Protein AF-A0A1Q9E4P2-F1 (afdb_monomer_lite)

pLDDT: mean 77.53, std 22.4, range [21.31, 98.75]

Radius of gyration: 35.32 Å; chains: 1; bounding box: 87×104×136 Å

InterPro domains:
  IPR000560 Histidine phosphatase superfamily, clade-2 [PF00328] (48-336)
  IPR000560 Histidine phosphatase superfamily, clade-2 [cd07061] (20-336)
  IPR029033 Histidine phosphatase superfamily [G3DSA:3.40.50.1240] (19-400)
  IPR029033 Histidine phosphatase superfamily [SSF53254] (20-395)
  IPR050645 Histidine Acid Phosphatase [PTHR11567] (20-377)

Secondary structure (DSSP, 8-state):
--PPPPP------------EEEEEEEEEP-SBS-----TTT----SSSS-SPPBPHHHHHHHHHHHHHHHHHHSTTTS-TTTPBPHHHHTT---TTTEEEEEESSHHHHHHHHHHHHHHS-S--S---S--SS---PPPEEEE-TTT-TTTSGGGS-HHHHHHHHHHHTSHHHHHHHHHTHHHHHHHHHHTT-----SSS--SS-GGGHHHHHHHHHHHHHTT-TT--HHHHHHHHHHHHHHHHHHTSTTTTTTTTTHHHHHHHHHHT-TTT-SS--EEEEEE-HHHHHHHHHHHT----TT-GGGGGGGTS---TT-EEEEEEE-SSS-EEEEEEE-SS---GGG-EEE--TTS-TT---STTPPPPEEHHHHHHHHHHH---SHHHHHHHHT--STT-HHHHTTPPPS-----------------------------------------------------S----S----TT--EEEPEEPTTTEEEEEEEEEEEETTTEEEEEEEEEEEE-SS-BGGGTB--EEEE--GGG--SS-EEEEEEEEEEEEETTEEEEEEEEEEEEE-TT-EEEEE-SS-EEEEEEGGG-EEESS--EEEETTEEEEEEEETTEEEEEEESEEEEEEHHHHTTS-SEEEEGGG-BSS-EEEEEEBSSTT-EEEEEEEEEEETTEEEEEEE--SS-SEEEEE-TTEEEEBPTTGGGS-SS-S---HHHHHHHHHHHHHHHHHHHSSHHHHIIIII-TT--SEEEHHHHHHHHHHHT--S-HHHHHHHH-TT--SEEEHHHHH--TTS--------------PPPP------

Foldseek 3Di:
DDDDDDDDPPDPPPPQLWEFAAKEKEWEFFDWDQFAADLQLRDRPPDDDLTIAQDPVRLQLLLVLLQLCLLDAAPPNHDSNRHFDDLLNPLADDLLAEAAEEEPGNRLVSSSQSSQCNNRPPDRYPDDDPPDDDDDGRDYHYDHNLQCCAQNVSNQFQLLSVLSVVVCVDPVNVVVQVVCQVLQQLLQVLLVPDPQDPPPGTHCGLSRLLSSLSSLVVCVVVVNPSDDPVSNQVSQLSNLQSLLVSLACSRPNLLRAQQNLLVVLVCLPCVVRVNHHYYYYRHHLSNVSSNCRLQVLGDDPVDPQNVVSSRHRQAGRKMWMFTWTDDPFIWTWIWIASSDDSDPVRIHTDAGPLQPPPQPDPPPHHGIDTSVSSSVSSVVSHQHDLQSSCVVRVPCDPVSVNNVLPDDDPDDDDDDDDDDDDDDDDDDDDDDDDDDDDDDDDDDDDDDDDDDDDDDDDDDDDDDDDDPPDDDDVPKDWDFWFFDPQFKDWPDTKTWIQDPLWKIFIFTKIWGKQAQDDDVVVRNHQFTIFDDLSRAAQAKFKFKWWFWDWDDDPNDTDIDIDIWIWIQGRRGTTGIHANHIDGGMITRRLDIATRFFAQDWDDLKGWDWDQDPLWIKIFIFDKDPKDQCVVVQVPFPTFDFQLAAFQAWDWDWWAWPPHSRIWIKIWGQDDDVGTGTTIGTDDDPPRITMTTRGSPMGIHHNVSSPPDDLDDDPDLVNLLVVLVVVQVLLCVQQVHLVSLCCVQQPVVVPQKHFLNSQVRSCVSSVPPDDSSSNCCSLPVRSDRIDGSCSSRPNSPDPDPPPPPPPDPDDDDDDDDDDDDD

Sequence (821 aa):
MWPAFVPLLLGFLPVSIAALERLVLVSRHGERQRLWKDQVTQAEDKAGEGGPRLTAKGAKELVDVGRSLRQRYMRPGCSQARCLEGSIGNGTYVPAEVRAESSGLARTLGSAYALHEGLLPQGSVPSGDLAGSVVVPIPVYSRPKNEDFILRGYTMCSSQERSVENWYSSVQFRDKAEETVEFRTRVASALGHTNVTEDDGTGAPLPDWWNTYDELVIAAQAGSPVVNSSDMKEAEELAAWLEAMKFSRKVAGNRCGGPLLHAIGERLDSSKYPELRLLHYSAHYATMLCLLTALGISASPEKAQDSWLTSELLGLSSVLAFEVSSAEEPIVRLHYWPGTDSSDDTWRSLDLPCAGVGTAGAAGAAGGCTVSQFKAWAAAQGLPTLRAWCRACENFEPERRLCSMTAPTQEDDSLHPQWDLPAIAFVFLGVGMSAFLAVGCYTFRRSFSACLSVDEERRSMVNHNGATIGACSPGAKPLQIRLAAGNFTAQGAVWCYILEDSFVQCRGVVIGTCPKTHDPENGRNIRICRLPVEARPRRGLQFAALSREAYDVGGHITYTSSRVALTVTPDGWICGHSTREMEGAIDLSAIRFCKQGGISLTDEVTLHTVDVRGSRLVCLQGHLSECFYVLQSKRPLAMLPESCRPKEVLHFVTPGSGPGAFHLIQVRPTQGSGIGGDLMWKDGVWNHDEVHLTGIMYEVSADALSLSFLDASWSQEILRIFVAEFQKFLMAKFGSIDDAWDEAFDLNGLGVVNFTQFSVGCKKAGYVGNATRLWAAINDDHGDVICLDQLARNYLEPEPSDQLDIGRNGEDPPALENGAG

Structure (mmCIF, N/CA/C/O backbone):
data_AF-A0A1Q9E4P2-F1
#
_entry.id   AF-A0A1Q9E4P2-F1
#
loop_
_atom_site.group_PDB
_atom_site.id
_atom_site.type_symbol
_atom_site.label_atom_id
_atom_site.label_alt_id
_atom_site.label_comp_id
_atom_site.label_asym_id
_atom_site.label_entity_id
_atom_site.label_seq_id
_atom_site.pdbx_PDB_ins_code
_atom_site.Cartn_x
_atom_site.Cartn_y
_atom_site.Cartn_z
_atom_site.occupancy
_atom_site.B_iso_or_equiv
_atom_site.auth_seq_id
_atom_site.auth_comp_id
_atom_site.auth_asym_id
_atom_site.auth_atom_id
_atom_site.pdbx_PDB_model_num
ATOM 1 N N . MET A 1 1 ? 22.282 -43.141 71.559 1.00 40.75 1 MET A N 1
ATOM 2 C CA . MET A 1 1 ? 21.262 -43.462 70.539 1.00 40.75 1 MET A CA 1
ATOM 3 C C . MET A 1 1 ? 20.113 -42.482 70.683 1.00 40.75 1 MET A C 1
ATOM 5 O O . MET A 1 1 ? 19.303 -42.668 71.573 1.00 40.75 1 MET A O 1
ATOM 9 N N . TRP A 1 2 ? 20.079 -41.448 69.844 1.00 26.62 2 TRP A N 1
ATOM 10 C CA . TRP A 1 2 ? 18.920 -40.591 69.565 1.00 26.62 2 TRP A CA 1
ATOM 11 C C . TRP A 1 2 ? 19.018 -40.230 68.074 1.00 26.62 2 TRP A C 1
ATOM 13 O O . TRP A 1 2 ? 20.108 -39.835 67.653 1.00 26.62 2 TRP A O 1
ATOM 23 N N . PRO A 1 3 ? 17.970 -40.441 67.257 1.00 42.06 3 PRO A N 1
ATOM 24 C CA . PRO A 1 3 ? 18.038 -40.172 65.829 1.00 42.06 3 PRO A CA 1
ATOM 25 C C . PRO A 1 3 ? 17.795 -38.684 65.556 1.00 42.06 3 PRO A C 1
ATOM 27 O O . PRO A 1 3 ? 16.936 -38.051 66.170 1.00 42.06 3 PRO A O 1
ATOM 30 N N . ALA A 1 4 ? 18.580 -38.135 64.634 1.00 37.06 4 ALA A N 1
ATOM 31 C CA . ALA A 1 4 ? 18.473 -36.763 64.171 1.00 37.06 4 ALA A CA 1
ATOM 32 C C . ALA A 1 4 ? 17.218 -36.576 63.302 1.00 37.06 4 ALA A C 1
ATOM 34 O O . ALA A 1 4 ? 16.986 -37.323 62.352 1.00 37.06 4 ALA A O 1
ATOM 35 N N . PHE A 1 5 ? 16.437 -35.547 63.626 1.00 35.75 5 PHE A N 1
ATOM 36 C CA . PHE A 1 5 ? 15.402 -34.982 62.767 1.00 35.75 5 PHE A CA 1
ATOM 37 C C . PHE A 1 5 ? 16.062 -34.253 61.585 1.00 35.75 5 PHE A C 1
ATOM 39 O O . PHE A 1 5 ? 16.851 -33.332 61.789 1.00 35.75 5 PHE A O 1
ATOM 46 N N . VAL A 1 6 ? 15.713 -34.640 60.358 1.00 35.59 6 VAL A N 1
ATOM 47 C CA . VAL A 1 6 ? 15.983 -33.866 59.137 1.00 35.59 6 VAL A CA 1
ATOM 48 C C . VAL A 1 6 ? 14.717 -33.062 58.820 1.00 35.59 6 VAL A C 1
ATOM 50 O O . VAL A 1 6 ? 13.659 -33.675 58.667 1.00 35.59 6 VAL A O 1
ATOM 53 N N . PRO A 1 7 ? 14.762 -31.720 58.736 1.00 39.34 7 PRO A N 1
ATOM 54 C CA . PRO A 1 7 ? 13.601 -30.942 58.336 1.00 39.34 7 PRO A CA 1
ATOM 55 C C . PRO A 1 7 ? 13.411 -31.041 56.818 1.00 39.34 7 PRO A C 1
ATOM 57 O O . PRO A 1 7 ? 14.330 -30.796 56.036 1.00 39.34 7 PRO A O 1
ATOM 60 N N . LEU A 1 8 ? 12.195 -31.403 56.412 1.00 35.97 8 LEU A N 1
ATOM 61 C CA . LEU A 1 8 ? 11.746 -31.404 55.026 1.00 35.97 8 LEU A CA 1
ATOM 62 C C . LEU A 1 8 ? 11.604 -29.941 54.565 1.00 35.97 8 LEU A C 1
ATOM 64 O O . LEU A 1 8 ? 10.628 -29.266 54.891 1.00 35.97 8 LEU A O 1
ATOM 68 N N . LEU A 1 9 ? 12.600 -29.430 53.841 1.00 35.94 9 LEU A N 1
ATOM 69 C CA . LEU A 1 9 ? 12.495 -28.179 53.090 1.00 35.94 9 LEU A CA 1
ATOM 70 C C . LEU A 1 9 ? 11.539 -28.415 51.913 1.00 35.94 9 LEU A C 1
ATOM 72 O O . LEU A 1 9 ? 11.941 -28.899 50.857 1.00 35.94 9 LEU A O 1
ATOM 76 N N . LEU A 1 10 ? 10.259 -28.089 52.108 1.00 36.56 10 LEU A N 1
ATOM 77 C CA . LEU A 1 10 ? 9.339 -27.802 51.009 1.00 36.56 10 LEU A CA 1
ATOM 78 C C . LEU A 1 10 ? 9.894 -26.579 50.275 1.00 36.56 10 LEU A C 1
ATOM 80 O O . LEU A 1 10 ? 9.728 -25.441 50.713 1.00 36.56 10 LEU A O 1
ATOM 84 N N . GLY A 1 11 ? 10.630 -26.834 49.196 1.00 34.16 11 GLY A N 1
ATOM 85 C CA . GLY A 1 11 ? 11.066 -25.800 48.277 1.00 34.16 11 GLY A CA 1
ATOM 86 C C . GLY A 1 11 ? 9.839 -25.101 47.707 1.00 34.16 11 GLY A C 1
ATOM 87 O O . GLY A 1 11 ? 9.060 -25.707 46.976 1.00 34.16 11 GLY A O 1
ATOM 88 N N . PHE A 1 12 ? 9.677 -23.822 48.038 1.00 37.88 12 PHE A N 1
ATOM 89 C CA . PHE A 1 12 ? 8.916 -22.905 47.205 1.00 37.88 12 PHE A CA 1
ATOM 90 C C . PHE A 1 12 ? 9.599 -22.904 45.834 1.00 37.88 12 PHE A C 1
ATOM 92 O O . PHE A 1 12 ? 10.651 -22.288 45.662 1.00 37.88 12 PHE A O 1
ATOM 99 N N . LEU A 1 13 ? 9.043 -23.649 44.875 1.00 30.67 13 LEU A N 1
ATOM 100 C CA . LEU A 1 13 ? 9.365 -23.440 43.470 1.00 30.67 13 LEU A CA 1
ATOM 101 C C . LEU A 1 13 ? 9.057 -21.965 43.181 1.00 30.67 13 LEU A C 1
ATOM 103 O O . LEU A 1 13 ? 7.936 -21.530 43.464 1.00 30.67 13 LEU A O 1
ATOM 107 N N . PRO A 1 14 ? 10.021 -21.168 42.688 1.00 35.50 14 PRO A N 1
ATOM 108 C CA . PRO A 1 14 ? 9.707 -19.821 42.251 1.00 35.50 14 PRO A CA 1
ATOM 109 C C . PRO A 1 14 ? 8.633 -19.950 41.172 1.00 35.50 14 PRO A C 1
ATOM 111 O O . PRO A 1 14 ? 8.829 -20.657 40.183 1.00 35.50 14 PRO A O 1
ATOM 114 N N . VAL A 1 15 ? 7.481 -19.312 41.389 1.00 38.50 15 VAL A N 1
ATOM 115 C CA . VAL A 1 15 ? 6.487 -19.110 40.335 1.00 38.50 15 VAL A CA 1
ATOM 116 C C . VAL A 1 15 ? 7.247 -18.456 39.189 1.00 38.50 15 VAL A C 1
ATOM 118 O O . VAL A 1 15 ? 7.743 -17.340 39.339 1.00 38.50 15 VAL A O 1
ATOM 121 N N . SER A 1 16 ? 7.429 -19.195 38.094 1.00 40.44 16 SER A N 1
ATOM 122 C CA . SER A 1 16 ? 8.050 -18.674 36.884 1.00 40.44 16 SER A CA 1
ATOM 123 C C . SER A 1 16 ? 7.241 -17.455 36.463 1.00 40.44 16 SER A C 1
ATOM 125 O O . SER A 1 16 ? 6.073 -17.572 36.095 1.00 40.44 16 SER A O 1
ATOM 127 N N . ILE A 1 17 ? 7.825 -16.269 36.609 1.00 51.28 17 ILE A N 1
ATOM 128 C CA . ILE A 1 17 ? 7.199 -15.038 36.151 1.00 51.28 17 ILE A CA 1
ATOM 129 C C . ILE A 1 17 ? 7.253 -15.105 34.623 1.00 51.28 17 ILE A C 1
ATOM 131 O O . ILE A 1 17 ? 8.318 -14.935 34.029 1.00 51.28 17 ILE A O 1
ATOM 135 N N . ALA A 1 18 ? 6.112 -15.451 34.027 1.00 60.66 18 ALA A N 1
ATOM 136 C CA . ALA A 1 18 ? 5.922 -15.685 32.602 1.00 60.66 18 ALA A CA 1
ATOM 137 C C . ALA A 1 18 ? 6.402 -14.491 31.765 1.00 60.66 18 ALA A C 1
ATOM 139 O O . ALA A 1 18 ? 5.939 -13.374 31.978 1.00 60.66 18 ALA A O 1
ATOM 140 N N . ALA A 1 19 ? 7.305 -14.741 30.814 1.00 85.06 19 ALA A N 1
ATOM 141 C CA . ALA A 1 19 ? 7.688 -13.799 29.762 1.00 85.06 19 ALA A CA 1
ATOM 142 C C . ALA A 1 19 ? 6.508 -13.551 28.794 1.00 85.06 19 ALA A C 1
ATOM 144 O O . ALA A 1 19 ? 5.425 -14.101 28.983 1.00 85.06 19 ALA A O 1
ATOM 145 N N . LEU A 1 20 ? 6.687 -12.756 27.737 1.00 91.88 20 LEU A N 1
ATOM 146 C CA . LEU A 1 20 ? 5.695 -12.646 26.661 1.00 91.88 20 LEU A CA 1
ATOM 147 C C . LEU A 1 20 ? 6.050 -13.599 25.522 1.00 91.88 20 LEU A C 1
ATOM 149 O O . LEU A 1 20 ? 7.140 -13.516 24.962 1.00 91.88 20 LEU A O 1
ATOM 153 N N . GLU A 1 21 ? 5.123 -14.471 25.134 1.00 92.94 21 GLU A N 1
ATOM 154 C CA . GLU A 1 21 ? 5.322 -15.339 23.970 1.00 92.94 21 GLU A CA 1
ATOM 155 C C . GLU A 1 21 ? 5.047 -14.605 22.653 1.00 92.94 21 GLU A C 1
ATOM 157 O O . GLU A 1 21 ? 5.646 -14.950 21.631 1.00 92.94 21 GLU A O 1
ATOM 162 N N . ARG A 1 22 ? 4.161 -13.596 22.672 1.00 94.81 22 ARG A N 1
ATOM 163 C CA . ARG A 1 22 ? 3.742 -12.835 21.492 1.00 94.81 22 ARG A CA 1
ATOM 164 C C . ARG A 1 22 ? 3.320 -11.409 21.849 1.00 94.81 22 ARG A C 1
ATOM 166 O O . ARG A 1 22 ? 2.761 -11.153 22.915 1.00 94.81 22 ARG A O 1
ATOM 173 N N . LEU A 1 23 ? 3.552 -10.491 20.918 1.00 96.81 23 LEU A N 1
ATOM 174 C CA . LEU A 1 23 ? 3.175 -9.086 20.991 1.00 96.81 23 LEU A CA 1
ATOM 175 C C . LEU A 1 23 ? 2.500 -8.661 19.682 1.00 96.81 23 LEU A C 1
ATOM 177 O O . LEU A 1 23 ? 3.078 -8.819 18.605 1.00 96.81 23 LEU A O 1
ATOM 181 N N . VAL A 1 24 ? 1.292 -8.099 19.768 1.00 98.31 24 VAL A N 1
ATOM 182 C CA . VAL A 1 24 ? 0.620 -7.460 18.624 1.00 98.31 24 VAL A CA 1
ATOM 183 C C . VAL A 1 24 ? 0.541 -5.960 18.860 1.00 98.31 24 VAL A C 1
ATOM 185 O O . VAL A 1 24 ? -0.005 -5.524 19.866 1.00 98.31 24 VAL A O 1
ATOM 188 N N . LEU A 1 25 ? 1.055 -5.169 17.927 1.00 98.50 25 LEU A N 1
ATOM 189 C CA . LEU A 1 25 ? 1.038 -3.714 17.963 1.00 98.50 25 LEU A CA 1
ATOM 190 C C . LEU A 1 25 ? 0.104 -3.184 16.878 1.00 98.50 25 LEU A C 1
ATOM 192 O O . LEU A 1 25 ? 0.227 -3.580 15.723 1.00 98.50 25 LEU A O 1
ATOM 196 N N . VAL A 1 26 ? -0.781 -2.252 17.215 1.00 98.69 26 VAL A N 1
ATOM 197 C CA . VAL A 1 26 ? -1.538 -1.451 16.243 1.00 98.69 26 VAL A CA 1
ATOM 198 C C . VAL A 1 26 ? -1.192 0.012 16.482 1.00 98.69 26 VAL A C 1
ATOM 200 O O . VAL A 1 26 ? -1.585 0.572 17.503 1.00 98.69 26 VAL A O 1
ATOM 203 N N . SER A 1 27 ? -0.421 0.617 15.579 1.00 98.19 27 SER A N 1
ATOM 204 C CA . SER A 1 27 ? 0.067 1.991 15.729 1.00 98.19 27 SER A CA 1
ATOM 205 C C . SER A 1 27 ? -0.708 2.979 14.862 1.00 98.19 27 SER A C 1
ATOM 207 O O . SER A 1 27 ? -1.081 2.675 13.724 1.00 98.19 27 SER A O 1
ATOM 209 N N . ARG A 1 28 ? -0.917 4.196 15.372 1.00 97.69 28 ARG A N 1
ATOM 210 C CA . ARG A 1 28 ? -1.274 5.352 14.543 1.00 97.69 28 ARG A CA 1
ATOM 211 C C . ARG A 1 28 ? -0.002 5.905 13.906 1.00 97.69 28 ARG A C 1
ATOM 213 O O . ARG A 1 28 ? 1.041 5.983 14.548 1.00 97.69 28 ARG A O 1
ATOM 220 N N . HIS A 1 29 ? -0.099 6.349 12.656 1.00 96.19 29 HIS A N 1
ATOM 221 C CA . HIS A 1 29 ? 0.975 7.123 12.034 1.00 96.19 29 HIS A CA 1
ATOM 222 C C . HIS A 1 29 ? 1.366 8.373 12.850 1.00 96.19 29 HIS A C 1
ATOM 224 O O . HIS A 1 29 ? 0.564 8.911 13.623 1.00 96.19 29 HIS A O 1
ATOM 230 N N . GLY A 1 30 ? 2.578 8.872 12.607 1.00 93.50 30 GLY A N 1
ATOM 231 C CA . GLY A 1 30 ? 3.092 10.084 13.251 1.00 93.50 30 GLY A CA 1
ATOM 232 C C . GLY A 1 30 ? 2.577 11.370 12.626 1.00 93.50 30 GLY A C 1
ATOM 233 O O . GLY A 1 30 ? 1.708 11.347 11.741 1.00 93.50 30 GLY A O 1
ATOM 234 N N . GLU A 1 31 ? 3.118 12.498 13.087 1.00 92.38 31 GLU A N 1
ATOM 235 C CA . GLU A 1 31 ? 2.812 13.820 12.538 1.00 92.38 31 GLU A CA 1
ATOM 236 C C . GLU A 1 31 ? 2.916 13.868 11.002 1.00 92.38 31 GLU A C 1
ATOM 238 O O . GLU A 1 31 ? 3.809 13.297 10.371 1.00 92.38 31 GLU A O 1
ATOM 243 N N . ARG A 1 32 ? 1.962 14.560 10.381 1.00 91.19 32 ARG A N 1
ATOM 244 C CA . ARG A 1 32 ? 1.769 14.607 8.931 1.00 91.19 32 ARG A CA 1
ATOM 245 C C . ARG A 1 32 ? 1.354 16.000 8.471 1.00 91.19 32 ARG A C 1
ATOM 247 O O . ARG A 1 32 ? 0.942 16.834 9.267 1.00 91.19 32 ARG A O 1
ATOM 254 N N . GLN A 1 33 ? 1.387 16.202 7.158 1.00 88.75 33 GLN A N 1
ATOM 255 C CA . GLN A 1 33 ? 0.748 17.348 6.509 1.00 88.75 33 GLN A CA 1
ATOM 256 C C . GLN A 1 33 ? -0.772 17.374 6.771 1.00 88.75 33 GLN A C 1
ATOM 258 O O . GLN A 1 33 ? -1.362 16.359 7.167 1.00 88.75 33 GLN A O 1
ATOM 263 N N . ARG A 1 34 ? -1.405 18.531 6.522 1.00 86.62 34 ARG A N 1
ATOM 264 C CA . ARG A 1 34 ? -2.860 18.710 6.640 1.00 86.62 34 ARG A CA 1
ATOM 265 C C . ARG A 1 34 ? -3.596 17.623 5.862 1.00 86.62 34 ARG A C 1
ATOM 267 O O . ARG A 1 34 ? -3.280 17.357 4.703 1.00 86.62 34 ARG A O 1
ATOM 274 N N . LEU A 1 35 ? -4.570 17.005 6.510 1.00 86.69 35 LEU A N 1
ATOM 275 C CA . LEU A 1 35 ? -5.425 15.987 5.924 1.00 86.69 35 LEU A CA 1
ATOM 276 C C . LEU A 1 35 ? -6.825 16.572 5.796 1.00 86.69 35 LEU A C 1
ATOM 278 O O . LEU A 1 35 ? -7.343 17.164 6.734 1.00 86.69 35 LEU A O 1
ATOM 282 N N . TRP A 1 36 ? -7.429 16.382 4.631 1.00 85.12 36 TRP A N 1
ATOM 283 C CA . TRP A 1 36 ? -8.849 16.629 4.448 1.00 85.12 36 TRP A CA 1
ATOM 284 C C . TRP A 1 36 ? -9.587 15.296 4.413 1.00 85.12 36 TRP A C 1
ATOM 286 O O . TRP A 1 36 ? -9.069 14.319 3.859 1.00 85.12 36 TRP A O 1
ATOM 296 N N . LYS A 1 37 ? -10.780 15.270 4.999 1.00 86.56 37 LYS A N 1
ATOM 297 C CA . LYS A 1 37 ? -11.597 14.074 5.141 1.00 86.56 37 LYS A CA 1
ATOM 298 C C . LYS A 1 37 ? -13.064 14.397 4.902 1.00 86.56 37 LYS A C 1
ATOM 300 O O . LYS A 1 37 ? -13.578 15.352 5.469 1.00 86.56 37 LYS A O 1
ATOM 305 N N . ASP A 1 38 ? -13.743 13.566 4.130 1.00 89.94 38 ASP A N 1
ATOM 306 C CA . ASP A 1 38 ? -15.189 13.660 3.980 1.00 89.94 38 ASP A CA 1
ATOM 307 C C . ASP A 1 38 ? -15.905 13.244 5.278 1.00 89.94 38 ASP A C 1
ATOM 309 O O . ASP A 1 38 ? -15.587 12.223 5.899 1.00 89.94 38 ASP A O 1
ATOM 313 N N . GLN A 1 39 ? -16.879 14.044 5.701 1.00 88.75 39 GLN A N 1
ATOM 314 C CA . GLN A 1 39 ? -17.554 13.904 6.988 1.00 88.75 39 GLN A CA 1
ATOM 315 C C . GLN A 1 39 ? -18.403 12.631 7.113 1.00 88.75 39 GLN A C 1
ATOM 317 O O . GLN A 1 39 ? -18.621 12.184 8.244 1.00 88.75 39 GLN A O 1
ATOM 322 N N . VAL A 1 40 ? -18.833 12.014 6.005 1.00 88.75 40 VAL A N 1
ATOM 323 C CA . VAL A 1 40 ? -19.643 10.780 5.996 1.00 88.75 40 VAL A CA 1
ATOM 324 C C . VAL A 1 40 ? -18.803 9.579 5.574 1.00 88.75 40 VAL A C 1
ATOM 326 O O . VAL A 1 40 ? -18.592 8.661 6.366 1.00 88.75 40 VAL A O 1
ATOM 329 N N . THR A 1 41 ? -18.253 9.610 4.365 1.00 87.56 41 THR A N 1
ATOM 330 C CA . THR A 1 41 ? -17.487 8.508 3.760 1.00 87.56 41 THR A CA 1
ATOM 331 C C . THR A 1 41 ? -16.128 8.301 4.406 1.00 87.56 41 THR A C 1
ATOM 333 O O . THR A 1 41 ? -15.509 7.254 4.233 1.00 87.56 41 THR A O 1
ATOM 336 N N . GLN A 1 42 ? -15.641 9.287 5.167 1.00 89.19 42 GLN A N 1
ATOM 337 C CA . GLN A 1 42 ? -14.292 9.293 5.730 1.00 89.19 42 GLN A CA 1
ATOM 338 C C . GLN A 1 42 ? -13.197 9.227 4.648 1.00 89.19 42 GLN A C 1
ATOM 340 O O . GLN A 1 42 ? -12.033 8.974 4.973 1.00 89.19 42 GLN A O 1
ATOM 345 N N . ALA A 1 43 ? -13.561 9.438 3.378 1.00 83.88 43 ALA A N 1
ATOM 346 C CA . ALA A 1 43 ? -12.650 9.422 2.251 1.00 83.88 43 ALA A CA 1
ATOM 347 C C . ALA A 1 43 ? -11.686 10.610 2.324 1.00 83.88 43 ALA A C 1
ATOM 349 O O . ALA A 1 43 ? -12.031 11.711 2.749 1.00 83.88 43 ALA A O 1
ATOM 350 N N . GLU A 1 44 ? -10.452 10.376 1.897 1.00 80.31 44 GLU A N 1
ATOM 351 C CA . GLU A 1 44 ? -9.339 11.319 1.997 1.00 80.31 44 GLU A CA 1
ATOM 352 C C . GLU A 1 44 ? -8.950 11.760 0.569 1.00 80.31 44 GLU A C 1
ATOM 354 O O . GLU A 1 44 ? -7.840 11.493 0.112 1.00 80.31 44 GLU A O 1
ATOM 359 N N . ASP A 1 45 ? -9.898 12.335 -0.186 1.00 55.06 45 ASP A N 1
ATOM 360 C CA . ASP A 1 45 ? -9.847 12.393 -1.662 1.00 55.06 45 ASP A CA 1
ATOM 361 C C . ASP A 1 45 ? -9.772 13.805 -2.279 1.00 55.06 45 ASP A C 1
ATOM 363 O O . ASP A 1 45 ? -10.242 14.029 -3.395 1.00 55.06 45 ASP A O 1
ATOM 367 N N . LYS A 1 46 ? -9.067 14.764 -1.662 1.00 51.72 46 LYS A N 1
ATOM 368 C CA . LYS A 1 46 ? -8.586 15.921 -2.451 1.00 51.72 46 LYS A CA 1
ATOM 369 C C . LYS A 1 46 ? -7.444 15.481 -3.392 1.00 51.72 46 LYS A C 1
ATOM 371 O O . LYS A 1 46 ? -6.268 15.563 -3.066 1.00 51.72 46 LYS A O 1
ATOM 376 N N . ALA A 1 47 ? -7.880 14.914 -4.521 1.00 36.19 47 ALA A N 1
ATOM 377 C CA . ALA A 1 47 ? -7.266 14.629 -5.820 1.00 36.19 47 ALA A CA 1
ATOM 378 C C . ALA A 1 47 ? -5.726 14.506 -5.918 1.00 36.19 47 ALA A C 1
ATOM 380 O O . ALA A 1 47 ? -4.998 15.490 -5.950 1.00 36.19 47 ALA A O 1
ATOM 381 N N . GLY A 1 48 ? -5.240 13.280 -6.156 1.00 43.03 48 GLY A N 1
ATOM 382 C CA . GLY A 1 48 ? -4.044 13.045 -6.985 1.00 43.03 48 GLY A CA 1
ATOM 383 C C . GLY A 1 48 ? -2.670 12.936 -6.306 1.00 43.03 48 GLY A C 1
ATOM 384 O O . GLY A 1 48 ? -1.741 12.460 -6.955 1.00 43.03 48 GLY A O 1
ATOM 385 N N . GLU A 1 49 ? -2.514 13.284 -5.024 1.00 44.66 49 GLU A N 1
ATOM 386 C CA . GLU A 1 49 ? -1.181 13.429 -4.392 1.00 44.66 49 GLU A CA 1
ATOM 387 C C . GLU A 1 49 ? -0.760 12.312 -3.409 1.00 44.66 49 GLU A C 1
ATOM 389 O O . GLU A 1 49 ? 0.147 12.501 -2.604 1.00 44.66 49 GLU A O 1
ATOM 394 N N . GLY A 1 50 ? -1.392 11.132 -3.423 1.00 54.94 50 GLY A N 1
ATOM 395 C CA . GLY A 1 50 ? -1.010 10.033 -2.509 1.00 54.94 50 GLY A CA 1
ATOM 396 C C . GLY A 1 50 ? -1.341 10.276 -1.023 1.00 54.94 50 GLY A C 1
ATOM 397 O O . GLY A 1 50 ? -0.913 9.507 -0.159 1.00 54.94 50 GLY A O 1
ATOM 398 N N . GLY A 1 51 ? -2.143 11.308 -0.733 1.00 71.75 51 GLY A N 1
ATOM 399 C CA . GLY A 1 51 ? -2.545 11.721 0.612 1.00 71.75 51 GLY A CA 1
ATOM 400 C C . GLY A 1 51 ? -1.451 12.498 1.362 1.00 71.75 51 GLY A C 1
ATOM 401 O O . GLY A 1 51 ? -0.320 12.614 0.893 1.00 71.75 51 GLY A O 1
ATOM 402 N N . PRO A 1 52 ? -1.755 13.036 2.555 1.00 83.50 52 PRO A N 1
ATOM 403 C CA . PRO A 1 52 ? -0.786 13.796 3.334 1.00 83.50 52 PRO A CA 1
ATOM 404 C C . PRO A 1 52 ? 0.404 12.934 3.731 1.00 83.50 52 PRO A C 1
ATOM 406 O O . PRO A 1 52 ? 0.246 11.801 4.209 1.00 83.50 52 PRO A O 1
ATOM 409 N N . ARG A 1 53 ? 1.594 13.506 3.548 1.00 84.75 53 ARG A N 1
ATOM 410 C CA . ARG A 1 53 ? 2.876 12.863 3.838 1.00 84.75 53 ARG A CA 1
ATOM 411 C C . ARG A 1 53 ? 3.230 12.971 5.317 1.00 84.75 53 ARG A C 1
ATOM 413 O O . ARG A 1 53 ? 2.867 13.946 5.975 1.00 84.75 53 ARG A O 1
ATOM 420 N N . LEU A 1 54 ? 3.964 11.974 5.807 1.00 91.50 54 LEU A N 1
ATOM 421 C CA . LEU A 1 54 ? 4.611 12.003 7.120 1.00 91.50 54 LEU A CA 1
ATOM 422 C C . LEU A 1 54 ? 5.642 13.140 7.157 1.00 91.50 54 LEU A C 1
ATOM 424 O O . LEU A 1 54 ? 6.383 13.321 6.187 1.00 91.50 54 LEU A O 1
ATOM 428 N N . THR A 1 55 ? 5.695 13.901 8.248 1.00 90.69 55 THR A N 1
ATOM 429 C CA . THR A 1 55 ? 6.747 14.907 8.455 1.00 90.69 55 THR A CA 1
ATOM 430 C C . THR A 1 55 ? 8.007 14.250 9.022 1.00 90.69 55 THR A C 1
ATOM 432 O O . THR A 1 55 ? 7.971 13.139 9.551 1.00 90.69 55 THR A O 1
ATOM 435 N N . ALA A 1 56 ? 9.148 14.941 8.951 1.00 90.69 56 ALA A N 1
ATOM 436 C CA . ALA A 1 56 ? 10.373 14.470 9.603 1.00 90.69 56 ALA A CA 1
ATOM 437 C C . ALA A 1 56 ? 10.204 14.357 11.130 1.00 90.69 56 ALA A C 1
ATOM 439 O O . ALA A 1 56 ? 10.743 13.440 11.748 1.00 90.69 56 ALA A O 1
ATOM 440 N N . LYS A 1 57 ? 9.415 15.260 11.729 1.00 90.81 57 LYS A N 1
ATOM 441 C CA . LYS A 1 57 ? 9.046 15.192 13.144 1.00 90.81 57 LYS A CA 1
ATOM 442 C C . LYS A 1 57 ? 8.203 13.948 13.430 1.00 90.81 57 LYS A C 1
ATOM 444 O O . LYS A 1 57 ? 8.561 13.202 14.331 1.00 90.81 57 LYS A O 1
ATOM 449 N N . GLY A 1 58 ? 7.194 13.658 12.608 1.00 92.31 58 GLY A N 1
ATOM 450 C CA . GLY A 1 58 ? 6.389 12.441 12.732 1.00 92.31 58 GLY A CA 1
ATOM 451 C C . GLY A 1 58 ? 7.205 11.156 12.602 1.00 92.31 58 GLY A C 1
ATOM 452 O O . GLY A 1 58 ? 7.017 10.220 13.371 1.00 92.31 58 GLY A O 1
ATOM 453 N N . ALA A 1 59 ? 8.171 11.112 11.682 1.00 93.06 59 ALA A N 1
ATOM 454 C CA . ALA A 1 59 ? 9.106 9.991 11.598 1.00 93.06 59 ALA A CA 1
ATOM 455 C C . ALA A 1 59 ? 9.942 9.854 12.883 1.00 93.06 59 ALA A C 1
ATOM 457 O O . ALA A 1 59 ? 10.044 8.763 13.436 1.00 93.06 59 ALA A O 1
ATOM 458 N N . LYS A 1 60 ? 10.491 10.960 13.404 1.00 92.69 60 LYS A N 1
ATOM 459 C CA . LYS A 1 60 ? 11.247 10.957 14.663 1.00 92.69 60 LYS A CA 1
ATOM 460 C C . LYS A 1 60 ? 10.404 10.479 15.851 1.00 92.69 60 LYS A C 1
ATOM 462 O O . LYS A 1 60 ? 10.909 9.685 16.640 1.00 92.69 60 LYS A O 1
ATOM 467 N N . GLU A 1 61 ? 9.155 10.926 15.963 1.00 92.62 61 GLU A N 1
ATOM 468 C CA . GLU A 1 61 ? 8.219 10.466 17.000 1.00 92.62 61 GLU A CA 1
ATOM 469 C C . GLU A 1 61 ? 8.089 8.939 16.976 1.00 92.62 61 GLU A C 1
ATOM 471 O O . GLU A 1 61 ? 8.196 8.297 18.016 1.00 92.62 61 GLU A O 1
ATOM 476 N N . LEU A 1 62 ? 7.952 8.334 15.790 1.00 94.94 62 LEU A N 1
ATOM 477 C CA . LEU A 1 62 ? 7.837 6.880 15.672 1.00 94.94 62 LEU A CA 1
ATOM 478 C C . LEU A 1 62 ? 9.142 6.153 15.987 1.00 94.94 62 LEU A C 1
ATOM 480 O O . LEU A 1 62 ? 9.098 5.091 16.603 1.00 94.94 62 LEU A O 1
ATOM 484 N N . VAL A 1 63 ? 10.296 6.713 15.620 1.00 93.56 63 VAL A N 1
ATOM 485 C CA . VAL A 1 63 ? 11.594 6.168 16.051 1.00 93.56 63 VAL A CA 1
ATOM 486 C C . VAL A 1 63 ? 11.691 6.176 17.579 1.00 93.56 63 VAL A C 1
ATOM 488 O O . VAL A 1 63 ? 12.135 5.196 18.176 1.00 93.56 63 VAL A O 1
ATOM 491 N N . ASP A 1 64 ? 11.261 7.255 18.231 1.00 92.44 64 ASP A N 1
ATOM 492 C CA . ASP A 1 64 ? 11.268 7.356 19.692 1.00 92.44 64 ASP A CA 1
ATOM 493 C C . ASP A 1 64 ? 10.288 6.347 20.325 1.00 92.44 64 ASP A C 1
ATOM 495 O O . ASP A 1 64 ? 10.675 5.618 21.239 1.00 92.44 64 ASP A O 1
ATOM 499 N N . VAL A 1 65 ? 9.089 6.186 19.754 1.00 93.44 65 VAL A N 1
ATOM 500 C CA . VAL A 1 65 ? 8.127 5.126 20.114 1.00 93.44 65 VAL A CA 1
ATOM 501 C C . VAL A 1 65 ? 8.752 3.738 19.982 1.00 93.44 65 VAL A C 1
ATOM 503 O O . VAL A 1 65 ? 8.670 2.930 20.907 1.00 93.44 65 VAL A O 1
ATOM 506 N N . GLY A 1 66 ? 9.442 3.460 18.875 1.00 93.56 66 GLY A N 1
ATOM 507 C CA . GLY A 1 66 ? 10.170 2.212 18.662 1.00 93.56 66 GLY A CA 1
ATOM 508 C C . GLY A 1 66 ? 11.223 1.948 19.740 1.00 93.56 66 GLY A C 1
ATOM 509 O O . GLY A 1 66 ? 11.318 0.829 20.245 1.00 93.56 66 GLY A O 1
ATOM 510 N N . ARG A 1 67 ? 11.974 2.978 20.153 1.00 91.38 67 ARG A N 1
ATOM 511 C CA . ARG A 1 67 ? 12.970 2.867 21.234 1.00 91.38 67 ARG A CA 1
ATOM 512 C C . ARG A 1 67 ? 12.322 2.548 22.576 1.00 91.38 67 ARG A C 1
ATOM 514 O O . ARG A 1 67 ? 12.839 1.701 23.301 1.00 91.38 67 ARG A O 1
ATOM 521 N N . SER A 1 68 ? 11.199 3.180 22.902 1.00 90.94 68 SER A N 1
ATOM 522 C CA . SER A 1 68 ? 10.461 2.880 24.133 1.00 90.94 68 SER A CA 1
ATOM 523 C C . SER A 1 68 ? 9.884 1.466 24.117 1.00 90.94 68 SER A C 1
ATOM 525 O O . SER A 1 68 ? 10.001 0.746 25.104 1.00 90.94 68 SER A O 1
ATOM 527 N N . LEU A 1 69 ? 9.343 1.011 22.983 1.00 92.25 69 LEU A N 1
ATOM 528 C CA . LEU A 1 69 ? 8.886 -0.372 22.816 1.00 92.25 69 LEU A CA 1
ATOM 529 C C . LEU A 1 69 ? 10.044 -1.372 22.965 1.00 92.25 69 LEU A C 1
ATOM 531 O O . LEU A 1 69 ? 9.884 -2.399 23.621 1.00 92.25 69 LEU A O 1
ATOM 535 N N . ARG A 1 70 ? 11.229 -1.060 22.422 1.00 91.62 70 ARG A N 1
ATOM 536 C CA . ARG A 1 70 ? 12.446 -1.863 22.622 1.00 91.62 70 ARG A CA 1
ATOM 537 C C . ARG A 1 70 ? 12.813 -1.935 24.100 1.00 91.62 70 ARG A C 1
ATOM 539 O O . ARG A 1 70 ? 13.075 -3.022 24.598 1.00 91.62 70 ARG A O 1
ATOM 546 N N . GLN A 1 71 ? 12.817 -0.804 24.804 1.00 89.69 71 GLN A N 1
ATOM 547 C CA . GLN A 1 71 ? 13.097 -0.769 26.242 1.00 89.69 71 GLN A CA 1
ATOM 548 C C . GLN A 1 71 ? 12.076 -1.586 27.038 1.00 89.69 71 GLN A C 1
ATOM 550 O O . GLN A 1 71 ? 12.461 -2.311 27.945 1.00 89.69 71 GLN A O 1
ATOM 555 N N . ARG A 1 72 ? 10.794 -1.527 26.670 1.00 90.00 72 ARG A N 1
ATOM 556 C CA . ARG A 1 72 ? 9.721 -2.232 27.376 1.00 90.00 72 ARG A CA 1
ATOM 557 C C . ARG A 1 72 ? 9.727 -3.745 27.146 1.00 90.00 72 ARG A C 1
ATOM 559 O O . ARG A 1 72 ? 9.485 -4.493 28.091 1.00 90.00 72 ARG A O 1
ATOM 566 N N . TYR A 1 73 ? 9.993 -4.194 25.918 1.00 92.88 73 TYR A N 1
ATOM 567 C CA . TYR A 1 73 ? 9.772 -5.588 25.506 1.00 92.88 73 TYR A CA 1
ATOM 568 C C . TYR A 1 73 ? 11.042 -6.368 25.142 1.00 92.88 73 TYR A C 1
ATOM 570 O O . TYR A 1 73 ? 10.964 -7.584 24.982 1.00 92.88 73 TYR A O 1
ATOM 578 N N . MET A 1 74 ? 12.209 -5.729 25.008 1.00 92.06 74 MET A N 1
ATOM 579 C CA . MET A 1 74 ? 13.451 -6.400 24.594 1.00 92.06 74 MET A CA 1
ATOM 580 C C . MET A 1 74 ? 14.555 -6.291 25.645 1.00 92.06 74 MET A C 1
ATOM 582 O O . MET A 1 74 ? 14.696 -5.294 26.356 1.00 92.06 74 MET A O 1
ATOM 586 N N . ARG A 1 75 ? 15.382 -7.334 25.734 1.00 87.56 75 ARG A N 1
ATOM 587 C CA . ARG A 1 75 ? 16.529 -7.385 26.642 1.00 87.56 75 ARG A CA 1
ATOM 588 C C . ARG A 1 75 ? 17.639 -6.432 26.176 1.00 87.56 75 ARG A C 1
ATOM 590 O O . ARG A 1 75 ? 17.836 -6.263 24.972 1.00 87.56 75 ARG A O 1
ATOM 597 N N . PRO A 1 76 ? 18.394 -5.829 27.115 1.00 84.88 76 PRO A N 1
ATOM 598 C CA . PRO A 1 76 ? 18.277 -5.961 28.573 1.00 84.88 76 PRO A CA 1
ATOM 599 C C . PRO A 1 76 ? 17.246 -5.010 29.220 1.00 84.88 76 PRO A C 1
ATOM 601 O O . PRO A 1 76 ? 17.192 -4.947 30.441 1.00 84.88 76 PRO A O 1
ATOM 604 N N . GLY A 1 77 ? 16.474 -4.243 28.440 1.00 78.38 77 GLY A N 1
ATOM 605 C CA . GLY A 1 77 ? 15.603 -3.180 28.963 1.00 78.38 77 GLY A CA 1
ATOM 606 C C . GLY A 1 77 ? 14.347 -3.671 29.690 1.00 78.38 77 GLY A C 1
ATOM 607 O O . GLY A 1 77 ? 13.890 -3.021 30.626 1.00 78.38 77 GLY A O 1
ATOM 608 N N . CYS A 1 78 ? 13.806 -4.817 29.282 1.00 83.44 78 CYS A N 1
ATOM 609 C CA . CYS A 1 78 ? 12.556 -5.357 29.814 1.00 83.44 78 CYS A CA 1
ATOM 610 C C . CYS A 1 78 ? 12.719 -6.060 31.173 1.00 83.44 78 CYS A C 1
ATOM 612 O O . CYS A 1 78 ? 13.743 -6.681 31.467 1.00 83.44 78 CYS A O 1
ATOM 614 N N . SER A 1 79 ? 11.658 -6.041 31.987 1.00 80.75 79 SER A N 1
ATOM 615 C CA . SER A 1 79 ? 11.540 -6.927 33.150 1.00 80.75 79 SER A CA 1
ATOM 616 C C . SER A 1 79 ? 11.196 -8.352 32.705 1.00 80.75 79 SER A C 1
ATOM 618 O O . SER A 1 79 ? 10.546 -8.545 31.678 1.00 80.75 79 SER A O 1
ATOM 620 N N . GLN A 1 80 ? 11.585 -9.367 33.487 1.00 73.69 80 GLN A N 1
ATOM 621 C CA . GLN A 1 80 ? 11.400 -10.780 33.115 1.00 73.69 80 GLN A CA 1
ATOM 622 C C . GLN A 1 80 ? 9.949 -11.124 32.717 1.00 73.69 80 GLN A C 1
ATOM 624 O O . GLN A 1 80 ? 9.756 -11.904 31.792 1.00 73.69 80 GLN A O 1
ATOM 629 N N . ALA A 1 81 ? 8.957 -10.480 33.344 1.00 78.75 81 ALA A N 1
ATOM 630 C CA . ALA A 1 81 ? 7.528 -10.663 33.068 1.00 78.75 81 ALA A CA 1
ATOM 631 C C . ALA A 1 81 ? 7.045 -10.108 31.716 1.00 78.75 81 ALA A C 1
ATOM 633 O O . ALA A 1 81 ? 5.981 -10.478 31.232 1.00 78.75 81 ALA A O 1
ATOM 634 N N . ARG A 1 82 ? 7.772 -9.142 31.146 1.00 85.94 82 ARG A N 1
ATOM 635 C CA . ARG A 1 82 ? 7.364 -8.403 29.938 1.00 85.94 82 ARG A CA 1
ATOM 636 C C . ARG A 1 82 ? 8.339 -8.558 28.781 1.00 85.94 82 ARG A C 1
ATOM 638 O O . ARG A 1 82 ? 8.085 -8.058 27.691 1.00 85.94 82 ARG A O 1
ATOM 645 N N . CYS A 1 83 ? 9.455 -9.244 28.997 1.00 91.31 83 CYS A N 1
ATOM 646 C CA . CYS A 1 83 ? 10.376 -9.558 27.922 1.00 91.31 83 CYS A CA 1
ATOM 647 C C . CYS A 1 83 ? 9.700 -10.456 26.893 1.00 91.31 83 CYS A C 1
ATOM 649 O O . CYS A 1 83 ? 9.217 -11.532 27.237 1.00 91.31 83 CYS A O 1
ATOM 651 N N . LEU A 1 84 ? 9.730 -10.039 25.633 1.00 94.06 84 LEU A N 1
ATOM 652 C CA . LEU A 1 84 ? 9.349 -10.884 24.518 1.00 94.06 84 LEU A CA 1
ATOM 653 C C . LEU A 1 84 ? 10.333 -12.058 24.418 1.00 94.06 84 LEU A C 1
ATOM 655 O O . LEU A 1 84 ? 11.540 -11.927 24.654 1.00 94.06 84 LEU A O 1
ATOM 659 N N . GLU A 1 85 ? 9.806 -13.235 24.128 1.00 92.56 85 GLU A N 1
ATOM 660 C CA . GLU A 1 85 ? 10.592 -14.422 23.830 1.00 92.56 85 GLU A CA 1
ATOM 661 C C . GLU A 1 85 ? 11.142 -14.397 22.397 1.00 92.56 85 GLU A C 1
ATOM 663 O O . GLU A 1 85 ? 10.807 -13.537 21.582 1.00 92.56 85 GLU A O 1
ATOM 668 N N . GLY A 1 86 ? 12.002 -15.367 22.086 1.00 90.38 86 GLY A N 1
ATOM 669 C CA . GLY A 1 86 ? 12.626 -15.491 20.773 1.00 90.38 86 GLY A CA 1
ATOM 670 C C . GLY A 1 86 ? 13.814 -14.555 20.560 1.00 90.38 86 GLY A C 1
ATOM 671 O O . GLY A 1 86 ? 14.264 -13.830 21.455 1.00 90.38 86 GLY A O 1
ATOM 672 N N . SER A 1 87 ? 14.340 -14.599 19.344 1.00 90.12 87 SER A N 1
ATOM 673 C CA . SER A 1 87 ? 15.477 -13.797 18.891 1.00 90.12 87 SER A CA 1
ATOM 674 C C . SER A 1 87 ? 15.141 -12.304 18.912 1.00 90.12 87 SER A C 1
ATOM 676 O O . SER A 1 87 ? 15.965 -11.481 19.327 1.00 90.12 87 SER A O 1
ATOM 678 N N . ILE A 1 88 ? 13.900 -11.957 18.565 1.00 89.50 88 ILE A N 1
ATOM 679 C CA . ILE A 1 88 ? 13.369 -10.595 18.588 1.00 89.50 88 ILE A CA 1
ATOM 680 C C . ILE A 1 88 ? 13.395 -9.997 19.993 1.00 89.50 88 ILE A C 1
ATOM 682 O O . ILE A 1 88 ? 13.737 -8.828 20.160 1.00 89.50 88 ILE A O 1
ATOM 686 N N . GLY A 1 89 ? 13.142 -10.813 21.019 1.00 90.75 89 GLY A N 1
ATOM 687 C CA . GLY A 1 89 ? 13.252 -10.431 22.424 1.00 90.75 89 GLY A CA 1
ATOM 688 C C . GLY A 1 89 ? 14.665 -10.048 22.854 1.00 90.75 89 GLY A C 1
ATOM 689 O O . GLY A 1 89 ? 14.844 -9.281 23.796 1.00 90.75 89 GLY A O 1
ATOM 690 N N . ASN A 1 90 ? 15.678 -10.535 22.141 1.00 88.69 90 ASN A N 1
ATOM 691 C CA . ASN A 1 90 ? 17.079 -10.157 22.328 1.00 88.69 90 ASN A CA 1
ATOM 692 C C . ASN A 1 90 ? 17.513 -9.051 21.351 1.00 88.69 90 ASN A C 1
ATOM 694 O O . ASN A 1 90 ? 18.702 -8.783 21.197 1.00 88.69 90 ASN A O 1
ATOM 698 N N . GLY A 1 91 ? 16.555 -8.418 20.668 1.00 85.00 91 GLY A N 1
ATOM 699 C CA . GLY A 1 91 ? 16.807 -7.362 19.700 1.00 85.00 91 GLY A CA 1
ATOM 700 C C . GLY A 1 91 ? 17.420 -7.856 18.390 1.00 85.00 91 GLY A C 1
ATOM 701 O O . GLY A 1 91 ? 18.077 -7.061 17.726 1.00 85.00 91 GLY A O 1
ATOM 702 N N . THR A 1 92 ? 17.238 -9.130 18.025 1.00 84.62 92 THR A N 1
ATOM 703 C CA . THR A 1 92 ? 17.718 -9.730 16.765 1.00 84.62 92 THR A CA 1
ATOM 704 C C . THR A 1 92 ? 16.543 -9.958 15.817 1.00 84.62 92 THR A C 1
ATOM 706 O O . THR A 1 92 ? 15.536 -10.537 16.213 1.00 84.62 92 THR A O 1
ATOM 709 N N . TYR A 1 93 ? 16.645 -9.515 14.564 1.00 86.31 93 TYR A N 1
ATOM 710 C CA . TYR A 1 93 ? 15.570 -9.718 13.593 1.00 86.31 93 TYR A CA 1
ATOM 711 C C . TYR A 1 93 ? 15.636 -11.130 13.002 1.00 86.31 93 TYR A C 1
ATOM 713 O O . TYR A 1 93 ? 16.647 -11.516 12.418 1.00 86.31 93 TYR A O 1
ATOM 721 N N . VAL A 1 94 ? 14.533 -11.874 13.105 1.00 86.44 94 VAL A N 1
ATOM 722 C CA . VAL A 1 94 ? 14.328 -13.156 12.421 1.00 86.44 94 VAL A CA 1
ATOM 723 C C . VAL A 1 94 ? 13.040 -13.058 11.600 1.00 86.44 94 VAL A C 1
ATOM 725 O O . VAL A 1 94 ? 11.990 -12.767 12.180 1.00 86.44 94 VAL A O 1
ATOM 728 N N . PRO A 1 95 ? 13.075 -13.296 10.272 1.00 86.38 95 PRO A N 1
ATOM 729 C CA . PRO A 1 95 ? 11.911 -13.110 9.405 1.00 86.38 95 PRO A CA 1
ATOM 730 C C . PRO A 1 95 ? 10.652 -13.872 9.825 1.00 86.38 95 PRO A C 1
ATOM 732 O O . PRO A 1 95 ? 9.552 -13.361 9.644 1.00 86.38 95 PRO A O 1
ATOM 735 N N . ALA A 1 96 ? 10.797 -15.063 10.406 1.00 88.94 96 ALA A N 1
ATOM 736 C CA . ALA A 1 96 ? 9.660 -15.857 10.860 1.00 88.94 96 ALA A CA 1
ATOM 737 C C . ALA A 1 96 ? 9.060 -15.374 12.195 1.00 88.94 96 ALA A C 1
ATOM 739 O O . ALA A 1 96 ? 7.879 -15.600 12.460 1.00 88.94 96 ALA A O 1
ATOM 740 N N . GLU A 1 97 ? 9.840 -14.652 13.008 1.00 93.88 97 GLU A N 1
ATOM 741 C CA . GLU A 1 97 ? 9.383 -14.116 14.293 1.00 93.88 97 GLU A CA 1
ATOM 742 C C . GLU A 1 97 ? 8.627 -12.789 14.153 1.00 93.88 97 GLU A C 1
ATOM 744 O O . GLU A 1 97 ? 7.889 -12.415 15.066 1.00 93.88 97 GLU A O 1
ATOM 749 N N . VAL A 1 98 ? 8.783 -12.066 13.037 1.00 93.44 98 VAL A N 1
ATOM 750 C CA . VAL A 1 98 ? 8.275 -10.695 12.883 1.00 93.44 98 VAL A CA 1
ATOM 751 C C . VAL A 1 98 ? 7.456 -10.521 11.607 1.00 93.44 98 VAL A C 1
ATOM 753 O O . VAL A 1 98 ? 7.937 -10.736 10.497 1.00 93.44 98 VAL A O 1
ATOM 756 N N . ARG A 1 99 ? 6.237 -9.999 11.757 1.00 95.31 99 ARG A N 1
ATOM 757 C CA . ARG A 1 99 ? 5.359 -9.594 10.655 1.00 95.31 99 ARG A CA 1
ATOM 758 C C . ARG A 1 99 ? 4.930 -8.141 10.838 1.00 95.31 99 ARG A C 1
ATOM 760 O O . ARG A 1 99 ? 4.310 -7.809 11.841 1.00 95.31 99 ARG A O 1
ATOM 767 N N . ALA A 1 100 ? 5.204 -7.288 9.855 1.00 96.56 100 ALA A N 1
ATOM 768 C CA . ALA A 1 100 ? 4.728 -5.907 9.840 1.00 96.56 100 ALA A CA 1
ATOM 769 C C . ALA A 1 100 ? 3.784 -5.680 8.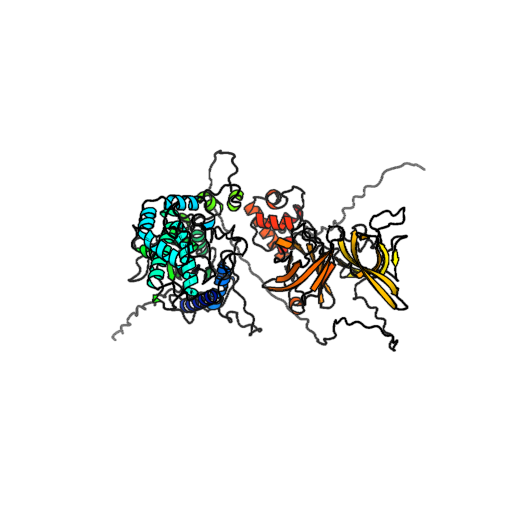654 1.00 96.56 100 ALA A C 1
ATOM 771 O O . ALA A 1 100 ? 4.139 -5.961 7.514 1.00 96.56 100 ALA A O 1
ATOM 772 N N . GLU A 1 101 ? 2.586 -5.171 8.903 1.00 97.62 101 GLU A N 1
ATOM 773 C CA . GLU A 1 101 ? 1.602 -4.790 7.896 1.00 97.62 101 GLU A CA 1
ATOM 774 C C . GLU A 1 101 ? 1.241 -3.312 8.064 1.00 97.62 101 GLU A C 1
ATOM 776 O O . GLU A 1 101 ? 1.230 -2.773 9.168 1.00 97.62 101 GLU A O 1
ATOM 781 N N . SER A 1 102 ? 0.946 -2.628 6.968 1.00 97.88 102 SER A N 1
ATOM 782 C CA . SER A 1 102 ? 0.548 -1.227 6.989 1.00 97.88 102 SER A CA 1
ATOM 783 C C . SER A 1 102 ? -0.526 -0.955 5.951 1.00 97.88 102 SER A C 1
ATOM 785 O O . SER A 1 102 ? -0.559 -1.609 4.904 1.00 97.88 102 SER A O 1
ATOM 787 N N . SER A 1 103 ? -1.389 0.028 6.208 1.00 94.62 103 SER A N 1
ATOM 788 C CA . SER A 1 103 ? -2.292 0.509 5.164 1.00 94.62 103 SER A CA 1
ATOM 789 C C . SER A 1 103 ? -1.493 1.154 4.028 1.00 94.62 103 SER A C 1
ATOM 791 O O . SER A 1 103 ? -0.423 1.721 4.259 1.00 94.62 103 SER A O 1
ATOM 793 N N . GLY A 1 104 ? -2.002 1.063 2.795 1.00 90.12 104 GLY A N 1
ATOM 794 C CA . GLY A 1 104 ? -1.303 1.465 1.564 1.00 90.12 104 GLY A CA 1
ATOM 795 C C . GLY A 1 104 ? -1.140 2.970 1.346 1.00 90.12 104 GLY A C 1
ATOM 796 O O . GLY A 1 104 ? -1.386 3.458 0.244 1.00 90.12 104 GLY A O 1
ATOM 797 N N . LEU A 1 105 ? -0.764 3.723 2.383 1.00 88.88 105 LEU A N 1
ATOM 798 C CA . LEU A 1 105 ? -0.533 5.162 2.340 1.00 88.88 105 LEU A CA 1
ATOM 799 C C . LEU A 1 105 ? 0.893 5.505 2.771 1.00 88.88 105 LEU A C 1
ATOM 801 O O . LEU A 1 105 ? 1.457 4.904 3.683 1.00 88.88 105 LEU A O 1
ATOM 805 N N . ALA A 1 106 ? 1.469 6.537 2.151 1.00 88.06 106 ALA A N 1
ATOM 806 C CA . ALA A 1 106 ? 2.857 6.928 2.399 1.00 88.06 106 ALA A CA 1
ATOM 807 C C . ALA A 1 106 ? 3.141 7.213 3.887 1.00 88.06 106 ALA A C 1
ATOM 809 O O . ALA A 1 106 ? 4.198 6.847 4.397 1.00 88.06 106 ALA A O 1
ATOM 810 N N . ARG A 1 107 ? 2.188 7.831 4.602 1.00 92.44 107 ARG A N 1
ATOM 811 C CA . ARG A 1 107 ? 2.367 8.184 6.019 1.00 92.44 107 ARG A CA 1
ATOM 812 C C . ARG A 1 107 ? 2.382 6.990 6.971 1.00 92.44 107 ARG A C 1
ATOM 814 O O . ARG A 1 107 ? 3.105 7.032 7.960 1.00 92.44 107 ARG A O 1
ATOM 821 N N . THR A 1 108 ? 1.618 5.941 6.686 1.00 95.69 108 THR A N 1
ATOM 822 C CA . THR A 1 108 ? 1.566 4.722 7.506 1.00 95.69 108 THR A CA 1
ATOM 823 C C . THR A 1 108 ? 2.741 3.806 7.181 1.00 95.69 108 THR A C 1
ATOM 825 O O . THR A 1 108 ? 3.424 3.366 8.099 1.00 95.69 108 THR A O 1
ATOM 828 N N . LEU A 1 109 ? 3.086 3.648 5.898 1.00 94.31 109 LEU A N 1
ATOM 829 C CA . LEU A 1 109 ? 4.294 2.926 5.481 1.00 94.31 109 LEU A CA 1
ATOM 830 C C . LEU A 1 109 ? 5.562 3.543 6.088 1.00 94.31 109 LEU A C 1
ATOM 832 O O . LEU A 1 109 ? 6.360 2.838 6.702 1.00 94.31 109 LEU A O 1
ATOM 836 N N . GLY A 1 110 ? 5.725 4.866 5.979 1.00 93.19 110 GLY A N 1
ATOM 837 C CA . GLY A 1 110 ? 6.855 5.576 6.584 1.00 93.19 110 GLY A CA 1
ATOM 838 C C . GLY A 1 110 ? 6.890 5.455 8.111 1.00 93.19 110 GLY A C 1
ATOM 839 O O . GLY A 1 110 ? 7.961 5.279 8.684 1.00 93.19 110 GLY A O 1
ATOM 840 N N . SER A 1 111 ? 5.723 5.478 8.766 1.00 96.81 111 SER A N 1
ATOM 841 C CA . SER A 1 111 ? 5.614 5.289 10.220 1.00 96.81 111 SER A CA 1
ATOM 842 C C . SER A 1 111 ? 6.026 3.881 10.649 1.00 96.81 111 SER A C 1
ATOM 844 O O . SER A 1 111 ? 6.706 3.731 11.660 1.00 96.81 111 SER A O 1
ATOM 846 N N . ALA A 1 112 ? 5.665 2.855 9.871 1.00 96.56 112 ALA A N 1
ATOM 847 C CA . ALA A 1 112 ? 6.061 1.477 10.141 1.00 96.56 112 ALA A CA 1
ATOM 848 C C . ALA A 1 112 ? 7.585 1.311 10.113 1.00 96.56 112 ALA A C 1
ATOM 850 O O . ALA A 1 112 ? 8.157 0.754 11.050 1.00 96.56 112 ALA A O 1
ATOM 851 N N . TYR A 1 113 ? 8.242 1.839 9.076 1.00 94.31 113 TYR A N 1
ATOM 852 C CA . TYR A 1 113 ? 9.702 1.804 8.974 1.00 94.31 113 TYR A CA 1
ATOM 853 C C . TYR A 1 113 ? 10.378 2.587 10.103 1.00 94.31 113 TYR A C 1
ATOM 855 O O . TYR A 1 113 ? 11.286 2.057 10.738 1.00 94.31 113 TYR A O 1
ATOM 863 N N . ALA A 1 114 ? 9.900 3.798 10.406 1.00 93.69 114 ALA A N 1
ATOM 864 C CA . ALA A 1 114 ? 10.434 4.621 11.490 1.00 93.69 114 ALA A CA 1
ATOM 865 C C . ALA A 1 114 ? 10.311 3.937 12.866 1.00 93.69 114 ALA A C 1
ATOM 867 O O . ALA A 1 114 ? 11.274 3.893 13.631 1.00 93.69 114 ALA A O 1
ATOM 868 N N . LEU A 1 115 ? 9.159 3.327 13.169 1.00 95.12 115 LEU A N 1
ATOM 869 C CA . LEU A 1 115 ? 8.976 2.569 14.409 1.00 95.12 115 LEU A CA 1
ATOM 870 C C . LEU A 1 115 ? 9.958 1.400 14.488 1.00 95.12 115 LEU A C 1
ATOM 872 O O . LEU A 1 115 ? 10.593 1.193 15.523 1.00 95.12 115 LEU A O 1
ATOM 876 N N . HIS A 1 116 ? 10.123 0.649 13.399 1.00 93.25 116 HIS A N 1
ATOM 877 C CA . HIS A 1 116 ? 11.041 -0.486 13.373 1.00 93.25 116 HIS A CA 1
ATOM 878 C C . HIS A 1 116 ? 12.517 -0.085 13.441 1.00 93.25 116 HIS A C 1
ATOM 880 O O . HIS A 1 116 ? 13.298 -0.825 14.034 1.00 93.25 116 HIS A O 1
ATOM 886 N N . GLU A 1 117 ? 12.892 1.091 12.937 1.00 89.94 117 GLU A N 1
ATOM 887 C CA . GLU A 1 117 ? 14.231 1.660 13.125 1.00 89.94 117 GLU A CA 1
ATOM 888 C C . GLU A 1 117 ? 14.532 1.920 14.610 1.00 89.94 117 GLU A C 1
ATOM 890 O O . GLU A 1 117 ? 15.629 1.628 15.089 1.00 89.94 117 GLU A O 1
ATOM 895 N N . GLY A 1 118 ? 13.548 2.417 15.366 1.00 89.75 118 GLY A N 1
ATOM 896 C CA . GLY A 1 118 ? 13.666 2.578 16.816 1.00 89.75 118 GLY A CA 1
ATOM 897 C C . GLY A 1 118 ? 13.655 1.255 17.585 1.00 89.75 118 GLY A C 1
ATOM 898 O O . GLY A 1 118 ? 14.378 1.096 18.571 1.00 89.75 118 GLY A O 1
ATOM 899 N N . LEU A 1 119 ? 12.841 0.300 17.129 1.00 90.44 119 LEU A N 1
ATOM 900 C CA . LEU A 1 119 ? 12.657 -1.002 17.770 1.00 90.44 119 LEU A CA 1
ATOM 901 C C . LEU A 1 119 ? 13.887 -1.909 17.596 1.00 90.44 119 LEU A C 1
ATOM 903 O O . LEU A 1 119 ? 14.355 -2.545 18.544 1.00 90.44 119 LEU A O 1
ATOM 907 N N . LEU A 1 120 ? 14.446 -1.937 16.385 1.00 85.62 120 LEU A N 1
ATOM 908 C CA . LEU A 1 120 ? 15.600 -2.741 15.985 1.00 85.62 120 LEU A CA 1
ATOM 909 C C . LEU A 1 120 ? 16.663 -1.881 15.273 1.00 85.62 120 LEU A C 1
ATOM 911 O O . LEU A 1 120 ? 16.887 -2.058 14.075 1.00 85.62 120 LEU A O 1
ATOM 915 N N . PRO A 1 121 ? 17.351 -0.971 15.993 1.00 77.88 121 PRO A N 1
ATOM 916 C CA . PRO A 1 121 ? 18.490 -0.227 15.465 1.00 77.88 121 PRO A CA 1
ATOM 917 C C . PRO A 1 121 ? 19.587 -1.150 14.915 1.00 77.88 121 PRO A C 1
ATOM 919 O O . PRO A 1 121 ? 19.775 -2.269 15.396 1.00 77.88 121 PRO A O 1
ATOM 922 N N . GLN A 1 122 ? 20.318 -0.645 13.915 1.00 58.75 122 GLN A N 1
ATOM 923 C CA . GLN A 1 122 ? 21.388 -1.330 13.176 1.00 58.75 122 GLN A CA 1
ATOM 924 C C . GLN A 1 122 ? 22.306 -2.153 14.108 1.00 58.75 122 GLN A C 1
ATOM 926 O O . GLN A 1 122 ? 22.901 -1.599 15.031 1.00 58.75 122 GLN A O 1
ATOM 931 N N . GLY A 1 123 ? 22.416 -3.469 13.871 1.00 50.81 123 GLY A N 1
ATOM 932 C CA . GLY A 1 123 ? 23.207 -4.399 14.703 1.00 50.81 123 GLY A CA 1
ATOM 933 C C . GLY A 1 123 ? 22.511 -5.714 15.089 1.00 50.81 123 GLY A C 1
ATOM 934 O O . GLY A 1 123 ? 23.035 -6.466 15.900 1.00 50.81 123 GLY A O 1
ATOM 935 N N . SER A 1 124 ? 21.340 -6.000 14.521 1.00 50.25 124 SER A N 1
ATOM 936 C CA . SER A 1 124 ? 20.472 -7.141 14.847 1.00 50.25 124 SER A CA 1
ATOM 937 C C . SER A 1 124 ? 20.593 -8.328 13.875 1.00 50.25 124 SER A C 1
ATOM 939 O O . SER A 1 124 ? 19.673 -9.141 13.781 1.00 50.25 124 SER A O 1
ATOM 941 N N . VAL A 1 125 ? 21.718 -8.426 13.155 1.00 51.59 125 VAL A N 1
ATOM 942 C CA . VAL A 1 125 ? 22.086 -9.560 12.288 1.00 51.59 125 VAL A CA 1
ATOM 943 C C . VAL A 1 125 ? 23.161 -10.381 13.014 1.00 51.59 125 VAL A C 1
ATOM 945 O O . VAL A 1 125 ? 24.086 -9.775 13.560 1.00 51.59 125 VAL A O 1
ATOM 948 N N . PRO A 1 126 ? 23.085 -11.726 13.043 1.00 47.25 126 PRO A N 1
ATOM 949 C CA . PRO A 1 126 ? 24.154 -12.554 13.591 1.00 47.25 126 PRO A CA 1
ATOM 950 C C . PRO A 1 126 ? 25.490 -12.206 12.929 1.00 47.25 126 PRO A C 1
ATOM 952 O O . PRO A 1 126 ? 25.583 -12.162 11.703 1.00 47.25 126 PRO A O 1
ATOM 955 N N . SER A 1 127 ? 26.513 -11.940 13.740 1.00 42.47 127 SER A N 1
ATOM 956 C CA . SER A 1 127 ? 27.862 -11.600 13.288 1.00 42.47 127 SER A CA 1
ATOM 957 C C . SER A 1 127 ? 28.416 -12.666 12.336 1.00 42.47 127 SER A C 1
ATOM 959 O O . SER A 1 127 ? 28.869 -13.719 12.774 1.00 42.47 127 SER A O 1
ATOM 961 N N . GLY A 1 128 ? 28.403 -12.377 11.037 1.00 45.12 128 GLY A N 1
ATOM 962 C CA . GLY A 1 128 ? 29.123 -13.118 10.006 1.00 45.12 128 GLY A CA 1
ATOM 963 C C . GLY A 1 128 ? 29.760 -12.127 9.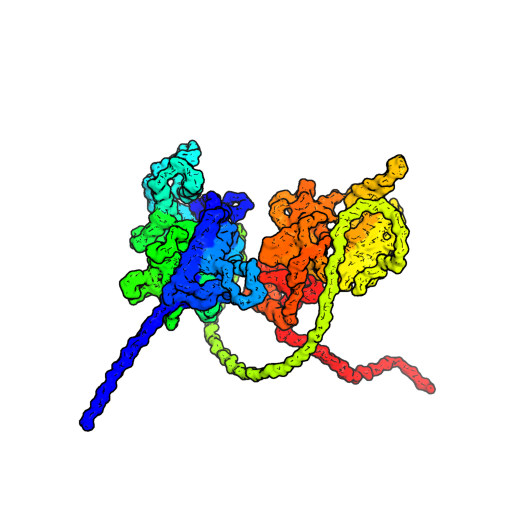039 1.00 45.12 128 GLY A C 1
ATOM 964 O O . GLY A 1 128 ? 29.033 -11.323 8.470 1.00 45.12 128 GLY A O 1
ATOM 965 N N . ASP A 1 129 ? 31.096 -12.161 8.954 1.00 39.25 129 ASP A N 1
ATOM 966 C CA . ASP A 1 129 ? 32.112 -11.579 8.040 1.00 39.25 129 ASP A CA 1
ATOM 967 C C . ASP A 1 129 ? 31.900 -10.261 7.248 1.00 39.25 129 ASP A C 1
ATOM 969 O O . ASP A 1 129 ? 32.859 -9.735 6.688 1.00 39.25 129 ASP A O 1
ATOM 973 N N . LEU A 1 130 ? 30.722 -9.641 7.257 1.00 48.94 130 LEU A N 1
ATOM 974 C CA . LEU A 1 130 ? 30.420 -8.297 6.746 1.00 48.94 130 LEU A CA 1
ATOM 975 C C . LEU A 1 130 ? 29.979 -7.386 7.902 1.00 48.94 130 LEU A C 1
ATOM 977 O O . LEU A 1 130 ? 28.990 -6.656 7.824 1.00 48.94 130 LEU A O 1
ATOM 981 N N . ALA A 1 131 ? 30.713 -7.463 9.014 1.00 40.69 131 ALA A N 1
ATOM 982 C CA . ALA A 1 131 ? 30.502 -6.645 10.202 1.00 40.69 131 ALA A CA 1
ATOM 983 C C . ALA A 1 131 ? 30.848 -5.174 9.910 1.00 40.69 131 ALA A C 1
ATOM 985 O O . ALA A 1 131 ? 31.948 -4.699 10.182 1.00 40.69 131 ALA A O 1
ATOM 986 N N . GLY A 1 132 ? 29.890 -4.460 9.323 1.00 42.16 132 GLY A N 1
ATOM 987 C CA . GLY A 1 132 ? 29.960 -3.028 9.078 1.00 42.16 132 GLY A CA 1
ATOM 988 C C . GLY A 1 132 ? 29.089 -2.621 7.895 1.00 42.16 132 GLY A C 1
ATOM 989 O O . GLY A 1 132 ? 29.483 -2.804 6.752 1.00 42.16 132 GLY A O 1
ATOM 990 N N . SER A 1 133 ? 27.930 -2.022 8.188 1.00 43.00 133 SER A N 1
ATOM 991 C CA . SER A 1 133 ? 27.175 -1.117 7.296 1.00 43.00 133 SER A CA 1
ATOM 992 C C . SER A 1 133 ? 25.988 -1.640 6.472 1.00 43.00 133 SER A C 1
ATOM 994 O O . SER A 1 133 ? 25.321 -0.802 5.870 1.00 43.00 133 SER A O 1
ATOM 996 N N . VAL A 1 134 ? 25.624 -2.930 6.470 1.00 49.62 134 VAL A N 1
ATOM 997 C CA . VAL A 1 134 ? 24.379 -3.374 5.795 1.00 49.62 134 VAL A CA 1
ATOM 998 C C . VAL A 1 134 ? 23.224 -3.481 6.792 1.00 49.62 134 VAL A C 1
ATOM 1000 O O . VAL A 1 134 ? 23.224 -4.331 7.680 1.00 49.62 134 VAL A O 1
ATOM 1003 N N . VAL A 1 135 ? 22.227 -2.610 6.639 1.00 53.06 135 VAL A N 1
ATOM 1004 C CA . VAL A 1 135 ? 20.971 -2.647 7.401 1.00 53.06 135 VAL A CA 1
ATOM 1005 C C . VAL A 1 135 ? 19.964 -3.477 6.622 1.00 53.06 135 VAL A C 1
ATOM 1007 O O . VAL A 1 135 ? 19.616 -3.115 5.501 1.00 53.06 135 VAL A O 1
ATOM 1010 N N . VAL A 1 136 ? 19.474 -4.566 7.212 1.00 58.66 136 VAL A N 1
ATOM 1011 C CA . VAL A 1 136 ? 18.333 -5.306 6.660 1.00 58.66 136 VAL A CA 1
ATOM 1012 C C . VAL A 1 136 ? 17.057 -4.678 7.230 1.00 58.66 136 VAL A C 1
ATOM 1014 O O . VAL A 1 136 ? 16.813 -4.819 8.430 1.00 58.66 136 VAL A O 1
ATOM 1017 N N . PRO A 1 137 ? 16.257 -3.942 6.434 1.00 71.69 137 PRO A N 1
ATOM 1018 C CA . PRO A 1 137 ? 14.998 -3.394 6.919 1.00 71.69 137 PRO A CA 1
ATOM 1019 C C . PRO A 1 137 ? 13.992 -4.521 7.171 1.00 71.69 137 PRO A C 1
ATOM 1021 O O . PRO A 1 137 ? 13.955 -5.511 6.439 1.00 71.69 137 PRO A O 1
ATOM 1024 N N . ILE A 1 138 ? 13.132 -4.348 8.175 1.00 84.38 138 ILE A N 1
ATOM 1025 C CA . ILE A 1 138 ? 11.997 -5.251 8.398 1.00 84.38 138 ILE A CA 1
ATOM 1026 C C . ILE A 1 138 ? 10.989 -5.039 7.256 1.00 84.38 138 ILE A C 1
ATOM 1028 O O . ILE A 1 138 ? 10.537 -3.905 7.071 1.00 84.38 138 ILE A O 1
ATOM 1032 N N . PRO A 1 139 ? 10.612 -6.081 6.492 1.00 87.81 139 PRO A N 1
ATOM 1033 C CA . PRO A 1 139 ? 9.626 -5.951 5.426 1.00 87.81 139 PRO A CA 1
ATOM 1034 C C . PRO A 1 139 ? 8.263 -5.510 5.970 1.00 87.81 139 PRO A C 1
ATOM 1036 O O . PRO A 1 139 ? 7.701 -6.164 6.852 1.00 87.81 139 PRO A O 1
ATOM 1039 N N . VAL A 1 140 ? 7.718 -4.428 5.407 1.00 92.56 140 VAL A N 1
ATOM 1040 C CA . VAL A 1 140 ? 6.371 -3.927 5.712 1.00 92.56 140 VAL A CA 1
ATOM 1041 C C . VAL A 1 140 ? 5.440 -4.275 4.554 1.00 92.56 140 VAL A C 1
ATOM 1043 O O . VAL A 1 140 ? 5.556 -3.732 3.457 1.00 92.56 140 VAL A O 1
ATOM 1046 N N . TYR A 1 141 ? 4.506 -5.188 4.801 1.00 92.00 141 TYR A N 1
ATOM 1047 C CA . TYR A 1 141 ? 3.515 -5.629 3.823 1.00 92.00 141 TYR A CA 1
ATOM 1048 C C . TYR A 1 141 ? 2.340 -4.651 3.764 1.00 92.00 141 TYR A C 1
ATOM 1050 O O . TYR A 1 141 ? 1.979 -4.036 4.764 1.00 92.00 141 TYR A O 1
ATOM 1058 N N . SER A 1 142 ? 1.712 -4.507 2.600 1.00 92.50 142 SER A N 1
ATOM 1059 C CA . SER A 1 142 ? 0.584 -3.591 2.434 1.00 92.50 142 SER A CA 1
ATOM 1060 C C . SER A 1 142 ? -0.362 -4.034 1.326 1.00 92.50 142 SER A C 1
ATOM 1062 O O . SER A 1 142 ? 0.006 -4.841 0.472 1.00 92.50 142 SER A O 1
ATOM 1064 N N . ARG A 1 143 ? -1.586 -3.501 1.352 1.00 85.88 143 ARG A N 1
ATOM 1065 C CA . ARG A 1 143 ? -2.610 -3.666 0.316 1.00 85.88 143 ARG A CA 1
ATOM 1066 C C . ARG A 1 143 ? -2.902 -2.309 -0.334 1.00 85.88 143 ARG A C 1
ATOM 1068 O O . ARG A 1 143 ? -2.773 -1.282 0.341 1.00 85.88 143 ARG A O 1
ATOM 1075 N N . PRO A 1 144 ? -3.320 -2.270 -1.611 1.00 82.31 144 PRO A N 1
ATOM 1076 C CA . PRO A 1 144 ? -3.794 -1.038 -2.236 1.00 82.31 144 PRO A CA 1
ATOM 1077 C C . PRO A 1 144 ? -4.893 -0.360 -1.404 1.00 82.31 144 PRO A C 1
ATOM 1079 O O . PRO A 1 144 ? -5.742 -1.031 -0.817 1.00 82.31 144 PRO A O 1
ATOM 1082 N N . LYS A 1 145 ? -4.905 0.983 -1.358 1.00 81.88 145 LYS A N 1
ATOM 1083 C CA . LYS A 1 145 ? -5.819 1.755 -0.486 1.00 81.88 145 LYS A CA 1
ATOM 1084 C C . LYS A 1 145 ? -7.307 1.428 -0.688 1.00 81.88 145 LYS A C 1
ATOM 1086 O O . LYS A 1 145 ? -8.087 1.574 0.243 1.00 81.88 145 LYS A O 1
ATOM 1091 N N . ASN A 1 146 ? -7.672 1.027 -1.902 1.00 79.88 146 ASN A N 1
ATOM 1092 C CA . ASN A 1 146 ? -9.019 0.694 -2.367 1.00 79.88 146 ASN A CA 1
ATOM 1093 C C . ASN A 1 146 ? -9.372 -0.796 -2.199 1.00 79.88 146 ASN A C 1
ATOM 1095 O O . ASN A 1 146 ? -10.472 -1.204 -2.558 1.00 79.88 146 ASN A O 1
ATOM 1099 N N . GLU A 1 147 ? -8.445 -1.600 -1.680 1.00 84.94 147 GLU A N 1
ATOM 1100 C CA . GLU A 1 147 ? -8.614 -3.040 -1.451 1.00 84.94 147 GLU A CA 1
ATOM 1101 C C . GLU A 1 147 ? -8.403 -3.429 0.021 1.00 84.94 147 GLU A C 1
ATOM 1103 O O . GLU A 1 147 ? -8.689 -4.553 0.432 1.00 84.94 147 GLU A O 1
ATOM 1108 N N . ASP A 1 148 ? -7.919 -2.501 0.849 1.00 90.81 148 ASP A N 1
ATOM 1109 C CA . ASP A 1 148 ? -7.572 -2.751 2.245 1.00 90.81 148 ASP A CA 1
ATOM 1110 C C . ASP A 1 148 ? -8.784 -2.671 3.187 1.00 90.81 148 ASP A C 1
ATOM 1112 O O . ASP A 1 148 ? -8.918 -1.763 4.010 1.00 90.81 148 ASP A O 1
ATOM 1116 N N . PHE A 1 149 ? -9.692 -3.642 3.088 1.00 92.31 149 PHE A N 1
ATOM 1117 C CA . PHE A 1 149 ? -10.845 -3.730 3.993 1.00 92.31 149 PHE A CA 1
ATOM 1118 C C . PHE A 1 149 ? -10.457 -4.096 5.439 1.00 92.31 149 PHE A C 1
ATOM 1120 O O . PHE A 1 149 ? -11.294 -3.992 6.334 1.00 92.31 149 PHE A O 1
ATOM 1127 N N . ILE A 1 150 ? -9.198 -4.486 5.685 1.00 95.62 150 ILE A N 1
ATOM 1128 C CA . ILE A 1 150 ? -8.701 -4.860 7.014 1.00 95.62 150 ILE A CA 1
ATOM 1129 C C . ILE A 1 150 ? -8.313 -3.624 7.822 1.00 95.62 150 ILE A C 1
ATOM 1131 O O . ILE A 1 150 ? -8.804 -3.449 8.935 1.00 95.62 150 ILE A O 1
ATOM 1135 N N . LEU A 1 151 ? -7.459 -2.752 7.277 1.00 96.38 151 LEU A N 1
ATOM 1136 C CA . LEU A 1 151 ? -6.996 -1.557 7.993 1.00 96.38 151 LEU A CA 1
ATOM 1137 C C . LEU A 1 151 ? -7.775 -0.293 7.619 1.00 96.38 151 LEU A C 1
ATOM 1139 O O . LEU A 1 151 ? -7.730 0.680 8.376 1.00 96.38 151 LEU A O 1
ATOM 1143 N N . ARG A 1 152 ? -8.490 -0.297 6.483 1.00 93.38 152 ARG A N 1
ATOM 1144 C CA . ARG A 1 152 ? -9.238 0.854 5.944 1.00 93.38 152 ARG A CA 1
ATOM 1145 C C . ARG A 1 152 ? -10.703 0.561 5.610 1.00 93.38 152 ARG A C 1
ATOM 1147 O O . ARG A 1 152 ? -11.341 1.360 4.931 1.00 93.38 152 ARG A O 1
ATOM 1154 N N . GLY A 1 153 ? -11.288 -0.522 6.129 1.00 91.69 153 GLY A N 1
ATOM 1155 C CA . GLY A 1 153 ? -12.708 -0.839 5.901 1.00 91.69 153 GLY A CA 1
ATOM 1156 C C . GLY A 1 153 ? -13.669 0.310 6.256 1.00 91.69 153 GLY A C 1
ATOM 1157 O O . GLY A 1 153 ? -14.713 0.466 5.627 1.00 91.69 153 GLY A O 1
ATOM 1158 N N . TYR A 1 154 ? -13.292 1.180 7.198 1.00 91.94 154 TYR A N 1
ATOM 1159 C CA . TYR A 1 154 ? -14.078 2.351 7.593 1.00 91.94 154 TYR A CA 1
ATOM 1160 C C . TYR A 1 154 ? -14.292 3.404 6.490 1.00 91.94 154 TYR A C 1
ATOM 1162 O O . TYR A 1 154 ? -15.214 4.199 6.631 1.00 91.94 154 TYR A O 1
ATOM 1170 N N . THR A 1 155 ? -13.487 3.428 5.418 1.00 89.94 155 THR A N 1
ATOM 1171 C CA . THR A 1 155 ? -13.678 4.364 4.286 1.00 89.94 155 THR A CA 1
ATOM 1172 C C . THR A 1 155 ? -14.439 3.749 3.115 1.00 89.94 155 THR A C 1
ATOM 1174 O O . THR A 1 155 ? -14.501 4.347 2.047 1.00 89.94 155 THR A O 1
ATOM 1177 N N . MET A 1 156 ? -14.899 2.501 3.243 1.00 88.19 156 MET A N 1
ATOM 1178 C CA . MET A 1 156 ? -15.404 1.724 2.107 1.00 88.19 156 MET A CA 1
ATOM 1179 C C . MET A 1 156 ? -16.761 1.070 2.378 1.00 88.19 156 MET A C 1
ATOM 1181 O O . MET A 1 156 ? -17.215 0.285 1.554 1.00 88.19 156 MET A O 1
ATOM 1185 N N . CYS A 1 157 ? -17.419 1.361 3.499 1.00 90.94 157 CYS A N 1
ATOM 1186 C CA . CYS A 1 157 ? -18.607 0.645 3.966 1.00 90.94 157 CYS A CA 1
ATOM 1187 C C . CYS A 1 157 ? -19.884 1.496 3.841 1.00 90.94 157 CYS A C 1
ATOM 1189 O O . CYS A 1 157 ? -20.128 2.364 4.672 1.00 90.94 157 CYS A O 1
ATOM 1191 N N . SER A 1 158 ? -20.756 1.217 2.873 1.00 90.44 158 SER A N 1
ATOM 1192 C CA . SER A 1 158 ? -21.976 2.008 2.638 1.00 90.44 158 SER A CA 1
ATOM 1193 C C . SER A 1 158 ? -22.994 1.923 3.782 1.00 90.44 158 SER A C 1
ATOM 1195 O O . SER A 1 158 ? -23.678 2.895 4.096 1.00 90.44 158 SER A O 1
ATOM 1197 N N . SER A 1 159 ? -23.091 0.783 4.473 1.00 91.88 159 SER A N 1
ATOM 1198 C CA . SER A 1 159 ? -23.897 0.677 5.705 1.00 91.88 159 SER A CA 1
ATOM 1199 C C . SER A 1 159 ? -23.338 1.543 6.850 1.00 91.88 159 SER A C 1
ATOM 1201 O O . SER A 1 159 ? -24.101 2.109 7.637 1.00 91.88 159 SER A O 1
ATOM 1203 N N . GLN A 1 160 ? -22.010 1.714 6.922 1.00 91.75 160 GLN A N 1
ATOM 1204 C CA . GLN A 1 160 ? -21.380 2.653 7.856 1.00 91.75 160 GLN A CA 1
ATOM 1205 C C . GLN A 1 160 ? -21.762 4.093 7.521 1.00 91.75 160 GLN A C 1
ATOM 1207 O O . GLN A 1 160 ? -22.178 4.825 8.412 1.00 91.75 160 GLN A O 1
ATOM 1212 N N . GLU A 1 161 ? -21.634 4.473 6.250 1.00 92.44 161 GLU A N 1
ATOM 1213 C CA . GLU A 1 161 ? -21.950 5.812 5.738 1.00 92.44 161 GLU A CA 1
ATOM 1214 C C . GLU A 1 161 ? -23.382 6.216 6.115 1.00 92.44 161 GLU A C 1
ATOM 1216 O O . GLU A 1 161 ? -23.573 7.195 6.838 1.00 92.44 161 GLU A O 1
ATOM 1221 N N . ARG A 1 162 ? -24.370 5.371 5.788 1.00 93.69 162 ARG A N 1
ATOM 1222 C CA . ARG A 1 162 ? -25.773 5.577 6.189 1.00 93.69 162 ARG A CA 1
ATOM 1223 C C . ARG A 1 162 ? -25.959 5.665 7.703 1.00 93.69 162 ARG A C 1
ATOM 1225 O O . ARG A 1 162 ? -26.777 6.440 8.189 1.00 93.69 162 ARG A O 1
ATOM 1232 N N . SER A 1 163 ? -25.225 4.864 8.478 1.00 95.00 163 SER A N 1
ATOM 1233 C CA . SER A 1 163 ? -25.320 4.902 9.945 1.00 95.00 163 SER A CA 1
ATOM 1234 C C . SER A 1 163 ? -24.795 6.221 10.519 1.00 95.00 163 SER A C 1
ATOM 1236 O O . SER A 1 163 ? -25.369 6.738 11.477 1.00 95.00 163 SER A O 1
ATOM 1238 N N . VAL A 1 164 ? -23.737 6.782 9.925 1.00 95.38 164 VAL A N 1
ATOM 1239 C CA . VAL A 1 164 ? -23.188 8.096 10.293 1.00 95.38 164 VAL A CA 1
ATOM 1240 C C . VAL A 1 164 ? -24.169 9.213 9.928 1.00 95.38 164 VAL A C 1
ATOM 1242 O O . VAL A 1 164 ? -24.463 10.050 10.778 1.00 95.38 164 VAL A O 1
ATOM 1245 N N . GLU A 1 165 ? -24.742 9.194 8.723 1.00 94.88 165 GLU A N 1
ATOM 1246 C CA . GLU A 1 165 ? -25.766 10.165 8.297 1.00 94.88 165 GLU A CA 1
ATOM 1247 C C . GLU A 1 165 ? -27.001 10.141 9.207 1.00 94.88 165 GLU A C 1
ATOM 1249 O O . GLU A 1 165 ? -27.465 11.180 9.686 1.00 94.88 165 GLU A O 1
ATOM 1254 N N . ASN A 1 166 ? -27.497 8.943 9.524 1.00 95.81 166 ASN A N 1
ATOM 1255 C CA . ASN A 1 166 ? -28.609 8.770 10.454 1.00 95.81 166 ASN A CA 1
ATOM 1256 C C . ASN A 1 166 ? -28.264 9.292 11.855 1.00 95.81 166 ASN A C 1
ATOM 1258 O O . ASN A 1 166 ? -29.113 9.875 12.532 1.00 95.81 166 ASN A O 1
ATOM 1262 N N . TRP A 1 167 ? -27.019 9.108 12.302 1.00 95.81 167 TRP A N 1
ATOM 1263 C CA . TRP A 1 167 ? -26.566 9.633 13.585 1.00 95.81 167 TRP A CA 1
ATOM 1264 C C . TRP A 1 167 ? -26.489 11.164 13.603 1.00 95.81 167 TRP A C 1
ATOM 1266 O O . TRP A 1 167 ? -26.881 11.757 14.609 1.00 95.81 167 TRP A O 1
ATOM 1276 N N . TYR A 1 168 ? -26.098 11.815 12.503 1.00 95.19 168 TYR A N 1
ATOM 1277 C CA . TYR A 1 168 ? -26.140 13.281 12.391 1.00 95.19 168 TYR A CA 1
ATOM 1278 C C . TYR A 1 168 ? -27.555 13.858 12.540 1.00 95.19 168 TYR A C 1
ATOM 1280 O O . TYR A 1 168 ? -27.718 14.988 12.991 1.00 95.19 168 TYR A O 1
ATOM 1288 N N . SER A 1 169 ? -28.589 13.062 12.263 1.00 94.19 169 SER A N 1
ATOM 1289 C CA . SER A 1 169 ? -29.991 13.442 12.496 1.00 94.19 169 SER A CA 1
ATOM 1290 C C . SER A 1 169 ? -30.497 13.126 13.914 1.00 94.19 169 SER A C 1
ATOM 1292 O O . SER A 1 169 ? -31.655 13.395 14.240 1.00 94.19 169 SER A O 1
ATOM 1294 N N . SER A 1 170 ? -29.666 12.532 14.776 1.00 95.06 170 SER A N 1
ATOM 1295 C CA . SER A 1 170 ? -30.070 12.108 16.120 1.00 95.06 170 SER A CA 1
ATOM 1296 C C . SER A 1 170 ? -30.155 13.271 17.113 1.00 95.06 170 SER A C 1
ATOM 1298 O O . SER A 1 170 ? -29.435 14.260 17.000 1.00 95.06 170 SER A O 1
ATOM 1300 N N . VAL A 1 171 ? -30.997 13.121 18.144 1.00 94.62 171 VAL A N 1
ATOM 1301 C CA . VAL A 1 171 ? -31.124 14.098 19.245 1.00 94.62 171 VAL A CA 1
ATOM 1302 C C . VAL A 1 171 ? -29.763 14.386 19.880 1.00 94.62 171 VAL A C 1
ATOM 1304 O O . VAL A 1 171 ? -29.356 15.534 19.937 1.00 94.62 171 VAL A O 1
ATOM 1307 N N . GLN A 1 172 ? -29.005 13.338 20.216 1.00 92.38 172 GLN A N 1
ATOM 1308 C CA . GLN A 1 172 ? -27.670 13.465 20.805 1.00 92.38 172 GLN A CA 1
ATOM 1309 C C . GLN A 1 172 ? -26.717 14.328 19.964 1.00 92.38 172 GLN A C 1
ATOM 1311 O O . GLN A 1 172 ? -25.929 15.088 20.520 1.00 92.38 172 GLN A O 1
ATOM 1316 N N . PHE A 1 173 ? -26.755 14.188 18.635 1.00 94.62 173 PHE A N 1
ATOM 1317 C CA . PHE A 1 173 ? -25.898 14.977 17.756 1.00 94.62 173 PHE A CA 1
ATOM 1318 C C . PHE A 1 173 ? -26.354 16.433 17.671 1.00 94.62 173 PHE A C 1
ATOM 1320 O O . PHE A 1 173 ? -25.523 17.332 17.768 1.00 94.62 173 PHE A O 1
ATOM 1327 N N . ARG A 1 174 ? -27.664 16.668 17.530 1.00 94.56 174 ARG A N 1
ATOM 1328 C CA . ARG A 1 174 ? -28.233 18.023 17.473 1.00 94.56 174 ARG A CA 1
ATOM 1329 C C . ARG A 1 174 ? -27.980 18.799 18.761 1.00 94.56 174 ARG A C 1
ATOM 1331 O O . ARG A 1 174 ? -27.524 19.932 18.678 1.00 94.56 174 ARG A O 1
ATOM 1338 N N . ASP A 1 175 ? -28.175 18.164 19.914 1.00 95.00 175 ASP A N 1
ATOM 1339 C CA . ASP A 1 175 ? -27.926 18.783 21.218 1.00 95.00 175 ASP A CA 1
ATOM 1340 C C . ASP A 1 175 ? -26.450 19.198 21.340 1.00 95.00 175 ASP A C 1
ATOM 1342 O O . ASP A 1 175 ? -26.148 20.320 21.740 1.00 95.00 175 ASP A O 1
ATOM 1346 N N . LYS A 1 176 ? -25.509 18.342 20.903 1.00 94.94 176 LYS A N 1
ATOM 1347 C CA . LYS A 1 176 ? -24.079 18.689 20.901 1.00 94.94 176 LYS A CA 1
ATOM 1348 C C . LYS A 1 176 ? -23.733 19.766 19.870 1.00 94.94 176 LYS A C 1
ATOM 1350 O O . LYS A 1 176 ? -22.836 20.578 20.103 1.00 94.94 176 LYS A O 1
ATOM 1355 N N . ALA A 1 177 ? -24.411 19.781 18.723 1.00 93.81 177 ALA A N 1
ATOM 1356 C CA . ALA A 1 177 ? -24.228 20.802 17.697 1.00 93.81 177 ALA A CA 1
ATOM 1357 C C . ALA A 1 177 ? -24.656 22.184 18.202 1.00 93.81 177 ALA A C 1
ATOM 1359 O O . ALA A 1 177 ? -23.916 23.141 17.971 1.00 93.81 177 ALA A O 1
ATOM 1360 N N . GLU A 1 178 ? -25.784 22.259 18.912 1.00 92.69 178 GLU A N 1
ATOM 1361 C CA . GLU A 1 178 ? -26.290 23.468 19.568 1.00 92.69 178 GLU A CA 1
ATOM 1362 C C . GLU A 1 178 ? -25.369 23.905 20.715 1.00 92.69 178 GLU A C 1
ATOM 1364 O O . GLU A 1 178 ? -24.920 25.047 20.730 1.00 92.69 178 GLU A O 1
ATOM 1369 N N . GLU A 1 179 ? -24.980 22.983 21.602 1.00 94.81 179 GLU A N 1
ATOM 1370 C CA . GLU A 1 179 ? -24.069 23.247 22.729 1.00 94.81 179 GLU A CA 1
ATOM 1371 C C . GLU A 1 179 ? -22.736 23.871 22.279 1.00 94.81 179 GLU A C 1
ATOM 1373 O O . GLU A 1 179 ? -22.197 24.761 22.931 1.00 94.81 179 GLU A O 1
ATOM 1378 N N . THR A 1 180 ? -22.187 23.410 21.154 1.00 94.50 180 THR A N 1
ATOM 1379 C CA . THR A 1 180 ? -20.819 23.755 20.722 1.00 94.50 180 THR A CA 1
ATOM 1380 C C . THR A 1 180 ? -20.765 24.878 19.695 1.00 94.50 180 THR A C 1
ATOM 1382 O O . THR A 1 180 ? -19.690 25.242 19.218 1.00 94.50 180 THR A O 1
ATOM 1385 N N . VAL A 1 181 ? -21.915 25.426 19.313 1.00 90.06 181 VAL A N 1
ATOM 1386 C CA . VAL A 1 181 ? -22.038 26.310 18.156 1.00 90.06 181 VAL A CA 1
ATOM 1387 C C . VAL A 1 181 ? -21.215 27.595 18.278 1.00 90.06 181 VAL A C 1
ATOM 1389 O O . VAL A 1 181 ? -20.515 27.986 17.337 1.00 90.06 181 VAL A O 1
ATOM 1392 N N . GLU A 1 182 ? -21.230 28.217 19.456 1.00 89.75 182 GLU A N 1
ATOM 1393 C CA . GLU A 1 182 ? -20.478 29.440 19.736 1.00 89.75 182 GLU A CA 1
ATOM 1394 C C . GLU A 1 182 ? -18.969 29.180 19.691 1.00 89.75 182 GLU A C 1
ATOM 1396 O O . GLU A 1 182 ? -18.217 29.934 19.067 1.00 89.75 182 GLU A O 1
ATOM 1401 N N . PHE A 1 183 ? -18.528 28.070 20.293 1.00 92.00 183 PHE A N 1
ATOM 1402 C CA . PHE A 1 183 ? -17.131 27.647 20.284 1.00 92.00 183 PHE A CA 1
ATOM 1403 C C . PHE A 1 183 ? -16.627 27.378 18.862 1.00 92.00 183 PHE A C 1
ATOM 1405 O O . PHE A 1 183 ? -15.621 27.952 18.437 1.00 92.00 183 PHE A O 1
ATOM 1412 N N . ARG A 1 184 ? -17.364 26.572 18.086 1.00 91.69 184 ARG A N 1
ATOM 1413 C CA . ARG A 1 184 ? -16.999 26.240 16.702 1.00 91.69 184 ARG A CA 1
ATOM 1414 C C . ARG A 1 184 ? -16.911 27.484 15.821 1.00 91.69 184 ARG A C 1
ATOM 1416 O O . ARG A 1 184 ? -15.994 27.607 15.009 1.00 91.69 184 ARG A O 1
ATOM 1423 N N . THR A 1 185 ? -17.833 28.429 16.002 1.00 86.75 185 THR A N 1
ATOM 1424 C CA . THR A 1 185 ? -17.842 29.707 15.272 1.00 86.75 185 THR A CA 1
ATOM 1425 C C . THR A 1 185 ? -16.633 30.569 15.628 1.00 86.75 185 THR A C 1
ATOM 1427 O O . THR A 1 185 ? -15.989 31.123 14.733 1.00 86.75 185 THR A O 1
ATOM 1430 N N . ARG A 1 186 ? -16.276 30.640 16.917 1.00 87.25 186 ARG A N 1
ATOM 1431 C CA . ARG A 1 186 ? -15.094 31.366 17.398 1.00 87.25 186 ARG A CA 1
ATOM 1432 C C . ARG A 1 186 ? -13.806 30.816 16.785 1.00 87.25 186 ARG A C 1
ATOM 1434 O O . ARG A 1 186 ? -13.025 31.590 16.235 1.00 87.25 186 ARG A O 1
ATOM 1441 N N . VAL A 1 187 ? -13.610 29.497 16.819 1.00 88.56 187 VAL A N 1
ATOM 1442 C CA . VAL A 1 187 ? -12.416 28.841 16.253 1.00 88.56 187 VAL A CA 1
ATOM 1443 C C . VAL A 1 187 ? -12.344 29.016 14.734 1.00 88.56 187 VAL A C 1
ATOM 1445 O O . VAL A 1 187 ? -11.291 29.369 14.207 1.00 88.56 187 VAL A O 1
ATOM 1448 N N . ALA A 1 188 ? -13.460 28.838 14.021 1.00 87.00 188 ALA A N 1
ATOM 1449 C CA . ALA A 1 188 ? -13.499 29.021 12.570 1.00 87.00 188 ALA A CA 1
ATOM 1450 C C . ALA A 1 188 ? -13.148 30.462 12.161 1.00 87.00 188 ALA A C 1
ATOM 1452 O O . ALA A 1 188 ? -12.355 30.678 11.244 1.00 87.00 188 ALA A O 1
ATOM 1453 N N . SER A 1 189 ? -13.682 31.446 12.890 1.00 85.00 189 SER A N 1
ATOM 1454 C CA . SER A 1 189 ? -13.378 32.863 12.669 1.00 85.00 189 SER A CA 1
ATOM 1455 C C . SER A 1 189 ? -11.899 33.164 12.914 1.00 85.00 189 SER A C 1
ATOM 1457 O O . SER A 1 189 ? -11.275 33.883 12.136 1.00 85.00 189 SER A O 1
ATOM 1459 N N . ALA A 1 190 ? -11.317 32.575 13.963 1.00 84.44 190 ALA A N 1
ATOM 1460 C CA . ALA A 1 190 ? -9.902 32.719 14.285 1.00 84.44 190 ALA A CA 1
ATOM 1461 C C . ALA A 1 190 ? -8.999 32.160 13.165 1.00 84.44 190 ALA A C 1
ATOM 1463 O O . ALA A 1 190 ? -7.986 32.763 12.819 1.00 84.44 190 ALA A O 1
ATOM 1464 N N . LEU A 1 191 ? -9.404 31.065 12.518 1.00 85.25 191 LEU A N 1
ATOM 1465 C CA . LEU A 1 191 ? -8.710 30.498 11.355 1.00 85.25 191 LEU A CA 1
ATOM 1466 C C . LEU A 1 191 ? -8.920 31.288 10.047 1.00 85.25 191 LEU A C 1
ATOM 1468 O O . LEU A 1 191 ? -8.345 30.928 9.022 1.00 85.25 191 LEU A O 1
ATOM 1472 N N . GLY A 1 192 ? -9.693 32.379 10.068 1.00 83.12 192 GLY A N 1
ATOM 1473 C CA . GLY A 1 192 ? -9.897 33.251 8.909 1.00 83.12 192 GLY A CA 1
ATOM 1474 C C . GLY A 1 192 ? -10.965 32.764 7.927 1.00 83.12 192 GLY A C 1
ATOM 1475 O O . GLY A 1 192 ? -10.966 33.191 6.773 1.00 83.12 192 GLY A O 1
ATOM 1476 N N . HIS A 1 193 ? -11.882 31.894 8.356 1.00 82.19 193 HIS A N 1
ATOM 1477 C CA . HIS A 1 193 ? -13.029 31.486 7.539 1.00 82.19 193 HIS A CA 1
ATOM 1478 C C . HIS A 1 193 ? -14.065 32.632 7.489 1.00 82.19 193 HIS A C 1
ATOM 1480 O O . HIS A 1 193 ? -14.704 32.930 8.495 1.00 82.19 193 HIS A O 1
ATOM 1486 N N . THR A 1 194 ? -14.199 33.318 6.340 1.00 56.12 194 THR A N 1
ATOM 1487 C CA . THR A 1 194 ? -14.945 34.597 6.193 1.00 56.12 194 THR A CA 1
ATOM 1488 C C . THR A 1 194 ? -16.354 34.500 5.589 1.00 56.12 194 THR A C 1
ATOM 1490 O O . THR A 1 194 ? -17.100 35.473 5.667 1.00 56.12 194 THR A O 1
ATOM 1493 N N . ASN A 1 195 ? -16.755 33.355 5.027 1.00 51.09 195 ASN A N 1
ATOM 1494 C CA . ASN A 1 195 ? -18.096 33.141 4.456 1.00 51.09 195 ASN A CA 1
ATOM 1495 C C . ASN A 1 195 ? -18.979 32.325 5.407 1.00 51.09 195 ASN A C 1
ATOM 1497 O O . ASN A 1 195 ? -19.341 31.187 5.118 1.00 51.09 195 ASN A O 1
ATOM 1501 N N . VAL A 1 196 ? -19.319 32.912 6.552 1.00 51.50 196 VAL A N 1
ATOM 1502 C CA . VAL A 1 196 ? -20.378 32.397 7.430 1.00 51.50 196 VAL A CA 1
ATOM 1503 C C . VAL A 1 196 ? -21.681 33.081 7.003 1.00 51.50 196 VAL A C 1
ATOM 1505 O O . VAL A 1 196 ? -22.108 34.041 7.634 1.00 51.50 196 VAL A O 1
ATOM 1508 N N . THR A 1 197 ? -22.256 32.686 5.861 1.00 39.47 197 THR A N 1
ATOM 1509 C CA . THR A 1 197 ? -23.525 33.255 5.366 1.00 39.47 197 THR A CA 1
ATOM 1510 C C . THR A 1 197 ? -24.686 32.278 5.495 1.00 39.47 197 THR A C 1
ATOM 1512 O O . THR A 1 197 ? -24.554 31.081 5.256 1.00 39.47 197 THR A O 1
ATOM 1515 N N . GLU A 1 198 ? -25.814 32.859 5.886 1.00 38.28 198 GLU A N 1
ATOM 1516 C CA . GLU A 1 198 ? -27.091 32.294 6.312 1.00 38.28 198 GLU A CA 1
ATOM 1517 C C . GLU A 1 198 ? -27.862 31.552 5.204 1.00 38.28 198 GLU A C 1
ATOM 1519 O O . GLU A 1 198 ? -28.834 32.078 4.675 1.00 38.28 198 GLU A O 1
ATOM 1524 N N . ASP A 1 199 ? -27.487 30.313 4.893 1.00 43.88 199 ASP A N 1
ATOM 1525 C CA . ASP A 1 199 ? -28.507 29.315 4.504 1.00 43.88 199 ASP A CA 1
ATOM 1526 C C . ASP A 1 199 ? -28.653 28.190 5.551 1.00 43.88 199 ASP A C 1
ATOM 1528 O O . ASP A 1 199 ? -29.651 27.472 5.549 1.00 43.88 199 ASP A O 1
ATOM 1532 N N . ASP A 1 200 ? -27.737 28.099 6.527 1.00 41.50 200 ASP A N 1
ATOM 1533 C CA . ASP A 1 200 ? -27.925 27.323 7.767 1.00 41.50 200 ASP A CA 1
ATOM 1534 C C . ASP A 1 200 ? -27.410 28.008 9.050 1.00 41.50 200 ASP A C 1
ATOM 1536 O O . ASP A 1 200 ? -27.791 27.600 10.143 1.00 41.50 200 ASP A O 1
ATOM 1540 N N . GLY A 1 201 ? -26.584 29.057 8.925 1.00 45.06 201 GLY A N 1
ATOM 1541 C CA . GLY A 1 201 ? -26.124 29.920 10.010 1.00 45.06 201 GLY A CA 1
ATOM 1542 C C . GLY A 1 201 ? -25.518 29.172 11.197 1.00 45.06 201 GLY A C 1
ATOM 1543 O O . GLY A 1 201 ? -26.226 28.988 12.177 1.00 45.06 201 GLY A O 1
ATOM 1544 N N . THR A 1 202 ? -24.221 28.804 11.155 1.00 41.56 202 THR A N 1
ATOM 1545 C CA . THR A 1 202 ? -23.280 28.839 12.313 1.00 41.56 202 THR A CA 1
ATOM 1546 C C . THR A 1 202 ? -21.916 28.160 12.073 1.00 41.56 202 THR A C 1
ATOM 1548 O O . THR A 1 202 ? -21.797 26.939 12.149 1.00 41.56 202 THR A O 1
ATOM 1551 N N . GLY A 1 203 ? -20.834 28.941 11.952 1.00 56.31 203 GLY A N 1
ATOM 1552 C CA . GLY A 1 203 ? -19.460 28.460 12.191 1.00 56.31 203 GLY A CA 1
ATOM 1553 C C . GLY A 1 203 ? -19.007 27.227 11.389 1.00 56.31 203 GLY A C 1
ATOM 1554 O O . GLY A 1 203 ? -19.634 26.818 10.422 1.00 56.31 203 GLY A O 1
ATOM 1555 N N . ALA A 1 204 ? -17.879 26.624 11.775 1.00 73.56 204 ALA A N 1
ATOM 1556 C CA . ALA A 1 204 ? -17.457 25.331 11.228 1.00 73.56 204 ALA A CA 1
ATOM 1557 C C . ALA A 1 204 ? -18.466 24.239 11.634 1.00 73.56 204 ALA A C 1
ATOM 1559 O O . ALA A 1 204 ? -18.520 23.940 12.830 1.00 73.56 204 ALA A O 1
ATOM 1560 N N . PRO A 1 205 ? -19.269 23.651 10.724 1.00 85.94 205 PRO A N 1
ATOM 1561 C CA . PRO A 1 205 ? -20.375 22.761 11.083 1.00 85.94 205 PRO A CA 1
ATOM 1562 C C . PRO A 1 205 ? -19.871 21.524 11.839 1.00 85.94 205 PRO A C 1
ATOM 1564 O O . PRO A 1 205 ? -18.815 20.985 11.516 1.00 85.94 205 PRO A O 1
ATOM 1567 N N . LEU A 1 206 ? -20.618 21.053 12.851 1.00 92.88 206 LEU A N 1
ATOM 1568 C CA . LEU A 1 206 ? -20.163 19.942 13.704 1.00 92.88 206 LEU A CA 1
ATOM 1569 C C . LEU A 1 206 ? -19.768 18.673 12.913 1.00 92.88 206 LEU A C 1
ATOM 1571 O O . LEU A 1 206 ? -18.747 18.086 13.267 1.00 92.88 206 LEU A O 1
ATOM 1575 N N . PRO A 1 207 ? -20.467 18.254 11.833 1.00 92.62 207 PRO A N 1
ATOM 1576 C CA . PRO A 1 207 ? -20.014 17.129 11.007 1.00 92.62 207 PRO A CA 1
ATOM 1577 C C . PRO A 1 207 ? -18.601 17.308 10.429 1.00 92.62 207 PRO A C 1
ATOM 1579 O O . PRO A 1 207 ? -17.854 16.335 10.319 1.00 92.62 207 PRO A O 1
ATOM 1582 N N . ASP A 1 208 ? -18.229 18.546 10.091 1.00 89.75 208 ASP A N 1
ATOM 1583 C CA . ASP A 1 208 ? -16.939 18.910 9.491 1.00 89.75 208 ASP A CA 1
ATOM 1584 C C . ASP A 1 208 ? -15.885 19.327 10.532 1.00 89.75 208 ASP A C 1
ATOM 1586 O O . ASP A 1 208 ? -14.744 19.639 10.186 1.00 89.75 208 ASP A O 1
ATOM 1590 N N . TRP A 1 209 ? -16.228 19.300 11.825 1.00 93.88 209 TRP A N 1
ATOM 1591 C CA . TRP A 1 209 ? -15.363 19.804 12.895 1.00 93.88 209 TRP A CA 1
ATOM 1592 C C . TRP A 1 209 ? -13.968 19.175 12.893 1.00 93.88 209 TRP A C 1
ATOM 1594 O O . TRP A 1 209 ? -12.986 19.848 13.195 1.00 93.88 209 TRP A O 1
ATOM 1604 N N . TRP A 1 210 ? -13.852 17.906 12.495 1.00 93.38 210 TRP A N 1
ATOM 1605 C CA . TRP A 1 210 ? -12.559 17.236 12.376 1.00 93.38 210 TRP A CA 1
ATOM 1606 C C . TRP A 1 210 ? -11.600 17.964 11.414 1.00 93.38 210 TRP A C 1
ATOM 1608 O O . TRP A 1 210 ? -10.419 18.102 11.728 1.00 93.38 210 TRP A O 1
ATOM 1618 N N . ASN A 1 211 ? -12.089 18.474 10.276 1.00 91.00 211 ASN A N 1
ATOM 1619 C CA . ASN A 1 211 ? -11.261 19.205 9.311 1.00 91.00 211 ASN A CA 1
ATOM 1620 C C . ASN A 1 211 ? -10.806 20.561 9.872 1.00 91.00 211 ASN A C 1
ATOM 1622 O O . ASN A 1 211 ? -9.670 20.978 9.628 1.00 91.00 211 ASN A O 1
ATOM 1626 N N . THR A 1 212 ? -11.670 21.236 10.636 1.00 90.56 212 THR A N 1
ATOM 1627 C CA . THR A 1 212 ? -11.338 22.485 11.341 1.00 90.56 212 THR A CA 1
ATOM 1628 C C . THR A 1 212 ? -10.326 22.243 12.456 1.00 90.56 212 THR A C 1
ATOM 1630 O O . THR A 1 212 ? -9.354 22.985 12.577 1.00 90.56 212 THR A O 1
ATOM 1633 N N . TYR A 1 213 ? -10.506 21.175 13.233 1.00 92.56 213 TYR A N 1
ATOM 1634 C CA . TYR A 1 213 ? -9.559 20.763 14.262 1.00 92.56 213 TYR A CA 1
ATOM 1635 C C . TYR A 1 213 ? -8.191 20.405 13.663 1.00 92.56 213 TYR A C 1
ATOM 1637 O O . TYR A 1 213 ? -7.172 20.869 14.169 1.00 92.56 213 TYR A O 1
ATOM 1645 N N . ASP A 1 214 ? -8.138 19.648 12.560 1.00 91.44 214 ASP A N 1
ATOM 1646 C CA . ASP A 1 214 ? -6.867 19.321 11.898 1.00 91.44 214 ASP A CA 1
ATOM 1647 C C . ASP A 1 214 ? -6.146 20.587 11.414 1.00 91.44 214 ASP A C 1
ATOM 1649 O O . ASP A 1 214 ? -4.937 20.721 11.584 1.00 91.44 214 ASP A O 1
ATOM 1653 N N . GLU A 1 215 ? -6.882 21.557 10.866 1.00 89.62 215 GLU A N 1
ATOM 1654 C CA . GLU A 1 215 ? -6.329 22.862 10.492 1.00 89.62 215 GLU A CA 1
ATOM 1655 C C . GLU A 1 215 ? -5.791 23.638 11.698 1.00 89.62 215 GLU A C 1
ATOM 1657 O O . GLU A 1 215 ? -4.695 24.196 11.621 1.00 89.62 215 GLU A O 1
ATOM 1662 N N . LEU A 1 216 ? -6.516 23.622 12.818 1.00 89.62 216 LEU A N 1
ATOM 1663 C CA . LEU A 1 216 ? -6.091 24.250 14.064 1.00 89.62 216 LEU A CA 1
ATOM 1664 C C . LEU A 1 216 ? -4.792 23.629 14.597 1.00 89.62 216 LEU A C 1
ATOM 1666 O O . LEU A 1 216 ? -3.870 24.359 14.962 1.00 89.62 216 LEU A O 1
ATOM 1670 N N . VAL A 1 217 ? -4.678 22.297 14.575 1.00 89.12 217 VAL A N 1
ATOM 1671 C CA . VAL A 1 217 ? -3.458 21.571 14.964 1.00 89.12 217 VAL A CA 1
ATOM 1672 C C . VAL A 1 217 ? -2.280 21.971 14.075 1.00 89.12 217 VAL A C 1
ATOM 1674 O O . VAL A 1 217 ? -1.202 22.275 14.588 1.00 89.12 217 VAL A O 1
ATOM 1677 N N . ILE A 1 218 ? -2.475 22.027 12.754 1.00 86.94 218 ILE A N 1
ATOM 1678 C CA . ILE A 1 218 ? -1.427 22.436 11.805 1.00 86.94 218 ILE A CA 1
ATOM 1679 C C . ILE A 1 218 ? -1.015 23.900 12.036 1.00 86.94 218 ILE A C 1
ATOM 1681 O O . ILE A 1 218 ? 0.176 24.217 12.011 1.00 86.94 218 ILE A O 1
ATOM 1685 N N . ALA A 1 219 ? -1.969 24.793 12.311 1.00 85.81 219 ALA A N 1
ATOM 1686 C CA . ALA A 1 219 ? -1.689 26.192 12.627 1.00 85.81 219 ALA A CA 1
ATOM 1687 C C . ALA A 1 219 ? -0.910 26.344 13.945 1.00 85.81 219 ALA A C 1
ATOM 1689 O O . ALA A 1 219 ? 0.051 27.116 14.007 1.00 85.81 219 ALA A O 1
ATOM 1690 N N . ALA A 1 220 ? -1.275 25.582 14.980 1.00 85.75 220 ALA A N 1
ATOM 1691 C CA . ALA A 1 220 ? -0.563 25.557 16.255 1.00 85.75 220 ALA A CA 1
ATOM 1692 C C . ALA A 1 220 ? 0.877 25.042 16.089 1.00 85.75 220 ALA A C 1
ATOM 1694 O O . ALA A 1 220 ? 1.817 25.641 16.610 1.00 85.75 220 ALA A O 1
ATOM 1695 N N . GLN A 1 221 ? 1.075 23.982 15.299 1.00 81.56 221 GLN A N 1
ATOM 1696 C CA . GLN A 1 221 ? 2.403 23.449 14.966 1.00 81.56 221 GLN A CA 1
ATOM 1697 C C . GLN A 1 221 ? 3.269 24.457 14.197 1.00 81.56 221 GLN A C 1
ATOM 1699 O O . GLN A 1 221 ? 4.484 24.489 14.384 1.00 81.56 221 GLN A O 1
ATOM 1704 N N . ALA A 1 222 ? 2.653 25.305 13.370 1.00 81.81 222 ALA A N 1
ATOM 1705 C CA . ALA A 1 222 ? 3.320 26.402 12.671 1.00 81.81 222 ALA A CA 1
ATOM 1706 C C . ALA A 1 222 ? 3.599 27.632 13.563 1.00 81.81 222 ALA A C 1
ATOM 1708 O O . ALA A 1 222 ? 4.134 28.627 13.076 1.00 81.81 222 ALA A O 1
ATOM 1709 N N . GLY A 1 223 ? 3.256 27.584 14.856 1.00 82.62 223 GLY A N 1
ATOM 1710 C CA . GLY A 1 223 ? 3.478 28.679 15.802 1.00 82.62 223 GLY A CA 1
ATOM 1711 C C . GLY A 1 223 ? 2.503 29.847 15.642 1.00 82.62 223 GLY A C 1
ATOM 1712 O O . GLY A 1 223 ? 2.849 30.977 15.985 1.00 82.62 223 GLY A O 1
ATOM 1713 N N . SER A 1 224 ? 1.303 29.604 15.101 1.00 81.62 224 SER A N 1
ATOM 1714 C CA . SER A 1 224 ? 0.292 30.650 14.931 1.00 81.62 224 SER A CA 1
ATOM 1715 C C . SER A 1 224 ? -0.114 31.255 16.287 1.00 81.62 224 SER A C 1
ATOM 1717 O O . SER A 1 224 ? -0.590 30.522 17.157 1.00 81.62 224 SER A O 1
ATOM 1719 N N . PRO A 1 225 ? 0.000 32.586 16.479 1.00 73.12 225 PRO A N 1
ATOM 1720 C CA . PRO A 1 225 ? -0.334 33.254 17.743 1.00 73.12 225 PRO A CA 1
ATOM 1721 C C . PRO A 1 225 ? -1.843 33.314 18.015 1.00 73.12 225 PRO A C 1
ATOM 1723 O O . PRO A 1 225 ? -2.269 33.763 19.075 1.00 73.12 225 PRO A O 1
ATOM 1726 N N . VAL A 1 226 ? -2.654 32.888 17.046 1.00 69.81 226 VAL A N 1
ATOM 1727 C CA . VAL A 1 226 ? -4.117 32.896 17.109 1.00 69.81 226 VAL A CA 1
ATOM 1728 C C . VAL A 1 226 ? -4.661 31.784 18.018 1.00 69.81 226 VAL A C 1
ATOM 1730 O O . VAL A 1 226 ? -5.808 31.839 18.450 1.00 69.81 226 VAL A O 1
ATOM 1733 N N . VAL A 1 227 ? -3.840 30.782 18.339 1.00 75.44 227 VAL A N 1
ATOM 1734 C CA . VAL A 1 227 ? -4.275 29.554 19.004 1.00 75.44 227 VAL A CA 1
ATOM 1735 C C . VAL A 1 227 ? -3.776 29.519 20.450 1.00 75.44 227 VAL A C 1
ATOM 1737 O O . VAL A 1 227 ? -2.576 29.408 20.694 1.00 75.44 227 VAL A O 1
ATOM 1740 N N . ASN A 1 228 ? -4.688 29.602 21.424 1.00 83.62 228 ASN A N 1
ATOM 1741 C CA . ASN A 1 228 ? -4.353 29.429 22.843 1.00 83.62 228 ASN A CA 1
ATOM 1742 C C . ASN A 1 228 ? -4.560 27.970 23.303 1.00 83.62 228 ASN A C 1
ATOM 1744 O O . ASN A 1 228 ? -5.256 27.185 22.661 1.00 83.62 228 ASN A O 1
ATOM 1748 N N . SER A 1 229 ? -3.948 27.598 24.432 1.00 83.62 229 SER A N 1
ATOM 1749 C CA . SER A 1 229 ? -3.969 26.219 24.944 1.00 83.62 229 SER A CA 1
ATOM 1750 C C . SER A 1 229 ? -5.346 25.743 25.415 1.00 83.62 229 SER A C 1
ATOM 1752 O O . SER A 1 229 ? -5.616 24.545 25.356 1.00 83.62 229 SER A O 1
ATOM 1754 N N . SER A 1 230 ? -6.214 26.655 25.867 1.00 86.81 230 SER A N 1
ATOM 1755 C CA . SER A 1 230 ? -7.576 26.319 26.295 1.00 86.81 230 SER A CA 1
ATOM 1756 C C . SER A 1 230 ? -8.437 25.921 25.099 1.00 86.81 230 SER A C 1
ATOM 1758 O O . SER A 1 230 ? -9.039 24.852 25.120 1.00 86.81 230 SER A O 1
ATOM 1760 N N . ASP A 1 231 ? -8.430 26.733 24.036 1.00 87.06 231 ASP A N 1
ATOM 1761 C CA . ASP A 1 231 ? -9.175 26.447 22.806 1.00 87.06 231 ASP A CA 1
ATOM 1762 C C . ASP A 1 231 ? -8.653 25.172 22.123 1.00 87.06 231 ASP A C 1
ATOM 1764 O O . ASP A 1 231 ? -9.443 24.407 21.583 1.00 87.06 231 ASP A O 1
ATOM 1768 N N . MET A 1 232 ? -7.343 24.887 22.183 1.00 90.00 232 MET A N 1
ATOM 1769 C CA . MET A 1 232 ? -6.795 23.619 21.673 1.00 90.00 232 MET A CA 1
ATOM 1770 C C . MET A 1 232 ? -7.360 22.402 22.393 1.00 90.00 232 MET A C 1
ATOM 1772 O O . MET A 1 232 ? -7.727 21.425 21.742 1.00 90.00 232 MET A O 1
ATOM 1776 N N . LYS A 1 233 ? -7.418 22.463 23.726 1.00 90.88 233 LYS A N 1
ATOM 1777 C CA . LYS A 1 233 ? -7.926 21.364 24.541 1.00 90.88 233 LYS A CA 1
ATOM 1778 C C . LYS A 1 233 ? -9.415 21.137 24.283 1.00 90.88 233 LYS A C 1
ATOM 1780 O O . LYS A 1 233 ? -9.818 20.013 24.016 1.00 90.88 233 LYS A O 1
ATOM 1785 N N . GLU A 1 234 ? -10.210 22.204 24.298 1.00 93.00 234 GLU A N 1
ATOM 1786 C CA . GLU A 1 234 ? -11.649 22.135 24.012 1.00 93.00 234 GLU A CA 1
ATOM 1787 C C . GLU A 1 234 ? -11.913 21.645 22.574 1.00 93.00 234 GLU A C 1
ATOM 1789 O O . GLU A 1 234 ? -12.821 20.847 22.331 1.00 93.00 234 GLU A O 1
ATOM 1794 N N . ALA A 1 235 ? -11.071 22.042 21.611 1.00 93.62 235 ALA A N 1
ATOM 1795 C CA . ALA A 1 235 ? -11.187 21.590 20.228 1.00 93.62 235 ALA A CA 1
ATOM 1796 C C . ALA A 1 235 ? -10.866 20.105 20.061 1.00 93.62 235 ALA A C 1
ATOM 1798 O O . ALA A 1 235 ? -11.558 19.412 19.307 1.00 93.62 235 ALA A O 1
ATOM 1799 N N . GLU A 1 236 ? -9.845 19.622 20.770 1.00 93.50 236 GLU A N 1
ATOM 1800 C CA . GLU A 1 236 ? -9.489 18.208 20.822 1.00 93.50 236 GLU A CA 1
ATOM 1801 C C . GLU A 1 236 ? -10.578 17.374 21.494 1.00 93.50 236 GLU A C 1
ATOM 1803 O O . GLU A 1 236 ? -10.967 16.355 20.932 1.00 93.50 236 GLU A O 1
ATOM 1808 N N . GLU A 1 237 ? -11.122 17.816 22.631 1.00 94.50 237 GLU A N 1
ATOM 1809 C CA . GLU A 1 237 ? -12.228 17.141 23.323 1.00 94.50 237 GLU A CA 1
ATOM 1810 C C . GLU A 1 237 ? -13.456 17.012 22.406 1.00 94.50 237 GLU A C 1
ATOM 1812 O O . GLU A 1 237 ? -14.051 15.937 22.296 1.00 94.50 237 GLU A O 1
ATOM 1817 N N . LEU A 1 238 ? -13.804 18.069 21.664 1.00 96.00 238 LEU A N 1
ATOM 1818 C CA . LEU A 1 238 ? -14.911 18.016 20.709 1.00 96.00 238 LEU A CA 1
ATOM 1819 C C . LEU A 1 238 ? -14.617 17.094 19.512 1.00 96.00 238 LEU A C 1
ATOM 1821 O O . LEU A 1 238 ? -15.505 16.368 19.057 1.00 96.00 238 LEU A O 1
ATOM 1825 N N . ALA A 1 239 ? -13.378 17.077 19.012 1.00 95.62 239 ALA A N 1
ATOM 1826 C CA . ALA A 1 239 ? -12.965 16.156 17.954 1.00 95.62 239 ALA A CA 1
ATOM 1827 C C . ALA A 1 239 ? -12.952 14.693 18.434 1.00 95.62 239 ALA A C 1
ATOM 1829 O O . ALA A 1 239 ? -13.379 13.801 17.696 1.00 95.62 239 ALA A O 1
ATOM 1830 N N . ALA A 1 240 ? -12.514 14.447 19.671 1.00 95.38 240 ALA A N 1
ATOM 1831 C CA . ALA A 1 240 ? -12.531 13.142 20.320 1.00 95.38 240 ALA A CA 1
ATOM 1832 C C . ALA A 1 240 ? -13.963 12.631 20.467 1.00 95.38 240 ALA A C 1
ATOM 1834 O O . ALA A 1 240 ? -14.270 11.533 20.005 1.00 95.38 240 ALA A O 1
ATOM 1835 N N . TRP A 1 241 ? -14.863 13.456 21.010 1.00 95.50 241 TRP A N 1
ATOM 1836 C CA . TRP A 1 241 ? -16.283 13.136 21.109 1.00 95.50 241 TRP A CA 1
ATOM 1837 C C . TRP A 1 241 ? -16.881 12.791 19.741 1.00 95.50 241 TRP A C 1
ATOM 1839 O O . TRP A 1 241 ? -17.501 11.736 19.590 1.00 95.50 241 TRP A O 1
ATOM 1849 N N . LEU A 1 242 ? -16.654 13.639 18.730 1.00 95.88 242 LEU A N 1
ATOM 1850 C CA . LEU A 1 242 ? -17.208 13.451 17.388 1.00 95.88 242 LEU A CA 1
ATOM 1851 C C . LEU A 1 242 ? -16.753 12.123 16.775 1.00 95.88 242 LEU A C 1
ATOM 1853 O O . LEU A 1 242 ? -17.579 11.336 16.310 1.00 95.88 242 LEU A O 1
ATOM 1857 N N . GLU A 1 243 ? -15.446 11.859 16.773 1.00 95.44 243 GLU A N 1
ATOM 1858 C CA . GLU A 1 243 ? -14.892 10.664 16.140 1.00 95.44 243 GLU A CA 1
ATOM 1859 C C . GLU A 1 243 ? -15.207 9.395 16.947 1.00 95.44 243 GLU A C 1
ATOM 1861 O O . GLU A 1 243 ? -15.583 8.380 16.361 1.00 95.44 243 GLU A O 1
ATOM 1866 N N . ALA A 1 244 ? -15.139 9.433 18.280 1.00 94.44 244 ALA A N 1
ATOM 1867 C CA . ALA A 1 244 ? -15.458 8.276 19.113 1.00 94.44 244 ALA A CA 1
ATOM 1868 C C . ALA A 1 244 ? -16.937 7.877 19.014 1.00 94.44 244 ALA A C 1
ATOM 1870 O O . ALA A 1 244 ? -17.250 6.687 18.967 1.00 94.44 244 ALA A O 1
ATOM 1871 N N . MET A 1 245 ? -17.851 8.847 18.910 1.00 93.69 245 MET A N 1
ATOM 1872 C CA . MET A 1 245 ? -19.272 8.571 18.691 1.00 93.69 245 MET A CA 1
ATOM 1873 C C . MET A 1 245 ? -19.549 8.063 17.271 1.00 93.69 245 MET A C 1
ATOM 1875 O O . MET A 1 245 ? -20.289 7.088 17.111 1.00 93.69 245 MET A O 1
ATOM 1879 N N . LYS A 1 246 ? -18.899 8.640 16.252 1.00 93.31 246 LYS A N 1
ATOM 1880 C CA . LYS A 1 246 ? -18.983 8.192 14.851 1.00 93.31 246 LYS A CA 1
ATOM 1881 C C . LYS A 1 246 ? -18.542 6.736 14.669 1.00 93.31 246 LYS A C 1
ATOM 1883 O O . LYS A 1 246 ? -19.156 5.992 13.905 1.00 93.31 246 LYS A O 1
ATOM 1888 N N . PHE A 1 247 ? -17.500 6.317 15.386 1.00 94.38 247 PHE A N 1
ATOM 1889 C CA . PHE A 1 247 ? -17.001 4.940 15.369 1.00 94.38 247 PHE A CA 1
ATOM 1890 C C . PHE A 1 247 ? -17.575 4.056 16.480 1.00 94.38 247 PHE A C 1
ATOM 1892 O O . PHE A 1 247 ? -17.169 2.906 16.583 1.00 94.38 247 PHE A O 1
ATOM 1899 N N . SER A 1 248 ? -18.523 4.552 17.282 1.00 92.50 248 SER A N 1
ATOM 1900 C CA . SER A 1 248 ? -19.091 3.812 18.414 1.00 92.50 248 SER A CA 1
ATOM 1901 C C . SER A 1 248 ? -19.822 2.542 17.986 1.00 92.50 248 SER A C 1
ATOM 1903 O O . SER A 1 248 ? -20.273 2.405 16.850 1.00 92.50 248 SER A O 1
ATOM 1905 N N . ARG A 1 249 ? -20.068 1.627 18.927 1.00 89.94 249 ARG A N 1
ATOM 1906 C CA . ARG A 1 249 ? -20.802 0.380 18.660 1.00 89.94 249 ARG A CA 1
ATOM 1907 C C . ARG A 1 249 ? -22.195 0.618 18.074 1.00 89.94 249 ARG A C 1
ATOM 1909 O O . ARG A 1 249 ? -22.648 -0.184 17.265 1.00 89.94 249 ARG A O 1
ATOM 1916 N N . LYS A 1 250 ? -22.859 1.710 18.464 1.00 89.38 250 LYS A N 1
ATOM 1917 C CA . LYS A 1 250 ? -24.199 2.067 17.978 1.00 89.38 250 LYS A CA 1
ATOM 1918 C C . LYS A 1 250 ? -24.185 2.499 16.510 1.00 89.38 250 LYS A C 1
ATOM 1920 O O . LYS A 1 250 ? -25.111 2.165 15.780 1.00 89.38 250 LYS A O 1
ATOM 1925 N N . VAL A 1 251 ? -23.154 3.234 16.096 1.00 92.44 251 VAL A N 1
ATOM 1926 C CA . VAL A 1 251 ? -23.042 3.776 14.734 1.00 92.44 251 VAL A CA 1
ATOM 1927 C C . VAL A 1 251 ? -22.295 2.804 13.826 1.00 92.44 251 VAL A C 1
ATOM 1929 O O . VAL A 1 251 ? -22.762 2.482 12.738 1.00 92.44 251 VAL A O 1
ATOM 1932 N N . ALA A 1 252 ? -21.152 2.288 14.275 1.00 92.25 252 ALA A N 1
ATOM 1933 C CA . ALA A 1 252 ? -20.280 1.453 13.467 1.00 92.25 252 ALA A CA 1
ATOM 1934 C C . ALA A 1 252 ? -20.465 -0.057 13.627 1.00 92.25 252 ALA A C 1
ATOM 1936 O O . ALA A 1 252 ? -20.257 -0.823 12.680 1.00 92.25 252 ALA A O 1
ATOM 1937 N N . GLY A 1 253 ? -20.855 -0.499 14.822 1.00 90.62 253 GLY A N 1
ATOM 1938 C CA . GLY A 1 253 ? -20.865 -1.917 15.166 1.00 90.62 253 GLY A CA 1
ATOM 1939 C C . GLY A 1 253 ? -19.491 -2.555 14.947 1.00 90.62 253 GLY A C 1
ATOM 1940 O O . GLY A 1 253 ? -18.458 -1.969 15.260 1.00 90.62 253 GLY A O 1
ATOM 1941 N N . ASN A 1 254 ? -19.468 -3.759 14.379 1.00 92.25 254 ASN A N 1
ATOM 1942 C CA . ASN A 1 254 ? -18.233 -4.463 14.032 1.00 92.25 254 ASN A CA 1
ATOM 1943 C C . ASN A 1 254 ? -17.791 -4.251 12.573 1.00 92.25 254 ASN A C 1
ATOM 1945 O O . ASN A 1 254 ? -16.746 -4.763 12.180 1.00 92.25 254 ASN A O 1
ATOM 1949 N N . ARG A 1 255 ? -18.541 -3.503 11.754 1.00 93.31 255 ARG A N 1
ATOM 1950 C CA . ARG A 1 255 ? -18.301 -3.404 10.302 1.00 93.31 255 ARG A CA 1
ATOM 1951 C C . ARG A 1 255 ? -16.921 -2.858 9.957 1.00 93.31 255 ARG A C 1
ATOM 1953 O O . ARG A 1 255 ? -16.299 -3.312 9.001 1.00 93.31 255 ARG A O 1
ATOM 1960 N N . CYS A 1 256 ? -16.434 -1.894 10.732 1.00 90.88 256 CYS A N 1
ATOM 1961 C CA . CYS A 1 256 ? -15.192 -1.206 10.408 1.00 90.88 256 CYS A CA 1
ATOM 1962 C C . CYS A 1 256 ? -13.938 -1.797 11.078 1.00 90.88 256 CYS A C 1
ATOM 1964 O O . CYS A 1 256 ? -12.841 -1.594 10.566 1.00 90.88 256 CYS A O 1
ATOM 1966 N N . GLY A 1 257 ? -14.080 -2.536 12.188 1.00 95.75 257 GLY A N 1
ATOM 1967 C CA . GLY A 1 257 ? -12.957 -3.147 12.923 1.00 95.75 257 GLY A CA 1
ATOM 1968 C C . GLY A 1 257 ? -12.965 -4.675 12.979 1.00 95.75 257 GLY A C 1
ATOM 1969 O O . GLY A 1 257 ? -11.956 -5.281 13.331 1.00 95.75 257 GLY A O 1
ATOM 1970 N N . GLY A 1 258 ? -14.077 -5.309 12.607 1.00 97.31 258 GLY A N 1
ATOM 1971 C CA . GLY A 1 258 ? -14.263 -6.758 12.620 1.00 97.31 258 GLY A CA 1
ATOM 1972 C C . GLY A 1 258 ? -13.241 -7.534 11.784 1.00 97.31 258 GLY A C 1
ATOM 1973 O O . GLY A 1 258 ? -12.768 -8.565 12.266 1.00 97.31 258 GLY A O 1
ATOM 1974 N N . PRO A 1 259 ? -12.844 -7.074 10.579 1.00 97.75 259 PRO A N 1
ATOM 1975 C CA . PRO A 1 259 ? -11.798 -7.744 9.809 1.00 97.75 259 PRO A CA 1
ATOM 1976 C C . PRO A 1 259 ? -10.445 -7.774 10.532 1.00 97.75 259 PRO A C 1
ATOM 1978 O O . PRO A 1 259 ? -9.813 -8.826 10.612 1.00 97.75 259 PRO A O 1
ATOM 1981 N N . LEU A 1 260 ? -10.016 -6.645 11.115 1.00 98.38 260 LEU A N 1
ATOM 1982 C CA . LEU A 1 260 ? -8.764 -6.574 11.874 1.00 98.38 260 LEU A CA 1
ATOM 1983 C C . LEU A 1 260 ? -8.838 -7.394 13.166 1.00 98.38 260 LEU A C 1
ATOM 1985 O O . LEU A 1 260 ? -7.887 -8.100 13.487 1.00 98.38 260 LEU A O 1
ATOM 1989 N N . LEU A 1 261 ? -9.967 -7.356 13.879 1.00 97.94 261 LEU A N 1
ATOM 1990 C CA . LEU A 1 261 ? -10.174 -8.175 15.073 1.00 97.94 261 LEU A CA 1
ATOM 1991 C C . LEU A 1 261 ? -10.031 -9.671 14.761 1.00 97.94 261 LEU A C 1
ATOM 1993 O O . LEU A 1 261 ? -9.313 -10.380 15.467 1.00 97.94 261 LEU A O 1
ATOM 1997 N N . HIS A 1 262 ? -10.669 -10.142 13.685 1.00 97.50 262 HIS A N 1
ATOM 1998 C CA . HIS A 1 262 ? -10.530 -11.529 13.249 1.00 97.50 262 HIS A CA 1
ATOM 1999 C C . HIS A 1 262 ? -9.078 -11.862 12.884 1.00 97.50 262 HIS A C 1
ATOM 2001 O O . HIS A 1 262 ? -8.551 -12.877 13.335 1.00 97.50 262 HIS A O 1
ATOM 2007 N N . ALA A 1 263 ? -8.413 -10.986 12.120 1.00 97.00 263 ALA A N 1
ATOM 2008 C CA . ALA A 1 263 ? -7.020 -11.177 11.729 1.00 97.00 263 ALA A CA 1
ATOM 2009 C C . ALA A 1 263 ? -6.087 -11.294 12.945 1.00 97.00 263 ALA A C 1
ATOM 2011 O O . ALA A 1 263 ? -5.229 -12.173 12.966 1.00 97.00 263 ALA A O 1
ATOM 2012 N N . ILE A 1 264 ? -6.278 -10.463 13.977 1.00 97.75 264 ILE A N 1
ATOM 2013 C CA . ILE A 1 264 ? -5.525 -10.565 15.234 1.00 97.75 264 ILE A CA 1
ATOM 2014 C C . ILE A 1 264 ? -5.815 -11.910 15.907 1.00 97.75 264 ILE A C 1
ATOM 2016 O O . ILE A 1 264 ? -4.872 -12.626 16.227 1.00 97.75 264 ILE A O 1
ATOM 2020 N N . GLY A 1 265 ? -7.089 -12.291 16.062 1.00 96.06 265 GLY A N 1
ATOM 2021 C CA . GLY A 1 265 ? -7.482 -13.567 16.671 1.00 96.06 265 GLY A CA 1
ATOM 2022 C C . GLY A 1 265 ? -6.840 -14.785 15.998 1.00 96.06 265 GLY A C 1
ATOM 2023 O O . GLY A 1 265 ? -6.263 -15.631 16.679 1.00 96.06 265 GLY A O 1
ATOM 2024 N N . GLU A 1 266 ? -6.853 -14.845 14.665 1.00 94.56 266 GLU A N 1
ATOM 2025 C CA . GLU A 1 266 ? -6.205 -15.919 13.899 1.00 94.56 266 GLU A CA 1
ATOM 2026 C C . GLU A 1 266 ? -4.686 -15.956 14.109 1.00 94.56 266 GLU A C 1
ATOM 2028 O O . GLU A 1 266 ? -4.099 -17.030 14.235 1.00 94.56 266 GLU A O 1
ATOM 2033 N N . ARG A 1 267 ? -4.031 -14.790 14.183 1.00 94.69 267 ARG A N 1
ATOM 2034 C CA . ARG A 1 267 ? -2.575 -14.690 14.382 1.00 94.69 267 ARG A CA 1
ATOM 2035 C C . ARG A 1 267 ? -2.127 -15.044 15.797 1.00 94.69 267 ARG A C 1
ATOM 2037 O O . ARG A 1 267 ? -0.935 -15.264 16.004 1.00 94.69 267 ARG A O 1
ATOM 2044 N N . LEU A 1 268 ? -3.056 -15.137 16.750 1.00 93.00 268 LEU A N 1
ATOM 2045 C CA . LEU A 1 268 ? -2.768 -15.658 18.085 1.00 93.00 268 LEU A CA 1
ATOM 2046 C C . LEU A 1 268 ? -2.745 -17.196 18.143 1.00 93.00 268 LEU A C 1
ATOM 2048 O O . LEU A 1 268 ? -2.340 -17.762 19.157 1.00 93.00 268 LEU A O 1
ATOM 2052 N N . ASP A 1 269 ? -3.128 -17.893 17.072 1.00 89.00 269 ASP A N 1
ATOM 2053 C CA . ASP A 1 269 ? -3.072 -19.351 17.013 1.00 89.00 269 ASP A CA 1
ATOM 2054 C C . ASP A 1 269 ? -1.628 -19.859 16.859 1.00 89.00 269 ASP A C 1
ATOM 2056 O O . ASP A 1 269 ? -1.070 -19.873 15.761 1.00 89.00 269 ASP A O 1
ATOM 2060 N N . SER A 1 270 ? -1.014 -20.294 17.962 1.00 86.50 270 SER A N 1
ATOM 2061 C CA . SER A 1 270 ? 0.339 -20.866 17.965 1.00 86.50 270 SER A CA 1
ATOM 2062 C C . SER A 1 270 ? 0.456 -22.163 17.161 1.00 86.50 270 SER A C 1
ATOM 2064 O O . SER A 1 270 ? 1.550 -22.462 16.695 1.00 86.50 270 SER A O 1
ATOM 2066 N N . SER A 1 271 ? -0.640 -22.891 16.913 1.00 87.94 271 SER A N 1
ATOM 2067 C CA . SER A 1 271 ? -0.602 -24.074 16.041 1.00 87.94 271 SER A CA 1
ATOM 2068 C C . SER A 1 271 ? -0.419 -23.707 14.565 1.00 87.94 271 SER A C 1
ATOM 2070 O O . SER A 1 271 ? 0.227 -24.444 13.824 1.00 87.94 271 SER A O 1
ATOM 2072 N N . LYS A 1 272 ? -0.944 -22.547 14.142 1.00 89.94 272 LYS A N 1
ATOM 2073 C CA . LYS A 1 272 ? -0.801 -22.025 12.772 1.00 89.94 272 LYS A CA 1
ATOM 2074 C C . LYS A 1 272 ? 0.443 -21.152 12.605 1.00 89.94 272 LYS A C 1
ATOM 2076 O O . LYS A 1 272 ? 1.036 -21.131 11.532 1.00 89.94 272 LYS A O 1
ATOM 2081 N N . TYR A 1 273 ? 0.821 -20.418 13.651 1.00 93.69 273 TYR A N 1
ATOM 2082 C CA . TYR A 1 273 ? 1.926 -19.456 13.638 1.00 93.69 273 TYR A CA 1
ATOM 2083 C C . TYR A 1 273 ? 2.873 -19.678 14.830 1.00 93.69 273 TYR A C 1
ATOM 2085 O O . TYR A 1 273 ? 2.958 -18.814 15.712 1.00 93.69 273 TYR A O 1
ATOM 2093 N N . PRO A 1 274 ? 3.582 -20.824 14.880 1.00 92.81 274 PRO A N 1
ATOM 2094 C CA . PRO A 1 274 ? 4.404 -21.207 16.031 1.00 92.81 274 PRO A CA 1
ATOM 2095 C C . PRO A 1 274 ? 5.616 -20.293 16.243 1.00 92.81 274 PRO A C 1
ATOM 2097 O O . PRO A 1 274 ? 6.038 -20.080 17.376 1.00 92.81 274 PRO A O 1
ATOM 2100 N N . GLU A 1 275 ? 6.162 -19.724 15.168 1.00 94.50 275 GLU A N 1
ATOM 2101 C CA . GLU A 1 275 ? 7.366 -18.887 15.233 1.00 94.50 275 GLU A CA 1
ATOM 2102 C C . GLU A 1 275 ? 7.054 -17.396 15.424 1.00 94.50 275 GLU A C 1
ATOM 2104 O O . GLU A 1 275 ? 7.921 -16.652 15.867 1.00 94.50 275 GLU A O 1
ATOM 2109 N N . LEU A 1 276 ? 5.822 -16.947 15.153 1.00 95.69 276 LEU A N 1
ATOM 2110 C CA . LEU A 1 276 ? 5.458 -15.528 15.181 1.00 95.69 276 LEU A CA 1
ATOM 2111 C C . LEU A 1 276 ? 5.473 -14.965 16.611 1.00 95.69 276 LEU A C 1
ATOM 2113 O O . LEU A 1 276 ? 4.624 -15.322 17.432 1.00 95.69 276 LEU A O 1
ATOM 2117 N N . ARG A 1 277 ? 6.370 -14.006 16.864 1.00 95.88 277 ARG A N 1
ATOM 2118 C CA . ARG A 1 277 ? 6.550 -13.316 18.153 1.00 95.88 277 ARG A CA 1
ATOM 2119 C C . ARG A 1 277 ? 6.070 -11.866 18.127 1.00 95.88 277 ARG A C 1
ATOM 2121 O O . ARG A 1 277 ? 5.469 -11.417 19.094 1.00 95.88 277 ARG A O 1
ATOM 2128 N N . LEU A 1 278 ? 6.287 -11.133 17.036 1.00 97.06 278 LEU A N 1
ATOM 2129 C CA . LEU A 1 278 ? 5.879 -9.735 16.886 1.00 97.06 278 LEU A CA 1
ATOM 2130 C C . LEU A 1 278 ? 5.023 -9.544 15.634 1.00 97.06 278 LEU A C 1
ATOM 2132 O O . LEU A 1 278 ? 5.472 -9.791 14.516 1.00 97.06 278 LEU A O 1
ATOM 2136 N N . LEU A 1 279 ? 3.815 -9.022 15.818 1.00 97.81 279 LEU A N 1
ATOM 2137 C CA . LEU A 1 279 ? 2.935 -8.581 14.743 1.00 97.81 279 LEU A CA 1
ATOM 2138 C C . LEU A 1 279 ? 2.694 -7.079 14.873 1.00 97.81 279 LEU A C 1
ATOM 2140 O O . LEU A 1 279 ? 2.284 -6.617 15.929 1.00 97.81 279 LEU A O 1
ATOM 2144 N N . HIS A 1 280 ? 2.926 -6.308 13.820 1.00 98.44 280 HIS A N 1
ATOM 2145 C CA . HIS A 1 280 ? 2.718 -4.863 13.827 1.00 98.44 280 HIS A CA 1
ATOM 2146 C C . HIS A 1 280 ? 1.776 -4.450 12.698 1.00 98.44 280 HIS A C 1
ATOM 2148 O O . HIS A 1 280 ? 2.033 -4.764 11.546 1.00 98.44 280 HIS A O 1
ATOM 2154 N N . TYR A 1 281 ? 0.714 -3.717 13.022 1.00 98.75 281 TYR A N 1
ATOM 2155 C CA . TYR A 1 281 ? -0.196 -3.061 12.090 1.00 98.75 281 TYR A CA 1
ATOM 2156 C C . TYR A 1 281 ? -0.023 -1.540 12.184 1.00 98.75 281 TYR A C 1
ATOM 2158 O O . TYR A 1 281 ? -0.446 -0.933 13.165 1.00 98.75 281 TYR A O 1
ATOM 2166 N N . SER A 1 282 ? 0.572 -0.904 11.174 1.00 98.56 282 SER A N 1
ATOM 2167 C CA . SER A 1 282 ? 0.696 0.559 11.119 1.00 98.56 282 SER A CA 1
ATOM 2168 C C . SER A 1 282 ? -0.446 1.189 10.326 1.00 98.56 282 SER A C 1
ATOM 2170 O O . SER A 1 282 ? -0.573 0.978 9.115 1.00 98.56 282 SER A O 1
ATOM 2172 N N . ALA A 1 283 ? -1.291 1.952 11.016 1.00 97.75 283 ALA A N 1
ATOM 2173 C CA . ALA A 1 283 ? -2.600 2.365 10.532 1.00 97.75 283 ALA A CA 1
ATOM 2174 C C . ALA A 1 283 ? -3.011 3.766 11.048 1.00 97.75 283 ALA A C 1
ATOM 2176 O O . ALA A 1 283 ? -2.210 4.707 11.105 1.00 97.75 283 ALA A O 1
ATOM 2177 N N . HIS A 1 284 ? -4.299 3.943 11.347 1.00 96.12 284 HIS A N 1
ATOM 2178 C CA . HIS A 1 284 ? -4.930 5.230 11.628 1.00 96.12 284 HIS A CA 1
ATOM 2179 C C . HIS A 1 284 ? -5.660 5.212 12.972 1.00 96.12 284 HIS A C 1
ATOM 2181 O O . HIS A 1 284 ? -6.051 4.153 13.460 1.00 96.12 284 HIS A O 1
ATOM 2187 N N . TYR A 1 285 ? -5.946 6.395 13.523 1.00 95.19 285 TYR A N 1
ATOM 2188 C CA . TYR A 1 285 ? -6.778 6.503 14.726 1.00 95.19 285 TYR A CA 1
ATOM 2189 C C . TYR A 1 285 ? -8.176 5.897 14.496 1.00 95.19 285 TYR A C 1
ATOM 2191 O O . TYR A 1 285 ? -8.705 5.226 15.374 1.00 95.19 285 TYR A O 1
ATOM 2199 N N . ALA A 1 286 ? -8.739 6.052 13.289 1.00 95.75 286 ALA A N 1
ATOM 2200 C CA . ALA A 1 286 ? -10.006 5.432 12.905 1.00 95.75 286 ALA A CA 1
ATOM 2201 C C . ALA A 1 286 ? -9.923 3.896 12.937 1.00 95.75 286 ALA A C 1
ATOM 2203 O O . ALA A 1 286 ? -10.825 3.248 13.456 1.00 95.75 286 ALA A O 1
ATOM 2204 N N . THR A 1 287 ? -8.813 3.307 12.472 1.00 97.69 287 THR A N 1
ATOM 2205 C CA . THR A 1 287 ? -8.562 1.860 12.574 1.00 97.69 287 THR A CA 1
ATOM 2206 C C . THR A 1 287 ? -8.565 1.399 14.033 1.00 97.69 287 THR A C 1
ATOM 2208 O O . THR A 1 287 ? -9.181 0.387 14.356 1.00 97.69 287 THR A O 1
ATOM 2211 N N . MET A 1 288 ? -7.917 2.156 14.924 1.00 97.88 288 MET A N 1
ATOM 2212 C CA . MET A 1 288 ? -7.856 1.842 16.355 1.00 97.88 288 MET A CA 1
ATOM 2213 C C . MET A 1 288 ? -9.231 1.963 17.027 1.00 97.88 288 MET A C 1
ATOM 2215 O O . MET A 1 288 ? -9.634 1.038 17.726 1.00 97.88 288 MET A O 1
ATOM 2219 N N . LEU A 1 289 ? -9.990 3.037 16.771 1.00 96.81 289 LEU A N 1
ATOM 2220 C CA . LEU A 1 289 ? -11.359 3.202 17.289 1.00 96.81 289 LEU A CA 1
ATOM 2221 C C . LEU A 1 289 ? -12.297 2.092 16.798 1.00 96.81 289 LEU A C 1
ATOM 2223 O O . LEU A 1 289 ? -13.079 1.544 17.575 1.00 96.81 289 LEU A O 1
ATOM 2227 N N . CYS A 1 290 ? -12.182 1.718 15.525 1.00 96.81 290 CYS A N 1
ATOM 2228 C CA . CYS A 1 290 ? -12.916 0.601 14.945 1.00 96.81 290 CYS A CA 1
ATOM 2229 C C . CYS A 1 290 ? -12.567 -0.733 15.613 1.00 96.81 290 CYS A C 1
ATOM 2231 O O . CYS A 1 290 ? -13.467 -1.513 15.924 1.00 96.81 290 CYS A O 1
ATOM 2233 N N . LEU A 1 291 ? -11.280 -1.000 15.859 1.00 97.88 291 LEU A N 1
ATOM 2234 C CA . LEU A 1 291 ? -10.830 -2.215 16.539 1.00 97.88 291 LEU A CA 1
ATOM 2235 C C . LEU A 1 291 ? -11.336 -2.279 17.985 1.00 97.88 291 LEU A C 1
ATOM 2237 O O . LEU A 1 291 ? -11.884 -3.303 18.387 1.00 97.88 291 LEU A O 1
ATOM 2241 N N . LEU A 1 292 ? -11.195 -1.190 18.747 1.00 96.00 292 LEU A N 1
ATOM 2242 C CA . LEU A 1 292 ? -11.715 -1.092 20.114 1.00 96.00 292 LEU A CA 1
ATOM 2243 C C . LEU A 1 292 ? -13.228 -1.346 20.134 1.00 96.00 292 LEU A C 1
ATOM 2245 O O . LEU A 1 292 ? -13.717 -2.176 20.903 1.00 96.00 292 LEU A O 1
ATOM 2249 N N . THR A 1 293 ? -13.961 -0.731 19.208 1.00 93.94 293 THR A N 1
ATOM 2250 C CA . THR A 1 293 ? -15.410 -0.912 19.110 1.00 93.94 293 THR A CA 1
ATOM 2251 C C . THR A 1 293 ? -15.795 -2.351 18.775 1.00 93.94 293 THR A C 1
ATOM 2253 O O . THR A 1 293 ? -16.704 -2.897 19.404 1.00 93.94 293 THR A O 1
ATOM 2256 N N . ALA A 1 294 ? -15.087 -2.999 17.844 1.00 94.75 294 ALA A N 1
ATOM 2257 C CA . ALA A 1 294 ? -15.298 -4.409 17.515 1.00 94.75 294 ALA A CA 1
ATOM 2258 C C . ALA A 1 294 ? -14.972 -5.340 18.698 1.00 94.75 294 ALA A C 1
ATOM 2260 O O . ALA A 1 294 ? -15.632 -6.363 18.875 1.00 94.75 294 ALA A O 1
ATOM 2261 N N . LEU A 1 295 ? -14.000 -4.975 19.543 1.00 93.25 295 LEU A N 1
ATOM 2262 C CA . LEU A 1 295 ? -13.718 -5.672 20.802 1.00 93.25 295 LEU A CA 1
ATOM 2263 C C . LEU A 1 295 ? -14.834 -5.491 21.839 1.00 93.25 295 LEU A C 1
ATOM 2265 O O . LEU A 1 295 ? -14.976 -6.342 22.711 1.00 93.25 295 LEU A O 1
ATOM 2269 N N . GLY A 1 296 ? -15.636 -4.428 21.733 1.00 90.31 296 GLY A N 1
ATOM 2270 C CA . GLY A 1 296 ? -16.684 -4.059 22.690 1.00 90.31 296 GLY A CA 1
ATOM 2271 C C . GLY A 1 296 ? -16.293 -2.937 23.662 1.00 90.31 296 GLY A C 1
ATOM 2272 O O . GLY A 1 296 ? -17.056 -2.677 24.601 1.00 90.31 296 GLY A O 1
ATOM 2273 N N . ILE A 1 297 ? -15.149 -2.290 23.414 1.00 91.56 297 ILE A N 1
ATOM 2274 C CA . ILE A 1 297 ? -14.614 -1.113 24.112 1.00 91.56 297 ILE A CA 1
ATOM 2275 C C . ILE A 1 297 ? -14.985 0.108 23.267 1.00 91.56 297 ILE A C 1
ATOM 2277 O O . ILE A 1 297 ? -14.421 0.337 22.201 1.00 91.56 297 ILE A O 1
ATOM 2281 N N . SER A 1 298 ? -15.998 0.862 23.673 1.00 86.88 298 SER A N 1
ATOM 2282 C CA . SER A 1 298 ? -16.594 1.886 22.808 1.00 86.88 298 SER A CA 1
ATOM 2283 C C . SER A 1 298 ? -17.103 3.043 23.635 1.00 86.88 298 SER A C 1
ATOM 2285 O O . SER A 1 298 ? -17.690 2.833 24.694 1.00 86.88 298 SER A O 1
ATOM 2287 N N . ALA A 1 299 ? -17.015 4.249 23.071 1.00 81.81 299 ALA A N 1
ATOM 2288 C CA . ALA A 1 299 ? -17.750 5.394 23.582 1.00 81.81 299 ALA A CA 1
ATOM 2289 C C . ALA A 1 299 ? -19.235 5.033 23.729 1.00 81.81 299 ALA A C 1
ATOM 2291 O O . ALA A 1 299 ? -19.888 4.604 22.771 1.00 81.81 299 ALA A O 1
ATOM 2292 N N . SER A 1 300 ? -19.740 5.150 24.953 1.00 75.44 300 SER A N 1
ATOM 2293 C CA . SER A 1 300 ? -21.148 4.989 25.289 1.00 75.44 300 SER A CA 1
ATOM 2294 C C . SER A 1 300 ? -21.454 5.823 26.532 1.00 75.44 300 SER A C 1
ATOM 2296 O O . SER A 1 300 ? -20.703 5.727 27.505 1.00 75.44 300 SER A O 1
ATOM 2298 N N . PRO A 1 301 ? -22.572 6.572 26.557 1.00 62.16 301 PRO A N 1
ATOM 2299 C CA . PRO A 1 301 ? -23.038 7.247 27.769 1.00 62.16 301 PRO A CA 1
ATOM 2300 C C . PRO A 1 301 ? -23.259 6.285 28.948 1.00 62.16 301 PRO A C 1
ATOM 2302 O O . PRO A 1 301 ? -23.205 6.689 30.103 1.00 62.16 301 PRO A O 1
ATOM 2305 N N . GLU A 1 302 ? -23.508 5.006 28.657 1.00 65.44 302 GLU A N 1
ATOM 2306 C CA . GLU A 1 302 ? -23.875 3.984 29.641 1.00 65.44 302 GLU A CA 1
ATOM 2307 C C . GLU A 1 302 ? -22.658 3.266 30.252 1.00 65.44 302 GLU A C 1
ATOM 2309 O O . GLU A 1 302 ? -22.783 2.622 31.292 1.00 65.44 302 GLU A O 1
ATOM 2314 N N . LYS A 1 303 ? -21.471 3.370 29.633 1.00 70.06 303 LYS A N 1
ATOM 2315 C CA . LYS A 1 303 ? -20.234 2.726 30.107 1.00 70.06 303 LYS A CA 1
ATOM 2316 C C . LYS A 1 303 ? -19.210 3.767 30.549 1.00 70.06 303 LYS A C 1
ATOM 2318 O O . LYS A 1 303 ? -18.349 4.177 29.774 1.00 70.06 303 LYS A O 1
ATOM 2323 N N . ALA A 1 304 ? -19.252 4.132 31.829 1.00 70.69 304 ALA A N 1
ATOM 2324 C CA . ALA A 1 304 ? -18.330 5.111 32.411 1.00 70.69 304 ALA A CA 1
ATOM 2325 C C . ALA A 1 304 ? -16.842 4.748 32.220 1.00 70.69 304 ALA A C 1
ATOM 2327 O O . ALA A 1 304 ? -16.013 5.642 32.066 1.00 70.69 304 ALA A O 1
ATOM 2328 N N . GLN A 1 305 ? -16.504 3.454 32.175 1.00 77.50 305 GLN A N 1
ATOM 2329 C CA . GLN A 1 305 ? -15.127 2.971 32.024 1.00 77.50 305 GLN A CA 1
ATOM 2330 C C . GLN A 1 305 ? -14.469 3.374 30.689 1.00 77.50 305 GLN A C 1
ATOM 2332 O O . GLN A 1 305 ? -13.269 3.640 30.660 1.00 77.50 305 GLN A O 1
ATOM 2337 N N . ASP A 1 306 ? -15.253 3.495 29.614 1.00 83.44 306 ASP A N 1
ATOM 2338 C CA . ASP A 1 306 ? -14.765 3.825 28.264 1.00 83.44 306 ASP A CA 1
ATOM 2339 C C . ASP A 1 306 ? -14.949 5.316 27.917 1.00 83.44 306 ASP A C 1
ATOM 2341 O O . ASP A 1 306 ? -14.650 5.746 26.801 1.00 83.44 306 ASP A O 1
ATOM 2345 N N . SER A 1 307 ? -15.444 6.123 28.865 1.00 84.50 307 SER A N 1
ATOM 2346 C CA . SER A 1 307 ? -15.791 7.541 28.657 1.00 84.50 307 SER A CA 1
ATOM 2347 C C . SER A 1 307 ? -14.613 8.403 28.194 1.00 84.50 307 SER A C 1
ATOM 2349 O O . SER A 1 307 ? -14.810 9.363 27.449 1.00 84.50 307 SER A O 1
ATOM 2351 N N . TRP A 1 308 ? -13.386 8.010 28.544 1.00 89.00 308 TRP A N 1
ATOM 2352 C CA . TRP A 1 308 ? -12.158 8.690 28.136 1.00 89.00 308 TRP A CA 1
ATOM 2353 C C . TRP A 1 308 ? -12.007 8.822 26.615 1.00 89.00 308 TRP A C 1
ATOM 2355 O O . TRP A 1 308 ? -11.424 9.794 26.143 1.00 89.00 308 TRP A O 1
ATOM 2365 N N . LEU A 1 309 ? -12.565 7.884 25.835 1.00 91.38 309 LEU A N 1
ATOM 2366 C CA . LEU A 1 309 ? -12.522 7.931 24.368 1.00 91.38 309 LEU A CA 1
ATOM 2367 C C . LEU A 1 309 ? -13.227 9.174 23.812 1.00 91.38 309 LEU A C 1
ATOM 2369 O O . LEU A 1 309 ? -12.931 9.598 22.702 1.00 91.38 309 LEU A O 1
ATOM 2373 N N . THR A 1 310 ? -14.165 9.747 24.571 1.00 90.56 310 THR A N 1
ATOM 2374 C CA . THR A 1 310 ? -14.902 10.954 24.176 1.00 90.56 310 THR A CA 1
ATOM 2375 C C . THR A 1 310 ? -14.250 12.255 24.633 1.00 90.56 310 THR A C 1
ATOM 2377 O O . THR A 1 310 ? -14.690 13.314 24.205 1.00 90.56 310 THR A O 1
ATOM 2380 N N . SER A 1 311 ? -13.215 12.190 25.472 1.00 88.19 311 SER A N 1
ATOM 2381 C CA . SER A 1 311 ? -12.483 13.363 25.968 1.00 88.19 311 SER A CA 1
ATOM 2382 C C . SER A 1 311 ? -11.046 13.436 25.451 1.00 88.19 311 SER A C 1
ATOM 2384 O O . SER A 1 311 ? -10.435 14.495 25.495 1.00 88.19 311 SER A O 1
ATOM 2386 N N . GLU A 1 312 ? -10.486 12.327 24.971 1.00 88.06 312 GLU A N 1
ATOM 2387 C CA . GLU A 1 312 ? -9.103 12.245 24.499 1.00 88.06 312 GLU A CA 1
ATOM 2388 C C . GLU A 1 312 ? -9.068 11.582 23.121 1.00 88.06 312 GLU A C 1
ATOM 2390 O O . GLU A 1 312 ? -9.464 10.422 22.959 1.00 88.06 312 GLU A O 1
ATOM 2395 N N . LEU A 1 313 ? -8.571 12.299 22.110 1.00 88.19 313 LEU A N 1
ATOM 2396 C CA . LEU A 1 313 ? -8.376 11.714 20.791 1.00 88.19 313 LEU A CA 1
ATOM 2397 C C . LEU A 1 313 ? -7.182 10.753 20.852 1.00 88.19 313 LEU A C 1
ATOM 2399 O O . LEU A 1 313 ? -6.165 11.042 21.479 1.00 88.19 313 LEU A O 1
ATOM 2403 N N . LEU A 1 314 ? -7.267 9.607 20.170 1.00 92.38 314 LEU A N 1
ATOM 2404 C CA . LEU A 1 314 ? -6.135 8.677 20.118 1.00 92.38 314 LEU A CA 1
ATOM 2405 C C . LEU A 1 314 ? -4.937 9.362 19.452 1.00 92.38 314 LEU A C 1
ATOM 2407 O O . LEU A 1 314 ? -4.976 9.581 18.243 1.00 92.38 314 LEU A O 1
ATOM 2411 N N . GLY A 1 315 ? -3.902 9.713 20.220 1.00 89.00 315 GLY A N 1
ATOM 2412 C CA . GLY A 1 315 ? -2.821 10.626 19.826 1.00 89.00 315 GLY A CA 1
ATOM 2413 C C . GLY A 1 315 ? -2.003 10.161 18.619 1.00 89.00 315 GLY A C 1
ATOM 2414 O O . GLY A 1 315 ? -2.024 8.984 18.256 1.00 89.00 315 GLY A O 1
ATOM 2415 N N . LEU A 1 316 ? -1.297 11.082 17.955 1.00 91.56 316 LEU A N 1
ATOM 2416 C CA . LEU A 1 316 ? -0.305 10.735 16.923 1.00 91.56 316 LEU A CA 1
ATOM 2417 C C . LEU A 1 316 ? 0.746 9.790 17.510 1.00 91.56 316 LEU A C 1
ATOM 2419 O O . LEU A 1 316 ? 1.086 9.911 18.681 1.00 91.56 316 LEU A O 1
ATOM 2423 N N . SER A 1 317 ? 1.234 8.839 16.710 1.00 94.75 317 SER A N 1
ATOM 2424 C CA . SER A 1 317 ? 2.247 7.866 17.157 1.00 94.75 317 SER A CA 1
ATOM 2425 C C . SER A 1 317 ? 1.800 6.950 18.314 1.00 94.75 317 SER A C 1
ATOM 2427 O O . SER A 1 317 ? 2.613 6.206 18.860 1.00 94.75 317 SER A O 1
ATOM 2429 N N . SER A 1 318 ? 0.513 6.967 18.682 1.00 95.50 318 SER A N 1
ATOM 2430 C CA . SER A 1 318 ? -0.044 6.095 19.718 1.00 95.50 318 SER A CA 1
ATOM 2431 C C . SER A 1 318 ? -0.059 4.624 19.300 1.00 95.50 318 SER A C 1
ATOM 2433 O O . SER A 1 318 ? -0.043 4.289 18.111 1.00 95.50 318 SER A O 1
ATOM 2435 N N . VAL A 1 319 ? -0.100 3.731 20.291 1.00 97.25 319 VAL A N 1
ATOM 2436 C CA . VAL A 1 319 ? -0.007 2.278 20.103 1.00 97.25 319 VAL A CA 1
ATOM 2437 C C . VAL A 1 319 ? -1.058 1.563 20.949 1.00 97.25 319 VAL A C 1
ATOM 2439 O O . VAL A 1 319 ? -1.175 1.811 22.145 1.00 97.25 319 VAL A O 1
ATOM 2442 N N . LEU A 1 320 ? -1.791 0.631 20.339 1.00 97.81 320 LEU A N 1
ATOM 2443 C CA . LEU A 1 320 ? -2.465 -0.454 21.051 1.00 97.81 320 LEU A CA 1
ATOM 2444 C C . LEU A 1 320 ? -1.541 -1.671 21.075 1.00 97.81 320 LEU A C 1
ATOM 2446 O O . LEU A 1 320 ? -1.062 -2.089 20.021 1.00 97.81 320 LEU A O 1
ATOM 2450 N N . ALA A 1 321 ? -1.303 -2.241 22.251 1.00 96.94 321 ALA A N 1
ATOM 2451 C CA . ALA A 1 321 ? -0.467 -3.421 22.433 1.00 96.94 321 ALA A CA 1
ATOM 2452 C C . ALA A 1 321 ? -1.281 -4.570 23.035 1.00 96.94 321 ALA A C 1
ATOM 2454 O O . ALA A 1 321 ? -1.804 -4.443 24.141 1.00 96.94 321 ALA A O 1
ATOM 2455 N N . PHE A 1 322 ? -1.360 -5.689 22.314 1.00 97.12 322 PHE A N 1
ATOM 2456 C CA . PHE A 1 322 ? -1.840 -6.958 22.846 1.00 97.12 322 PHE A CA 1
ATOM 2457 C C . PHE A 1 322 ? -0.634 -7.759 23.335 1.00 97.12 322 PHE A C 1
ATOM 2459 O O . PHE A 1 322 ? 0.158 -8.251 22.527 1.00 97.12 322 PHE A O 1
ATOM 2466 N N . GLU A 1 323 ? -0.489 -7.861 24.650 1.00 95.31 323 GLU A N 1
ATOM 2467 C CA . GLU A 1 323 ? 0.547 -8.649 25.314 1.00 95.31 323 GLU A CA 1
ATOM 2468 C C . GLU A 1 323 ? 0.017 -10.071 25.547 1.00 95.31 323 GLU A C 1
ATOM 2470 O O . GLU A 1 323 ? -1.041 -10.237 26.159 1.00 95.31 323 GLU A O 1
ATOM 2475 N N . VAL A 1 324 ? 0.733 -11.095 25.069 1.00 94.31 324 VAL A N 1
ATOM 2476 C CA . VAL A 1 324 ? 0.375 -12.509 25.270 1.00 94.31 324 VAL A CA 1
ATOM 2477 C C . VAL A 1 324 ? 1.425 -13.186 26.143 1.00 94.31 324 VAL A C 1
ATOM 2479 O O . VAL A 1 324 ? 2.595 -13.261 25.766 1.00 94.31 324 VAL A O 1
ATOM 2482 N N . SER A 1 325 ? 1.021 -13.661 27.321 1.00 91.69 325 SER A N 1
ATOM 2483 C CA . SER A 1 325 ? 1.938 -14.265 28.295 1.00 91.69 325 SER A CA 1
ATOM 2484 C C . SER A 1 325 ? 2.376 -15.677 27.907 1.00 91.69 325 SER A C 1
ATOM 2486 O O . SER A 1 325 ? 1.551 -16.482 27.492 1.00 91.69 325 SER A O 1
ATOM 2488 N N . SER A 1 326 ? 3.630 -16.012 28.179 1.00 85.44 326 SER A N 1
ATOM 2489 C CA . SER A 1 326 ? 4.200 -17.356 28.076 1.00 85.44 326 SER A CA 1
ATOM 2490 C C . SER A 1 326 ? 3.795 -18.203 29.289 1.00 85.44 326 SER A C 1
ATOM 2492 O O . SER A 1 326 ? 4.410 -18.141 30.354 1.00 85.44 326 SER A O 1
ATOM 2494 N N . ALA A 1 327 ? 2.696 -18.944 29.161 1.00 82.06 327 ALA A N 1
ATOM 2495 C CA . ALA A 1 327 ? 2.157 -19.827 30.196 1.00 82.06 327 ALA A CA 1
ATOM 2496 C C . ALA A 1 327 ? 1.534 -21.077 29.554 1.00 82.06 327 ALA A C 1
ATOM 2498 O O . ALA A 1 327 ? 1.273 -21.078 28.355 1.00 82.06 327 ALA A O 1
ATOM 2499 N N . GLU A 1 328 ? 1.255 -22.124 30.343 1.00 78.81 328 GLU A N 1
ATOM 2500 C CA . GLU A 1 328 ? 0.503 -23.297 29.848 1.00 78.81 328 GLU A CA 1
ATOM 2501 C C . GLU A 1 328 ? -0.861 -22.894 29.269 1.00 78.81 328 GLU A C 1
ATOM 2503 O O . GLU A 1 328 ? -1.291 -23.432 28.252 1.00 78.81 328 GLU A O 1
ATOM 2508 N N . GLU A 1 329 ? -1.504 -21.895 29.883 1.00 86.06 329 GLU A N 1
ATOM 2509 C CA . GLU A 1 329 ? -2.671 -21.207 29.339 1.00 86.06 329 GLU A CA 1
ATOM 2510 C C . GLU A 1 329 ? -2.343 -19.713 29.131 1.00 86.06 329 GLU A C 1
ATOM 2512 O O . GLU A 1 329 ? -2.431 -18.917 30.073 1.00 86.06 329 GLU A O 1
ATOM 2517 N N . PRO A 1 330 ? -1.923 -19.310 27.915 1.00 89.56 330 PRO A N 1
ATOM 2518 C CA . PRO A 1 330 ? -1.551 -17.931 27.616 1.00 89.56 330 PRO A CA 1
ATOM 2519 C C . PRO A 1 330 ? -2.709 -16.946 27.805 1.00 89.56 330 PRO A C 1
ATOM 2521 O O . PRO A 1 330 ? -3.831 -17.182 27.345 1.00 89.56 330 PRO A O 1
ATOM 2524 N N . ILE A 1 331 ? -2.425 -15.803 28.436 1.00 91.25 331 ILE A N 1
ATOM 2525 C CA . ILE A 1 331 ? -3.375 -14.712 28.676 1.00 91.25 331 ILE A CA 1
ATOM 2526 C C . ILE A 1 331 ? -3.039 -13.537 27.760 1.00 91.25 331 ILE A C 1
ATOM 2528 O O . ILE A 1 331 ? -1.898 -13.078 27.725 1.00 91.25 331 ILE A O 1
ATOM 2532 N N . VAL A 1 332 ? -4.057 -13.020 27.078 1.00 93.69 332 VAL A N 1
ATOM 2533 C CA . VAL A 1 332 ? -4.034 -11.794 26.279 1.00 93.69 332 VAL A CA 1
ATOM 2534 C C . VAL A 1 332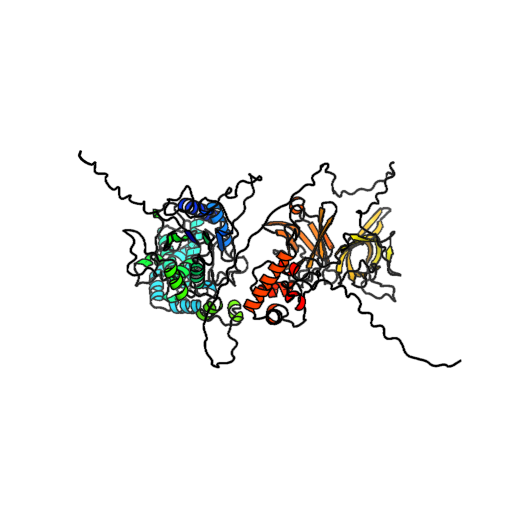 ? -4.450 -10.614 27.156 1.00 93.69 332 VAL A C 1
ATOM 2536 O O . VAL A 1 332 ? -5.506 -10.654 27.793 1.00 93.69 332 VAL A O 1
ATOM 2539 N N . ARG A 1 333 ? -3.647 -9.549 27.164 1.00 94.06 333 ARG A N 1
ATOM 2540 C CA . ARG A 1 333 ? -3.969 -8.246 27.772 1.00 94.06 333 ARG A CA 1
ATOM 2541 C C . ARG A 1 333 ? -3.854 -7.144 26.736 1.00 94.06 333 ARG A C 1
ATOM 2543 O O . ARG A 1 333 ? -3.031 -7.251 25.834 1.00 94.06 333 ARG A O 1
ATOM 2550 N N . LEU A 1 334 ? -4.665 -6.097 26.867 1.00 95.44 334 LEU A N 1
ATOM 2551 C CA . LEU A 1 334 ? -4.658 -4.954 25.960 1.00 95.44 334 LEU A CA 1
ATOM 2552 C C . LEU A 1 334 ? -4.237 -3.685 26.700 1.00 95.44 334 LEU A C 1
ATOM 2554 O O . LEU A 1 334 ? -4.777 -3.357 27.755 1.00 95.44 334 LEU A O 1
ATOM 2558 N N . HIS A 1 335 ? -3.312 -2.942 26.105 1.00 94.06 335 HIS A N 1
ATOM 2559 C CA . HIS A 1 335 ? -2.869 -1.649 26.607 1.00 94.06 335 HIS A CA 1
ATOM 2560 C C . HIS A 1 335 ? -2.911 -0.593 25.502 1.00 94.06 335 HIS A C 1
ATOM 2562 O O . HIS A 1 335 ? -2.655 -0.894 24.337 1.00 94.06 335 HIS A O 1
ATOM 2568 N N . TYR A 1 336 ? -3.207 0.649 25.872 1.00 94.06 336 TYR A N 1
ATOM 2569 C CA . TYR A 1 336 ? -3.117 1.831 25.022 1.00 94.06 336 TYR A CA 1
ATOM 2570 C C . TYR A 1 336 ? -2.009 2.754 25.528 1.00 94.06 336 TYR A C 1
ATOM 2572 O O . TYR A 1 336 ? -1.939 3.055 26.719 1.00 94.06 336 TYR A O 1
ATOM 2580 N N . TRP A 1 337 ? -1.173 3.233 24.613 1.00 92.44 337 TRP A N 1
ATOM 2581 C CA . TRP A 1 337 ? -0.114 4.194 24.891 1.00 92.44 337 TRP A CA 1
ATOM 2582 C C . TRP A 1 337 ? -0.248 5.421 23.981 1.00 92.44 337 TRP A C 1
ATOM 2584 O O . TRP A 1 337 ? -0.292 5.247 22.761 1.00 92.44 337 TRP A O 1
ATOM 2594 N N . PRO A 1 338 ? -0.287 6.655 24.522 1.00 88.25 338 PRO A N 1
ATOM 2595 C CA . PRO A 1 338 ? -0.471 7.867 23.721 1.00 88.25 338 PRO A CA 1
ATOM 2596 C C . PRO A 1 338 ? 0.767 8.308 22.916 1.00 88.25 338 PRO A C 1
ATOM 2598 O O . PRO A 1 338 ? 0.631 9.187 22.074 1.00 88.25 338 PRO A O 1
ATOM 2601 N N . GLY A 1 339 ? 1.946 7.703 23.126 1.00 73.62 339 GLY A N 1
ATOM 2602 C CA . GLY A 1 339 ? 3.127 7.891 22.265 1.00 73.62 339 GLY A CA 1
ATOM 2603 C C . GLY A 1 339 ? 4.076 9.045 22.630 1.00 73.62 339 GLY A C 1
ATOM 2604 O O . GLY A 1 339 ? 5.010 9.305 21.877 1.00 73.62 339 GLY A O 1
ATOM 2605 N N . THR A 1 340 ? 3.879 9.732 23.765 1.00 61.75 340 THR A N 1
ATOM 2606 C CA . THR A 1 340 ? 4.642 10.951 24.126 1.00 61.75 340 THR A CA 1
ATOM 2607 C C . THR A 1 340 ? 5.517 10.850 25.384 1.00 61.75 340 THR A C 1
ATOM 2609 O O . THR A 1 340 ? 6.201 11.818 25.706 1.00 61.75 340 THR A O 1
ATOM 2612 N N . ASP A 1 341 ? 5.547 9.713 26.088 1.00 56.16 341 ASP A N 1
ATOM 2613 C CA . ASP A 1 341 ? 6.414 9.507 27.262 1.00 56.16 341 ASP A CA 1
ATOM 2614 C C . ASP A 1 341 ? 6.794 8.025 27.427 1.00 56.16 341 ASP A C 1
ATOM 2616 O O . ASP A 1 341 ? 5.943 7.142 27.361 1.00 56.16 341 ASP A O 1
ATOM 2620 N N . SER A 1 342 ? 8.088 7.759 27.623 1.00 51.72 342 SER A N 1
ATOM 2621 C CA . SER A 1 342 ? 8.670 6.427 27.824 1.00 51.72 342 SER A CA 1
ATOM 2622 C C . SER A 1 342 ? 8.390 5.817 29.201 1.00 51.72 342 SER A C 1
ATOM 2624 O O . SER A 1 342 ? 8.792 4.679 29.440 1.00 51.72 342 SER A O 1
ATOM 2626 N N . SER A 1 343 ? 7.772 6.558 30.127 1.00 62.91 343 SER A N 1
ATOM 2627 C CA . SER A 1 343 ? 7.455 6.034 31.454 1.00 62.91 343 SER A CA 1
ATOM 2628 C C . SER A 1 343 ? 6.341 4.978 31.394 1.00 62.91 343 SER A C 1
ATOM 2630 O O . SER A 1 343 ? 5.326 5.135 30.709 1.00 62.91 343 SER A O 1
ATOM 2632 N N . ASP A 1 344 ? 6.532 3.878 32.128 1.00 64.62 344 ASP A N 1
ATOM 2633 C CA . ASP A 1 344 ? 5.561 2.779 32.229 1.00 64.62 344 ASP A CA 1
ATOM 2634 C C . ASP A 1 344 ? 4.191 3.249 32.761 1.00 64.62 344 ASP A C 1
ATOM 2636 O O . ASP A 1 344 ? 3.169 2.650 32.427 1.00 64.62 344 ASP A O 1
ATOM 2640 N N . ASP A 1 345 ? 4.166 4.350 33.517 1.00 66.50 345 ASP A N 1
ATOM 2641 C CA . ASP A 1 345 ? 2.968 4.948 34.118 1.00 66.50 345 ASP A CA 1
ATOM 2642 C C . ASP A 1 345 ? 2.012 5.574 33.085 1.00 66.50 345 ASP A C 1
ATOM 2644 O O . ASP A 1 345 ? 0.853 5.852 33.395 1.00 66.50 345 ASP A O 1
ATOM 2648 N N . THR A 1 346 ? 2.460 5.774 31.840 1.00 81.19 346 THR A N 1
ATOM 2649 C CA . THR A 1 346 ? 1.631 6.356 30.767 1.00 81.19 346 THR A CA 1
ATOM 2650 C C . THR A 1 346 ? 0.779 5.339 30.008 1.00 81.19 346 THR A C 1
ATOM 2652 O O . THR A 1 346 ? -0.064 5.721 29.191 1.00 81.19 346 THR A O 1
ATOM 2655 N N . TRP A 1 347 ? 0.970 4.042 30.258 1.00 87.88 347 TRP A N 1
ATOM 2656 C CA . TRP A 1 347 ? 0.213 2.979 29.602 1.00 87.88 347 TRP A CA 1
ATOM 2657 C C . TRP A 1 347 ? -1.144 2.781 30.279 1.00 87.88 347 TRP A C 1
ATOM 2659 O O . TRP A 1 347 ? -1.236 2.389 31.443 1.00 87.88 347 TRP A O 1
ATOM 2669 N N . ARG A 1 348 ? -2.226 2.975 29.525 1.00 89.81 348 ARG A N 1
ATOM 2670 C CA . ARG A 1 348 ? -3.587 2.692 29.984 1.00 89.81 348 ARG A CA 1
ATOM 2671 C C . ARG A 1 348 ? -3.925 1.235 29.699 1.00 89.81 348 ARG A C 1
ATOM 2673 O O . ARG A 1 348 ? -4.013 0.832 28.543 1.00 89.81 348 ARG A O 1
ATOM 2680 N N . SER A 1 349 ? -4.129 0.441 30.743 1.00 90.62 349 SER A N 1
ATOM 2681 C CA . SER A 1 349 ? -4.607 -0.936 30.583 1.00 90.62 349 SER A CA 1
ATOM 2682 C C . SER A 1 349 ? -6.108 -0.940 30.290 1.00 90.62 349 SER A C 1
ATOM 2684 O O . SER A 1 349 ? -6.857 -0.211 30.940 1.00 90.62 349 SER A O 1
ATOM 2686 N N . LEU A 1 350 ? -6.533 -1.727 29.303 1.00 90.56 350 LEU A N 1
ATOM 2687 C CA . LEU A 1 350 ? -7.920 -1.815 28.852 1.00 90.56 350 LEU A CA 1
ATOM 2688 C C . LEU A 1 350 ? -8.476 -3.207 29.159 1.00 90.56 350 LEU A C 1
ATOM 2690 O O . LEU A 1 350 ? -7.862 -4.214 28.804 1.00 90.56 350 LEU A O 1
ATOM 2694 N N . ASP A 1 351 ? -9.647 -3.253 29.791 1.00 87.88 351 ASP A N 1
ATOM 2695 C CA . ASP A 1 351 ? -10.319 -4.511 30.103 1.00 87.88 351 ASP A CA 1
ATOM 2696 C C . ASP A 1 351 ? -10.875 -5.144 28.826 1.00 87.88 351 ASP A C 1
ATOM 2698 O O . ASP A 1 351 ? -11.655 -4.535 28.088 1.00 87.88 351 ASP A O 1
ATOM 2702 N N . LEU A 1 352 ? -10.482 -6.390 28.564 1.00 89.81 352 LEU A N 1
ATOM 2703 C CA . LEU A 1 352 ? -11.011 -7.141 27.436 1.00 89.81 352 LEU A CA 1
ATOM 2704 C C . LEU A 1 352 ? -12.387 -7.731 27.789 1.00 89.81 352 LEU A C 1
ATOM 2706 O O . LEU A 1 352 ? -12.486 -8.497 28.747 1.00 89.81 352 LEU A O 1
ATOM 2710 N N . PRO A 1 353 ? -13.447 -7.485 26.993 1.00 85.69 353 PRO A N 1
ATOM 2711 C CA . PRO A 1 353 ? -14.795 -7.980 27.305 1.00 85.69 353 PRO A CA 1
ATOM 2712 C C . PRO A 1 353 ? -14.960 -9.507 27.314 1.00 85.69 353 PRO A C 1
ATOM 2714 O O . PRO A 1 353 ? -15.957 -10.009 27.825 1.00 85.69 353 PRO A O 1
ATOM 2717 N N . CYS A 1 354 ? -13.999 -10.251 26.760 1.00 85.12 354 CYS A N 1
ATOM 2718 C CA . CYS A 1 354 ? -13.959 -11.712 26.845 1.00 85.12 354 CYS A CA 1
ATOM 2719 C C . CYS A 1 354 ? -13.511 -12.241 28.219 1.00 85.12 354 CYS A C 1
ATOM 2721 O O . CYS A 1 354 ? -13.577 -13.449 28.448 1.00 85.12 354 CYS A O 1
ATOM 2723 N N . ALA A 1 355 ? -13.051 -11.370 29.123 1.00 76.69 355 ALA A N 1
ATOM 2724 C CA . ALA A 1 355 ? -12.693 -11.740 30.479 1.00 76.69 355 ALA A CA 1
ATOM 2725 C C . ALA A 1 355 ? -13.989 -12.077 31.232 1.00 76.69 355 ALA A C 1
ATOM 2727 O O . ALA A 1 355 ? -14.832 -11.213 31.470 1.00 76.69 355 ALA A O 1
ATOM 2728 N N . GLY A 1 356 ? -14.195 -13.358 31.547 1.00 58.25 356 GLY A N 1
ATOM 2729 C CA . GLY A 1 356 ? -15.360 -13.789 32.317 1.00 58.25 356 GLY A CA 1
ATOM 2730 C C . GLY A 1 356 ? -15.409 -13.123 33.698 1.00 58.25 356 GLY A C 1
ATOM 2731 O O . GLY A 1 356 ? -14.393 -12.678 34.232 1.00 58.25 356 GLY A O 1
ATOM 2732 N N . VAL A 1 357 ? -16.594 -13.097 34.314 1.00 45.78 357 VAL A N 1
ATOM 2733 C CA . VAL A 1 357 ? -16.772 -12.657 35.707 1.00 45.78 357 VAL A CA 1
ATOM 2734 C C . VAL A 1 357 ? -16.008 -13.627 36.623 1.00 45.78 357 VAL A C 1
ATOM 2736 O O . VAL A 1 357 ? -16.532 -14.674 36.989 1.00 45.78 357 VAL A O 1
ATOM 2739 N N . GLY A 1 358 ? -14.741 -13.329 36.934 1.00 43.09 358 GLY A N 1
ATOM 2740 C CA . GLY A 1 358 ? -13.893 -14.178 37.782 1.00 43.09 358 GLY A CA 1
ATOM 2741 C C . GLY A 1 358 ? -12.382 -14.134 37.521 1.00 43.09 358 GLY A C 1
ATOM 2742 O O . GLY A 1 358 ? -11.632 -14.593 38.376 1.00 43.09 358 GLY A O 1
ATOM 2743 N N . THR A 1 359 ? -11.897 -13.556 36.414 1.00 42.84 359 THR A N 1
ATOM 2744 C CA . THR A 1 359 ? -10.447 -13.422 36.128 1.00 42.84 359 THR A CA 1
ATOM 2745 C C . THR A 1 359 ? -9.853 -12.097 36.625 1.00 42.84 359 THR A C 1
ATOM 2747 O O . THR A 1 359 ? -8.968 -11.514 35.997 1.00 42.84 359 THR A O 1
ATOM 2750 N N . ALA A 1 360 ? -10.323 -11.610 37.778 1.00 37.88 360 ALA A N 1
ATOM 2751 C CA . ALA A 1 360 ? -9.698 -10.489 38.471 1.00 37.88 360 ALA A CA 1
ATOM 2752 C C . ALA A 1 360 ? -8.334 -10.941 39.019 1.00 37.88 360 ALA A C 1
ATOM 2754 O O . ALA A 1 360 ? -8.240 -11.563 40.078 1.00 37.88 360 ALA A O 1
ATOM 2755 N N . GLY A 1 361 ? -7.269 -10.661 38.266 1.00 38.81 361 GLY A N 1
ATOM 2756 C CA . GLY A 1 361 ? -5.903 -10.762 38.767 1.00 38.81 361 GLY A CA 1
ATOM 2757 C C . GLY A 1 361 ? -5.710 -9.825 39.961 1.00 38.81 361 GLY A C 1
ATOM 2758 O O . GLY A 1 361 ? -6.327 -8.763 40.030 1.00 38.81 361 GLY A O 1
ATOM 2759 N N . ALA A 1 362 ? -4.873 -10.244 40.912 1.00 32.97 362 ALA A N 1
ATOM 2760 C CA . ALA A 1 362 ? -4.552 -9.499 42.126 1.00 32.97 362 ALA A CA 1
ATOM 2761 C C . ALA A 1 362 ? -4.343 -7.993 41.854 1.00 32.97 362 ALA A C 1
ATOM 2763 O O . ALA A 1 362 ? -3.643 -7.628 40.913 1.00 32.97 362 ALA A O 1
ATOM 2764 N N . ALA A 1 363 ? -4.994 -7.165 42.680 1.00 31.05 363 ALA A N 1
ATOM 2765 C CA . ALA A 1 363 ? -4.945 -5.701 42.755 1.00 31.05 363 ALA A CA 1
ATOM 2766 C C . ALA A 1 363 ? -4.106 -4.984 41.671 1.00 31.05 363 ALA A C 1
ATOM 2768 O O . ALA A 1 363 ? -2.889 -4.866 41.793 1.00 31.05 363 ALA A O 1
ATOM 2769 N N . GLY A 1 364 ? -4.782 -4.442 40.650 1.00 38.34 364 GLY A N 1
ATOM 2770 C CA . GLY A 1 364 ? -4.193 -3.512 39.674 1.00 38.34 364 GLY A CA 1
ATOM 2771 C C . GLY A 1 364 ? -3.958 -4.064 38.263 1.00 38.34 364 GLY A C 1
ATOM 2772 O O . GLY A 1 364 ? -3.521 -3.311 37.396 1.00 38.34 364 GLY A O 1
ATOM 2773 N N . ALA A 1 365 ? -4.265 -5.336 37.995 1.00 44.38 365 ALA A N 1
ATOM 2774 C CA . ALA A 1 365 ? -4.223 -5.901 36.646 1.00 44.38 365 ALA A CA 1
ATOM 2775 C C . ALA A 1 365 ? -5.592 -5.778 35.949 1.00 44.38 365 ALA A C 1
ATOM 2777 O O . ALA A 1 365 ? -6.575 -6.336 36.433 1.00 44.38 365 ALA A O 1
ATOM 2778 N N . ALA A 1 366 ? -5.649 -5.078 34.810 1.00 54.88 366 ALA A N 1
ATOM 2779 C CA . ALA A 1 366 ? -6.814 -5.083 33.920 1.00 54.88 366 ALA A CA 1
ATOM 2780 C C . ALA A 1 366 ? -7.173 -6.514 33.470 1.00 54.88 366 ALA A C 1
ATOM 2782 O O . ALA A 1 366 ? -6.294 -7.378 33.341 1.00 54.88 366 ALA A O 1
ATOM 2783 N N . GLY A 1 367 ? -8.462 -6.754 33.236 1.00 70.62 367 GLY A N 1
ATOM 2784 C CA . GLY A 1 367 ? -9.030 -8.038 32.841 1.00 70.62 367 GLY A CA 1
ATOM 2785 C C . GLY A 1 367 ? -8.442 -8.543 31.523 1.00 70.62 367 GLY A C 1
ATOM 2786 O O . GLY A 1 367 ? -8.591 -7.912 30.476 1.00 70.62 367 GLY A O 1
ATOM 2787 N N . GLY A 1 368 ? -7.771 -9.694 31.585 1.00 82.44 368 GLY A N 1
ATOM 2788 C CA . GLY A 1 368 ? -7.266 -10.424 30.424 1.00 82.44 368 GLY A CA 1
ATOM 2789 C C . GLY A 1 368 ? -8.127 -11.644 30.100 1.00 82.44 368 GLY A C 1
ATOM 2790 O O . GLY A 1 368 ? -8.849 -12.157 30.958 1.00 82.44 368 GLY A O 1
ATOM 2791 N N . CYS A 1 369 ? -8.016 -12.124 28.866 1.00 87.25 369 CYS A N 1
ATOM 2792 C CA . CYS A 1 369 ? -8.679 -13.343 28.401 1.00 87.25 369 CYS A CA 1
ATOM 2793 C C . CYS A 1 369 ? -7.635 -14.405 28.101 1.00 87.25 369 CYS A C 1
ATOM 2795 O O . CYS A 1 369 ? -6.543 -14.073 27.644 1.00 87.25 369 CYS A O 1
ATOM 2797 N N . THR A 1 370 ? -7.968 -15.678 28.266 1.00 91.94 370 THR A N 1
ATOM 2798 C CA . THR A 1 370 ? -7.113 -16.736 27.714 1.00 91.94 370 THR A CA 1
ATOM 2799 C C . THR A 1 370 ? -7.103 -16.627 26.185 1.00 91.94 370 THR A C 1
ATOM 2801 O O . THR A 1 370 ? -8.063 -16.122 25.591 1.00 91.94 370 THR A O 1
ATOM 2804 N N . VAL A 1 371 ? -6.037 -17.070 25.510 1.00 91.88 371 VAL A N 1
ATOM 2805 C CA . VAL A 1 371 ? -5.964 -17.007 24.034 1.00 91.88 371 VAL A CA 1
ATOM 2806 C C . VAL A 1 371 ? -7.173 -17.694 23.391 1.00 91.88 371 VAL A C 1
ATOM 2808 O O . VAL A 1 371 ? -7.744 -17.166 22.438 1.00 91.88 371 VAL A O 1
ATOM 2811 N N . SER A 1 372 ? -7.641 -18.809 23.954 1.00 90.75 372 SER A N 1
ATOM 2812 C CA . SER A 1 372 ? -8.851 -19.507 23.503 1.00 90.75 372 SER A CA 1
ATOM 2813 C C . SER A 1 372 ? -10.116 -18.652 23.639 1.00 90.75 372 SER A C 1
ATOM 2815 O O . SER A 1 372 ? -10.899 -18.562 22.692 1.00 90.75 372 SER A O 1
ATOM 2817 N N . GLN A 1 373 ? -10.304 -17.977 24.780 1.00 92.75 373 GLN A N 1
ATOM 2818 C CA . GLN A 1 373 ? -11.428 -17.056 24.992 1.00 92.75 373 GLN A CA 1
ATOM 2819 C C . GLN A 1 373 ? -11.373 -15.866 24.030 1.00 92.75 373 GLN A C 1
ATOM 2821 O O . GLN A 1 373 ? -12.387 -15.508 23.431 1.00 92.75 373 GLN A O 1
ATOM 2826 N N . PHE A 1 374 ? -10.189 -15.278 23.842 1.00 94.50 374 PHE A N 1
ATOM 2827 C CA . PHE A 1 374 ? -9.999 -14.168 22.914 1.00 94.50 374 PHE A CA 1
ATOM 2828 C C . PHE A 1 374 ? -10.298 -14.587 21.471 1.00 94.50 374 PHE A C 1
ATOM 2830 O O . PHE A 1 374 ? -11.014 -13.879 20.769 1.00 94.50 374 PHE A O 1
ATOM 2837 N N . LYS A 1 375 ? -9.812 -15.754 21.030 1.00 94.25 375 LYS A N 1
ATOM 2838 C CA . LYS A 1 375 ? -10.100 -16.299 19.693 1.00 94.25 375 LYS A CA 1
ATOM 2839 C C . LYS A 1 375 ? -11.593 -16.534 19.486 1.00 94.25 375 LYS A C 1
ATOM 2841 O O . LYS A 1 375 ? -12.121 -16.139 18.451 1.00 94.25 375 LYS A O 1
ATOM 2846 N N . ALA A 1 376 ? -12.280 -17.127 20.463 1.00 92.50 376 ALA A N 1
ATOM 2847 C CA . ALA A 1 376 ? -13.725 -17.337 20.392 1.00 92.50 376 ALA A CA 1
ATOM 2848 C C . ALA A 1 376 ? -14.485 -16.003 20.289 1.00 92.50 376 ALA A C 1
ATOM 2850 O O . ALA A 1 376 ? -15.386 -15.857 19.463 1.00 92.50 376 ALA A O 1
ATOM 2851 N N . TRP A 1 377 ? -14.075 -15.001 21.069 1.00 93.06 377 TRP A N 1
ATOM 2852 C CA . TRP A 1 377 ? -14.636 -13.654 21.000 1.00 93.06 377 TRP A CA 1
ATOM 2853 C C . TRP A 1 377 ? -14.382 -12.982 19.646 1.00 93.06 377 TRP A C 1
ATOM 2855 O O . TRP A 1 377 ? -15.308 -12.463 19.023 1.00 93.06 377 TRP A O 1
ATOM 2865 N N . ALA A 1 378 ? -13.141 -13.034 19.157 1.00 94.81 378 ALA A N 1
ATOM 2866 C CA . ALA A 1 378 ? -12.743 -12.480 17.869 1.00 94.81 378 ALA A CA 1
ATOM 2867 C C . ALA A 1 378 ? -13.444 -13.179 16.696 1.00 94.81 378 ALA A C 1
ATOM 2869 O O . ALA A 1 378 ? -13.778 -12.524 15.716 1.00 94.81 378 ALA A O 1
ATOM 2870 N N . ALA A 1 379 ? -13.720 -14.481 16.793 1.00 92.81 379 ALA A N 1
ATOM 2871 C CA . ALA A 1 379 ? -14.517 -15.204 15.807 1.00 92.81 379 ALA A CA 1
ATOM 2872 C C . ALA A 1 379 ? -15.993 -14.771 15.827 1.00 92.81 379 ALA A C 1
ATOM 2874 O O . ALA A 1 379 ? -16.598 -14.633 14.768 1.00 92.81 379 ALA A O 1
ATOM 2875 N N . ALA A 1 380 ? -16.560 -14.511 17.010 1.00 93.12 380 ALA A N 1
ATOM 2876 C CA . ALA A 1 380 ? -17.954 -14.095 17.158 1.00 93.12 380 ALA A CA 1
ATOM 2877 C C . ALA A 1 380 ? -18.210 -12.640 16.725 1.00 93.12 380 ALA A C 1
ATOM 2879 O O . ALA A 1 380 ? -19.270 -12.336 16.184 1.00 93.12 380 ALA A O 1
ATOM 2880 N N . GLN A 1 381 ? -17.266 -11.733 16.988 1.00 93.00 381 GLN A N 1
ATOM 2881 C CA . GLN A 1 381 ? -17.396 -10.309 16.648 1.00 93.00 381 GLN A CA 1
ATOM 2882 C C . GLN A 1 381 ? -16.713 -9.939 15.325 1.00 93.00 381 GLN A C 1
ATOM 2884 O O . GLN A 1 381 ? -17.004 -8.889 14.751 1.00 93.00 381 GLN A O 1
ATOM 2889 N N . GLY A 1 382 ? -15.786 -10.764 14.847 1.00 94.44 382 GLY A N 1
ATOM 2890 C CA . GLY A 1 382 ? -14.989 -10.495 13.661 1.00 94.44 382 GLY A CA 1
ATOM 2891 C C . GLY A 1 382 ? -15.728 -10.727 12.346 1.00 94.44 382 GLY A C 1
ATOM 2892 O O . GLY A 1 382 ? -16.797 -11.329 12.287 1.00 94.44 382 GLY A O 1
ATOM 2893 N N . LEU A 1 383 ? -15.123 -10.246 11.262 1.00 96.25 383 LEU A N 1
ATOM 2894 C CA . LEU A 1 383 ? -15.607 -10.437 9.895 1.00 96.25 383 LEU A CA 1
ATOM 2895 C C . LEU A 1 383 ? -14.502 -11.150 9.104 1.00 96.25 383 LEU A C 1
ATOM 2897 O O . LEU A 1 383 ? -13.568 -10.491 8.646 1.00 96.25 383 LEU A O 1
ATOM 2901 N N . PRO A 1 384 ? -14.556 -12.490 8.988 1.00 91.56 384 PRO A N 1
ATOM 2902 C CA . PRO A 1 384 ? -13.384 -13.294 8.643 1.00 91.56 384 PRO A CA 1
ATOM 2903 C C . PRO A 1 384 ? -12.960 -13.218 7.178 1.00 91.56 384 PRO A C 1
ATOM 2905 O O . PRO A 1 384 ? -11.819 -13.512 6.836 1.00 91.56 384 PRO A O 1
ATOM 2908 N N . THR A 1 385 ? -13.877 -12.837 6.292 1.00 91.38 385 THR A N 1
ATOM 2909 C CA . THR A 1 385 ? -13.643 -12.825 4.848 1.00 91.38 385 THR A CA 1
ATOM 2910 C C . THR A 1 385 ? -14.120 -11.521 4.238 1.00 91.38 385 THR A C 1
ATOM 2912 O O . THR A 1 385 ? -15.004 -10.849 4.779 1.00 91.38 385 THR A O 1
ATOM 2915 N N . LEU A 1 386 ? -13.589 -11.203 3.054 1.00 89.12 386 LEU A N 1
ATOM 2916 C CA . LEU A 1 386 ? -14.075 -10.077 2.264 1.00 89.12 386 LEU A CA 1
ATOM 2917 C C . LEU A 1 386 ? -15.588 -10.183 2.022 1.00 89.12 386 LEU A C 1
ATOM 2919 O O . LEU A 1 386 ? -16.307 -9.213 2.223 1.00 89.12 386 LEU A O 1
ATOM 2923 N N . ARG A 1 387 ? -16.095 -11.380 1.696 1.00 88.75 387 ARG A N 1
ATOM 2924 C CA . ARG A 1 387 ? -17.533 -11.625 1.500 1.00 88.75 387 ARG A CA 1
ATOM 2925 C C . ARG A 1 387 ? -18.354 -11.340 2.764 1.00 88.75 387 ARG A C 1
ATOM 2927 O O . ARG A 1 387 ? -19.422 -10.741 2.660 1.00 88.75 387 ARG A O 1
ATOM 2934 N N . ALA A 1 388 ? -17.883 -11.746 3.946 1.00 91.94 388 ALA A N 1
ATOM 2935 C CA . ALA A 1 388 ? -18.568 -11.452 5.209 1.00 91.94 388 ALA A CA 1
ATOM 2936 C C . ALA A 1 388 ? -18.628 -9.941 5.475 1.00 91.94 388 ALA A C 1
ATOM 2938 O O . ALA A 1 388 ? -19.678 -9.418 5.842 1.00 91.94 388 ALA A O 1
ATOM 2939 N N . TRP A 1 389 ? -17.525 -9.235 5.220 1.00 94.38 389 TRP A N 1
ATOM 2940 C CA . TRP A 1 389 ? -17.472 -7.782 5.331 1.00 94.38 389 TRP A CA 1
ATOM 2941 C C . TRP A 1 389 ? -18.388 -7.081 4.315 1.00 94.38 389 TRP A C 1
ATOM 2943 O O . TRP A 1 389 ? -19.174 -6.219 4.698 1.00 94.38 389 TRP A O 1
ATOM 2953 N N . CYS A 1 390 ? -18.388 -7.512 3.051 1.00 92.06 390 CYS A N 1
ATOM 2954 C CA . CYS A 1 390 ? -19.278 -6.993 2.010 1.00 92.06 390 CYS A CA 1
ATOM 2955 C C . CYS A 1 390 ? -20.759 -7.158 2.364 1.00 92.06 390 CYS A C 1
ATOM 2957 O O . CYS A 1 390 ? -21.533 -6.223 2.173 1.00 92.06 390 CYS A O 1
ATOM 2959 N N . ARG A 1 391 ? -21.144 -8.313 2.930 1.00 92.06 391 ARG A N 1
ATOM 2960 C CA . ARG A 1 391 ? -22.503 -8.544 3.448 1.00 92.06 391 ARG A CA 1
ATOM 2961 C C . ARG A 1 391 ? -22.840 -7.590 4.588 1.00 92.06 391 ARG A C 1
ATOM 2963 O O . ARG A 1 391 ? -23.897 -6.978 4.558 1.00 92.06 391 ARG A O 1
ATOM 2970 N N . ALA A 1 392 ? -21.936 -7.432 5.554 1.00 92.69 392 ALA A N 1
ATOM 2971 C CA . ALA A 1 392 ? -22.145 -6.533 6.686 1.00 92.69 392 ALA A CA 1
ATOM 2972 C C . ALA A 1 392 ? -22.233 -5.054 6.263 1.00 92.69 392 ALA A C 1
ATOM 2974 O O . ALA A 1 392 ? -22.910 -4.267 6.920 1.00 92.69 392 ALA A O 1
ATOM 2975 N N . CYS A 1 393 ? -21.554 -4.675 5.180 1.00 92.50 393 CYS A N 1
ATOM 2976 C CA . CYS A 1 393 ? -21.550 -3.315 4.649 1.00 92.50 393 CYS A CA 1
ATOM 2977 C C . CYS A 1 393 ? -22.609 -3.039 3.575 1.00 92.50 393 CYS A C 1
ATOM 2979 O O . CYS A 1 393 ? -22.787 -1.873 3.228 1.00 92.50 393 CYS A O 1
ATOM 2981 N N . GLU A 1 394 ? -23.312 -4.066 3.086 1.00 90.25 394 GLU A N 1
ATOM 2982 C CA . GLU A 1 394 ? -24.289 -3.977 1.987 1.00 90.25 394 GLU A CA 1
ATOM 2983 C C . GLU A 1 394 ? -23.695 -3.375 0.695 1.00 90.25 394 GLU A C 1
ATOM 2985 O O . GLU A 1 394 ? -24.349 -2.646 -0.040 1.00 90.25 394 GLU A O 1
ATOM 2990 N N . ASN A 1 395 ? -22.432 -3.689 0.402 1.00 83.44 395 ASN A N 1
ATOM 2991 C CA . ASN A 1 395 ? -21.643 -3.049 -0.656 1.00 83.44 395 ASN A CA 1
ATOM 2992 C C . ASN A 1 395 ? -21.742 -3.749 -2.028 1.00 83.44 395 ASN A C 1
ATOM 2994 O O . ASN A 1 395 ? -20.732 -3.911 -2.699 1.00 83.44 395 ASN A O 1
ATOM 2998 N N . PHE A 1 396 ? -22.900 -4.231 -2.471 1.00 74.38 396 PHE A N 1
ATOM 2999 C CA . PHE A 1 396 ? -22.962 -5.060 -3.696 1.00 74.38 396 PHE A CA 1
ATOM 3000 C C . PHE A 1 396 ? -23.084 -4.274 -5.011 1.00 74.38 396 PHE A C 1
ATOM 3002 O O . PHE A 1 396 ? -23.211 -4.875 -6.075 1.00 74.38 396 PHE A O 1
ATOM 3009 N N . GLU A 1 397 ? -23.035 -2.945 -4.956 1.00 62.50 397 GLU A N 1
ATOM 3010 C CA . GLU A 1 397 ? -23.218 -2.094 -6.130 1.00 62.50 397 GLU A CA 1
ATOM 3011 C C . GLU A 1 397 ? -22.033 -2.179 -7.121 1.00 62.50 397 GLU A C 1
ATOM 3013 O O . GLU A 1 397 ? -20.876 -2.272 -6.693 1.00 62.50 397 GLU A O 1
ATOM 3018 N N . PRO A 1 398 ? -22.280 -2.093 -8.446 1.00 49.62 398 PRO A N 1
ATOM 3019 C CA . PRO A 1 398 ? -21.247 -2.228 -9.485 1.00 49.62 398 PRO A CA 1
ATOM 3020 C C . PRO A 1 398 ? -20.091 -1.223 -9.374 1.00 49.62 398 PRO A C 1
ATOM 3022 O O . PRO A 1 398 ? -18.964 -1.513 -9.779 1.00 49.62 398 PRO A O 1
ATOM 3025 N N . GLU A 1 399 ? -20.354 -0.041 -8.813 1.00 48.12 399 GLU A N 1
ATOM 3026 C CA . GLU A 1 399 ? -19.367 1.028 -8.634 1.00 48.12 399 GLU A CA 1
ATOM 3027 C C . GLU A 1 399 ? -18.347 0.702 -7.526 1.00 48.12 399 GLU A C 1
ATOM 3029 O O . GLU A 1 399 ? -17.206 1.172 -7.566 1.00 48.12 399 GLU A O 1
ATOM 3034 N N . ARG A 1 400 ? -18.692 -0.184 -6.577 1.00 59.88 400 ARG A N 1
ATOM 3035 C CA . ARG A 1 400 ? -17.805 -0.637 -5.493 1.00 59.88 400 ARG A CA 1
ATOM 3036 C C . ARG A 1 400 ? -17.186 -2.000 -5.819 1.00 59.88 400 ARG A C 1
ATOM 3038 O O . ARG A 1 400 ? -17.485 -3.020 -5.195 1.00 59.88 400 ARG A O 1
ATOM 3045 N N . ARG A 1 401 ? -16.240 -1.979 -6.773 1.00 58.97 401 ARG A N 1
ATOM 3046 C CA . ARG A 1 401 ? -15.517 -3.143 -7.347 1.00 58.97 401 ARG A CA 1
ATOM 3047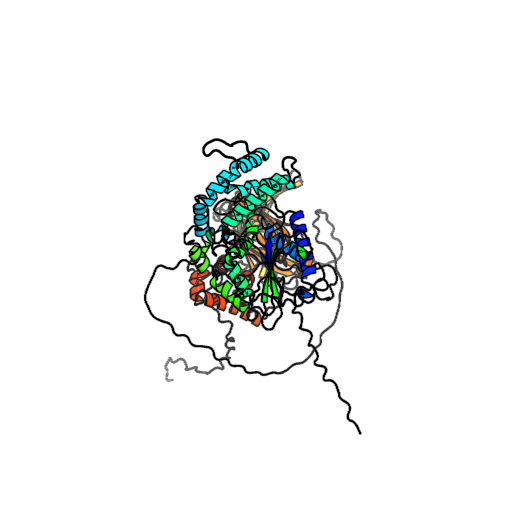 C C . ARG A 1 401 ? -15.035 -4.205 -6.346 1.00 58.97 401 ARG A C 1
ATOM 3049 O O . ARG A 1 401 ? -14.894 -5.366 -6.716 1.00 58.97 401 ARG A O 1
ATOM 3056 N N . LEU A 1 402 ? -14.753 -3.827 -5.095 1.00 72.62 402 LEU A N 1
ATOM 3057 C CA . LEU A 1 402 ? -14.243 -4.750 -4.077 1.00 72.62 402 LEU A CA 1
ATOM 3058 C C . LEU A 1 402 ? -15.244 -5.871 -3.749 1.00 72.62 402 LEU A C 1
ATOM 3060 O O . LEU A 1 402 ? -14.851 -7.013 -3.536 1.00 72.62 402 LEU A O 1
ATOM 3064 N N . CYS A 1 403 ? -16.538 -5.555 -3.735 1.00 75.88 403 CYS A N 1
ATOM 3065 C CA . CYS A 1 403 ? -17.589 -6.482 -3.325 1.00 75.88 403 CYS A CA 1
ATOM 3066 C C . CYS A 1 403 ? -18.361 -7.087 -4.505 1.00 75.88 403 CYS A C 1
ATOM 3068 O O . CYS A 1 403 ? -18.915 -8.180 -4.359 1.00 75.88 403 CYS A O 1
ATOM 3070 N N . SER A 1 404 ? -18.314 -6.457 -5.686 1.00 59.56 404 SER A N 1
ATOM 3071 C CA . SER A 1 404 ? -18.910 -6.984 -6.923 1.00 59.56 404 SER A CA 1
ATOM 3072 C C . SER A 1 404 ? -18.281 -8.310 -7.380 1.00 59.56 404 SER A C 1
ATOM 3074 O O . SER A 1 404 ? -18.969 -9.135 -7.965 1.00 59.56 404 SER A O 1
ATOM 3076 N N . MET A 1 405 ? -17.015 -8.582 -7.030 1.00 52.75 405 MET A N 1
ATOM 3077 C CA . MET A 1 405 ? -16.351 -9.878 -7.271 1.00 52.75 405 MET A CA 1
ATOM 3078 C C . MET A 1 405 ? -16.871 -11.025 -6.382 1.00 52.75 405 MET A C 1
ATOM 3080 O O . MET A 1 405 ? -16.452 -12.166 -6.544 1.00 52.75 405 MET A O 1
ATOM 3084 N N . THR A 1 406 ? -17.725 -10.733 -5.391 1.00 48.44 406 THR A N 1
ATOM 3085 C CA . THR A 1 406 ? -18.176 -11.714 -4.384 1.00 48.44 406 THR A CA 1
ATOM 3086 C C . THR A 1 406 ? -19.693 -11.870 -4.295 1.00 48.44 406 THR A C 1
ATOM 3088 O O . THR A 1 406 ? -20.154 -12.669 -3.465 1.00 48.44 406 THR A O 1
ATOM 3091 N N . ALA A 1 407 ? -20.443 -11.122 -5.115 1.00 41.59 407 ALA A N 1
ATOM 3092 C CA . ALA A 1 407 ? -21.900 -11.154 -5.162 1.00 41.59 407 ALA A CA 1
ATOM 3093 C C . ALA A 1 407 ? -22.395 -12.577 -5.489 1.00 41.59 407 ALA A C 1
ATOM 3095 O O . ALA A 1 407 ? -21.785 -13.255 -6.316 1.00 41.59 407 ALA A O 1
ATOM 3096 N N . PRO A 1 408 ? -23.445 -13.072 -4.815 1.00 38.56 408 PRO A N 1
ATOM 3097 C CA . PRO A 1 408 ? -24.042 -14.349 -5.178 1.00 38.56 408 PRO A CA 1
ATOM 3098 C C . PRO A 1 408 ? -24.648 -14.246 -6.583 1.00 38.56 408 PRO A C 1
ATOM 3100 O O . PRO A 1 408 ? -25.392 -13.307 -6.867 1.00 38.56 408 PRO A O 1
ATOM 3103 N N . THR A 1 409 ? -24.334 -15.210 -7.448 1.00 37.28 409 THR A N 1
ATOM 3104 C CA . THR A 1 409 ? -25.130 -15.478 -8.646 1.00 37.28 409 THR A CA 1
ATOM 3105 C C . THR A 1 409 ? -26.539 -15.828 -8.188 1.00 37.28 409 THR A C 1
ATOM 3107 O O . THR A 1 409 ? -26.738 -16.631 -7.276 1.00 37.28 409 THR A O 1
ATOM 3110 N N . GLN A 1 410 ? -27.522 -15.143 -8.753 1.00 33.22 410 GLN A N 1
ATOM 3111 C CA . GLN A 1 410 ? -28.918 -15.334 -8.412 1.00 33.22 410 GLN A CA 1
ATOM 3112 C C . GLN A 1 410 ? -29.429 -16.576 -9.151 1.00 33.22 410 GLN A C 1
ATOM 3114 O O . GLN A 1 410 ? -30.097 -16.423 -10.160 1.00 33.22 410 GLN A O 1
ATOM 3119 N N . GLU A 1 411 ? -29.085 -17.786 -8.700 1.00 32.03 411 GLU A N 1
ATOM 3120 C CA . GLU A 1 411 ? -29.766 -19.004 -9.158 1.00 32.03 411 GLU A CA 1
ATOM 3121 C C . GLU A 1 411 ? -29.615 -20.189 -8.179 1.00 32.03 411 GLU A C 1
ATOM 3123 O O . GLU A 1 411 ? -28.516 -20.596 -7.811 1.00 32.03 411 GLU A O 1
ATOM 3128 N N . ASP A 1 412 ? -30.794 -20.697 -7.812 1.00 29.12 412 ASP A N 1
ATOM 3129 C CA . ASP A 1 412 ? -31.179 -22.003 -7.264 1.00 29.12 412 ASP A CA 1
ATOM 3130 C C . ASP A 1 412 ? -31.102 -22.306 -5.746 1.00 29.12 412 ASP A C 1
ATOM 3132 O O . ASP A 1 412 ? -30.150 -22.862 -5.195 1.00 29.12 412 ASP A O 1
ATOM 3136 N N . ASP A 1 413 ? -32.229 -22.006 -5.087 1.00 33.09 413 ASP A N 1
ATOM 3137 C CA . ASP A 1 413 ? -32.716 -22.641 -3.862 1.00 33.09 413 ASP A CA 1
ATOM 3138 C C . ASP A 1 413 ? -33.152 -24.092 -4.166 1.00 33.09 413 ASP A C 1
ATOM 3140 O O . ASP A 1 413 ? -34.301 -24.343 -4.533 1.00 33.09 413 ASP A O 1
ATOM 3144 N N . SER A 1 414 ? -32.289 -25.084 -3.929 1.00 28.73 414 SER A N 1
ATOM 3145 C CA . SER A 1 414 ? -32.759 -26.456 -3.683 1.00 28.73 414 SER A CA 1
ATOM 3146 C C . SER A 1 414 ? -31.799 -27.275 -2.811 1.00 28.73 414 SER A C 1
ATOM 3148 O O . SER A 1 414 ? -30.759 -27.746 -3.258 1.00 28.73 414 SER A O 1
ATOM 3150 N N . LEU A 1 415 ? -32.189 -27.423 -1.540 1.00 31.70 415 LEU A N 1
ATOM 3151 C CA . LEU A 1 415 ? -32.131 -28.633 -0.700 1.00 31.70 415 LEU A CA 1
ATOM 3152 C C . LEU A 1 415 ? -31.139 -29.753 -1.098 1.00 31.70 415 LEU A C 1
ATOM 3154 O O . LEU A 1 415 ? -31.381 -30.454 -2.074 1.00 31.70 415 LEU A O 1
ATOM 3158 N N . HIS A 1 416 ? -30.149 -30.056 -0.239 1.00 26.41 416 HIS A N 1
ATOM 3159 C CA . HIS A 1 416 ? -30.068 -31.296 0.577 1.00 26.41 416 HIS A CA 1
ATOM 3160 C C . HIS A 1 416 ? -28.714 -31.432 1.343 1.00 26.41 416 HIS A C 1
ATOM 3162 O O . HIS A 1 416 ? -27.769 -30.705 1.048 1.00 26.41 416 HIS A O 1
ATOM 3168 N N . PRO A 1 417 ? -28.635 -32.265 2.410 1.00 30.16 417 PRO A N 1
ATOM 3169 C CA . PRO A 1 417 ? -27.921 -31.948 3.648 1.00 30.16 417 PRO A CA 1
ATOM 3170 C C . PRO A 1 417 ? -26.576 -32.673 3.864 1.00 30.16 417 PRO A C 1
ATOM 3172 O O . PRO A 1 417 ? -26.380 -33.814 3.459 1.00 30.16 417 PRO A O 1
ATOM 3175 N N . GLN A 1 418 ? -25.708 -31.968 4.595 1.00 34.88 418 GLN A N 1
ATOM 3176 C CA . GLN A 1 418 ? -24.756 -32.393 5.636 1.00 34.88 418 GLN A CA 1
ATOM 3177 C C . GLN A 1 418 ? -24.403 -33.888 5.770 1.00 34.88 418 GLN A C 1
ATOM 3179 O O . GLN A 1 418 ? -25.246 -34.678 6.186 1.00 34.88 418 GLN A O 1
ATOM 3184 N N . TRP A 1 419 ? -23.107 -34.208 5.624 1.00 26.00 419 TRP A N 1
ATOM 3185 C CA . TRP A 1 419 ? -22.431 -35.285 6.366 1.00 26.00 419 TRP A CA 1
ATOM 3186 C C . TRP A 1 419 ? -21.005 -34.862 6.757 1.00 26.00 419 TRP A C 1
ATOM 3188 O O . TRP A 1 419 ? -20.143 -34.672 5.902 1.00 26.00 419 TRP A O 1
ATOM 3198 N N . ASP A 1 420 ? -20.786 -34.720 8.065 1.00 26.98 420 ASP A N 1
ATOM 3199 C CA . ASP A 1 420 ? -19.478 -34.713 8.730 1.00 26.98 420 ASP A CA 1
ATOM 3200 C C . ASP A 1 420 ? -18.918 -36.145 8.826 1.00 26.98 420 ASP A C 1
ATOM 3202 O O . ASP A 1 420 ? -19.717 -37.072 8.984 1.00 26.98 420 ASP A O 1
ATOM 3206 N N . LEU A 1 421 ? -17.579 -36.311 8.806 1.00 27.45 421 LEU A N 1
ATOM 3207 C CA . LEU A 1 421 ? -16.738 -37.176 9.686 1.00 27.45 421 LEU A CA 1
ATOM 3208 C C . LEU A 1 421 ? -15.298 -37.395 9.117 1.00 27.45 421 LEU A C 1
ATOM 3210 O O . LEU A 1 421 ? -15.065 -37.110 7.945 1.00 27.45 421 LEU A O 1
ATOM 3214 N N . PRO A 1 422 ? -14.290 -37.799 9.936 1.00 30.45 422 PRO A N 1
ATOM 3215 C CA . PRO A 1 422 ? -13.023 -37.079 10.082 1.00 30.45 422 PRO A CA 1
ATOM 3216 C C . PRO A 1 422 ? -11.748 -37.891 9.748 1.00 30.45 422 PRO A C 1
ATOM 3218 O O . PRO A 1 422 ? -11.780 -39.066 9.395 1.00 30.45 422 PRO A O 1
ATOM 3221 N N . ALA A 1 423 ? -10.615 -37.205 9.919 1.00 33.34 423 ALA A N 1
ATOM 3222 C CA . ALA A 1 423 ? -9.223 -37.624 9.766 1.00 33.34 423 ALA A CA 1
ATOM 3223 C C . ALA A 1 423 ? -8.835 -39.015 10.308 1.00 33.34 423 ALA A C 1
ATOM 3225 O O . ALA A 1 423 ? -9.220 -39.394 11.413 1.00 33.34 423 ALA A O 1
ATOM 3226 N N . ILE A 1 424 ? -7.906 -39.677 9.603 1.00 27.53 424 ILE A N 1
ATOM 3227 C CA . ILE A 1 424 ? -6.980 -40.663 10.179 1.00 27.53 424 ILE A CA 1
ATOM 3228 C C . ILE A 1 424 ? -5.563 -40.383 9.664 1.00 27.53 424 ILE A C 1
ATOM 3230 O O . ILE A 1 424 ? -5.305 -40.329 8.465 1.00 27.53 424 ILE A O 1
ATOM 3234 N N . ALA A 1 425 ? -4.663 -40.190 10.625 1.00 27.97 425 ALA A N 1
ATOM 3235 C CA . ALA A 1 425 ? -3.230 -40.014 10.473 1.00 27.97 425 ALA A CA 1
ATOM 3236 C C . ALA A 1 425 ? -2.521 -41.320 10.080 1.00 27.97 425 ALA A C 1
ATOM 3238 O O . ALA A 1 425 ? -2.882 -42.390 10.565 1.00 27.97 425 ALA A O 1
ATOM 3239 N N . PHE A 1 426 ? -1.431 -41.211 9.316 1.00 26.69 426 PHE A N 1
ATOM 3240 C CA . PHE A 1 426 ? -0.378 -42.225 9.280 1.00 26.69 426 PHE A CA 1
ATOM 3241 C C . PHE A 1 426 ? 0.996 -41.558 9.406 1.00 26.69 426 PHE A C 1
ATOM 3243 O O . PHE A 1 426 ? 1.459 -40.840 8.525 1.00 26.69 426 PHE A O 1
ATOM 3250 N N . VAL A 1 427 ? 1.619 -41.808 10.555 1.00 28.77 427 VAL A N 1
ATOM 3251 C CA . VAL A 1 427 ? 3.037 -41.614 10.866 1.00 28.77 427 VAL A CA 1
ATOM 3252 C C . VAL A 1 427 ? 3.772 -42.877 10.430 1.00 28.77 427 VAL A C 1
ATOM 3254 O O . VAL A 1 427 ? 3.340 -43.942 10.850 1.00 28.77 427 VAL A O 1
ATOM 3257 N N . PHE A 1 428 ? 4.891 -42.781 9.700 1.00 26.03 428 PHE A N 1
ATOM 3258 C CA . PHE A 1 428 ? 6.031 -43.698 9.863 1.00 26.03 428 PHE A CA 1
ATOM 3259 C C . PHE A 1 428 ? 7.363 -43.074 9.409 1.00 26.03 428 PHE A C 1
ATOM 3261 O O . PHE A 1 428 ? 7.452 -42.373 8.406 1.00 26.03 428 PHE A O 1
ATOM 3268 N N . LEU A 1 429 ? 8.372 -43.346 10.241 1.00 27.66 429 LEU A N 1
ATOM 3269 C CA . LEU A 1 429 ? 9.782 -42.949 10.240 1.00 27.66 429 LEU A CA 1
ATOM 3270 C C . LEU A 1 429 ? 10.667 -43.722 9.242 1.00 27.66 429 LEU A C 1
ATOM 3272 O O . LEU A 1 429 ? 10.376 -44.871 8.924 1.00 27.66 429 LEU A O 1
ATOM 3276 N N . GLY A 1 430 ? 11.852 -43.160 8.955 1.00 23.59 430 GLY A N 1
ATOM 3277 C CA . GLY A 1 430 ? 13.080 -43.898 8.587 1.00 23.59 430 GLY A CA 1
ATOM 3278 C C . GLY A 1 430 ? 14.002 -43.071 7.680 1.00 23.59 430 GLY A C 1
ATOM 3279 O O . GLY A 1 430 ? 13.733 -42.964 6.496 1.00 23.59 430 GLY A O 1
ATOM 3280 N N . VAL A 1 431 ? 14.934 -42.257 8.191 1.00 28.08 431 VAL A N 1
ATOM 3281 C CA . VAL A 1 431 ? 16.309 -42.566 8.663 1.00 28.08 431 VAL A CA 1
ATOM 3282 C C . VAL A 1 431 ? 17.259 -43.127 7.592 1.00 28.08 431 VAL A C 1
ATOM 3284 O O . VAL A 1 431 ? 17.122 -44.266 7.163 1.00 28.08 431 VAL A O 1
ATOM 3287 N N . GLY A 1 432 ? 18.329 -42.356 7.349 1.00 23.39 432 GLY A N 1
ATOM 3288 C CA . GLY A 1 432 ? 19.643 -42.806 6.868 1.00 23.39 432 GLY A CA 1
ATOM 3289 C C . GLY A 1 432 ? 19.995 -42.282 5.471 1.00 23.39 432 GLY A C 1
ATOM 3290 O O . GLY A 1 432 ? 19.148 -42.240 4.599 1.00 23.39 432 GLY A O 1
ATOM 3291 N N . MET A 1 433 ? 21.220 -41.884 5.144 1.00 24.89 433 MET A N 1
ATOM 3292 C CA . MET A 1 433 ? 22.462 -41.741 5.896 1.00 24.89 433 MET A CA 1
ATOM 3293 C C . MET A 1 433 ? 23.448 -40.986 4.981 1.00 24.89 433 MET A C 1
ATOM 3295 O O . MET A 1 433 ? 23.335 -41.021 3.760 1.00 24.89 433 MET A O 1
ATOM 3299 N N . SER A 1 434 ? 24.397 -40.293 5.594 1.00 24.55 434 SER A N 1
ATOM 3300 C CA . SER A 1 434 ? 25.336 -39.332 5.017 1.00 24.55 434 SER A CA 1
ATOM 3301 C C . SER A 1 434 ? 26.502 -39.906 4.186 1.00 24.55 434 SER A C 1
ATOM 3303 O O . SER A 1 434 ? 26.925 -41.039 4.397 1.00 24.55 434 SER A O 1
ATOM 3305 N N . ALA A 1 435 ? 27.128 -38.972 3.446 1.00 26.66 435 ALA A N 1
ATOM 3306 C CA . ALA A 1 435 ? 28.573 -38.781 3.197 1.00 26.66 435 ALA A CA 1
ATOM 3307 C C . ALA A 1 435 ? 29.209 -39.311 1.892 1.00 26.66 435 ALA A C 1
ATOM 3309 O O . ALA A 1 435 ? 29.111 -40.488 1.584 1.00 26.66 435 ALA A O 1
ATOM 3310 N N . PHE A 1 436 ? 29.916 -38.406 1.185 1.00 24.08 436 PHE A N 1
ATOM 3311 C CA . PHE A 1 436 ? 31.335 -38.430 0.728 1.00 24.08 436 PHE A CA 1
ATOM 3312 C C . PHE A 1 436 ? 31.551 -37.200 -0.206 1.00 24.08 436 PHE A C 1
ATOM 3314 O O . PHE A 1 436 ? 30.837 -37.061 -1.190 1.00 24.08 436 PHE A O 1
ATOM 3321 N N . LEU A 1 437 ? 32.255 -36.127 0.216 1.00 24.25 437 LEU A N 1
ATOM 3322 C CA . LEU A 1 437 ? 33.685 -35.785 -0.038 1.00 24.25 437 LEU A CA 1
ATOM 3323 C C . LEU A 1 437 ? 34.085 -35.787 -1.535 1.00 24.25 437 LEU A C 1
ATOM 3325 O O . LEU A 1 437 ? 33.756 -36.733 -2.228 1.00 24.25 437 LEU A O 1
ATOM 3329 N N . ALA A 1 438 ? 34.913 -34.913 -2.119 1.00 24.77 438 ALA A N 1
ATOM 3330 C CA . ALA A 1 438 ? 35.551 -33.625 -1.829 1.00 24.77 438 ALA A CA 1
ATOM 3331 C C . ALA A 1 438 ? 36.485 -33.306 -3.038 1.00 24.77 438 ALA A C 1
ATOM 3333 O O . ALA A 1 438 ? 36.828 -34.206 -3.799 1.00 24.77 438 ALA A O 1
ATOM 3334 N N . VAL A 1 439 ? 37.009 -32.070 -3.083 1.00 25.70 439 VAL A N 1
ATOM 3335 C CA . VAL A 1 439 ? 38.272 -31.615 -3.727 1.00 25.70 439 VAL A CA 1
ATOM 3336 C C . VAL A 1 439 ? 38.223 -31.084 -5.171 1.00 25.70 439 VAL A C 1
ATOM 3338 O O . VAL A 1 439 ? 37.949 -31.805 -6.121 1.00 25.70 439 VAL A O 1
ATOM 3341 N N . GLY A 1 440 ? 38.662 -29.824 -5.324 1.00 23.91 440 GLY A N 1
ATOM 3342 C CA . GLY A 1 440 ? 39.076 -29.251 -6.610 1.00 23.91 440 GLY A CA 1
ATOM 3343 C C . GLY A 1 440 ? 39.430 -27.754 -6.605 1.00 23.91 440 GLY A C 1
ATOM 3344 O O . GLY A 1 440 ? 38.919 -27.015 -7.435 1.00 23.91 440 GLY A O 1
ATOM 3345 N N . CYS A 1 441 ? 40.284 -27.280 -5.689 1.00 21.75 441 CYS A N 1
ATOM 3346 C CA . CYS A 1 441 ? 40.886 -25.933 -5.745 1.00 21.75 441 CYS A CA 1
ATOM 3347 C C . CYS A 1 441 ? 42.075 -25.887 -6.725 1.00 21.75 441 CYS A C 1
ATOM 3349 O O . CYS A 1 441 ? 42.946 -26.735 -6.567 1.00 21.75 441 CYS A O 1
ATOM 3351 N N . TYR A 1 442 ? 42.209 -24.852 -7.580 1.00 22.02 442 TYR A N 1
ATOM 3352 C CA . TYR A 1 442 ? 43.444 -24.031 -7.700 1.00 22.02 442 TYR A CA 1
ATOM 3353 C C . TYR A 1 442 ? 43.309 -22.806 -8.656 1.00 22.02 442 TYR A C 1
ATOM 3355 O O . TYR A 1 442 ? 43.223 -22.938 -9.869 1.00 22.02 442 TYR A O 1
ATOM 3363 N N . THR A 1 443 ? 43.360 -21.612 -8.045 1.00 23.98 443 THR A N 1
ATOM 3364 C CA . THR A 1 443 ? 44.160 -20.400 -8.377 1.00 23.98 443 THR A CA 1
ATOM 3365 C C . THR A 1 443 ? 44.044 -19.584 -9.686 1.00 23.98 443 THR A C 1
ATOM 3367 O O . THR A 1 443 ? 44.439 -20.024 -10.755 1.00 23.98 443 THR A O 1
ATOM 3370 N N . PHE A 1 444 ? 43.767 -18.281 -9.501 1.00 21.84 444 PHE A N 1
ATOM 3371 C CA . PHE A 1 444 ? 44.703 -17.121 -9.533 1.00 21.84 444 PHE A CA 1
ATOM 3372 C C . PHE A 1 444 ? 44.275 -15.886 -10.361 1.00 21.84 444 PHE A C 1
ATOM 3374 O O . PHE A 1 444 ? 44.059 -15.922 -11.564 1.00 21.84 444 PHE A O 1
ATOM 3381 N N . ARG A 1 445 ? 44.253 -14.770 -9.619 1.00 22.36 445 ARG A N 1
ATOM 3382 C CA . ARG A 1 445 ? 44.108 -13.334 -9.924 1.00 22.36 445 ARG A CA 1
ATOM 3383 C C . ARG A 1 445 ? 45.011 -12.735 -11.025 1.00 22.36 445 ARG A C 1
ATOM 3385 O O . ARG A 1 445 ? 46.157 -13.151 -11.154 1.00 22.36 445 ARG A O 1
ATOM 3392 N N . ARG A 1 446 ? 44.539 -11.558 -11.505 1.00 23.53 446 ARG A N 1
ATOM 3393 C CA . ARG A 1 446 ? 45.189 -10.358 -12.128 1.00 23.53 446 ARG A CA 1
ATOM 3394 C C . ARG A 1 446 ? 44.830 -10.185 -13.616 1.00 23.53 446 ARG A C 1
ATOM 3396 O O . ARG A 1 446 ? 44.911 -11.149 -14.350 1.00 23.53 446 ARG A O 1
ATOM 3403 N N . SER A 1 447 ? 44.437 -9.029 -14.159 1.00 24.17 447 SER A N 1
ATOM 3404 C CA . SER A 1 447 ? 44.400 -7.632 -13.700 1.00 24.17 447 SER A CA 1
ATOM 3405 C C . SER A 1 447 ? 43.320 -6.844 -14.458 1.00 24.17 447 SER A C 1
ATOM 3407 O O . SER A 1 447 ? 42.968 -7.171 -15.586 1.00 24.17 447 SER A O 1
ATOM 3409 N N . PHE A 1 448 ? 42.851 -5.786 -13.803 1.00 21.31 448 PHE A N 1
ATOM 3410 C CA . PHE A 1 448 ? 41.935 -4.746 -14.267 1.00 21.31 448 PHE A CA 1
ATOM 3411 C C . PHE A 1 448 ? 42.591 -3.734 -15.230 1.00 21.31 448 PHE A C 1
ATOM 3413 O O . PHE A 1 448 ? 43.796 -3.495 -15.145 1.00 21.31 448 PHE A O 1
ATOM 3420 N N . SER A 1 449 ? 41.713 -3.025 -15.958 1.00 22.86 449 SER A N 1
ATOM 3421 C CA . SER A 1 449 ? 41.812 -1.629 -16.439 1.00 22.86 449 SER A CA 1
ATOM 3422 C C . SER A 1 449 ? 42.135 -1.391 -17.925 1.00 22.86 449 SER A C 1
ATOM 3424 O O . SER A 1 449 ? 43.284 -1.509 -18.336 1.00 22.86 449 SER A O 1
ATOM 3426 N N . ALA A 1 450 ? 41.122 -0.965 -18.702 1.00 24.78 450 ALA A N 1
ATOM 3427 C CA . ALA A 1 450 ? 41.146 0.279 -19.494 1.00 24.78 450 ALA A CA 1
ATOM 3428 C C . ALA A 1 450 ? 39.767 0.593 -20.131 1.00 24.78 450 ALA A C 1
ATOM 3430 O O . ALA A 1 450 ? 39.130 -0.264 -20.736 1.00 24.78 450 ALA A O 1
ATOM 3431 N N . CYS A 1 451 ? 39.363 1.852 -19.944 1.00 22.95 451 CYS A N 1
ATOM 3432 C CA . CYS A 1 451 ? 38.135 2.583 -20.266 1.00 22.95 451 CYS A CA 1
ATOM 3433 C C . CYS A 1 451 ? 37.379 2.325 -21.584 1.00 22.95 451 CYS A C 1
ATOM 3435 O O . CYS A 1 451 ? 37.946 2.320 -22.674 1.00 22.95 451 CYS A O 1
ATOM 3437 N N . LEU A 1 452 ? 36.047 2.377 -21.448 1.00 22.98 452 LEU A N 1
ATOM 3438 C CA . LEU A 1 452 ? 35.154 3.129 -22.332 1.00 22.98 452 LEU A CA 1
ATOM 3439 C C . LEU A 1 452 ? 35.315 4.634 -22.042 1.00 22.98 452 LEU A C 1
ATOM 3441 O O . LEU A 1 452 ? 35.028 5.079 -20.934 1.00 22.98 452 LEU A O 1
ATOM 3445 N N . SER A 1 453 ? 35.742 5.414 -23.031 1.00 25.61 453 SER A N 1
ATOM 3446 C CA . SER A 1 453 ? 35.403 6.835 -23.149 1.00 25.61 453 SER A CA 1
ATOM 3447 C C . SER A 1 453 ? 35.374 7.189 -24.630 1.00 25.61 453 SER A C 1
ATOM 3449 O O . SER A 1 453 ? 36.323 6.913 -25.363 1.00 25.61 453 SER A O 1
ATOM 3451 N N . VAL A 1 454 ? 34.257 7.756 -25.066 1.00 29.02 454 VAL A N 1
ATOM 3452 C CA . VAL A 1 454 ? 34.114 8.376 -26.379 1.00 29.02 454 VAL A CA 1
ATOM 3453 C C . VAL A 1 454 ? 34.756 9.753 -26.279 1.00 29.02 454 VAL A C 1
ATOM 3455 O O . VAL A 1 454 ? 34.302 10.554 -25.474 1.00 29.02 454 VAL A O 1
ATOM 3458 N N . ASP A 1 455 ? 35.783 10.008 -27.083 1.00 24.36 455 ASP A N 1
ATOM 3459 C CA . ASP A 1 455 ? 36.134 11.363 -27.500 1.00 24.36 455 ASP A CA 1
ATOM 3460 C C . ASP A 1 455 ? 36.582 11.346 -28.965 1.00 24.36 455 ASP A C 1
ATOM 3462 O O . ASP A 1 455 ? 37.189 10.398 -29.470 1.00 24.36 455 ASP A O 1
ATOM 3466 N N . GLU A 1 456 ? 36.160 12.391 -29.655 1.00 32.28 456 GLU A N 1
ATOM 3467 C CA . GLU A 1 456 ? 36.123 12.579 -31.095 1.00 32.28 456 GLU A CA 1
ATOM 3468 C C . GLU A 1 456 ? 37.386 13.325 -31.555 1.00 32.28 456 GLU A C 1
ATOM 3470 O O . GLU A 1 456 ? 37.594 14.448 -31.123 1.00 32.28 456 GLU A O 1
ATOM 3475 N N . GLU A 1 457 ? 38.224 12.746 -32.433 1.00 26.61 457 GLU A N 1
ATOM 3476 C CA . GLU A 1 457 ? 38.997 13.502 -33.444 1.00 26.61 457 GLU A CA 1
ATOM 3477 C C . GLU A 1 457 ? 39.764 12.591 -34.431 1.00 26.61 457 GLU A C 1
ATOM 3479 O O . GLU A 1 457 ? 40.478 11.656 -34.068 1.00 26.61 457 GLU A O 1
ATOM 3484 N N . ARG A 1 458 ? 39.638 12.888 -35.731 1.00 32.19 458 ARG A N 1
ATOM 3485 C CA . ARG A 1 458 ? 40.416 12.286 -36.831 1.00 32.19 458 ARG A CA 1
ATOM 3486 C C . ARG A 1 458 ? 41.852 12.826 -36.837 1.00 32.19 458 ARG A C 1
ATOM 3488 O O . ARG A 1 458 ? 42.029 14.022 -37.047 1.00 32.19 458 ARG A O 1
ATOM 3495 N N . ARG A 1 459 ? 42.865 11.947 -36.881 1.00 24.83 459 ARG A N 1
ATOM 3496 C CA . ARG A 1 459 ? 44.058 12.123 -37.745 1.00 24.83 459 ARG A CA 1
ATOM 3497 C C . ARG A 1 459 ? 44.852 10.827 -37.917 1.00 24.83 459 ARG A C 1
ATOM 3499 O O . ARG A 1 459 ? 44.978 10.017 -37.011 1.00 24.83 459 ARG A O 1
ATOM 3506 N N . SER A 1 460 ? 45.352 10.649 -39.136 1.00 28.81 460 SER A N 1
ATOM 3507 C CA . SER A 1 460 ? 46.143 9.516 -39.613 1.00 28.81 460 SER A CA 1
ATOM 3508 C C . SER A 1 460 ? 47.384 9.244 -38.764 1.00 28.81 460 SER A C 1
ATOM 3510 O O . SER A 1 460 ? 48.130 10.181 -38.501 1.00 28.81 460 SER A O 1
ATOM 3512 N N . MET A 1 461 ? 47.686 7.972 -38.502 1.00 22.08 461 MET A N 1
ATOM 3513 C CA . MET A 1 461 ? 49.049 7.435 -38.563 1.00 22.08 461 MET A CA 1
ATOM 3514 C C . MET A 1 461 ? 48.990 5.907 -38.522 1.00 22.08 461 MET A C 1
ATOM 3516 O O . MET A 1 461 ? 48.599 5.297 -37.531 1.00 22.08 461 MET A O 1
ATOM 3520 N N . VAL A 1 462 ? 49.397 5.295 -39.632 1.00 31.42 462 VAL A N 1
ATOM 3521 C CA . VAL A 1 462 ? 49.950 3.942 -39.635 1.00 31.42 462 VAL A CA 1
ATOM 3522 C C . VAL A 1 462 ? 51.140 3.966 -38.683 1.00 31.42 462 VAL A C 1
ATOM 3524 O O . VAL A 1 462 ? 52.060 4.755 -38.896 1.00 31.42 462 VAL A O 1
ATOM 3527 N N . ASN A 1 463 ? 51.142 3.127 -37.648 1.00 23.48 463 ASN A N 1
ATOM 3528 C CA . ASN A 1 463 ? 52.388 2.796 -36.977 1.00 23.48 463 ASN A CA 1
ATOM 3529 C C . ASN A 1 463 ? 52.445 1.329 -36.551 1.00 23.48 463 ASN A C 1
ATOM 3531 O O . ASN A 1 463 ? 51.441 0.694 -36.233 1.00 23.48 463 ASN A O 1
ATOM 3535 N N . HIS A 1 464 ? 53.659 0.810 -36.666 1.00 30.92 464 HIS A N 1
ATOM 3536 C CA . HIS A 1 464 ? 54.044 -0.586 -36.687 1.00 30.92 464 HIS A CA 1
ATOM 3537 C C . HIS A 1 464 ? 53.665 -1.353 -35.423 1.00 30.92 464 HIS A C 1
ATOM 3539 O O . HIS A 1 464 ? 54.251 -1.151 -34.367 1.00 30.92 464 HIS A O 1
ATOM 3545 N N . ASN A 1 465 ? 52.717 -2.272 -35.569 1.00 26.27 465 ASN A N 1
ATOM 3546 C CA . ASN A 1 465 ? 52.806 -3.661 -35.124 1.00 26.27 465 ASN A CA 1
ATOM 3547 C C . ASN A 1 465 ? 51.547 -4.351 -35.644 1.00 26.27 465 ASN A C 1
ATOM 3549 O O . ASN A 1 465 ? 50.435 -3.981 -35.280 1.00 26.27 465 ASN A O 1
ATOM 3553 N N . GLY A 1 466 ? 51.717 -5.298 -36.567 1.00 29.22 466 GLY A N 1
ATOM 3554 C CA . GLY A 1 466 ? 50.611 -6.031 -37.171 1.00 29.22 466 GLY A CA 1
ATOM 3555 C C . GLY A 1 466 ? 49.813 -6.795 -36.118 1.00 29.22 466 GLY A C 1
ATOM 3556 O O . GLY A 1 466 ? 50.173 -7.907 -35.755 1.00 29.22 466 GLY A O 1
ATOM 3557 N N . ALA A 1 467 ? 48.721 -6.198 -35.651 1.00 24.12 467 ALA A N 1
ATOM 3558 C CA . ALA A 1 467 ? 47.657 -6.868 -34.927 1.00 24.12 467 ALA A CA 1
ATOM 3559 C C . ALA A 1 467 ? 46.330 -6.358 -35.493 1.00 24.12 467 ALA A C 1
ATOM 3561 O O . ALA A 1 467 ? 45.848 -5.275 -35.170 1.00 24.12 467 ALA A O 1
ATOM 3562 N N . THR A 1 468 ? 45.764 -7.140 -36.407 1.00 23.61 468 THR A N 1
ATOM 3563 C CA . THR A 1 468 ? 44.378 -7.035 -36.859 1.00 23.61 468 THR A CA 1
ATOM 3564 C C . THR A 1 468 ? 43.446 -6.938 -35.650 1.00 23.61 468 THR A C 1
ATOM 3566 O O . THR A 1 468 ? 43.339 -7.887 -34.874 1.00 23.61 468 THR A O 1
ATOM 3569 N N . ILE A 1 469 ? 42.737 -5.814 -35.503 1.00 30.67 469 ILE A N 1
ATOM 3570 C CA . ILE A 1 469 ? 41.577 -5.701 -34.607 1.00 30.67 469 ILE A CA 1
ATOM 3571 C C . ILE A 1 469 ? 40.452 -6.510 -35.257 1.00 30.67 469 ILE A C 1
ATOM 3573 O O . ILE A 1 469 ? 39.646 -6.006 -36.032 1.00 30.67 469 ILE A O 1
ATOM 3577 N N . GLY A 1 470 ? 40.476 -7.813 -35.017 1.00 30.41 470 GLY A N 1
ATOM 3578 C CA . GLY A 1 470 ? 39.601 -8.781 -35.655 1.00 30.41 470 GLY A CA 1
ATOM 3579 C C . GLY A 1 470 ? 39.546 -10.046 -34.822 1.00 30.41 470 GLY A C 1
ATOM 3580 O O . GLY A 1 470 ? 40.017 -11.090 -35.246 1.00 30.41 470 GLY A O 1
ATOM 3581 N N . ALA A 1 471 ? 39.003 -9.947 -33.615 1.00 28.94 471 ALA A N 1
ATOM 3582 C CA . ALA A 1 471 ? 38.621 -11.120 -32.848 1.00 28.94 471 ALA A CA 1
ATOM 3583 C C . ALA A 1 471 ? 37.288 -10.830 -32.162 1.00 28.94 471 ALA A C 1
ATOM 3585 O O . ALA A 1 471 ? 37.227 -10.195 -31.106 1.00 28.94 471 ALA A O 1
ATOM 3586 N N . CYS A 1 472 ? 36.216 -11.286 -32.816 1.00 35.25 472 CYS A N 1
ATOM 3587 C CA . CYS A 1 472 ? 34.933 -11.523 -32.170 1.00 35.25 472 CYS A CA 1
ATOM 3588 C C . CYS A 1 472 ? 35.152 -12.326 -30.884 1.00 35.25 472 CYS A C 1
ATOM 3590 O O . CYS A 1 472 ? 36.113 -13.093 -30.770 1.00 35.25 472 CYS A O 1
ATOM 3592 N N . SER A 1 473 ? 34.252 -12.157 -29.916 1.00 40.56 473 SER A N 1
ATOM 3593 C CA . SER A 1 473 ? 34.142 -13.079 -28.789 1.00 40.56 473 SER A CA 1
ATOM 3594 C C . SER A 1 473 ? 34.223 -14.527 -29.292 1.00 40.56 473 SER A C 1
ATOM 3596 O O . SER A 1 473 ? 33.582 -14.830 -30.303 1.00 40.56 473 SER A O 1
ATOM 3598 N N . PRO A 1 474 ? 35.025 -15.404 -28.657 1.00 40.00 474 PRO A N 1
ATOM 3599 C CA . PRO A 1 474 ? 35.044 -16.816 -29.021 1.00 40.00 474 PRO A CA 1
ATOM 3600 C C . PRO A 1 474 ? 33.608 -17.349 -28.900 1.00 40.00 474 PRO A C 1
ATOM 3602 O O . PRO A 1 474 ? 33.069 -17.384 -27.801 1.00 40.00 474 PRO A O 1
ATOM 3605 N N . GLY A 1 475 ? 32.965 -17.640 -30.039 1.00 51.19 475 GLY A N 1
ATOM 3606 C CA . GLY A 1 475 ? 31.578 -18.123 -30.109 1.00 51.19 475 GLY A CA 1
ATOM 3607 C C . GLY A 1 475 ? 30.651 -17.417 -31.114 1.00 51.19 475 GLY A C 1
ATOM 3608 O O . GLY A 1 475 ? 29.683 -18.027 -31.547 1.00 51.19 475 GLY A O 1
ATOM 3609 N N . ALA A 1 476 ? 30.928 -16.181 -31.552 1.00 59.72 476 ALA A N 1
ATOM 3610 C CA . ALA A 1 476 ? 30.003 -15.443 -32.430 1.00 59.72 476 ALA A CA 1
ATOM 3611 C C . ALA A 1 476 ? 30.312 -15.649 -33.926 1.00 59.72 476 ALA A C 1
ATOM 3613 O O . ALA A 1 476 ? 31.327 -15.159 -34.429 1.00 59.72 476 ALA A O 1
ATOM 3614 N N . LYS A 1 477 ? 29.433 -16.341 -34.663 1.00 65.81 477 LYS A N 1
ATOM 3615 C CA . LYS A 1 477 ? 29.571 -16.535 -36.119 1.00 65.81 477 LYS A CA 1
ATOM 3616 C C . LYS A 1 477 ? 29.018 -15.313 -36.879 1.00 65.81 477 LYS A C 1
ATOM 3618 O O . LYS A 1 477 ? 27.834 -15.012 -36.725 1.00 65.81 477 LYS A O 1
ATOM 3623 N N . PRO A 1 478 ? 29.820 -14.606 -37.702 1.00 83.19 478 PRO A N 1
ATOM 3624 C CA . PRO A 1 478 ? 29.309 -13.533 -38.550 1.00 83.19 478 PRO A CA 1
ATOM 3625 C C . PRO A 1 478 ? 28.462 -14.111 -39.687 1.00 83.19 478 PRO A C 1
ATOM 3627 O O . PRO A 1 478 ? 28.895 -15.023 -40.395 1.00 83.19 478 PRO A O 1
ATOM 3630 N N . LEU A 1 479 ? 27.270 -13.557 -39.886 1.00 90.62 479 LEU A N 1
ATOM 3631 C CA . LEU A 1 479 ? 26.357 -13.924 -40.964 1.00 90.62 479 LEU A CA 1
ATOM 3632 C C . LEU A 1 479 ? 26.158 -12.733 -41.898 1.00 90.62 479 LEU A C 1
ATOM 3634 O O . LEU A 1 479 ? 25.982 -11.602 -41.451 1.00 90.62 479 LEU A O 1
ATOM 3638 N N . GLN A 1 480 ? 26.202 -12.973 -43.205 1.00 92.19 480 GLN A N 1
ATOM 3639 C CA . GLN A 1 480 ? 26.090 -11.907 -44.196 1.00 92.19 480 GLN A CA 1
ATOM 3640 C C . GLN A 1 480 ? 24.631 -11.473 -44.378 1.00 92.19 480 GLN A C 1
ATOM 3642 O O . GLN A 1 480 ? 23.748 -12.307 -44.593 1.00 92.19 480 GLN A O 1
ATOM 3647 N N . ILE A 1 481 ? 24.386 -10.162 -44.357 1.00 94.25 481 ILE A N 1
ATOM 3648 C CA . ILE A 1 481 ? 23.077 -9.569 -44.650 1.00 94.25 481 ILE A CA 1
ATOM 3649 C C . ILE A 1 481 ? 22.985 -9.281 -46.155 1.00 94.25 481 ILE A C 1
ATOM 3651 O O . ILE A 1 481 ? 23.923 -8.755 -46.757 1.00 94.25 481 ILE A O 1
ATOM 3655 N N . ARG A 1 482 ? 21.852 -9.617 -46.785 1.00 92.81 482 ARG A N 1
ATOM 3656 C CA . ARG A 1 482 ? 21.642 -9.400 -48.229 1.00 92.81 482 ARG A CA 1
ATOM 3657 C C . ARG A 1 482 ? 20.935 -8.074 -48.482 1.00 92.81 482 ARG A C 1
ATOM 3659 O O . ARG A 1 482 ? 19.858 -7.858 -47.941 1.00 92.81 482 ARG A O 1
ATOM 3666 N N . LEU A 1 483 ? 21.491 -7.206 -49.323 1.00 92.00 483 LEU A N 1
ATOM 3667 C CA . LEU A 1 483 ? 20.824 -5.963 -49.735 1.00 92.00 483 LEU A CA 1
ATOM 3668 C C . LEU A 1 483 ? 19.579 -6.242 -50.583 1.00 92.00 483 LEU A C 1
ATOM 3670 O O . LEU A 1 483 ? 19.547 -7.191 -51.369 1.00 92.00 483 LEU A O 1
ATOM 3674 N N . ALA A 1 484 ? 18.571 -5.385 -50.442 1.00 87.62 484 ALA A N 1
ATOM 3675 C CA . ALA A 1 484 ? 17.474 -5.311 -51.392 1.00 87.62 484 ALA A CA 1
ATOM 3676 C C . ALA A 1 484 ? 17.981 -4.712 -52.712 1.00 87.62 484 ALA A C 1
ATOM 3678 O O . ALA A 1 484 ? 18.811 -3.804 -52.718 1.00 87.62 484 ALA A O 1
ATOM 3679 N N . ALA A 1 485 ? 17.479 -5.205 -53.842 1.00 79.38 485 ALA A N 1
ATOM 3680 C CA . ALA A 1 485 ? 17.859 -4.662 -55.138 1.00 79.38 485 ALA A CA 1
ATOM 3681 C C . ALA A 1 485 ? 17.312 -3.233 -55.330 1.00 79.38 485 ALA A C 1
ATOM 3683 O O . ALA A 1 485 ? 16.164 -2.947 -54.983 1.00 79.38 485 ALA A O 1
ATOM 3684 N N . GLY A 1 486 ? 18.131 -2.366 -55.931 1.00 74.75 486 GLY A N 1
ATOM 3685 C CA . GLY A 1 486 ? 17.674 -1.160 -56.627 1.00 74.75 486 GLY A CA 1
ATOM 3686 C C . GLY A 1 486 ? 17.436 0.109 -55.803 1.00 74.75 486 GLY A C 1
ATOM 3687 O O . GLY A 1 486 ? 17.111 1.113 -56.420 1.00 74.75 486 GLY A O 1
ATOM 3688 N N . ASN A 1 487 ? 17.603 0.110 -54.471 1.00 82.19 487 ASN A N 1
ATOM 3689 C CA . ASN A 1 487 ? 17.384 1.331 -53.668 1.00 82.19 487 ASN A CA 1
ATOM 3690 C C . ASN A 1 487 ? 18.488 1.667 -52.647 1.00 82.19 487 ASN A C 1
ATOM 3692 O O . ASN A 1 487 ? 18.745 2.836 -52.377 1.00 82.19 487 ASN A O 1
ATOM 3696 N N . PHE A 1 488 ? 19.178 0.663 -52.099 1.00 90.81 488 PHE A N 1
ATOM 3697 C CA . PHE A 1 488 ? 20.282 0.873 -51.160 1.00 90.81 488 PHE A CA 1
ATOM 3698 C C . PHE A 1 488 ? 21.558 0.194 -51.651 1.00 90.81 488 PHE A C 1
ATOM 3700 O O . PHE A 1 488 ? 21.526 -0.892 -52.231 1.00 90.81 488 PHE A O 1
ATOM 3707 N N . THR A 1 489 ? 22.694 0.821 -51.367 1.00 92.69 489 THR A N 1
ATOM 3708 C CA . THR A 1 489 ? 24.038 0.275 -51.578 1.00 92.69 489 THR A CA 1
ATOM 3709 C C . THR A 1 489 ? 24.742 0.155 -50.233 1.00 92.69 489 THR A C 1
ATOM 3711 O O . THR A 1 489 ? 24.561 1.003 -49.366 1.00 92.69 489 THR A O 1
ATOM 3714 N N . ALA A 1 490 ? 25.526 -0.898 -50.007 1.00 91.00 490 ALA A N 1
ATOM 3715 C CA . ALA A 1 490 ? 26.308 -0.985 -48.777 1.00 91.00 490 ALA A CA 1
ATOM 3716 C C . ALA A 1 490 ? 27.666 -0.306 -48.925 1.00 91.00 490 ALA A C 1
ATOM 3718 O O . ALA A 1 490 ? 28.383 -0.506 -49.907 1.00 91.00 490 ALA A O 1
ATOM 3719 N N . GLN A 1 491 ? 28.055 0.426 -47.888 1.00 88.88 491 GLN A N 1
ATOM 3720 C CA . GLN A 1 491 ? 29.406 0.927 -47.716 1.00 88.88 491 GLN A CA 1
ATOM 3721 C C . GLN A 1 491 ? 30.259 -0.170 -47.064 1.00 88.88 491 GLN A C 1
ATOM 3723 O O . GLN A 1 491 ? 30.469 -0.203 -45.852 1.00 88.88 491 GLN A O 1
ATOM 3728 N N . GLY A 1 492 ? 30.724 -1.107 -47.891 1.00 86.88 492 GLY A N 1
ATOM 3729 C CA . GLY A 1 492 ? 31.438 -2.304 -47.447 1.00 86.88 492 GLY A CA 1
ATOM 3730 C C . GLY A 1 492 ? 30.503 -3.482 -47.176 1.00 86.88 492 GLY A C 1
ATOM 3731 O O . GLY A 1 492 ? 29.380 -3.537 -47.671 1.00 86.88 492 GLY A O 1
ATOM 3732 N N . ALA A 1 493 ? 30.987 -4.469 -46.427 1.00 84.44 493 ALA A N 1
ATOM 3733 C CA . ALA A 1 493 ? 30.211 -5.667 -46.144 1.00 84.44 493 ALA A CA 1
ATOM 3734 C C . ALA A 1 493 ? 29.302 -5.470 -44.918 1.00 84.44 493 ALA A C 1
ATOM 3736 O O . ALA A 1 493 ? 29.729 -4.931 -43.895 1.00 84.44 493 ALA A O 1
ATOM 3737 N N . VAL A 1 494 ? 28.053 -5.925 -45.036 1.00 91.75 494 VAL A N 1
ATOM 3738 C CA . VAL A 1 494 ? 27.017 -5.818 -44.002 1.00 91.75 494 VAL A CA 1
ATOM 3739 C C . VAL A 1 494 ? 26.794 -7.189 -43.376 1.00 91.75 494 VAL A C 1
ATOM 3741 O O . VAL A 1 494 ? 26.606 -8.182 -44.086 1.00 91.75 494 VAL A O 1
ATOM 3744 N N . TRP A 1 495 ? 26.807 -7.242 -42.049 1.00 93.12 495 TRP A N 1
ATOM 3745 C CA . TRP A 1 495 ? 26.795 -8.488 -41.289 1.00 93.12 495 TRP A CA 1
ATOM 3746 C C . TRP A 1 495 ? 25.851 -8.398 -40.096 1.00 93.12 495 TRP A C 1
ATOM 3748 O O . TRP A 1 495 ? 25.578 -7.312 -39.592 1.00 93.12 495 TRP A O 1
ATOM 3758 N N . CYS A 1 496 ? 25.412 -9.542 -39.591 1.00 92.62 496 CYS A N 1
ATOM 3759 C CA . CYS A 1 496 ? 24.905 -9.669 -38.232 1.00 92.62 496 CYS A CA 1
ATOM 3760 C C . CYS A 1 496 ? 25.690 -10.725 -37.461 1.00 92.62 496 CYS A C 1
ATOM 3762 O O . CYS A 1 496 ? 26.239 -11.665 -38.037 1.00 92.62 496 CYS A O 1
ATOM 3764 N N . TYR A 1 497 ? 25.711 -10.567 -36.147 1.00 90.12 497 TYR A N 1
ATOM 3765 C CA . TYR A 1 497 ? 26.269 -11.521 -35.200 1.00 90.12 497 TYR A CA 1
ATOM 3766 C C . TYR A 1 497 ? 25.141 -12.084 -34.354 1.00 90.12 497 TYR A C 1
ATOM 3768 O O . TYR A 1 497 ? 24.224 -11.342 -34.004 1.00 90.12 497 TYR A O 1
ATOM 3776 N N . ILE A 1 498 ? 25.241 -13.368 -34.018 1.00 87.94 498 ILE A N 1
ATOM 3777 C CA . ILE A 1 498 ? 24.417 -14.000 -32.990 1.00 87.94 498 ILE A CA 1
ATOM 3778 C C . ILE A 1 498 ? 25.339 -14.297 -31.801 1.00 87.94 498 ILE A C 1
ATOM 3780 O O . ILE A 1 498 ? 26.329 -15.012 -31.964 1.00 87.94 498 ILE A O 1
ATOM 3784 N N . LEU A 1 499 ? 25.063 -13.700 -30.641 1.00 84.31 499 LEU A N 1
ATOM 3785 C CA . LEU A 1 499 ? 25.774 -13.948 -29.382 1.00 84.31 499 LEU A CA 1
ATOM 3786 C C . LEU A 1 499 ? 24.945 -14.912 -28.530 1.00 84.31 499 LEU A C 1
ATOM 3788 O O . LEU A 1 499 ? 23.733 -14.731 -28.426 1.00 84.31 499 LEU A O 1
ATOM 3792 N N . GLU A 1 500 ? 25.604 -15.919 -27.946 1.00 78.19 500 GLU A N 1
ATOM 3793 C CA . GLU A 1 500 ? 24.979 -16.945 -27.085 1.00 78.19 500 GLU A CA 1
ATOM 3794 C C . GLU A 1 500 ? 23.699 -17.544 -27.690 1.00 78.19 500 GLU A C 1
ATOM 3796 O O . GLU A 1 500 ? 22.692 -17.739 -27.018 1.00 78.19 500 GLU A O 1
ATOM 3801 N N . ASP A 1 501 ? 23.722 -17.754 -29.009 1.00 77.12 501 ASP A N 1
ATOM 3802 C CA . ASP A 1 501 ? 22.615 -18.266 -29.819 1.00 77.12 501 ASP A CA 1
ATOM 3803 C C . ASP A 1 501 ? 21.304 -17.471 -29.772 1.00 77.12 501 ASP A C 1
ATOM 3805 O O . ASP A 1 501 ? 20.356 -17.851 -30.455 1.00 77.12 501 ASP A O 1
ATOM 3809 N N . SER A 1 502 ? 21.233 -16.339 -29.075 1.00 81.62 502 SER A N 1
ATOM 3810 C CA . SER A 1 502 ? 19.982 -15.619 -28.821 1.00 81.62 502 SER A CA 1
ATOM 3811 C C . SER A 1 502 ? 20.022 -14.160 -29.271 1.00 81.62 502 SER A C 1
ATOM 3813 O O . SER A 1 502 ? 19.039 -13.652 -29.817 1.00 81.62 502 SER A O 1
ATOM 3815 N N . PHE A 1 503 ? 21.163 -13.493 -29.107 1.00 89.56 503 PHE A N 1
ATOM 3816 C CA . PHE A 1 503 ? 21.264 -12.048 -29.254 1.00 89.56 503 PHE A CA 1
ATOM 3817 C C . PHE A 1 503 ? 21.769 -11.645 -30.638 1.00 89.56 503 PHE A C 1
ATOM 3819 O O . PHE A 1 503 ? 22.916 -11.915 -30.991 1.00 89.56 503 PHE A O 1
ATOM 3826 N N . VAL A 1 504 ? 20.939 -10.961 -31.419 1.00 93.06 504 VAL A N 1
ATOM 3827 C CA . VAL A 1 504 ? 21.266 -10.507 -32.771 1.00 93.06 504 VAL A CA 1
ATOM 3828 C C . VAL A 1 504 ? 21.748 -9.060 -32.737 1.00 93.06 504 VAL A C 1
ATOM 3830 O O . VAL A 1 504 ? 21.052 -8.179 -32.240 1.00 93.06 504 VAL A O 1
ATOM 3833 N N . GLN A 1 505 ? 22.913 -8.792 -33.326 1.00 92.88 505 GLN A N 1
ATOM 3834 C CA . GLN A 1 505 ? 23.419 -7.437 -33.552 1.00 92.88 505 GLN A CA 1
ATOM 3835 C C . GLN A 1 505 ? 23.834 -7.259 -35.010 1.00 92.88 505 GLN A C 1
ATOM 3837 O O . GLN A 1 505 ? 24.709 -7.975 -35.501 1.00 92.88 505 GLN A O 1
ATOM 3842 N N . CYS A 1 506 ? 23.248 -6.282 -35.697 1.00 93.75 506 CYS A N 1
ATOM 3843 C CA . CYS A 1 506 ? 23.642 -5.930 -37.059 1.00 93.75 506 CYS A CA 1
ATOM 3844 C C . CYS A 1 506 ? 24.840 -4.970 -37.068 1.00 93.75 506 CYS A C 1
ATOM 3846 O O . CYS A 1 506 ? 25.102 -4.246 -36.108 1.00 93.75 506 CYS A O 1
ATOM 3848 N N . ARG A 1 507 ? 25.586 -4.961 -38.172 1.00 92.19 507 ARG A N 1
ATOM 3849 C CA . ARG A 1 507 ? 26.670 -4.022 -38.457 1.00 92.19 507 ARG A CA 1
ATOM 3850 C C . ARG A 1 507 ? 26.761 -3.730 -39.943 1.00 92.19 507 ARG A C 1
ATOM 3852 O O . ARG A 1 507 ? 26.614 -4.621 -40.777 1.00 92.19 507 ARG A O 1
ATOM 3859 N N . GLY A 1 508 ? 27.120 -2.492 -40.245 1.00 90.31 508 GLY A N 1
ATOM 3860 C CA . GLY A 1 508 ? 27.356 -2.016 -41.598 1.00 90.31 508 GLY A CA 1
ATOM 3861 C C . GLY A 1 508 ? 26.548 -0.761 -41.877 1.00 90.31 508 GLY A C 1
ATOM 3862 O O . GLY A 1 508 ? 25.554 -0.483 -41.209 1.00 90.31 508 GLY A O 1
ATOM 3863 N N . VAL A 1 509 ? 26.998 -0.014 -42.877 1.00 92.88 509 VAL A N 1
ATOM 3864 C CA . VAL A 1 509 ? 26.351 1.219 -43.314 1.00 92.88 509 VAL A CA 1
ATOM 3865 C C . VAL A 1 509 ? 25.762 0.989 -44.694 1.00 92.88 509 VAL A C 1
ATOM 3867 O O . VAL A 1 509 ? 26.410 0.411 -45.570 1.00 92.88 509 VAL A O 1
ATOM 3870 N N . VAL A 1 510 ? 24.529 1.438 -44.883 1.00 94.12 510 VAL A N 1
ATOM 3871 C CA . VAL A 1 510 ? 23.823 1.402 -46.164 1.00 94.12 510 VAL A CA 1
ATOM 3872 C C . VAL A 1 510 ? 23.473 2.818 -46.585 1.00 94.12 510 VAL A C 1
ATOM 3874 O O . VAL A 1 510 ? 23.093 3.632 -45.753 1.00 94.12 510 VAL A O 1
ATOM 3877 N N . ILE A 1 511 ? 23.619 3.119 -47.868 1.00 93.38 511 ILE A N 1
ATOM 3878 C CA . ILE A 1 511 ? 23.395 4.437 -48.455 1.00 93.38 511 ILE A CA 1
ATOM 3879 C C . ILE A 1 511 ? 22.298 4.297 -49.499 1.00 93.38 511 ILE A C 1
ATOM 3881 O O . ILE A 1 511 ? 22.396 3.452 -50.393 1.00 93.38 511 ILE A O 1
ATOM 3885 N N . GLY A 1 512 ? 21.250 5.099 -49.373 1.00 91.25 512 GLY A N 1
ATOM 3886 C CA . GLY A 1 512 ? 20.120 5.083 -50.291 1.00 91.25 512 GLY A CA 1
ATOM 3887 C C . GLY A 1 512 ? 19.015 6.024 -49.843 1.00 91.25 512 GLY A C 1
ATOM 3888 O O . GLY A 1 512 ? 19.221 6.867 -48.968 1.00 91.25 512 GLY A O 1
ATOM 3889 N N . THR A 1 513 ? 17.836 5.862 -50.437 1.00 89.31 513 THR A N 1
ATOM 3890 C CA . THR A 1 513 ? 16.677 6.711 -50.146 1.00 89.31 513 THR A CA 1
ATOM 3891 C C . THR A 1 513 ? 15.624 5.935 -49.367 1.00 89.31 513 THR A C 1
ATOM 3893 O O . THR A 1 513 ? 15.141 4.906 -49.828 1.00 89.31 513 THR A O 1
ATOM 3896 N N . CYS A 1 514 ? 15.211 6.427 -48.198 1.00 88.50 514 CYS A N 1
ATOM 3897 C CA . CYS A 1 514 ? 14.002 5.967 -47.513 1.00 88.50 514 CYS A CA 1
ATOM 3898 C C . CYS A 1 514 ? 12.784 6.701 -48.099 1.00 88.50 514 CYS A C 1
ATOM 3900 O O . CYS A 1 514 ? 12.617 7.895 -47.827 1.00 88.50 514 CYS A O 1
ATOM 3902 N N . PRO A 1 515 ? 11.930 6.034 -48.897 1.00 84.88 515 PRO A N 1
ATOM 3903 C CA . PRO A 1 515 ? 10.770 6.682 -49.486 1.00 84.88 515 PRO A CA 1
ATOM 3904 C C . PRO A 1 515 ? 9.625 6.788 -48.471 1.00 84.88 515 PRO A C 1
ATOM 3906 O O . PRO A 1 515 ? 9.521 5.999 -47.532 1.00 84.88 515 PRO A O 1
ATOM 3909 N N . LYS A 1 516 ? 8.708 7.734 -48.701 1.00 84.19 516 LYS A N 1
ATOM 3910 C CA . LYS A 1 516 ? 7.491 7.892 -47.883 1.00 84.19 516 LYS A CA 1
ATOM 3911 C C . LYS A 1 516 ? 6.502 6.727 -48.049 1.00 84.19 516 LYS A C 1
ATOM 3913 O O . LYS A 1 516 ? 5.736 6.426 -47.141 1.00 84.19 516 LYS A O 1
ATOM 3918 N N . THR A 1 517 ? 6.478 6.106 -49.228 1.00 83.25 517 THR A N 1
ATOM 3919 C CA . THR A 1 517 ? 5.540 5.031 -49.591 1.00 83.25 517 THR A CA 1
ATOM 3920 C C . THR A 1 517 ? 6.294 3.866 -50.216 1.00 83.25 517 THR A C 1
ATOM 3922 O O . THR A 1 517 ? 7.339 4.067 -50.836 1.00 83.25 517 THR A O 1
ATOM 3925 N N . HIS A 1 518 ? 5.783 2.647 -50.030 1.00 84.88 518 HIS A N 1
ATOM 3926 C CA . HIS A 1 518 ? 6.336 1.464 -50.677 1.00 84.88 518 HIS A CA 1
ATOM 3927 C C . HIS A 1 518 ? 5.733 1.298 -52.071 1.00 84.88 518 HIS A C 1
ATOM 3929 O O . HIS A 1 518 ? 4.584 0.896 -52.207 1.00 84.88 518 HIS A O 1
ATOM 3935 N N . ASP A 1 519 ? 6.530 1.599 -53.088 1.00 83.25 519 ASP A N 1
ATOM 3936 C CA . ASP A 1 519 ? 6.195 1.447 -54.500 1.00 83.25 519 ASP A CA 1
ATOM 3937 C C . ASP A 1 519 ? 7.456 1.004 -55.275 1.00 83.25 519 ASP A C 1
ATOM 3939 O O . ASP A 1 519 ? 8.169 1.815 -55.875 1.00 83.25 519 ASP A O 1
ATOM 3943 N N . PRO A 1 520 ? 7.818 -0.288 -55.179 1.00 81.06 520 PRO A N 1
ATOM 3944 C CA . PRO A 1 520 ? 9.059 -0.802 -55.747 1.00 81.06 520 PRO A CA 1
ATOM 3945 C C . PRO A 1 520 ? 9.068 -0.781 -57.282 1.00 81.06 520 PRO A C 1
ATOM 3947 O O . PRO A 1 520 ? 10.150 -0.709 -57.859 1.00 81.06 520 PRO A O 1
ATOM 3950 N N . GLU A 1 521 ? 7.901 -0.802 -57.936 1.00 80.75 521 GLU A N 1
ATOM 3951 C CA . GLU A 1 521 ? 7.785 -0.726 -59.401 1.00 80.75 521 GLU A CA 1
ATOM 3952 C C . GLU A 1 521 ? 8.262 0.630 -59.934 1.00 80.75 521 GLU A C 1
ATOM 3954 O O . GLU A 1 521 ? 8.880 0.694 -60.994 1.00 80.75 521 GLU A O 1
ATOM 3959 N N . ASN A 1 522 ? 8.077 1.695 -59.147 1.00 80.56 522 ASN A N 1
ATOM 3960 C CA . ASN A 1 522 ? 8.544 3.046 -59.462 1.00 80.56 522 ASN A CA 1
ATOM 3961 C C . ASN A 1 522 ? 9.828 3.440 -58.704 1.00 80.56 522 ASN A C 1
ATOM 3963 O O . ASN A 1 522 ? 10.105 4.624 -58.513 1.00 80.56 522 ASN A O 1
ATOM 3967 N N . GLY A 1 523 ? 10.616 2.463 -58.235 1.00 76.25 523 GLY A N 1
ATOM 3968 C CA . GLY A 1 523 ? 11.901 2.702 -57.560 1.00 76.25 523 GLY A CA 1
ATOM 3969 C C . GLY A 1 523 ? 11.803 3.158 -56.096 1.00 76.25 523 GLY A C 1
ATOM 3970 O O . GLY A 1 523 ? 12.824 3.389 -55.454 1.00 76.25 523 GLY A O 1
ATOM 3971 N N . ARG A 1 524 ? 10.599 3.232 -55.515 1.00 82.62 524 ARG A N 1
ATOM 3972 C CA . ARG A 1 524 ? 10.355 3.622 -54.115 1.00 82.62 524 ARG A CA 1
ATOM 3973 C C . ARG A 1 524 ? 10.277 2.397 -53.204 1.00 82.62 524 ARG A C 1
ATOM 3975 O O . ARG A 1 524 ? 9.238 2.046 -52.643 1.00 82.62 524 ARG A O 1
ATOM 3982 N N . ASN A 1 525 ? 11.397 1.707 -53.033 1.00 88.44 525 ASN A N 1
ATOM 3983 C CA . ASN A 1 525 ? 11.437 0.474 -52.248 1.00 88.44 525 ASN A CA 1
ATOM 3984 C C . ASN A 1 525 ? 11.815 0.716 -50.772 1.00 88.44 525 ASN A C 1
ATOM 3986 O O . ASN A 1 525 ? 12.980 0.925 -50.468 1.00 88.44 525 ASN A O 1
ATOM 3990 N N . ILE A 1 526 ? 10.882 0.597 -49.819 1.00 90.56 526 ILE A N 1
ATOM 3991 C CA . ILE A 1 526 ? 11.215 0.737 -48.383 1.00 90.56 526 ILE A CA 1
ATOM 3992 C C . ILE A 1 526 ? 12.179 -0.345 -47.869 1.00 90.56 526 ILE A C 1
ATOM 3994 O O . ILE A 1 526 ? 12.769 -0.178 -46.804 1.00 90.56 526 ILE A O 1
ATOM 3998 N N . ARG A 1 527 ? 12.336 -1.467 -48.587 1.00 93.75 527 ARG A N 1
ATOM 3999 C CA . ARG A 1 527 ? 13.218 -2.567 -48.184 1.00 93.75 527 ARG A CA 1
ATOM 4000 C C . ARG A 1 527 ? 14.674 -2.165 -48.391 1.00 93.75 527 ARG A C 1
ATOM 4002 O O . ARG A 1 527 ? 15.083 -1.831 -49.499 1.00 93.75 527 ARG A O 1
ATOM 4009 N N . ILE A 1 528 ? 15.455 -2.269 -47.325 1.00 94.12 528 ILE A N 1
ATOM 4010 C CA . ILE A 1 528 ? 16.881 -1.946 -47.294 1.00 94.12 528 ILE A CA 1
ATOM 4011 C C . ILE A 1 528 ? 17.697 -3.214 -47.530 1.00 94.12 528 ILE A C 1
ATOM 4013 O O . ILE A 1 528 ? 18.515 -3.308 -48.444 1.00 94.12 528 ILE A O 1
ATOM 4017 N N . CYS A 1 529 ? 17.478 -4.213 -46.682 1.00 95.62 529 CYS A N 1
ATOM 4018 C CA . CYS A 1 529 ? 18.213 -5.466 -46.698 1.00 95.62 529 CYS A CA 1
ATOM 4019 C C . CYS A 1 529 ? 17.417 -6.566 -45.988 1.00 95.62 529 CYS A C 1
ATOM 4021 O O . CYS A 1 529 ? 16.341 -6.312 -45.450 1.00 95.62 529 CYS A O 1
ATOM 4023 N N . ARG A 1 530 ? 17.906 -7.804 -46.033 1.00 95.75 530 ARG A N 1
ATOM 4024 C CA . ARG A 1 530 ? 17.243 -8.976 -45.470 1.00 95.75 530 ARG A CA 1
ATOM 4025 C C . ARG A 1 530 ? 18.203 -9.791 -44.618 1.00 95.75 530 ARG A C 1
ATOM 4027 O O . ARG A 1 530 ? 19.282 -10.174 -45.080 1.00 95.75 530 ARG A O 1
ATOM 4034 N N . LEU A 1 531 ? 17.770 -10.087 -43.398 1.00 96.31 531 LEU A N 1
ATOM 4035 C CA . LEU A 1 531 ? 18.462 -10.948 -42.455 1.00 96.31 531 LEU A CA 1
ATOM 4036 C C . LEU A 1 531 ? 18.456 -12.418 -42.921 1.00 96.31 531 LEU A C 1
ATOM 4038 O O . LEU A 1 531 ? 17.459 -12.897 -43.494 1.00 96.31 531 LEU A O 1
ATOM 4042 N N . PRO A 1 532 ? 19.554 -13.154 -42.665 1.00 94.94 532 PRO A N 1
ATOM 4043 C CA . PRO A 1 532 ? 19.597 -14.600 -42.855 1.00 94.94 532 PRO A CA 1
ATOM 4044 C C . PRO A 1 532 ? 18.571 -15.281 -41.944 1.00 94.94 532 PRO A C 1
ATOM 4046 O O . PRO A 1 532 ? 18.196 -14.727 -40.914 1.00 94.94 532 PRO A O 1
ATOM 4049 N N . VAL A 1 533 ? 18.110 -16.474 -42.332 1.00 92.62 533 VAL A N 1
ATOM 4050 C CA . VAL A 1 533 ? 17.027 -17.200 -41.637 1.00 92.62 533 VAL A CA 1
ATOM 4051 C C . VAL A 1 533 ? 17.331 -17.372 -40.148 1.00 92.62 533 VAL A C 1
ATOM 4053 O O . VAL A 1 533 ? 16.455 -17.135 -39.325 1.00 92.62 533 VAL A O 1
ATOM 4056 N N . GLU A 1 534 ? 18.582 -17.689 -39.803 1.00 91.00 534 GLU A N 1
ATOM 4057 C CA . GLU A 1 534 ? 19.007 -17.929 -38.416 1.00 91.00 534 GLU A CA 1
ATOM 4058 C C . GLU A 1 534 ? 18.925 -16.694 -37.498 1.00 91.00 534 GLU A C 1
ATOM 4060 O O . GLU A 1 534 ? 18.937 -16.839 -36.274 1.00 91.00 534 GLU A O 1
ATOM 4065 N N . ALA A 1 535 ? 18.869 -15.490 -38.079 1.00 92.50 535 ALA A N 1
ATOM 4066 C CA . ALA A 1 535 ? 18.916 -14.215 -37.367 1.00 92.50 535 ALA A CA 1
ATOM 4067 C C . ALA A 1 535 ? 17.596 -13.433 -37.448 1.00 92.50 535 ALA A C 1
ATOM 4069 O O . ALA A 1 535 ? 17.586 -12.242 -37.162 1.00 92.50 535 ALA A O 1
ATOM 4070 N N . ARG A 1 536 ? 16.492 -14.047 -37.889 1.00 94.19 536 ARG A N 1
ATOM 4071 C CA . ARG A 1 536 ? 15.201 -13.351 -38.015 1.00 94.19 536 ARG A CA 1
ATOM 4072 C C . ARG A 1 536 ? 14.494 -13.246 -36.662 1.00 94.19 536 ARG A C 1
ATOM 4074 O O . ARG A 1 536 ? 14.556 -14.197 -35.881 1.00 94.19 536 ARG A O 1
ATOM 4081 N N . PRO A 1 537 ? 13.808 -12.127 -36.375 1.00 93.06 537 PRO A N 1
ATOM 4082 C CA . PRO A 1 537 ? 12.984 -12.032 -35.180 1.00 93.06 537 PRO A CA 1
ATOM 4083 C C . PRO A 1 537 ? 11.705 -12.868 -35.336 1.00 93.06 537 PRO A C 1
ATOM 4085 O O . PRO A 1 537 ? 11.223 -13.081 -36.447 1.00 93.06 537 PRO A O 1
ATOM 4088 N N . ARG A 1 538 ? 11.122 -13.302 -34.212 1.00 87.12 538 ARG A N 1
ATOM 4089 C CA . ARG A 1 538 ? 9.821 -14.000 -34.200 1.00 87.12 538 ARG A CA 1
ATOM 4090 C C . ARG A 1 538 ? 8.663 -13.079 -34.607 1.00 87.12 538 ARG A C 1
ATOM 4092 O O . ARG A 1 538 ? 7.734 -13.513 -35.279 1.00 87.12 538 ARG A O 1
ATOM 4099 N N . ARG A 1 539 ? 8.742 -11.800 -34.226 1.00 88.75 539 ARG A N 1
ATOM 4100 C CA . ARG A 1 539 ? 7.732 -10.761 -34.476 1.00 88.75 539 ARG A CA 1
ATOM 4101 C C . ARG A 1 539 ? 8.345 -9.519 -35.120 1.00 88.75 539 ARG A C 1
ATOM 4103 O O . ARG A 1 539 ? 9.563 -9.370 -35.149 1.00 88.75 539 ARG A O 1
ATOM 4110 N N . GLY A 1 540 ? 7.498 -8.640 -35.652 1.00 92.62 540 GLY A N 1
ATOM 4111 C CA . GLY A 1 540 ? 7.939 -7.350 -36.180 1.00 92.62 540 GLY A CA 1
ATOM 4112 C C . GLY A 1 540 ? 8.536 -6.480 -35.073 1.00 92.62 540 GLY A C 1
ATOM 4113 O O . GLY A 1 540 ? 7.931 -6.336 -34.014 1.00 92.62 540 GLY A O 1
ATOM 4114 N N . LEU A 1 541 ? 9.718 -5.915 -35.309 1.00 95.31 541 LEU A N 1
ATOM 4115 C CA . LEU A 1 541 ? 10.442 -5.081 -34.350 1.00 95.31 541 LEU A CA 1
ATOM 4116 C C . LEU A 1 541 ? 10.760 -3.720 -34.964 1.00 95.31 541 LEU A C 1
ATOM 4118 O O . LEU A 1 541 ? 11.251 -3.664 -36.090 1.00 95.31 541 LEU A O 1
ATOM 4122 N N . GLN A 1 542 ? 10.526 -2.640 -34.220 1.00 95.38 542 GLN A N 1
ATOM 4123 C CA . GLN A 1 542 ? 10.807 -1.277 -34.674 1.00 95.38 542 GLN A CA 1
ATOM 4124 C C . GLN A 1 542 ? 11.967 -0.640 -33.910 1.00 95.38 542 GLN A C 1
ATOM 4126 O O . GLN A 1 542 ? 12.049 -0.742 -32.690 1.00 95.38 542 GLN A O 1
ATOM 4131 N N . PHE A 1 543 ? 12.839 0.057 -34.632 1.00 96.12 543 PHE A N 1
ATOM 4132 C CA . PHE A 1 543 ? 14.053 0.686 -34.120 1.00 96.12 543 PHE A CA 1
ATOM 4133 C C . PHE A 1 543 ? 14.118 2.142 -34.574 1.00 96.12 543 PHE A C 1
ATOM 4135 O O . PHE A 1 543 ? 13.746 2.465 -35.701 1.00 96.12 543 PHE A O 1
ATOM 4142 N N . ALA A 1 544 ? 14.655 3.023 -33.734 1.00 94.06 544 ALA A N 1
ATOM 4143 C CA . ALA A 1 544 ? 15.049 4.354 -34.176 1.00 94.06 544 ALA A CA 1
ATOM 4144 C C . ALA A 1 544 ? 16.473 4.300 -34.738 1.00 94.06 544 ALA A C 1
ATOM 4146 O O . ALA A 1 544 ? 17.371 3.717 -34.129 1.00 94.06 544 ALA A O 1
ATOM 4147 N N . ALA A 1 545 ? 16.692 4.945 -35.877 1.00 92.06 545 ALA A N 1
ATOM 4148 C CA . ALA A 1 545 ? 18.012 5.125 -36.459 1.00 92.06 545 ALA A CA 1
ATOM 4149 C C . ALA A 1 545 ? 18.188 6.554 -36.988 1.00 92.06 545 ALA A C 1
ATOM 4151 O O . ALA A 1 545 ? 17.245 7.348 -37.071 1.00 92.06 545 ALA A O 1
ATOM 4152 N N . LEU A 1 546 ? 19.428 6.888 -37.335 1.00 90.62 546 LEU A N 1
ATOM 4153 C CA . LEU A 1 546 ? 19.774 8.149 -37.977 1.00 90.62 546 LEU A CA 1
ATOM 4154 C C . LEU A 1 546 ? 20.183 7.878 -39.422 1.00 90.62 546 LEU A C 1
ATOM 4156 O O . LEU A 1 546 ? 21.060 7.053 -39.670 1.00 90.62 546 LEU A O 1
ATOM 4160 N N . SER A 1 547 ? 19.572 8.613 -40.346 1.00 90.44 547 SER A N 1
ATOM 4161 C CA . SER A 1 547 ? 20.080 8.779 -41.704 1.00 90.44 547 SER A CA 1
ATOM 4162 C C . SER A 1 547 ? 20.945 10.035 -41.752 1.00 90.44 547 SER A C 1
ATOM 4164 O O . SER A 1 547 ? 20.513 11.098 -41.290 1.00 90.44 547 SER A O 1
ATOM 4166 N N . ARG A 1 548 ? 22.170 9.909 -42.267 1.00 90.00 548 ARG A N 1
ATOM 4167 C CA . ARG A 1 548 ? 23.126 11.009 -42.416 1.00 90.00 548 ARG A CA 1
ATOM 4168 C C . ARG A 1 548 ? 23.439 11.251 -43.880 1.00 90.00 548 ARG A C 1
ATOM 4170 O O . ARG A 1 548 ? 24.008 10.385 -44.537 1.00 90.00 548 ARG A O 1
ATOM 4177 N N . GLU A 1 549 ? 23.129 12.434 -44.371 1.00 87.25 549 GLU A N 1
ATOM 4178 C CA . GLU A 1 549 ? 23.496 12.855 -45.718 1.00 87.25 549 GLU A CA 1
ATOM 4179 C C . GLU A 1 549 ? 24.735 13.746 -45.634 1.00 87.25 549 GLU A C 1
ATOM 4181 O O . GLU A 1 549 ? 24.815 14.629 -44.779 1.00 87.25 549 GLU A O 1
ATOM 4186 N N . ALA A 1 550 ? 25.723 13.475 -46.482 1.00 81.94 550 ALA A N 1
ATOM 4187 C CA . ALA A 1 550 ? 26.953 14.248 -46.561 1.00 81.94 550 ALA A CA 1
ATOM 4188 C C . ALA A 1 550 ? 26.908 15.136 -47.805 1.00 81.94 550 ALA A C 1
ATOM 4190 O O . ALA A 1 550 ? 26.668 14.636 -48.901 1.00 81.94 550 ALA A O 1
ATOM 4191 N N . TYR A 1 551 ? 27.185 16.427 -47.652 1.00 82.50 551 TYR A N 1
ATOM 4192 C CA . TYR A 1 551 ? 27.242 17.369 -48.769 1.00 82.50 551 TYR A CA 1
ATOM 4193 C C . TYR A 1 551 ? 28.428 18.322 -48.622 1.00 82.50 551 TYR A C 1
ATOM 4195 O O . TYR A 1 551 ? 28.890 18.621 -47.518 1.00 82.50 551 TYR A O 1
ATOM 4203 N N . ASP A 1 552 ? 28.951 18.765 -49.762 1.00 81.94 552 ASP A N 1
ATOM 4204 C CA . ASP A 1 552 ? 30.096 19.667 -49.835 1.00 81.94 552 ASP A CA 1
ATOM 4205 C C . ASP A 1 552 ? 29.633 21.127 -49.721 1.00 81.94 552 ASP A C 1
ATOM 4207 O O . ASP A 1 552 ? 28.818 21.602 -50.515 1.00 81.94 552 ASP A O 1
ATOM 4211 N N . VAL A 1 553 ? 30.166 21.843 -48.732 1.00 80.69 553 VAL A N 1
ATOM 4212 C CA . VAL A 1 553 ? 30.011 23.291 -48.580 1.00 80.69 553 VAL A CA 1
ATOM 4213 C C . VAL A 1 553 ? 31.392 23.937 -48.674 1.00 80.69 553 VAL A C 1
ATOM 4215 O O . VAL A 1 553 ? 32.070 24.155 -47.671 1.00 80.69 553 VAL A O 1
ATOM 4218 N N . GLY A 1 554 ? 31.825 24.241 -49.899 1.00 78.25 554 GLY A N 1
ATOM 4219 C CA . GLY A 1 554 ? 33.065 24.986 -50.148 1.00 78.25 554 GLY A CA 1
ATOM 4220 C C . GLY A 1 554 ? 34.354 24.211 -49.844 1.00 78.25 554 GLY A C 1
ATOM 4221 O O . GLY A 1 554 ? 35.307 24.794 -49.337 1.00 78.25 554 GLY A O 1
ATOM 4222 N N . GLY A 1 555 ? 34.392 22.909 -50.133 1.00 79.25 555 GLY A N 1
ATOM 4223 C CA . GLY A 1 555 ? 35.512 22.005 -49.855 1.00 79.25 555 GLY A CA 1
ATOM 4224 C C . GLY A 1 555 ? 35.447 21.337 -48.477 1.00 79.25 555 GLY A C 1
ATOM 4225 O O . GLY A 1 555 ? 36.338 20.559 -48.128 1.00 79.25 555 GLY A O 1
ATOM 4226 N N . HIS A 1 556 ? 34.404 21.620 -47.691 1.00 69.38 556 HIS A N 1
ATOM 4227 C CA . HIS A 1 556 ? 34.165 21.021 -46.381 1.00 69.38 556 HIS A CA 1
ATOM 4228 C C . HIS A 1 556 ? 32.939 20.109 -46.421 1.00 69.38 556 HIS A C 1
ATOM 4230 O O . HIS A 1 556 ? 31.831 20.538 -46.740 1.00 69.38 556 HIS A O 1
ATOM 4236 N N . ILE A 1 557 ? 33.133 18.845 -46.041 1.00 78.69 557 ILE A N 1
ATOM 4237 C CA . ILE A 1 557 ? 32.039 17.880 -45.914 1.00 78.69 557 ILE A CA 1
ATOM 4238 C C . ILE A 1 557 ? 31.231 18.223 -44.659 1.00 78.69 557 ILE A C 1
ATOM 4240 O O . ILE A 1 557 ? 31.742 18.112 -43.543 1.00 78.69 557 ILE A O 1
ATOM 4244 N N . THR A 1 558 ? 29.975 18.614 -44.852 1.00 75.75 558 THR A N 1
ATOM 4245 C CA . THR A 1 558 ? 28.986 18.837 -43.789 1.00 75.75 558 THR A CA 1
ATOM 4246 C C . THR A 1 558 ? 27.973 17.694 -43.792 1.00 75.75 558 THR A C 1
ATOM 4248 O O . THR A 1 558 ? 27.760 17.062 -44.826 1.00 75.75 558 THR A O 1
ATOM 4251 N N . TYR A 1 559 ? 27.357 17.412 -42.641 1.00 80.94 559 TYR A N 1
ATOM 4252 C CA . TYR A 1 559 ? 26.359 16.352 -42.508 1.00 80.94 559 TYR A CA 1
ATOM 4253 C C . TYR A 1 559 ? 25.021 16.899 -42.018 1.00 80.94 559 TYR A C 1
ATOM 4255 O O . TYR A 1 559 ? 24.967 17.607 -41.012 1.00 80.94 559 TYR A O 1
ATOM 4263 N N . THR A 1 560 ? 23.930 16.498 -42.663 1.00 84.50 560 THR A N 1
ATOM 4264 C CA . THR A 1 560 ? 22.570 16.610 -42.119 1.00 84.50 560 THR A CA 1
ATOM 4265 C C . THR A 1 560 ? 22.171 15.269 -41.521 1.00 84.50 560 THR A C 1
ATOM 4267 O O . THR A 1 560 ? 22.466 14.212 -42.069 1.00 84.50 560 THR A O 1
ATOM 4270 N N . SER A 1 561 ? 21.514 15.294 -40.360 1.00 86.62 561 SER A N 1
ATOM 4271 C CA . SER A 1 561 ? 20.998 14.088 -39.702 1.00 86.62 561 SER A CA 1
ATOM 4272 C C . SER A 1 561 ? 19.481 14.143 -39.638 1.00 86.62 561 SER A C 1
ATOM 4274 O O . SER A 1 561 ? 18.911 15.146 -39.214 1.00 86.62 561 SER A O 1
ATOM 4276 N N . SER A 1 562 ? 18.825 13.056 -40.025 1.00 86.69 562 SER A N 1
ATOM 4277 C CA . SER A 1 562 ? 17.379 12.889 -39.892 1.00 86.69 562 SER A CA 1
ATOM 4278 C C . SER A 1 562 ? 17.053 11.570 -39.212 1.00 86.69 562 SER A C 1
ATOM 4280 O O . SER A 1 562 ? 17.741 10.569 -39.399 1.00 86.69 562 SER A O 1
ATOM 4282 N N . ARG A 1 563 ? 15.991 11.576 -38.409 1.00 89.81 563 ARG A N 1
ATOM 4283 C CA . ARG A 1 563 ? 15.506 10.381 -37.718 1.00 89.81 563 ARG A CA 1
ATOM 4284 C C . ARG A 1 563 ? 14.707 9.529 -38.697 1.00 89.81 563 ARG A C 1
ATOM 4286 O O . ARG A 1 563 ? 13.870 10.054 -39.431 1.00 89.81 563 ARG A O 1
ATOM 4293 N N . VAL A 1 564 ? 14.974 8.233 -38.698 1.00 91.44 564 VAL A N 1
ATOM 4294 C CA . VAL A 1 564 ? 14.250 7.237 -39.492 1.00 91.44 564 VAL A CA 1
ATOM 4295 C C . VAL A 1 564 ? 13.833 6.093 -38.577 1.00 91.44 564 VAL A C 1
ATOM 4297 O O . VAL A 1 564 ? 14.563 5.744 -37.647 1.00 91.44 564 VAL A O 1
ATOM 4300 N N . ALA A 1 565 ? 12.652 5.532 -38.817 1.00 93.12 565 ALA A N 1
ATOM 4301 C CA . ALA A 1 565 ? 12.212 4.324 -38.134 1.00 93.12 565 ALA A CA 1
ATOM 4302 C C . ALA A 1 565 ? 12.567 3.122 -39.011 1.00 93.12 565 ALA A C 1
ATOM 4304 O O . ALA A 1 565 ? 12.307 3.127 -40.214 1.00 93.12 565 ALA A O 1
ATOM 4305 N N . LEU A 1 566 ? 13.197 2.108 -38.430 1.00 94.94 566 LEU A N 1
ATOM 4306 C CA . LEU A 1 566 ? 13.510 0.859 -39.109 1.00 94.94 566 LEU A CA 1
ATOM 4307 C C . LEU A 1 566 ? 12.602 -0.238 -38.573 1.00 94.94 566 LEU A C 1
ATOM 4309 O O . LEU A 1 566 ? 12.524 -0.418 -37.364 1.00 94.94 566 LEU A O 1
ATOM 4313 N N . THR A 1 567 ? 11.984 -1.009 -39.459 1.00 95.50 567 THR A N 1
ATOM 4314 C CA . THR A 1 567 ? 11.193 -2.183 -39.087 1.00 95.50 567 THR A CA 1
ATOM 4315 C C . THR A 1 567 ? 11.910 -3.437 -39.548 1.00 95.50 567 THR A C 1
ATOM 4317 O O . THR A 1 567 ? 12.207 -3.583 -40.733 1.00 95.50 567 THR A O 1
ATOM 4320 N N . VAL A 1 568 ? 12.162 -4.361 -38.628 1.00 97.06 568 VAL A N 1
ATOM 4321 C CA . VAL A 1 568 ? 12.626 -5.711 -38.940 1.00 97.06 568 VAL A CA 1
ATOM 4322 C C . VAL A 1 568 ? 11.434 -6.648 -38.863 1.00 97.06 568 VAL A C 1
ATOM 4324 O O . VAL A 1 568 ? 10.830 -6.830 -37.812 1.00 97.06 568 VAL A O 1
ATOM 4327 N N . THR A 1 569 ? 11.077 -7.217 -40.002 1.00 95.81 569 THR A N 1
ATOM 4328 C CA . THR A 1 569 ? 9.918 -8.101 -40.165 1.00 95.81 569 THR A CA 1
ATOM 4329 C C . THR A 1 569 ? 10.277 -9.563 -39.860 1.00 95.81 569 THR A C 1
ATOM 4331 O O . THR A 1 569 ? 11.449 -9.939 -39.981 1.00 95.81 569 THR A O 1
ATOM 4334 N N . PRO A 1 570 ? 9.297 -10.422 -39.512 1.00 94.56 570 PRO A N 1
ATOM 4335 C CA . PRO A 1 570 ? 9.551 -11.839 -39.220 1.00 94.56 570 PRO A CA 1
ATOM 4336 C C . PRO A 1 570 ? 10.175 -12.624 -40.382 1.00 94.56 570 PRO A C 1
ATOM 4338 O O . PRO A 1 570 ? 10.951 -13.557 -40.183 1.00 94.56 570 PRO A O 1
ATOM 4341 N N . ASP A 1 571 ? 9.898 -12.234 -41.629 1.00 94.25 571 ASP A N 1
ATOM 4342 C CA . ASP A 1 571 ? 10.516 -12.845 -42.809 1.00 94.25 571 ASP A CA 1
ATOM 4343 C C . ASP A 1 571 ? 11.918 -12.278 -43.119 1.00 94.25 571 ASP A C 1
ATOM 4345 O O . ASP A 1 571 ? 12.563 -12.687 -44.096 1.00 94.25 571 ASP A O 1
ATOM 4349 N N . GLY A 1 572 ? 12.422 -11.402 -42.247 1.00 95.12 572 GLY A N 1
ATOM 4350 C CA . GLY A 1 572 ? 13.791 -10.916 -42.180 1.00 95.12 572 GLY A CA 1
ATOM 4351 C C . GLY A 1 572 ? 14.043 -9.602 -42.906 1.00 95.12 572 GLY A C 1
ATOM 4352 O O . GLY A 1 572 ? 15.194 -9.173 -42.923 1.00 95.12 572 GLY A O 1
ATOM 4353 N N . TRP A 1 573 ? 13.051 -8.963 -43.534 1.00 96.75 573 TRP A N 1
ATOM 4354 C CA . TRP A 1 573 ? 13.289 -7.664 -44.171 1.00 96.75 573 TRP A CA 1
ATOM 4355 C C . TRP A 1 573 ? 13.511 -6.574 -43.137 1.00 96.75 573 TRP A C 1
ATOM 4357 O O . TRP A 1 573 ? 12.718 -6.420 -42.212 1.00 96.75 573 TRP A O 1
ATOM 4367 N N . ILE A 1 574 ? 14.558 -5.793 -43.367 1.00 96.50 574 ILE A N 1
ATOM 4368 C CA . ILE A 1 574 ? 14.817 -4.510 -42.735 1.00 96.50 574 ILE A CA 1
ATOM 4369 C C . ILE A 1 574 ? 14.246 -3.446 -43.673 1.00 96.50 574 ILE A C 1
ATOM 4371 O O . ILE A 1 574 ? 14.715 -3.288 -44.804 1.00 96.50 574 ILE A O 1
ATOM 4375 N N . CYS A 1 575 ? 13.226 -2.738 -43.208 1.00 94.50 575 CYS A N 1
ATOM 4376 C CA . CYS A 1 575 ? 12.512 -1.701 -43.941 1.00 94.50 575 CYS A CA 1
ATOM 4377 C C . CYS A 1 575 ? 12.760 -0.339 -43.293 1.00 94.50 575 CYS A C 1
ATOM 4379 O O . CYS A 1 575 ? 12.743 -0.237 -42.071 1.00 94.50 575 CYS A O 1
ATOM 4381 N N . GLY A 1 576 ? 12.976 0.703 -44.093 1.00 92.19 576 GLY A N 1
ATOM 4382 C CA . GLY A 1 576 ? 13.104 2.078 -43.615 1.00 92.19 576 GLY A CA 1
ATOM 4383 C C . GLY A 1 576 ? 11.822 2.874 -43.832 1.00 92.19 576 GLY A C 1
ATOM 4384 O O . GLY A 1 576 ? 11.269 2.870 -44.930 1.00 92.19 576 GLY A O 1
ATOM 4385 N N . HIS A 1 577 ? 11.381 3.582 -42.798 1.00 88.50 577 HIS A N 1
ATOM 4386 C CA . HIS A 1 577 ? 10.182 4.410 -42.792 1.00 88.50 577 HIS A CA 1
ATOM 4387 C C . HIS A 1 577 ? 10.543 5.863 -42.472 1.00 88.50 577 HIS A C 1
ATOM 4389 O O . HIS A 1 577 ? 11.301 6.152 -41.539 1.00 88.50 577 HIS A O 1
ATOM 4395 N N . SER A 1 578 ? 9.979 6.792 -43.245 1.00 85.12 578 SER A N 1
ATOM 4396 C CA . SER A 1 578 ? 10.116 8.228 -43.016 1.00 85.12 578 SER A CA 1
ATOM 4397 C C . SER A 1 578 ? 8.860 8.984 -43.454 1.00 85.12 578 SER A C 1
ATOM 4399 O O . SER A 1 578 ? 8.113 8.535 -44.322 1.00 85.12 578 SER A O 1
ATOM 4401 N N . THR A 1 579 ? 8.623 10.153 -42.858 1.00 84.00 579 THR A N 1
ATOM 4402 C CA . THR A 1 579 ? 7.495 11.037 -43.202 1.00 84.00 579 THR A CA 1
ATOM 4403 C C . THR A 1 579 ? 7.695 11.788 -44.516 1.00 84.00 579 THR A C 1
ATOM 4405 O O . THR A 1 579 ? 6.722 12.258 -45.114 1.00 84.00 579 THR A O 1
ATOM 4408 N N . ARG A 1 580 ? 8.944 11.883 -44.980 1.00 85.25 580 ARG A N 1
ATOM 4409 C CA . ARG A 1 580 ? 9.362 12.504 -46.241 1.00 85.25 580 ARG A CA 1
ATOM 4410 C C . ARG A 1 580 ? 10.401 11.623 -46.933 1.00 85.25 580 ARG A C 1
ATOM 4412 O O . ARG A 1 580 ? 10.968 10.742 -46.297 1.00 85.25 580 ARG A O 1
ATOM 4419 N N . GLU A 1 581 ? 10.642 11.847 -48.221 1.00 86.94 581 GLU A N 1
ATOM 4420 C CA . GLU A 1 581 ? 11.765 11.191 -48.899 1.00 86.94 581 GLU A CA 1
ATOM 4421 C C . GLU A 1 581 ? 13.075 11.661 -48.253 1.00 86.94 581 GLU A C 1
ATOM 4423 O O . GLU A 1 581 ? 13.297 12.860 -48.075 1.00 86.94 581 GLU A O 1
ATOM 4428 N N . MET A 1 582 ? 13.887 10.700 -47.819 1.00 85.00 582 MET A N 1
ATOM 4429 C CA . MET A 1 582 ? 15.115 10.942 -47.070 1.00 85.00 582 MET A CA 1
ATOM 4430 C C . MET A 1 582 ? 16.259 10.165 -47.707 1.00 85.00 582 MET A C 1
ATOM 4432 O O . MET A 1 582 ? 16.287 8.939 -47.606 1.00 85.00 582 MET A O 1
ATOM 4436 N N . GLU A 1 583 ? 17.208 10.865 -48.316 1.00 87.94 583 GLU A N 1
ATOM 4437 C CA . GLU A 1 583 ? 18.464 10.275 -48.778 1.00 87.94 583 GLU A CA 1
ATOM 4438 C C . GLU A 1 583 ? 19.504 10.295 -47.649 1.00 87.94 583 GLU A C 1
ATOM 4440 O O . GLU A 1 583 ? 19.502 11.186 -46.797 1.00 87.94 583 GLU A O 1
ATOM 4445 N N . GLY A 1 584 ? 20.361 9.277 -47.587 1.00 90.44 584 GLY A N 1
ATOM 4446 C CA . GLY A 1 584 ? 21.514 9.288 -46.695 1.00 90.44 584 GLY A CA 1
ATOM 4447 C C . GLY A 1 584 ? 22.043 7.910 -46.315 1.00 90.44 584 GLY A C 1
ATOM 4448 O O . GLY A 1 584 ? 21.576 6.865 -46.771 1.00 90.44 584 GLY A O 1
ATOM 4449 N N . ALA A 1 585 ? 23.067 7.936 -45.468 1.00 92.00 585 ALA A N 1
ATOM 4450 C CA . ALA A 1 585 ? 23.718 6.778 -44.884 1.00 92.00 585 ALA A CA 1
ATOM 4451 C C . ALA A 1 585 ? 23.045 6.385 -43.562 1.00 92.00 585 ALA A C 1
ATOM 4453 O O . ALA A 1 585 ? 22.956 7.196 -42.639 1.00 92.00 585 ALA A O 1
ATOM 4454 N N . ILE A 1 586 ? 22.617 5.130 -43.453 1.00 93.25 586 ILE A N 1
ATOM 4455 C CA . ILE A 1 586 ? 22.008 4.540 -42.260 1.00 93.25 586 ILE A CA 1
ATOM 4456 C C . ILE A 1 586 ? 22.975 3.504 -41.689 1.00 93.25 586 ILE A C 1
ATOM 4458 O O . ILE A 1 586 ? 23.369 2.563 -42.380 1.00 93.25 586 ILE A O 1
ATOM 4462 N N . ASP A 1 587 ? 23.344 3.665 -40.419 1.00 90.62 587 ASP A N 1
ATOM 4463 C CA . ASP A 1 587 ? 24.097 2.652 -39.678 1.00 90.62 587 ASP A CA 1
ATOM 4464 C C . ASP A 1 587 ? 23.136 1.608 -39.097 1.00 90.62 587 ASP A C 1
ATOM 4466 O O . ASP A 1 587 ? 22.264 1.915 -38.281 1.00 90.62 587 ASP A O 1
ATOM 4470 N N . LEU A 1 588 ? 23.306 0.356 -39.518 1.00 92.44 588 LEU A N 1
ATOM 4471 C CA . LEU A 1 588 ? 22.480 -0.761 -39.070 1.00 92.44 588 LEU A CA 1
ATOM 4472 C C . LEU A 1 588 ? 22.836 -1.238 -37.655 1.00 92.44 588 LEU A C 1
ATOM 4474 O O . LEU A 1 588 ? 22.140 -2.100 -37.127 1.00 92.44 588 LEU A O 1
ATOM 4478 N N . SER A 1 589 ? 23.865 -0.676 -37.010 1.00 87.81 589 SER A N 1
ATOM 4479 C CA . SER A 1 589 ? 24.238 -0.996 -35.623 1.00 87.81 589 SER A CA 1
ATOM 4480 C C . SER A 1 589 ? 23.142 -0.701 -34.590 1.00 87.81 589 SER A C 1
ATOM 4482 O O . SER A 1 589 ? 23.154 -1.281 -33.502 1.00 87.81 589 SER A O 1
ATOM 4484 N N . ALA A 1 590 ? 22.160 0.135 -34.947 1.00 86.31 590 ALA A N 1
ATOM 4485 C CA . ALA A 1 590 ? 20.953 0.369 -34.156 1.00 86.31 590 ALA A CA 1
ATOM 4486 C C . ALA A 1 590 ? 20.058 -0.881 -34.030 1.00 86.31 590 ALA A C 1
ATOM 4488 O O . ALA A 1 590 ? 19.293 -0.993 -33.072 1.00 86.31 590 ALA A O 1
ATOM 4489 N N . ILE A 1 591 ? 20.157 -1.833 -34.967 1.00 95.06 591 ILE A N 1
ATOM 4490 C CA . ILE A 1 591 ? 19.368 -3.068 -34.962 1.00 95.06 591 ILE A CA 1
ATOM 4491 C C . ILE A 1 591 ? 20.056 -4.093 -34.061 1.00 95.06 591 ILE A C 1
ATOM 4493 O O . ILE A 1 591 ? 21.012 -4.776 -34.452 1.00 95.06 591 ILE A O 1
ATOM 4497 N N . ARG A 1 592 ? 19.535 -4.194 -32.841 1.00 93.62 592 ARG A N 1
ATOM 4498 C CA . ARG A 1 592 ? 19.989 -5.108 -31.792 1.00 93.62 592 ARG A CA 1
ATOM 4499 C C . ARG A 1 592 ? 18.793 -5.648 -31.019 1.00 93.62 592 ARG A C 1
ATOM 4501 O O . ARG A 1 592 ? 17.990 -4.863 -30.520 1.00 93.62 592 ARG A O 1
ATOM 4508 N N . PHE A 1 593 ? 18.641 -6.963 -30.974 1.00 94.69 593 PHE A N 1
ATOM 4509 C CA . PHE A 1 593 ? 17.443 -7.600 -30.432 1.00 94.69 593 PHE A CA 1
ATOM 4510 C C . PHE A 1 593 ? 17.724 -9.040 -30.002 1.00 94.69 593 PHE A C 1
ATOM 4512 O O . PHE A 1 593 ? 18.740 -9.619 -30.380 1.00 94.69 593 PHE A O 1
ATOM 4519 N N . CYS A 1 594 ? 16.816 -9.629 -29.231 1.00 91.00 594 CYS A N 1
ATOM 4520 C CA . CYS A 1 594 ? 16.891 -11.026 -28.826 1.00 91.00 594 CYS A CA 1
ATOM 4521 C C . CYS A 1 594 ? 15.856 -11.857 -29.591 1.00 91.00 594 CYS A C 1
ATOM 4523 O O . CYS A 1 594 ? 14.714 -11.434 -29.796 1.00 91.00 594 CYS A O 1
ATOM 4525 N N . LYS A 1 595 ? 16.259 -13.047 -30.040 1.00 87.31 595 LYS A N 1
ATOM 4526 C CA . LYS A 1 595 ? 15.383 -13.982 -30.761 1.00 87.31 595 LYS A CA 1
ATOM 4527 C C . LYS A 1 595 ? 14.658 -14.968 -29.833 1.00 87.31 595 LYS A C 1
ATOM 4529 O O . LYS A 1 595 ? 13.710 -15.615 -30.272 1.00 87.31 595 LYS A O 1
ATOM 4534 N N . GLN A 1 596 ? 15.135 -15.114 -28.597 1.00 79.62 596 GLN A N 1
ATOM 4535 C CA . GLN A 1 596 ? 14.495 -15.912 -27.549 1.00 79.62 596 GLN A CA 1
ATOM 4536 C C . GLN A 1 596 ? 13.476 -15.061 -26.782 1.00 79.62 596 GLN A C 1
ATOM 4538 O O . GLN A 1 596 ? 13.461 -13.837 -26.930 1.00 79.62 596 GLN A O 1
ATOM 4543 N N . GLY A 1 597 ? 12.612 -15.706 -25.997 1.00 70.38 597 GLY A N 1
ATOM 4544 C CA . GLY A 1 597 ? 11.715 -14.998 -25.088 1.00 70.38 597 GLY A CA 1
ATOM 4545 C C . GLY A 1 597 ? 12.490 -14.302 -23.978 1.00 70.38 597 GLY A C 1
ATOM 4546 O O . GLY A 1 597 ? 13.547 -14.763 -23.551 1.00 70.38 597 GLY A O 1
ATOM 4547 N N . GLY A 1 598 ? 11.966 -13.163 -23.540 1.00 76.00 598 GLY A N 1
ATOM 4548 C CA . GLY A 1 598 ? 12.531 -12.381 -22.447 1.00 76.00 598 GLY A CA 1
ATOM 4549 C C . GLY A 1 598 ? 11.569 -12.310 -21.277 1.00 76.00 598 GLY A C 1
ATOM 4550 O O . GLY A 1 598 ? 10.399 -12.676 -21.376 1.00 76.00 598 GLY A O 1
ATOM 4551 N N . ILE A 1 599 ? 12.046 -11.770 -20.165 1.00 78.81 599 ILE A N 1
ATOM 4552 C CA . ILE A 1 599 ? 11.202 -11.501 -19.008 1.00 78.81 599 ILE A CA 1
ATOM 4553 C C . ILE A 1 599 ? 10.289 -10.332 -19.336 1.00 78.81 599 ILE A C 1
ATOM 4555 O O . ILE A 1 599 ? 10.751 -9.219 -19.571 1.00 78.81 599 ILE A O 1
ATOM 4559 N N . SER A 1 600 ? 8.986 -10.562 -19.332 1.00 79.56 600 SER A N 1
ATOM 4560 C CA . SER A 1 600 ? 8.038 -9.481 -19.553 1.00 79.56 600 SER A CA 1
ATOM 4561 C C . SER A 1 600 ? 8.106 -8.452 -18.417 1.00 79.56 600 SER A C 1
ATOM 4563 O O . SER A 1 600 ? 8.024 -8.799 -17.237 1.00 79.56 600 SER A O 1
ATOM 4565 N N . LEU A 1 601 ? 8.264 -7.178 -18.780 1.00 79.12 601 LEU A N 1
ATOM 4566 C CA . LEU A 1 601 ? 8.315 -6.051 -17.848 1.00 79.12 601 LEU A CA 1
ATOM 4567 C C . LEU A 1 601 ? 6.950 -5.387 -17.688 1.00 79.12 601 LEU A C 1
ATOM 4569 O O . LEU A 1 601 ? 6.477 -5.200 -16.570 1.00 79.12 601 LEU A O 1
ATOM 4573 N N . THR A 1 602 ? 6.347 -4.994 -18.807 1.00 83.31 602 THR A N 1
ATOM 4574 C CA . THR A 1 602 ? 5.069 -4.280 -18.876 1.00 83.31 602 THR A CA 1
ATOM 4575 C C . THR A 1 602 ? 4.554 -4.350 -20.306 1.00 83.31 602 THR A C 1
ATOM 4577 O O . THR A 1 602 ? 5.362 -4.343 -21.236 1.00 83.31 602 THR A O 1
ATOM 4580 N N . ASP A 1 603 ? 3.237 -4.379 -20.483 1.00 86.25 603 ASP A N 1
ATOM 4581 C CA . ASP A 1 603 ? 2.583 -4.465 -21.791 1.00 86.25 603 ASP A CA 1
ATOM 4582 C C . ASP A 1 603 ? 3.198 -5.586 -22.652 1.00 86.25 603 ASP A C 1
ATOM 4584 O O . ASP A 1 603 ? 3.225 -6.741 -22.225 1.00 86.25 603 ASP A O 1
ATOM 4588 N N . GLU A 1 604 ? 3.732 -5.243 -23.828 1.00 85.38 604 GLU A N 1
ATOM 4589 C CA . GLU A 1 604 ? 4.408 -6.154 -24.756 1.00 85.38 604 GLU A CA 1
ATOM 4590 C C . GLU A 1 604 ? 5.943 -6.050 -24.674 1.00 85.38 604 GLU A C 1
ATOM 4592 O O . GLU A 1 604 ? 6.667 -6.595 -25.517 1.00 85.38 604 GLU A O 1
ATOM 4597 N N . VAL A 1 605 ? 6.471 -5.329 -23.679 1.00 91.19 605 VAL A N 1
ATOM 4598 C CA . VAL A 1 605 ? 7.906 -5.099 -23.481 1.00 91.19 605 VAL A CA 1
ATOM 4599 C C . VAL A 1 605 ? 8.519 -6.228 -22.665 1.00 91.19 605 VAL A C 1
ATOM 4601 O O . VAL A 1 605 ? 8.173 -6.467 -21.510 1.00 91.19 605 VAL A O 1
ATOM 4604 N N . THR A 1 606 ? 9.533 -6.848 -23.250 1.00 88.50 606 THR A N 1
ATOM 4605 C CA . THR A 1 606 ? 10.362 -7.895 -22.656 1.00 88.50 606 THR A CA 1
ATOM 4606 C C . THR A 1 606 ? 11.768 -7.375 -22.374 1.00 88.50 606 THR A C 1
ATOM 4608 O O . THR A 1 606 ? 12.299 -6.541 -23.111 1.00 88.50 606 THR A O 1
ATOM 4611 N N . LEU A 1 607 ? 12.368 -7.875 -21.300 1.00 91.31 607 LEU A N 1
ATOM 4612 C CA . LEU A 1 607 ? 13.736 -7.636 -20.878 1.00 91.31 607 LEU A CA 1
ATOM 4613 C C . LEU A 1 607 ? 14.557 -8.901 -21.079 1.00 91.31 607 LEU A C 1
ATOM 4615 O O . LEU A 1 607 ? 14.187 -9.990 -20.646 1.00 91.31 607 LEU A O 1
ATOM 4619 N N . HIS A 1 608 ? 15.715 -8.717 -21.689 1.00 90.88 608 HIS A N 1
ATOM 4620 C CA . HIS A 1 608 ? 16.684 -9.758 -21.986 1.00 90.88 608 HIS A CA 1
ATOM 4621 C C . HIS A 1 608 ? 18.016 -9.373 -21.369 1.00 90.88 608 HIS A C 1
ATOM 4623 O O . HIS A 1 608 ? 18.353 -8.185 -21.338 1.00 90.88 608 HIS A O 1
ATOM 4629 N N . THR A 1 609 ? 18.798 -10.359 -20.942 1.00 89.31 609 THR A N 1
ATOM 4630 C CA . THR A 1 609 ? 20.195 -10.122 -20.580 1.00 89.31 609 THR A CA 1
ATOM 4631 C C . THR A 1 609 ? 21.129 -11.106 -21.239 1.00 89.31 609 THR A C 1
ATOM 4633 O O . THR A 1 609 ? 20.760 -12.251 -21.469 1.00 89.31 609 THR A O 1
ATOM 4636 N N . VAL A 1 610 ? 22.353 -10.659 -21.482 1.00 85.50 610 VAL A N 1
ATOM 4637 C CA . VAL A 1 610 ? 23.447 -11.495 -21.973 1.00 85.50 610 VAL A CA 1
ATOM 4638 C C . VAL A 1 610 ? 24.719 -11.130 -21.211 1.00 85.50 610 VAL A C 1
ATOM 4640 O O . VAL A 1 610 ? 25.040 -9.945 -21.070 1.00 85.50 610 VAL A O 1
ATOM 4643 N N . ASP A 1 611 ? 25.427 -12.136 -20.701 1.00 84.69 611 ASP A N 1
ATOM 4644 C CA . ASP A 1 611 ? 26.654 -11.951 -19.925 1.00 84.69 611 ASP A CA 1
ATOM 4645 C C . ASP A 1 611 ? 27.868 -12.131 -20.848 1.00 84.69 611 ASP A C 1
ATOM 4647 O O . ASP A 1 611 ? 28.283 -13.231 -21.187 1.00 84.69 611 ASP A O 1
ATOM 4651 N N . VAL A 1 612 ? 28.484 -11.025 -21.269 1.00 80.56 612 VAL A N 1
ATOM 4652 C CA . VAL A 1 612 ? 29.619 -11.031 -22.198 1.00 80.56 612 VAL A CA 1
ATOM 4653 C C . VAL A 1 612 ? 30.886 -10.595 -21.474 1.00 80.56 612 VAL A C 1
ATOM 4655 O O . VAL A 1 612 ? 31.041 -9.434 -21.103 1.00 80.56 612 VAL A O 1
ATOM 4658 N N . ARG A 1 613 ? 31.845 -11.521 -21.325 1.00 80.81 613 ARG A N 1
ATOM 4659 C CA . ARG A 1 613 ? 33.199 -11.250 -20.791 1.00 80.81 613 ARG A CA 1
ATOM 4660 C C . ARG A 1 613 ? 33.206 -10.529 -19.429 1.00 80.81 613 ARG A C 1
ATOM 4662 O O . ARG A 1 613 ? 34.052 -9.673 -19.187 1.00 80.81 613 ARG A O 1
ATOM 4669 N N . GLY A 1 614 ? 32.287 -10.897 -18.537 1.00 81.25 614 GLY A N 1
ATOM 4670 C CA . GLY A 1 614 ? 32.189 -10.316 -17.194 1.00 81.25 614 GLY A CA 1
ATOM 4671 C C . GLY A 1 614 ? 31.390 -9.013 -17.115 1.00 81.25 614 GLY A C 1
ATOM 4672 O O . GLY A 1 614 ? 31.321 -8.427 -16.041 1.00 81.25 614 GLY A O 1
ATOM 4673 N N . SER A 1 615 ? 30.768 -8.584 -18.214 1.00 85.25 615 SER A N 1
ATOM 4674 C CA . SER A 1 615 ? 29.755 -7.528 -18.229 1.00 85.25 615 SER A CA 1
ATOM 4675 C C . SER A 1 615 ? 28.388 -8.133 -18.534 1.00 85.25 615 SER A C 1
ATOM 4677 O O . SER A 1 615 ? 28.274 -8.971 -19.424 1.00 85.25 615 SER A O 1
ATOM 4679 N N . ARG A 1 616 ? 27.341 -7.662 -17.855 1.00 90.31 616 ARG A N 1
ATOM 4680 C CA . ARG A 1 616 ? 25.949 -7.970 -18.197 1.00 90.31 616 ARG A CA 1
ATOM 4681 C C . ARG A 1 616 ? 25.382 -6.861 -19.062 1.00 90.31 616 ARG A C 1
ATOM 4683 O O . ARG A 1 616 ? 25.458 -5.687 -18.695 1.00 90.31 616 ARG A O 1
ATOM 4690 N N . LEU A 1 617 ? 24.807 -7.224 -20.198 1.00 91.19 617 LEU A N 1
ATOM 4691 C CA . LEU A 1 617 ? 24.073 -6.304 -21.056 1.00 91.19 617 LEU A CA 1
ATOM 4692 C C . LEU A 1 617 ? 22.581 -6.552 -20.881 1.00 91.19 617 LEU A C 1
ATOM 4694 O O . LEU A 1 617 ? 22.154 -7.699 -20.917 1.00 91.19 617 LEU A O 1
ATOM 4698 N N . VAL A 1 618 ? 21.803 -5.487 -20.722 1.00 93.56 618 VAL A N 1
ATOM 4699 C CA . VAL A 1 618 ? 20.336 -5.518 -20.740 1.00 93.56 618 VAL A CA 1
ATOM 4700 C C . VAL A 1 618 ? 19.867 -5.067 -22.111 1.00 93.56 618 VAL A C 1
ATOM 4702 O O . VAL A 1 618 ? 20.397 -4.090 -22.636 1.00 93.56 618 VAL A O 1
ATOM 4705 N N . CYS A 1 619 ? 18.860 -5.732 -22.670 1.00 94.19 619 CYS A N 1
ATOM 4706 C CA . CYS A 1 619 ? 18.159 -5.306 -23.875 1.00 94.19 619 CYS A CA 1
ATOM 4707 C C . CYS A 1 619 ? 16.651 -5.341 -23.652 1.00 94.19 619 CYS A C 1
ATOM 4709 O O . CYS A 1 619 ? 16.111 -6.346 -23.195 1.00 94.19 619 CYS A O 1
ATOM 4711 N N . LEU A 1 620 ? 15.971 -4.259 -24.018 1.00 95.62 620 LEU A N 1
ATOM 4712 C CA . LEU A 1 620 ? 14.517 -4.184 -24.024 1.00 95.62 620 LEU A CA 1
ATOM 4713 C C . LEU A 1 620 ? 13.991 -4.384 -25.444 1.00 95.62 620 LEU A C 1
ATOM 4715 O O . LEU A 1 620 ? 14.610 -3.952 -26.422 1.00 95.62 620 LEU A O 1
ATOM 4719 N N . GLN A 1 621 ? 12.858 -5.069 -25.548 1.00 93.75 621 GLN A N 1
ATOM 4720 C CA . GLN A 1 621 ? 12.250 -5.448 -26.817 1.00 93.75 621 GLN A CA 1
ATOM 4721 C C . GLN A 1 621 ? 10.733 -5.506 -26.702 1.00 93.75 621 GLN A C 1
ATOM 4723 O O . GLN A 1 621 ? 10.203 -6.243 -25.876 1.00 93.75 621 GLN A O 1
ATOM 4728 N N . GLY A 1 622 ? 10.036 -4.780 -27.570 1.00 92.62 622 GLY A N 1
ATOM 4729 C CA . GLY A 1 622 ? 8.579 -4.689 -27.590 1.00 92.62 622 GLY A CA 1
ATOM 4730 C C . GLY A 1 622 ? 8.082 -3.251 -27.668 1.00 92.62 622 GLY A C 1
ATOM 4731 O O . GLY A 1 622 ? 8.836 -2.339 -28.031 1.00 92.62 622 GLY A O 1
ATOM 4732 N N . HIS A 1 623 ? 6.809 -3.067 -27.339 1.00 91.62 623 HIS A N 1
ATOM 4733 C CA . HIS A 1 623 ? 6.124 -1.781 -27.362 1.00 91.62 623 HIS A CA 1
ATOM 4734 C C . HIS A 1 623 ? 5.206 -1.620 -26.151 1.00 91.62 623 HIS A C 1
ATOM 4736 O O . HIS A 1 623 ? 4.750 -2.599 -25.564 1.00 91.62 623 HIS A O 1
ATOM 4742 N N . LEU A 1 624 ? 4.996 -0.369 -25.761 1.00 89.94 624 LEU A N 1
ATOM 4743 C CA . LEU A 1 624 ? 4.000 0.026 -24.776 1.00 89.94 624 LEU A CA 1
ATOM 4744 C C . LEU A 1 624 ? 2.699 0.338 -25.498 1.00 89.94 624 LEU A C 1
ATOM 4746 O O . LEU A 1 624 ? 2.738 0.965 -26.553 1.00 89.94 624 LEU A O 1
ATOM 4750 N N . SER A 1 625 ? 1.578 -0.040 -24.900 1.00 84.88 625 SER A N 1
ATOM 4751 C CA . SER A 1 625 ? 0.242 0.271 -25.405 1.00 84.88 625 SER A CA 1
ATOM 4752 C C . SER A 1 625 ? 0.041 1.785 -25.502 1.00 84.88 625 SER A C 1
ATOM 4754 O O . SER A 1 625 ? 0.687 2.560 -24.790 1.00 84.88 625 SER A O 1
ATOM 4756 N N . GLU A 1 626 ? -0.893 2.212 -26.349 1.00 83.56 626 GLU A N 1
ATOM 4757 C CA . GLU A 1 626 ? -1.219 3.627 -26.538 1.00 83.56 626 GLU A CA 1
ATOM 4758 C C . GLU A 1 626 ? -1.573 4.314 -25.201 1.00 83.56 626 GLU A C 1
ATOM 4760 O O . GLU A 1 626 ? -2.456 3.865 -24.464 1.00 83.56 626 GLU A O 1
ATOM 4765 N N . CYS A 1 627 ? -0.854 5.390 -24.855 1.00 74.88 627 CYS A N 1
ATOM 4766 C CA . CYS A 1 627 ? -0.974 6.070 -23.558 1.00 74.88 627 CYS A CA 1
ATOM 4767 C C . CYS A 1 627 ? -0.963 7.603 -23.676 1.00 74.88 627 CYS A C 1
ATOM 4769 O O . CYS A 1 627 ? -0.291 8.177 -24.528 1.00 74.88 627 CYS A O 1
ATOM 4771 N N . PHE A 1 628 ? -1.632 8.290 -22.736 1.00 80.44 628 PHE A N 1
ATOM 4772 C CA . PHE A 1 628 ? -1.538 9.749 -22.567 1.00 80.44 628 PHE A CA 1
ATOM 4773 C C . PHE A 1 628 ? -0.378 10.134 -21.633 1.00 80.44 628 PHE A C 1
ATOM 4775 O O . PHE A 1 628 ? -0.529 10.185 -20.406 1.00 80.44 628 PHE A O 1
ATOM 4782 N N . TYR A 1 629 ? 0.785 10.450 -22.201 1.00 75.62 629 TYR A N 1
ATOM 4783 C CA . TYR A 1 629 ? 2.029 10.582 -21.436 1.00 75.62 629 TYR A CA 1
ATOM 4784 C C . TYR A 1 629 ? 2.139 11.851 -20.578 1.00 75.62 629 TYR A C 1
ATOM 4786 O O . TYR A 1 629 ? 2.820 11.838 -19.554 1.00 75.62 629 TYR A O 1
ATOM 4794 N N . VAL A 1 630 ? 1.419 12.936 -20.889 1.00 68.25 630 VAL A N 1
ATOM 4795 C CA . VAL A 1 630 ? 1.441 14.167 -20.061 1.00 68.25 630 VAL A CA 1
ATOM 4796 C C . VAL A 1 630 ? 0.917 13.907 -18.651 1.00 68.25 630 VAL A C 1
ATOM 4798 O O . VAL A 1 630 ? 1.528 14.340 -17.671 1.00 68.25 630 VAL A O 1
ATOM 4801 N N . LEU A 1 631 ? -0.168 13.135 -18.544 1.00 61.88 631 LEU A N 1
ATOM 4802 C CA . LEU A 1 631 ? -0.781 12.744 -17.271 1.00 61.88 631 LEU A CA 1
ATOM 4803 C C . LEU A 1 631 ? 0.100 11.766 -16.475 1.00 61.88 631 LEU A C 1
ATOM 4805 O O . LEU A 1 631 ? -0.070 11.612 -15.266 1.00 61.88 631 LEU A O 1
ATOM 4809 N N . GLN A 1 632 ? 1.058 11.123 -17.148 1.00 64.00 632 GLN A N 1
ATOM 4810 C CA . GLN A 1 632 ? 1.920 10.076 -16.602 1.00 64.00 632 GLN A CA 1
ATOM 4811 C C . GLN A 1 632 ? 3.405 10.466 -16.560 1.00 64.00 632 GLN A C 1
ATOM 4813 O O . GLN A 1 632 ? 4.220 9.673 -16.112 1.00 64.00 632 GLN A O 1
ATOM 4818 N N . SER A 1 633 ? 3.771 11.698 -16.927 1.00 66.31 633 SER A N 1
ATOM 4819 C CA . SER A 1 633 ? 5.165 12.163 -17.089 1.00 66.31 633 SER A CA 1
ATOM 4820 C C . SER A 1 633 ? 6.049 12.041 -15.835 1.00 66.31 633 SER A C 1
ATOM 4822 O O . SER A 1 633 ? 7.280 12.064 -15.918 1.00 66.31 633 SER A O 1
ATOM 4824 N N . LYS A 1 634 ? 5.432 11.906 -14.654 1.00 75.56 634 LYS A N 1
ATOM 4825 C CA . LYS A 1 634 ? 6.113 11.682 -13.368 1.00 75.56 634 LYS A CA 1
ATOM 4826 C C . LYS A 1 634 ? 6.173 10.211 -12.945 1.00 75.56 634 LYS A C 1
ATOM 4828 O O . LYS A 1 634 ? 6.840 9.912 -11.957 1.00 75.56 634 LYS A O 1
ATOM 4833 N N . ARG A 1 635 ? 5.482 9.310 -13.646 1.00 82.81 635 ARG A N 1
ATOM 4834 C CA . ARG A 1 635 ? 5.474 7.869 -13.379 1.00 82.81 635 ARG A CA 1
ATOM 4835 C C . ARG A 1 635 ? 6.462 7.157 -14.307 1.00 82.81 635 ARG A C 1
ATOM 4837 O O . ARG A 1 635 ? 6.570 7.535 -15.472 1.00 82.81 635 ARG A O 1
ATOM 4844 N N . PRO A 1 636 ? 7.172 6.139 -13.807 1.00 89.81 636 PRO A N 1
ATOM 4845 C CA . PRO A 1 636 ? 7.992 5.303 -14.662 1.00 89.81 636 PRO A CA 1
ATOM 4846 C C . PRO A 1 636 ? 7.109 4.455 -15.582 1.00 89.81 636 PRO A C 1
ATOM 4848 O O . PRO A 1 636 ? 6.086 3.927 -15.150 1.00 89.81 636 PRO A O 1
ATOM 4851 N N . LEU A 1 637 ? 7.523 4.332 -16.841 1.00 89.81 637 LEU A N 1
ATOM 4852 C CA . LEU A 1 637 ? 6.939 3.438 -17.839 1.00 89.81 637 LEU A CA 1
ATOM 4853 C C . LEU A 1 637 ? 7.160 1.972 -17.460 1.00 89.81 637 LEU A C 1
ATOM 4855 O O . LEU A 1 637 ? 6.281 1.147 -17.653 1.00 89.81 637 LEU A O 1
ATOM 4859 N N . ALA A 1 638 ? 8.336 1.651 -16.915 1.00 89.94 638 ALA A N 1
ATOM 4860 C CA . ALA A 1 638 ? 8.687 0.315 -16.450 1.00 89.94 638 ALA A CA 1
ATOM 4861 C C . ALA A 1 638 ? 9.721 0.394 -15.321 1.00 89.94 638 ALA A C 1
ATOM 4863 O O . ALA A 1 638 ? 10.529 1.325 -15.270 1.00 89.94 638 ALA A O 1
ATOM 4864 N N . MET A 1 639 ? 9.711 -0.607 -14.441 1.00 89.94 639 MET A N 1
ATOM 4865 C CA . MET A 1 639 ? 10.725 -0.800 -13.403 1.00 89.94 639 MET A CA 1
ATOM 4866 C C . MET A 1 639 ? 11.688 -1.904 -13.832 1.00 89.94 639 MET A C 1
ATOM 4868 O O . MET A 1 639 ? 11.267 -2.919 -14.382 1.00 89.94 639 MET A O 1
ATOM 4872 N N . LEU A 1 640 ? 12.975 -1.714 -13.563 1.00 89.50 640 LEU A N 1
ATOM 4873 C CA . LEU A 1 640 ? 14.025 -2.665 -13.908 1.00 89.50 640 LEU A CA 1
ATOM 4874 C C . LEU A 1 640 ? 14.429 -3.487 -12.676 1.00 89.50 640 LEU A C 1
ATOM 4876 O O . LEU A 1 640 ? 14.579 -2.907 -11.593 1.00 89.50 640 LEU A O 1
ATOM 4880 N N . PRO A 1 641 ? 14.666 -4.805 -12.821 1.00 87.56 641 PRO A N 1
ATOM 4881 C CA . PRO A 1 641 ? 15.206 -5.635 -11.749 1.00 87.56 641 PRO A CA 1
ATOM 4882 C C . PRO A 1 641 ? 16.537 -5.100 -11.217 1.00 87.56 641 PRO A C 1
ATOM 4884 O O . PRO A 1 641 ? 17.302 -4.467 -11.945 1.00 87.56 641 PRO A O 1
ATOM 4887 N N . GLU A 1 642 ? 16.851 -5.402 -9.959 1.00 85.81 642 GLU A N 1
ATOM 4888 C CA . GLU A 1 642 ? 18.097 -4.949 -9.328 1.00 85.81 642 GLU A CA 1
ATOM 4889 C C . GLU A 1 642 ? 19.365 -5.385 -10.074 1.00 85.81 642 GLU A C 1
ATOM 4891 O O . GLU A 1 642 ? 20.274 -4.584 -10.284 1.00 85.81 642 GLU A O 1
ATOM 4896 N N . SER A 1 643 ? 19.371 -6.614 -10.589 1.00 86.81 643 SER A N 1
ATOM 4897 C CA . SER A 1 643 ? 20.433 -7.180 -11.431 1.00 86.81 643 SER A CA 1
ATOM 4898 C C . SER A 1 643 ? 20.562 -6.533 -12.818 1.00 86.81 643 SER A C 1
ATOM 4900 O O . SER A 1 643 ? 21.457 -6.897 -13.578 1.00 86.81 643 SER A O 1
ATOM 4902 N N . CYS A 1 644 ? 19.679 -5.588 -13.155 1.00 93.00 644 CYS A N 1
ATOM 4903 C CA . CYS A 1 644 ? 19.627 -4.851 -14.421 1.00 93.00 644 CYS A CA 1
ATOM 4904 C C . CYS A 1 644 ? 19.877 -3.348 -14.241 1.00 93.00 644 CYS A C 1
ATOM 4906 O O . CYS A 1 644 ? 19.549 -2.562 -15.134 1.00 93.00 644 CYS A O 1
ATOM 4908 N N . ARG A 1 645 ? 20.415 -2.926 -13.089 1.00 94.25 645 ARG A N 1
ATOM 4909 C CA . ARG A 1 645 ? 20.716 -1.520 -12.788 1.00 94.25 645 ARG A CA 1
ATOM 4910 C C . ARG A 1 645 ? 21.649 -0.922 -13.853 1.00 94.25 645 ARG A C 1
ATOM 4912 O O . ARG A 1 645 ? 22.734 -1.464 -14.061 1.00 94.25 645 ARG A O 1
ATOM 4919 N N . PRO A 1 646 ? 21.278 0.177 -14.534 1.00 96.06 646 PRO A N 1
ATOM 4920 C CA . PRO A 1 646 ? 22.191 0.859 -15.449 1.00 96.06 646 PRO A CA 1
ATOM 4921 C C . PRO A 1 646 ? 23.331 1.532 -14.666 1.00 96.06 646 PRO A C 1
ATOM 4923 O O . PRO A 1 646 ? 23.150 1.943 -13.521 1.00 96.06 646 PRO A O 1
ATOM 4926 N N . LYS A 1 647 ? 24.506 1.687 -15.287 1.00 94.12 647 LYS A N 1
ATOM 4927 C CA . LYS A 1 647 ? 25.661 2.387 -14.680 1.00 94.12 647 LYS A CA 1
ATOM 4928 C C . LYS A 1 647 ? 25.369 3.841 -14.314 1.00 94.12 647 LYS A C 1
ATOM 4930 O O . LYS A 1 647 ? 25.876 4.349 -13.319 1.00 94.12 647 LYS A O 1
ATOM 4935 N N . GLU A 1 648 ? 24.571 4.499 -15.139 1.00 95.00 648 GLU A N 1
ATOM 4936 C CA . GLU A 1 648 ? 24.259 5.918 -15.052 1.00 95.00 648 GLU A CA 1
ATOM 4937 C C . GLU A 1 648 ? 22.916 6.200 -15.729 1.00 95.00 648 GLU A C 1
ATOM 4939 O O . GLU A 1 648 ? 22.249 5.294 -16.230 1.00 95.00 648 GLU A O 1
ATOM 4944 N N . VAL A 1 649 ? 22.503 7.465 -15.730 1.00 97.06 649 VAL A N 1
ATOM 4945 C CA . VAL A 1 649 ? 21.309 7.898 -16.453 1.00 97.06 649 VAL A CA 1
ATOM 4946 C C . VAL A 1 649 ? 21.588 7.882 -17.956 1.00 97.06 649 VAL A C 1
ATOM 4948 O O . VAL A 1 649 ? 22.383 8.675 -18.456 1.00 97.06 649 VAL A O 1
ATOM 4951 N N . LEU A 1 650 ? 20.887 7.020 -18.684 1.00 97.06 650 LEU A N 1
ATOM 4952 C CA . LEU A 1 650 ? 21.031 6.850 -20.126 1.00 97.06 650 LEU A CA 1
ATOM 4953 C C . LEU A 1 650 ? 19.803 7.383 -20.858 1.00 97.06 650 LEU A C 1
ATOM 4955 O O . LEU A 1 650 ? 18.683 7.309 -20.357 1.00 97.06 650 LEU A O 1
ATOM 4959 N N . HIS A 1 651 ? 20.011 7.905 -22.063 1.00 96.38 651 HIS A N 1
ATOM 4960 C CA . HIS A 1 651 ? 18.949 8.458 -22.897 1.00 96.38 651 HIS A CA 1
ATOM 4961 C C . HIS A 1 651 ? 18.898 7.720 -24.227 1.00 96.38 651 HIS A C 1
ATOM 4963 O O . HIS A 1 651 ? 19.922 7.527 -24.882 1.00 96.38 651 HIS A O 1
ATOM 4969 N N . PHE A 1 652 ? 17.695 7.344 -24.635 1.00 95.56 652 PHE A N 1
ATOM 4970 C CA . PHE A 1 652 ? 17.435 6.642 -25.878 1.00 95.56 652 PHE A CA 1
ATOM 4971 C C . PHE A 1 652 ? 16.352 7.369 -26.656 1.00 95.56 652 PHE A C 1
ATOM 4973 O O . PHE A 1 652 ? 15.370 7.843 -26.086 1.00 95.56 652 PHE A O 1
ATOM 4980 N N . VAL A 1 653 ? 16.538 7.438 -27.969 1.00 93.88 653 VAL A N 1
ATOM 4981 C CA . VAL A 1 653 ? 15.473 7.820 -28.892 1.00 93.88 653 VAL A CA 1
ATOM 4982 C C . VAL A 1 653 ? 14.829 6.540 -29.394 1.00 93.88 653 VAL A C 1
ATOM 4984 O O . VAL A 1 653 ? 15.534 5.604 -29.767 1.00 93.88 653 VAL A O 1
ATOM 4987 N N . THR A 1 654 ? 13.507 6.503 -29.401 1.00 94.50 654 THR A N 1
ATOM 4988 C CA . THR A 1 654 ? 12.717 5.342 -29.822 1.00 94.50 654 THR A CA 1
ATOM 4989 C C . THR A 1 654 ? 11.621 5.800 -30.785 1.00 94.50 654 THR A C 1
ATOM 4991 O O . THR A 1 654 ? 11.214 6.963 -30.706 1.00 94.50 654 THR A O 1
ATOM 4994 N N . PRO A 1 655 ? 11.186 4.958 -31.737 1.00 94.50 655 PRO A N 1
ATOM 4995 C CA . PRO A 1 655 ? 10.090 5.308 -32.626 1.00 94.50 655 PRO A CA 1
ATOM 4996 C C . PRO A 1 655 ? 8.740 5.133 -31.914 1.00 94.50 655 PRO A C 1
ATOM 4998 O O . PRO A 1 655 ? 8.599 4.268 -31.044 1.00 94.50 655 PRO A O 1
ATOM 5001 N N . GLY A 1 656 ? 7.766 5.953 -32.301 1.00 92.38 656 GLY A N 1
ATOM 5002 C CA . GLY A 1 656 ? 6.351 5.738 -31.997 1.00 92.38 656 GLY A CA 1
ATOM 5003 C C . GLY A 1 656 ? 5.570 5.257 -33.222 1.00 92.38 656 GLY A C 1
ATOM 5004 O O . GLY A 1 656 ? 6.116 5.226 -34.331 1.00 92.38 656 GLY A O 1
ATOM 5005 N N . SER A 1 657 ? 4.302 4.895 -33.035 1.00 88.62 657 SER A N 1
ATOM 5006 C CA . SER A 1 657 ? 3.413 4.474 -34.131 1.00 88.62 657 SER A CA 1
ATOM 5007 C C . SER A 1 657 ? 2.912 5.660 -34.968 1.00 88.62 657 SER A C 1
ATOM 5009 O O . SER A 1 657 ? 2.568 5.499 -36.145 1.00 88.62 657 SER A O 1
ATOM 5011 N N . GLY A 1 658 ? 2.922 6.876 -34.410 1.00 81.50 658 GLY A N 1
ATOM 5012 C CA . GLY A 1 658 ? 2.622 8.105 -35.138 1.00 81.50 658 GLY A CA 1
ATOM 5013 C C . GLY A 1 658 ? 3.599 8.379 -36.301 1.00 81.50 658 GLY A C 1
ATOM 5014 O O . GLY A 1 658 ? 4.806 8.153 -36.183 1.00 81.50 658 GLY A O 1
ATOM 5015 N N . PRO A 1 659 ? 3.144 8.928 -37.449 1.00 76.31 659 PRO A N 1
ATOM 5016 C CA . PRO A 1 659 ? 4.033 9.269 -38.559 1.00 76.31 659 PRO A CA 1
ATOM 5017 C C . PRO A 1 659 ? 5.146 10.248 -38.151 1.00 76.31 659 PRO A C 1
ATOM 5019 O O . PRO A 1 659 ? 4.911 11.439 -37.945 1.00 76.31 659 PRO A O 1
ATOM 5022 N N . GLY A 1 660 ? 6.385 9.751 -38.096 1.00 80.50 660 GLY A N 1
ATOM 5023 C CA . GLY A 1 660 ? 7.552 10.542 -37.688 1.00 80.50 660 GLY A CA 1
ATOM 5024 C C . GLY A 1 660 ? 7.617 10.812 -36.189 1.00 80.50 660 GLY A C 1
ATOM 5025 O O . GLY A 1 660 ? 8.370 11.697 -35.773 1.00 80.50 660 GLY A O 1
ATOM 5026 N N . ALA A 1 661 ? 6.843 10.073 -35.398 1.00 87.56 661 ALA A N 1
ATOM 5027 C CA . ALA A 1 661 ? 6.902 10.136 -33.959 1.00 87.56 661 ALA A CA 1
ATOM 5028 C C . ALA A 1 661 ? 8.181 9.474 -33.447 1.00 87.56 661 ALA A C 1
ATOM 5030 O O . ALA A 1 661 ? 8.556 8.365 -33.833 1.00 87.56 661 ALA A O 1
ATOM 5031 N N . PHE A 1 662 ? 8.879 10.207 -32.587 1.00 92.56 662 PHE A N 1
ATOM 5032 C CA . PHE A 1 662 ? 10.060 9.729 -31.892 1.00 92.56 662 PHE A CA 1
ATOM 5033 C C . PHE A 1 662 ? 10.003 10.236 -30.467 1.00 92.56 662 PHE A C 1
ATOM 5035 O O . PHE A 1 662 ? 9.832 11.436 -30.249 1.00 92.56 662 PHE A O 1
ATOM 5042 N N . HIS A 1 663 ? 10.241 9.339 -29.524 1.00 93.06 663 HIS A N 1
ATOM 5043 C CA . HIS A 1 663 ? 10.191 9.633 -28.106 1.00 93.06 663 HIS A CA 1
ATOM 5044 C C . HIS A 1 663 ? 11.581 9.587 -27.491 1.00 93.06 663 HIS A C 1
ATOM 5046 O O . HIS A 1 663 ? 12.451 8.824 -27.914 1.00 93.06 663 HIS A O 1
ATOM 5052 N N . LEU A 1 664 ? 11.775 10.409 -26.464 1.00 93.88 664 LEU A N 1
ATOM 5053 C CA . LEU A 1 664 ? 12.954 10.389 -25.616 1.00 93.88 664 LEU A CA 1
ATOM 5054 C C . LEU A 1 664 ? 12.641 9.575 -24.363 1.00 93.88 664 LEU A C 1
ATOM 5056 O O . LEU A 1 664 ? 11.810 9.979 -23.548 1.00 93.88 664 LEU A O 1
ATOM 5060 N N . ILE A 1 665 ? 13.334 8.454 -24.203 1.00 95.19 665 ILE A N 1
ATOM 5061 C CA . ILE A 1 665 ? 13.241 7.590 -23.030 1.00 95.19 665 ILE A CA 1
ATOM 5062 C C . ILE A 1 665 ? 14.519 7.709 -22.220 1.00 95.19 665 ILE A C 1
ATOM 5064 O O . ILE A 1 665 ? 15.628 7.636 -22.748 1.00 95.19 665 ILE A O 1
ATOM 5068 N N . GLN A 1 666 ? 14.355 7.895 -20.920 1.00 96.50 666 GLN A N 1
ATOM 5069 C CA . GLN A 1 666 ? 15.438 7.991 -19.964 1.00 96.50 666 GLN A CA 1
ATOM 5070 C C . GLN A 1 666 ? 15.444 6.738 -19.089 1.00 96.50 666 GLN A C 1
ATOM 5072 O O . GLN A 1 666 ? 14.480 6.480 -18.375 1.00 96.50 666 GLN A O 1
ATOM 5077 N N . VAL A 1 667 ? 16.529 5.972 -19.136 1.00 97.12 667 VAL A N 1
ATOM 5078 C CA . VAL A 1 667 ? 16.760 4.808 -18.275 1.00 97.12 667 VAL A CA 1
ATOM 5079 C C . VAL A 1 667 ? 17.619 5.272 -17.109 1.00 97.12 667 VAL A C 1
ATOM 5081 O O . VAL A 1 667 ? 18.741 5.733 -17.320 1.00 97.12 667 VAL A O 1
ATOM 5084 N N . ARG A 1 668 ? 17.099 5.212 -15.883 1.00 96.00 668 ARG A N 1
ATOM 5085 C CA . ARG A 1 668 ? 17.788 5.746 -14.701 1.00 96.00 668 ARG A CA 1
ATOM 5086 C C . ARG A 1 668 ? 18.142 4.639 -13.724 1.00 96.00 668 ARG A C 1
ATOM 5088 O O . ARG A 1 668 ? 17.335 3.730 -13.541 1.00 96.00 668 ARG A O 1
ATOM 5095 N N . PRO A 1 669 ? 19.301 4.726 -13.055 1.00 95.38 669 PRO A N 1
ATOM 5096 C CA . PRO A 1 669 ? 19.563 3.899 -11.896 1.00 95.38 669 PRO A CA 1
ATOM 5097 C C . PRO A 1 669 ? 18.663 4.364 -10.754 1.00 95.38 669 PRO A C 1
ATOM 5099 O O . PRO A 1 669 ? 18.562 5.559 -10.468 1.00 95.38 669 PRO A O 1
ATOM 5102 N N . THR A 1 670 ? 18.043 3.409 -10.078 1.00 85.00 670 THR A N 1
ATOM 5103 C CA . THR A 1 670 ? 17.236 3.659 -8.884 1.00 85.00 670 THR A CA 1
ATOM 5104 C C . THR A 1 670 ? 17.705 2.696 -7.806 1.00 85.00 670 THR A C 1
ATOM 5106 O O . THR A 1 670 ? 18.006 1.537 -8.085 1.00 85.00 670 THR A O 1
ATOM 5109 N N . GLN A 1 671 ? 17.824 3.186 -6.574 1.00 70.38 671 GLN A N 1
ATOM 5110 C CA . GLN A 1 671 ? 18.194 2.361 -5.427 1.00 70.38 671 GLN A CA 1
ATOM 5111 C C . GLN A 1 671 ? 16.936 2.089 -4.603 1.00 70.38 671 GLN A C 1
ATOM 5113 O O . GLN A 1 671 ? 16.327 3.006 -4.055 1.00 70.38 671 GLN A O 1
ATOM 5118 N N . GLY A 1 672 ? 16.525 0.826 -4.563 1.00 59.62 672 GLY A N 1
ATOM 5119 C CA . GLY A 1 672 ? 15.385 0.330 -3.800 1.00 59.62 672 GLY A CA 1
ATOM 5120 C C . GLY A 1 672 ? 15.439 -1.194 -3.739 1.00 59.62 672 GLY A C 1
ATOM 5121 O O . GLY A 1 672 ? 16.052 -1.817 -4.601 1.00 59.62 672 GLY A O 1
ATOM 5122 N N . SER A 1 673 ? 14.829 -1.802 -2.720 1.00 59.94 673 SER A N 1
ATOM 5123 C CA . SER A 1 673 ? 14.840 -3.264 -2.565 1.00 59.94 673 SER A CA 1
ATOM 5124 C C . SER A 1 673 ? 14.256 -3.943 -3.813 1.00 59.94 673 SER A C 1
ATOM 5126 O O . SER A 1 673 ? 13.087 -3.731 -4.138 1.00 59.94 673 SER A O 1
ATOM 5128 N N . GLY A 1 674 ? 15.079 -4.710 -4.541 1.00 68.25 674 GLY A N 1
ATOM 5129 C CA . GLY A 1 674 ? 14.673 -5.428 -5.754 1.00 68.25 674 GLY A CA 1
ATOM 5130 C C . GLY A 1 674 ? 14.540 -4.574 -7.022 1.00 68.25 674 GLY A C 1
ATOM 5131 O O . GLY A 1 674 ? 14.209 -5.116 -8.078 1.00 68.25 674 GLY A O 1
ATOM 5132 N N . ILE A 1 675 ? 14.824 -3.270 -6.954 1.00 80.00 675 ILE A N 1
ATOM 5133 C CA . ILE A 1 675 ? 14.721 -2.332 -8.078 1.00 80.00 675 ILE A CA 1
ATOM 5134 C C . ILE A 1 675 ? 16.118 -1.823 -8.434 1.00 80.00 675 ILE A C 1
ATOM 5136 O O . ILE A 1 675 ? 16.818 -1.238 -7.607 1.00 80.00 675 ILE A O 1
ATOM 5140 N N . GLY A 1 676 ? 16.517 -2.031 -9.686 1.00 85.44 676 GLY A N 1
ATOM 5141 C CA . GLY A 1 676 ? 17.798 -1.565 -10.220 1.00 85.44 676 GLY A CA 1
ATOM 5142 C C . GLY A 1 676 ? 17.682 -0.253 -10.972 1.00 85.44 676 GLY A C 1
ATOM 5143 O O . GLY A 1 676 ? 18.644 0.505 -11.054 1.00 85.44 676 GLY A O 1
ATOM 5144 N N . GLY A 1 677 ? 16.508 0.038 -11.518 1.00 93.06 677 GLY A N 1
ATOM 5145 C CA . GLY A 1 677 ? 16.311 1.208 -12.351 1.00 93.06 677 GLY A CA 1
ATOM 5146 C C . GLY A 1 677 ? 14.857 1.449 -12.707 1.00 93.06 677 GLY A C 1
ATOM 5147 O O . GLY A 1 677 ? 13.978 0.645 -12.390 1.00 93.06 677 GLY A O 1
ATOM 5148 N N . ASP A 1 678 ? 14.621 2.547 -13.409 1.00 94.12 678 ASP A N 1
ATOM 5149 C CA . ASP A 1 678 ? 13.330 2.867 -13.996 1.00 94.12 678 ASP A CA 1
ATOM 5150 C C . ASP A 1 678 ? 13.465 3.440 -15.410 1.00 94.12 678 ASP A C 1
ATOM 5152 O O . ASP A 1 678 ? 14.525 3.924 -15.818 1.00 94.12 678 ASP A O 1
ATOM 5156 N N . LEU A 1 679 ? 12.381 3.332 -16.177 1.00 95.00 679 LEU A N 1
ATOM 5157 C CA . LEU A 1 679 ? 12.233 3.940 -17.492 1.00 95.00 679 LEU A CA 1
ATOM 5158 C C . LEU A 1 679 ? 11.301 5.136 -17.388 1.00 95.00 679 LEU A C 1
ATOM 5160 O O . LEU A 1 679 ? 10.149 4.985 -17.005 1.00 95.00 679 LEU A O 1
ATOM 5164 N N . MET A 1 680 ? 11.762 6.312 -17.788 1.00 93.62 680 MET A N 1
ATOM 5165 C CA . MET A 1 680 ? 10.975 7.539 -17.788 1.00 93.62 680 MET A CA 1
ATOM 5166 C C . MET A 1 680 ? 10.774 8.044 -19.207 1.00 93.62 680 MET A C 1
ATOM 5168 O O . MET A 1 680 ? 11.730 8.190 -19.968 1.00 93.62 680 MET A O 1
ATOM 5172 N N . TRP A 1 681 ? 9.542 8.410 -19.530 1.00 93.00 681 TRP A N 1
ATOM 5173 C CA . TRP A 1 681 ? 9.262 9.205 -20.715 1.00 93.00 681 TRP A CA 1
ATOM 5174 C C . TRP A 1 681 ? 9.675 10.666 -20.481 1.00 93.00 681 TRP A C 1
ATOM 5176 O O . TRP A 1 681 ? 9.362 11.247 -19.437 1.00 93.00 681 TRP A O 1
ATOM 5186 N N . LYS A 1 682 ? 10.422 11.250 -21.423 1.00 90.44 682 LYS A N 1
ATOM 5187 C CA . LYS A 1 682 ? 10.968 12.620 -21.348 1.00 90.44 682 LYS A CA 1
ATOM 5188 C C . LYS A 1 682 ? 10.696 13.466 -22.584 1.00 90.44 682 LYS A C 1
ATOM 5190 O O . LYS A 1 682 ? 11.200 14.584 -22.677 1.00 90.44 682 LYS A O 1
ATOM 5195 N N . ASP A 1 683 ? 9.933 12.941 -23.527 1.00 80.81 683 ASP A N 1
ATOM 5196 C CA . ASP A 1 683 ? 9.431 13.745 -24.631 1.00 80.81 683 ASP A CA 1
ATOM 5197 C C . ASP A 1 683 ? 8.348 14.720 -24.119 1.00 80.81 683 ASP A C 1
ATOM 5199 O O . ASP A 1 683 ? 7.846 14.588 -23.008 1.00 80.81 683 ASP A O 1
ATOM 5203 N N . GLY A 1 684 ? 8.058 15.768 -24.880 1.00 69.19 684 GLY A N 1
ATOM 5204 C CA . GLY A 1 684 ? 6.988 16.728 -24.595 1.00 69.19 684 GLY A CA 1
ATOM 5205 C C . GLY A 1 684 ? 6.153 17.075 -25.825 1.00 69.19 684 GLY A C 1
ATOM 5206 O O . GLY A 1 684 ? 5.260 17.916 -25.735 1.00 69.19 684 GLY A O 1
ATOM 5207 N N . VAL A 1 685 ? 6.463 16.468 -26.976 1.00 75.44 685 VAL A N 1
ATOM 5208 C CA . VAL A 1 685 ? 5.803 16.745 -28.255 1.00 75.44 685 VAL A CA 1
ATOM 5209 C C . VAL A 1 685 ? 4.680 15.741 -28.506 1.00 75.44 685 VAL A C 1
ATOM 5211 O O . VAL A 1 685 ? 3.557 16.142 -28.811 1.00 75.44 685 VAL A O 1
ATOM 5214 N N . TRP A 1 686 ? 4.953 14.445 -28.338 1.00 76.06 686 TRP A N 1
ATOM 5215 C CA . TRP A 1 686 ? 4.003 13.375 -28.645 1.00 76.06 686 TRP A CA 1
ATOM 5216 C C . TRP A 1 686 ? 3.309 12.868 -27.384 1.00 76.06 686 TRP A C 1
ATOM 5218 O O . TRP A 1 686 ? 3.737 11.919 -26.736 1.00 76.06 686 TRP A O 1
ATOM 5228 N N . ASN A 1 687 ? 2.220 13.538 -27.019 1.00 75.88 687 ASN A N 1
ATOM 5229 C CA . ASN A 1 687 ? 1.522 13.306 -25.752 1.00 75.88 687 ASN A CA 1
ATOM 5230 C C . ASN A 1 687 ? 0.547 12.115 -25.770 1.00 75.88 687 ASN A C 1
ATOM 5232 O O . ASN A 1 687 ? -0.022 11.802 -24.724 1.00 75.88 687 ASN A O 1
ATOM 5236 N N . HIS A 1 688 ? 0.355 11.489 -26.933 1.00 87.38 688 HIS A N 1
ATOM 5237 C CA . HIS A 1 688 ? -0.484 10.316 -27.166 1.00 87.38 688 HIS A CA 1
ATOM 5238 C C . HIS A 1 688 ? 0.115 9.505 -28.318 1.00 87.38 688 HIS A C 1
ATOM 5240 O O . HIS A 1 688 ? 0.122 9.993 -29.449 1.00 87.38 688 HIS A O 1
ATOM 5246 N N . ASP A 1 689 ? 0.678 8.337 -28.017 1.00 88.06 689 ASP A N 1
ATOM 5247 C CA . ASP A 1 689 ? 1.259 7.422 -29.006 1.00 88.06 689 ASP A CA 1
ATOM 5248 C C . ASP A 1 689 ? 1.476 6.029 -28.387 1.00 88.06 689 ASP A C 1
ATOM 5250 O O . ASP A 1 689 ? 1.366 5.856 -27.169 1.00 88.06 689 ASP A O 1
ATOM 5254 N N . GLU A 1 690 ? 1.820 5.058 -29.225 1.00 91.06 690 GLU A N 1
ATOM 5255 C CA . GLU A 1 690 ? 2.446 3.786 -28.859 1.00 91.06 690 GLU A CA 1
ATOM 5256 C C . GLU A 1 690 ? 3.973 3.964 -28.883 1.00 91.06 690 GLU A C 1
ATOM 5258 O O . GLU A 1 690 ? 4.510 4.543 -29.824 1.00 91.06 690 GLU A O 1
ATOM 5263 N N . VAL A 1 691 ? 4.699 3.473 -27.872 1.00 92.81 691 VAL A N 1
ATOM 5264 C CA . VAL A 1 691 ? 6.160 3.672 -27.766 1.00 92.81 691 VAL A CA 1
ATOM 5265 C C . VAL A 1 691 ? 6.895 2.345 -27.920 1.00 92.81 691 VAL A C 1
ATOM 5267 O O . VAL A 1 691 ? 6.770 1.456 -27.076 1.00 92.81 691 VAL A O 1
ATOM 5270 N N . HIS A 1 692 ? 7.752 2.222 -28.936 1.00 94.56 692 HIS A N 1
ATOM 5271 C CA . HIS A 1 692 ? 8.563 1.019 -29.144 1.00 94.56 692 HIS A CA 1
ATOM 5272 C C . HIS A 1 692 ? 9.872 1.089 -28.353 1.00 94.56 692 HIS A C 1
ATOM 5274 O O . HIS A 1 692 ? 10.738 1.901 -28.657 1.00 94.56 692 HIS A O 1
ATOM 5280 N N . LEU A 1 693 ? 10.087 0.203 -27.380 1.00 95.94 693 LEU A N 1
ATOM 5281 C CA . LEU A 1 693 ? 11.318 0.172 -26.569 1.00 95.94 693 LEU A CA 1
ATOM 5282 C C . LEU A 1 693 ? 12.407 -0.748 -27.140 1.00 95.94 693 LEU A C 1
ATOM 5284 O O . LEU A 1 693 ? 13.442 -0.967 -26.505 1.00 95.94 693 LEU A O 1
ATOM 5288 N N . THR A 1 694 ? 12.186 -1.290 -28.338 1.00 95.44 694 THR A N 1
ATOM 5289 C CA . THR A 1 694 ? 13.121 -2.229 -28.955 1.00 95.44 694 THR A CA 1
ATOM 5290 C C . THR A 1 694 ? 14.447 -1.563 -29.307 1.00 95.44 694 THR A C 1
ATOM 5292 O O . THR A 1 694 ? 14.497 -0.487 -29.900 1.00 95.44 694 THR A O 1
ATOM 5295 N N . GLY A 1 695 ? 15.543 -2.222 -28.934 1.00 88.62 695 GLY A N 1
ATOM 5296 C CA . GLY A 1 695 ? 16.895 -1.728 -29.178 1.00 88.62 695 GLY A CA 1
ATOM 5297 C C . GLY A 1 695 ? 17.413 -0.775 -28.097 1.00 88.62 695 GLY A C 1
ATOM 5298 O O . GLY A 1 695 ? 18.547 -0.300 -28.214 1.00 88.62 695 GLY A O 1
ATOM 5299 N N . ILE A 1 696 ? 16.655 -0.523 -27.021 1.00 95.31 696 ILE A N 1
ATOM 5300 C CA . ILE A 1 696 ? 17.225 0.029 -25.785 1.00 95.31 696 ILE A CA 1
ATOM 5301 C C . ILE A 1 696 ? 18.124 -1.049 -25.189 1.00 95.31 696 ILE A C 1
ATOM 5303 O O . ILE A 1 696 ? 17.648 -2.086 -24.738 1.00 95.31 696 ILE A O 1
ATOM 5307 N N . MET A 1 697 ? 19.432 -0.808 -25.208 1.00 94.44 697 MET A N 1
ATOM 5308 C CA . MET A 1 697 ? 20.414 -1.750 -24.692 1.00 94.44 697 MET A CA 1
ATOM 5309 C C . MET A 1 697 ? 21.531 -1.001 -23.981 1.00 94.44 697 MET A C 1
ATOM 5311 O O . MET A 1 697 ? 22.041 -0.004 -24.506 1.00 94.44 697 MET A O 1
ATOM 5315 N N . TYR A 1 698 ? 21.896 -1.485 -22.799 1.00 95.19 698 TYR A N 1
ATOM 5316 C CA . TYR A 1 698 ? 22.881 -0.853 -21.932 1.00 95.19 698 TYR A CA 1
ATOM 5317 C C . TYR A 1 698 ? 23.633 -1.873 -21.079 1.00 95.19 698 TYR A C 1
ATOM 5319 O O . TYR A 1 698 ? 23.185 -2.999 -20.879 1.00 95.19 698 TYR A O 1
ATOM 5327 N N . GLU A 1 699 ? 24.793 -1.462 -20.577 1.00 94.56 699 GLU A N 1
ATOM 5328 C CA . GLU A 1 699 ? 25.597 -2.267 -19.664 1.00 94.56 699 GLU A CA 1
ATOM 5329 C C . GLU A 1 699 ? 25.176 -2.032 -18.211 1.00 94.56 699 GLU A C 1
ATOM 5331 O O . GLU A 1 699 ? 24.956 -0.894 -17.781 1.00 94.56 699 GLU A O 1
ATOM 5336 N N . VAL A 1 700 ? 25.083 -3.123 -17.459 1.00 94.50 700 VAL A N 1
ATOM 5337 C CA . VAL A 1 700 ? 24.725 -3.121 -16.041 1.00 94.50 700 VAL A CA 1
ATOM 5338 C C . VAL A 1 700 ? 25.877 -2.581 -15.189 1.00 94.50 700 VAL A C 1
ATOM 5340 O O . VAL A 1 700 ? 27.057 -2.700 -15.533 1.00 94.50 700 VAL A O 1
ATOM 5343 N N . SER A 1 701 ? 25.534 -1.955 -14.067 1.00 93.50 701 SER A N 1
ATOM 5344 C CA . SER A 1 701 ? 26.488 -1.441 -13.093 1.00 93.50 701 SER A CA 1
ATOM 5345 C C . SER A 1 701 ? 27.267 -2.559 -12.392 1.00 93.50 701 SER A C 1
ATOM 5347 O O . SER A 1 701 ? 26.761 -3.656 -12.169 1.00 93.50 701 SER A O 1
ATOM 5349 N N . ALA A 1 702 ? 28.531 -2.294 -12.046 1.00 90.19 702 ALA A N 1
ATOM 5350 C CA . ALA A 1 702 ? 29.434 -3.321 -11.519 1.00 90.19 702 ALA A CA 1
ATOM 5351 C C . ALA A 1 702 ? 28.943 -3.945 -10.198 1.00 90.19 702 ALA A C 1
ATOM 5353 O O . ALA A 1 702 ? 29.141 -5.133 -9.962 1.00 90.19 702 ALA A O 1
ATOM 5354 N N . ASP A 1 703 ? 28.273 -3.156 -9.358 1.00 87.31 703 ASP A N 1
ATOM 5355 C CA . ASP A 1 703 ? 27.623 -3.605 -8.126 1.00 87.31 703 ASP A CA 1
ATOM 5356 C C . ASP A 1 703 ? 26.458 -4.571 -8.402 1.00 87.31 703 ASP A C 1
ATOM 5358 O O . ASP A 1 703 ? 26.305 -5.568 -7.695 1.00 87.31 703 ASP A O 1
ATOM 5362 N N . ALA A 1 704 ? 25.695 -4.345 -9.473 1.00 86.31 704 ALA A N 1
ATOM 5363 C CA . ALA A 1 704 ? 24.568 -5.194 -9.852 1.00 86.31 704 ALA A CA 1
ATOM 5364 C C . ALA A 1 704 ? 24.974 -6.496 -10.568 1.00 86.31 704 ALA A C 1
ATOM 5366 O O . ALA A 1 704 ? 24.167 -7.421 -10.631 1.00 86.31 704 ALA A O 1
ATOM 5367 N N . LEU A 1 705 ? 26.222 -6.625 -11.040 1.00 85.19 705 LEU A N 1
ATOM 5368 C CA . LEU A 1 705 ? 26.742 -7.884 -11.606 1.00 85.19 705 LEU A CA 1
ATOM 5369 C C . LEU A 1 705 ? 26.808 -9.016 -10.575 1.00 85.19 705 LEU A C 1
ATOM 5371 O O . LEU A 1 705 ? 26.705 -10.185 -10.935 1.00 85.19 705 LEU A O 1
ATOM 5375 N N . SER A 1 706 ? 26.974 -8.670 -9.294 1.00 79.50 706 SER A N 1
ATOM 5376 C CA . SER A 1 706 ? 26.970 -9.639 -8.190 1.00 79.50 706 SER A CA 1
ATOM 5377 C C . SER A 1 706 ? 25.584 -10.230 -7.914 1.00 79.50 706 SER A C 1
ATOM 5379 O O . SER A 1 706 ? 25.468 -11.267 -7.261 1.00 79.50 706 SER A O 1
ATOM 5381 N N . LEU A 1 707 ? 24.532 -9.586 -8.424 1.00 77.31 707 LEU A N 1
ATOM 5382 C CA . LEU A 1 707 ? 23.158 -10.018 -8.253 1.00 77.31 707 LEU A CA 1
ATOM 5383 C C . LEU A 1 707 ? 22.809 -11.023 -9.348 1.00 77.31 707 LEU A C 1
ATOM 5385 O O . LEU A 1 707 ? 23.008 -10.777 -10.542 1.00 77.31 707 LEU A O 1
ATOM 5389 N N . SER A 1 708 ? 22.252 -12.159 -8.940 1.00 66.31 708 SER A N 1
ATOM 5390 C CA . SER A 1 708 ? 21.732 -13.147 -9.880 1.00 66.31 708 SER A CA 1
ATOM 5391 C C . SER A 1 708 ? 20.617 -12.519 -10.728 1.00 66.31 708 SER A C 1
ATOM 5393 O O . SER A 1 708 ? 19.666 -11.916 -10.214 1.00 66.31 708 SER A O 1
ATOM 5395 N N . PHE A 1 709 ? 20.758 -12.619 -12.050 1.00 62.31 709 PHE A N 1
ATOM 5396 C CA . PHE A 1 709 ? 19.710 -12.240 -12.983 1.00 62.31 709 PHE A CA 1
ATOM 5397 C C . PHE A 1 709 ? 18.702 -13.375 -13.070 1.00 62.31 709 PHE A C 1
ATOM 5399 O O . PHE A 1 709 ? 18.940 -14.326 -13.797 1.00 62.31 709 PHE A O 1
ATOM 5406 N N . LEU A 1 710 ? 17.634 -13.281 -12.272 1.00 58.66 710 LEU A N 1
ATOM 5407 C CA . LEU A 1 710 ? 16.444 -14.142 -12.298 1.00 58.66 710 LEU A CA 1
ATOM 5408 C C . LEU A 1 710 ? 16.668 -15.662 -12.426 1.00 58.66 710 LEU A C 1
ATOM 5410 O O . LEU A 1 710 ? 15.696 -16.369 -12.634 1.00 58.66 710 LEU A O 1
ATOM 5414 N N . ASP A 1 711 ? 17.882 -16.158 -12.172 1.00 44.09 711 ASP A N 1
ATOM 5415 C CA . ASP A 1 711 ? 18.158 -17.478 -11.632 1.00 44.09 711 ASP A CA 1
ATOM 5416 C C . ASP A 1 711 ? 19.613 -17.641 -11.169 1.00 44.09 711 ASP A C 1
ATOM 5418 O O . ASP A 1 711 ? 20.585 -17.286 -11.838 1.00 44.09 711 ASP A O 1
ATOM 5422 N N . ALA A 1 712 ? 19.767 -18.185 -9.970 1.00 37.59 712 ALA A N 1
ATOM 5423 C CA . ALA A 1 712 ? 20.930 -18.961 -9.574 1.00 37.59 712 ALA A CA 1
ATOM 5424 C C . ALA A 1 712 ? 20.378 -20.087 -8.694 1.00 37.59 712 ALA A C 1
ATOM 5426 O O . ALA A 1 712 ? 20.276 -19.960 -7.476 1.00 37.59 712 ALA A O 1
ATOM 5427 N N . SER A 1 713 ? 19.956 -21.137 -9.406 1.00 41.50 713 SER A N 1
ATOM 5428 C CA . SER A 1 713 ? 19.555 -22.475 -8.967 1.00 41.50 713 SER A CA 1
ATOM 5429 C C . SER A 1 713 ? 18.292 -22.591 -8.109 1.00 41.50 713 SER A C 1
ATOM 5431 O O . SER A 1 713 ? 18.355 -23.035 -6.961 1.00 41.50 713 SER A O 1
ATOM 5433 N N . TRP A 1 714 ? 17.119 -22.340 -8.690 1.00 53.62 714 TRP A N 1
ATOM 5434 C CA . TRP A 1 714 ? 16.000 -23.214 -8.336 1.00 53.62 714 TRP A CA 1
ATOM 5435 C C . TRP A 1 714 ? 16.307 -24.553 -9.006 1.00 53.62 714 TRP A C 1
ATOM 5437 O O . TRP A 1 714 ? 16.437 -24.624 -10.228 1.00 53.62 714 TRP A O 1
ATOM 5447 N N . SER A 1 715 ? 16.537 -25.613 -8.225 1.00 60.47 715 SER A N 1
ATOM 5448 C CA . SER A 1 715 ? 16.607 -26.939 -8.838 1.00 60.47 715 SER A CA 1
ATOM 5449 C C . SER A 1 715 ? 15.273 -27.202 -9.545 1.00 60.47 715 SER A C 1
ATOM 5451 O O . SER A 1 715 ? 14.247 -26.623 -9.174 1.00 60.47 715 SER A O 1
ATOM 5453 N N . GLN A 1 716 ? 15.267 -28.086 -10.545 1.00 61.28 716 GLN A N 1
ATOM 5454 C CA . GLN A 1 716 ? 14.026 -28.532 -11.195 1.00 61.28 716 GLN A CA 1
ATOM 5455 C C . GLN A 1 716 ? 12.952 -28.912 -10.161 1.00 61.28 716 GLN A C 1
ATOM 5457 O O . GLN A 1 716 ? 11.771 -28.660 -10.350 1.00 61.28 716 GLN A O 1
ATOM 5462 N N . GLU A 1 717 ? 13.374 -29.422 -9.008 1.00 64.19 717 GLU A N 1
ATOM 5463 C CA . GLU A 1 717 ? 12.519 -29.756 -7.877 1.00 64.19 717 GLU A CA 1
ATOM 5464 C C . GLU A 1 717 ? 11.887 -28.531 -7.189 1.00 64.19 717 GLU A C 1
ATOM 5466 O O . GLU A 1 717 ? 10.696 -28.554 -6.892 1.00 64.19 717 GLU A O 1
ATOM 5471 N N . ILE A 1 718 ? 12.621 -27.428 -6.999 1.00 67.19 718 ILE A N 1
ATOM 5472 C CA . ILE A 1 718 ? 12.061 -26.206 -6.393 1.00 67.19 718 ILE A CA 1
ATOM 5473 C C . ILE A 1 718 ? 11.116 -25.493 -7.377 1.00 67.19 718 ILE A C 1
ATOM 5475 O O . ILE A 1 718 ? 10.077 -24.992 -6.954 1.00 67.19 718 ILE A O 1
ATOM 5479 N N . LEU A 1 719 ? 11.413 -25.494 -8.685 1.00 70.31 719 LEU A N 1
ATOM 5480 C CA . LEU A 1 719 ? 10.482 -24.993 -9.711 1.00 70.31 719 LEU A CA 1
ATOM 5481 C C . LEU A 1 719 ? 9.168 -25.784 -9.701 1.00 70.31 719 LEU A C 1
ATOM 5483 O O . LEU A 1 719 ? 8.094 -25.186 -9.657 1.00 70.31 719 LEU A O 1
ATOM 5487 N N . ARG A 1 720 ? 9.252 -27.120 -9.646 1.00 75.50 720 ARG A N 1
ATOM 5488 C CA . ARG A 1 720 ? 8.079 -28.002 -9.540 1.00 75.50 720 ARG A CA 1
ATOM 5489 C C . ARG A 1 720 ? 7.255 -27.707 -8.293 1.00 75.50 720 ARG A C 1
ATOM 5491 O O . ARG A 1 720 ? 6.040 -27.591 -8.395 1.00 75.50 720 ARG A O 1
ATOM 5498 N N . ILE A 1 721 ? 7.895 -27.537 -7.133 1.00 77.38 721 ILE A N 1
ATOM 5499 C CA . ILE A 1 721 ? 7.201 -27.171 -5.888 1.00 77.38 721 ILE A CA 1
ATOM 5500 C C . ILE A 1 721 ? 6.513 -25.812 -6.044 1.00 77.38 721 ILE A C 1
ATOM 5502 O O . ILE A 1 721 ? 5.347 -25.673 -5.688 1.00 77.38 721 ILE A O 1
ATOM 5506 N N . PHE A 1 722 ? 7.208 -24.831 -6.617 1.00 80.56 722 PHE A N 1
ATOM 5507 C CA . PHE A 1 722 ? 6.699 -23.472 -6.769 1.00 80.56 722 PHE A CA 1
ATOM 5508 C C . PHE A 1 722 ? 5.476 -23.396 -7.691 1.00 80.56 722 PHE A C 1
ATOM 5510 O O . PHE A 1 722 ? 4.486 -22.745 -7.351 1.00 80.56 722 PHE A O 1
ATOM 5517 N N . VAL A 1 723 ? 5.506 -24.104 -8.826 1.00 87.38 723 VAL A N 1
ATOM 5518 C CA . VAL A 1 723 ? 4.353 -24.193 -9.734 1.00 87.38 723 VAL A CA 1
ATOM 5519 C C . VAL A 1 723 ? 3.235 -25.036 -9.116 1.00 87.38 723 VAL A C 1
ATOM 5521 O O . VAL A 1 723 ? 2.078 -24.627 -9.164 1.00 87.38 723 VAL A O 1
ATOM 5524 N N . ALA A 1 724 ? 3.553 -26.147 -8.445 1.00 84.81 724 ALA A N 1
ATOM 5525 C CA . ALA A 1 724 ? 2.553 -26.983 -7.780 1.00 84.81 724 ALA A CA 1
ATOM 5526 C C . ALA A 1 724 ? 1.826 -26.248 -6.639 1.00 84.81 724 ALA A C 1
ATOM 5528 O O . ALA A 1 724 ? 0.625 -26.435 -6.447 1.00 84.81 724 ALA A O 1
ATOM 5529 N N . GLU A 1 725 ? 2.512 -25.392 -5.876 1.00 85.12 725 GLU A N 1
ATOM 5530 C CA . GLU A 1 725 ? 1.870 -24.532 -4.874 1.00 85.12 725 GLU A CA 1
ATOM 5531 C C . GLU A 1 725 ? 0.912 -23.529 -5.517 1.00 85.12 725 GLU A C 1
ATOM 5533 O O . GLU A 1 725 ? -0.182 -23.298 -4.997 1.00 85.12 725 GLU A O 1
ATOM 5538 N N . PHE A 1 726 ? 1.284 -22.975 -6.672 1.00 93.38 726 PHE A N 1
ATOM 5539 C CA . PHE A 1 726 ? 0.401 -22.098 -7.427 1.00 93.38 726 PHE A CA 1
ATOM 5540 C C . PHE A 1 726 ? -0.819 -22.836 -7.986 1.00 93.38 726 PHE A C 1
ATOM 5542 O O . PHE A 1 726 ? -1.940 -22.359 -7.831 1.00 93.38 726 PHE A O 1
ATOM 5549 N N . GLN A 1 727 ? -0.637 -24.023 -8.561 1.00 93.19 727 GLN A N 1
ATOM 5550 C CA . GLN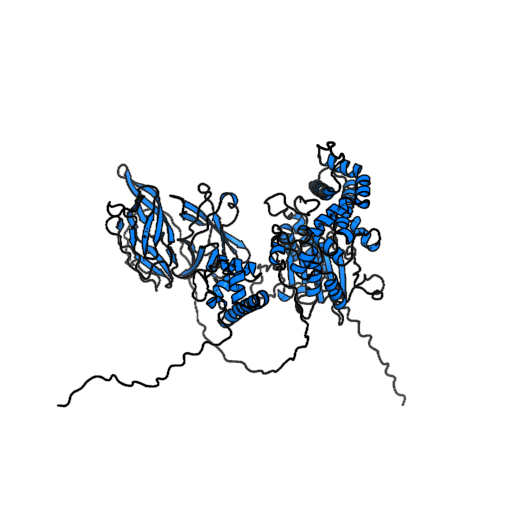 A 1 727 ? -1.736 -24.860 -9.046 1.00 93.19 727 GLN A CA 1
ATOM 5551 C C . GLN A 1 727 ? -2.692 -25.240 -7.910 1.00 93.19 727 GLN A C 1
ATOM 5553 O O . GLN A 1 727 ? -3.900 -25.081 -8.050 1.00 93.19 727 GLN A O 1
ATOM 5558 N N . LYS A 1 728 ? -2.170 -25.645 -6.743 1.00 89.88 728 LYS A N 1
ATOM 5559 C CA . LYS A 1 728 ? -2.988 -25.903 -5.543 1.00 89.88 728 LYS A CA 1
ATOM 5560 C C . LYS A 1 728 ? -3.770 -24.672 -5.111 1.00 89.88 728 LYS A C 1
ATOM 5562 O O . LYS A 1 728 ? -4.927 -24.790 -4.720 1.00 89.88 728 LYS A O 1
ATOM 5567 N N . PHE A 1 729 ? -3.149 -23.500 -5.180 1.00 94.06 729 PHE A N 1
ATOM 5568 C CA . PHE A 1 729 ? -3.815 -22.235 -4.907 1.00 94.06 729 PHE A CA 1
ATOM 5569 C C . PHE A 1 729 ? -4.961 -21.963 -5.896 1.00 94.06 729 PHE A C 1
ATOM 5571 O O . PHE A 1 729 ? -6.048 -21.579 -5.464 1.00 94.06 729 PHE A O 1
ATOM 5578 N N . LEU A 1 730 ? -4.751 -22.205 -7.194 1.00 93.69 730 LEU A N 1
ATOM 5579 C CA . LEU A 1 730 ? -5.794 -22.064 -8.210 1.00 93.69 730 LEU A CA 1
ATOM 5580 C C . LEU A 1 730 ? -6.929 -23.067 -7.990 1.00 93.69 730 LEU A C 1
ATOM 5582 O O . LEU A 1 730 ? -8.080 -22.655 -7.903 1.00 93.69 730 LEU A O 1
ATOM 5586 N N . MET A 1 731 ? -6.615 -24.346 -7.781 1.00 91.50 731 MET A N 1
ATOM 5587 C CA . MET A 1 731 ? -7.609 -25.384 -7.488 1.00 91.50 731 MET A CA 1
ATOM 5588 C C . MET A 1 731 ? -8.405 -25.080 -6.213 1.00 91.50 731 MET A C 1
ATOM 5590 O O . MET A 1 731 ? -9.620 -25.234 -6.190 1.00 91.50 731 MET A O 1
ATOM 5594 N N . ALA A 1 732 ? -7.753 -24.591 -5.153 1.00 88.19 732 ALA A N 1
ATOM 5595 C CA . ALA A 1 732 ? -8.438 -24.212 -3.918 1.00 88.19 732 ALA A CA 1
ATOM 5596 C C . ALA A 1 732 ? -9.407 -23.033 -4.109 1.00 88.19 732 ALA A C 1
ATOM 5598 O O . ALA A 1 732 ? -10.362 -22.899 -3.343 1.00 88.19 732 ALA A O 1
ATOM 5599 N N . LYS A 1 733 ? -9.155 -22.167 -5.099 1.00 92.00 733 LYS A N 1
ATOM 5600 C CA . LYS A 1 733 ? -9.977 -20.987 -5.370 1.00 92.00 733 LYS A CA 1
ATOM 5601 C C . LYS A 1 733 ? -11.085 -21.240 -6.394 1.00 92.00 733 LYS A C 1
ATOM 5603 O O . LYS A 1 733 ? -12.195 -20.763 -6.179 1.00 92.00 733 LYS A O 1
ATOM 5608 N N . PHE A 1 734 ? -10.773 -21.936 -7.480 1.00 92.12 734 PHE A N 1
ATOM 5609 C CA . PHE A 1 734 ? -11.642 -22.089 -8.650 1.00 92.12 734 PHE A CA 1
ATOM 5610 C C . PHE A 1 734 ? -12.187 -23.514 -8.815 1.00 92.12 734 PHE A C 1
ATOM 5612 O O . PHE A 1 734 ? -13.025 -23.748 -9.668 1.00 92.12 734 PHE A O 1
ATOM 5619 N N . GLY A 1 735 ? -11.757 -24.474 -7.990 1.00 93.06 735 GLY A N 1
ATOM 5620 C CA . GLY A 1 735 ? -12.179 -25.876 -8.070 1.00 93.06 735 GLY A CA 1
ATOM 5621 C C . GLY A 1 735 ? -11.287 -26.712 -8.988 1.00 93.06 735 GLY A C 1
ATOM 5622 O O . GLY A 1 735 ? -10.808 -27.768 -8.569 1.00 93.06 735 GLY A O 1
ATOM 5623 N N . SER A 1 736 ? -10.985 -26.216 -10.188 1.00 93.62 736 SER A N 1
ATOM 5624 C CA . SER A 1 736 ? -10.058 -26.847 -11.136 1.00 93.62 736 SER A CA 1
ATOM 5625 C C . SER A 1 736 ? -9.095 -25.833 -11.771 1.00 93.62 736 SER A C 1
ATOM 5627 O O . SER A 1 736 ? -9.232 -24.621 -11.586 1.00 93.62 736 SER A O 1
ATOM 5629 N N . ILE A 1 737 ? -8.065 -26.326 -12.472 1.00 95.31 737 ILE A N 1
ATOM 5630 C CA . ILE A 1 737 ? -7.155 -25.456 -13.236 1.00 95.31 737 ILE A CA 1
ATOM 5631 C C . ILE A 1 737 ? -7.854 -24.936 -14.497 1.00 95.31 737 ILE A C 1
ATOM 5633 O O . ILE A 1 737 ? -7.639 -23.780 -14.849 1.00 95.31 737 ILE A O 1
ATOM 5637 N N . ASP A 1 738 ? -8.712 -25.744 -15.122 1.00 95.38 738 ASP A N 1
ATOM 5638 C CA . ASP A 1 738 ? -9.515 -25.351 -16.284 1.00 95.38 738 ASP A CA 1
ATOM 5639 C C . ASP A 1 738 ? -10.459 -24.189 -15.934 1.00 95.38 738 ASP A C 1
ATOM 5641 O O . ASP A 1 738 ? -10.437 -23.150 -16.589 1.00 95.38 738 ASP A O 1
ATOM 5645 N N . ASP A 1 739 ? -11.177 -24.288 -14.810 1.00 94.44 739 ASP A N 1
ATOM 5646 C CA . ASP A 1 739 ? -12.045 -23.203 -14.328 1.00 94.44 739 ASP A CA 1
ATOM 5647 C C . ASP A 1 739 ? -11.221 -21.953 -13.983 1.00 94.44 739 ASP A C 1
ATOM 5649 O O . ASP A 1 739 ? -11.603 -20.827 -14.297 1.00 94.44 739 ASP A O 1
ATOM 5653 N N . ALA A 1 740 ? -10.040 -22.126 -13.372 1.00 95.44 740 ALA A N 1
ATOM 5654 C CA . ALA A 1 740 ? -9.139 -21.007 -13.109 1.00 95.44 740 ALA A CA 1
ATOM 5655 C C . ALA A 1 740 ? -8.674 -20.330 -14.405 1.00 95.44 740 ALA A C 1
ATOM 5657 O O . ALA A 1 740 ? -8.540 -19.105 -14.442 1.00 95.44 740 ALA A O 1
ATOM 5658 N N . TRP A 1 741 ? -8.406 -21.109 -15.451 1.00 96.62 741 TRP A N 1
ATOM 5659 C CA . TRP A 1 741 ? -7.997 -20.614 -16.757 1.00 96.62 741 TRP A CA 1
ATOM 5660 C C . TRP A 1 741 ? -9.079 -19.742 -17.377 1.00 96.62 741 TRP A C 1
ATOM 5662 O O . TRP A 1 741 ? -8.820 -18.562 -17.621 1.00 96.62 741 TRP A O 1
ATOM 5672 N N . ASP A 1 742 ? -10.291 -20.271 -17.510 1.00 94.00 742 ASP A N 1
ATOM 5673 C CA . ASP A 1 742 ? -11.415 -19.574 -18.137 1.00 94.00 742 ASP A CA 1
ATOM 5674 C C . ASP A 1 742 ? -11.874 -18.360 -17.309 1.00 94.00 742 ASP A C 1
ATOM 5676 O O . ASP A 1 742 ? -12.184 -17.291 -17.844 1.00 94.00 742 ASP A O 1
ATOM 5680 N N . GLU A 1 743 ? -11.872 -18.476 -15.978 1.00 91.38 743 GLU A N 1
ATOM 5681 C CA . GLU A 1 743 ? -12.386 -17.424 -15.102 1.00 91.38 743 GLU A CA 1
ATOM 5682 C C . GLU A 1 743 ? -11.357 -16.357 -14.724 1.00 91.38 743 GLU A C 1
ATOM 5684 O O . GLU A 1 743 ? -11.748 -15.233 -14.377 1.00 91.38 743 GLU A O 1
ATOM 5689 N N . ALA A 1 744 ? -10.055 -16.659 -14.739 1.00 90.00 744 ALA A N 1
ATOM 5690 C CA . ALA A 1 744 ? -9.021 -15.734 -14.271 1.00 90.00 744 ALA A CA 1
ATOM 5691 C C . ALA A 1 744 ? -8.028 -15.300 -15.348 1.00 90.00 744 ALA A C 1
ATOM 5693 O O . ALA A 1 744 ? -7.622 -14.136 -15.321 1.00 90.00 744 ALA A O 1
ATOM 5694 N N . PHE A 1 745 ? -7.645 -16.179 -16.272 1.00 92.31 745 PHE A N 1
ATOM 5695 C CA . PHE A 1 745 ? -6.525 -15.937 -17.181 1.00 92.31 745 PHE A CA 1
ATOM 5696 C C . PHE A 1 745 ? -6.994 -15.635 -18.609 1.00 92.31 745 PHE A C 1
ATOM 5698 O O . PHE A 1 745 ? -6.717 -14.547 -19.119 1.00 92.31 745 PHE A O 1
ATOM 5705 N N . ASP A 1 746 ? -7.739 -16.542 -19.231 1.00 94.06 746 ASP A N 1
ATOM 5706 C CA . ASP A 1 746 ? -8.158 -16.493 -20.635 1.00 94.06 746 ASP A CA 1
ATOM 5707 C C . ASP A 1 746 ? -9.568 -15.913 -20.797 1.00 94.06 746 ASP A C 1
ATOM 5709 O O . ASP A 1 746 ? -10.473 -16.500 -21.383 1.00 94.06 746 ASP A O 1
ATOM 5713 N N . LEU A 1 747 ? -9.768 -14.701 -20.271 1.00 87.00 747 LEU A N 1
ATOM 5714 C CA . LEU A 1 747 ? -11.087 -14.047 -20.244 1.00 87.00 747 LEU A CA 1
ATOM 5715 C C . LEU A 1 747 ? -11.667 -13.750 -21.636 1.00 87.00 747 LEU A C 1
ATOM 5717 O O . LEU A 1 747 ? -12.828 -13.360 -21.755 1.00 87.00 747 LEU A O 1
ATOM 5721 N N . ASN A 1 748 ? -10.844 -13.845 -22.677 1.00 86.94 748 ASN A N 1
ATOM 5722 C CA . ASN A 1 748 ? -11.222 -13.648 -24.068 1.00 86.94 748 ASN A CA 1
ATOM 5723 C C . ASN A 1 748 ? -11.340 -14.963 -24.857 1.00 86.94 748 ASN A C 1
ATOM 5725 O O . ASN A 1 748 ? -11.693 -14.897 -26.035 1.00 86.94 748 ASN A O 1
ATOM 5729 N N . GLY A 1 749 ? -11.089 -16.118 -24.230 1.00 87.62 749 GLY A N 1
ATOM 5730 C CA . GLY A 1 749 ? -11.259 -17.446 -24.821 1.00 87.62 749 GLY A CA 1
ATOM 5731 C C . GLY A 1 749 ? -10.358 -17.706 -26.029 1.00 87.62 749 GLY A C 1
ATOM 5732 O O . GLY A 1 749 ? -10.800 -18.316 -27.003 1.00 87.62 749 GLY A O 1
ATOM 5733 N N . LEU A 1 750 ? -9.126 -17.188 -26.019 1.00 87.81 750 LEU A N 1
ATOM 5734 C CA . LEU A 1 750 ? -8.161 -17.380 -27.109 1.00 87.81 750 LEU A CA 1
ATOM 5735 C C . LEU A 1 750 ? -7.332 -18.664 -26.962 1.00 87.81 750 LEU A C 1
ATOM 5737 O O . LEU A 1 750 ? -6.570 -18.998 -27.870 1.00 87.81 750 LEU A O 1
ATOM 5741 N N . GLY A 1 751 ? -7.449 -19.370 -25.837 1.00 89.12 751 GLY A N 1
ATOM 5742 C CA . GLY A 1 751 ? -6.667 -20.557 -25.488 1.00 89.12 751 GLY A CA 1
ATOM 5743 C C . GLY A 1 751 ? -5.226 -20.252 -25.068 1.00 89.12 751 GLY A C 1
ATOM 5744 O O . GLY A 1 751 ? -4.470 -21.169 -24.741 1.00 89.12 751 GLY A O 1
ATOM 5745 N N . VAL A 1 752 ? -4.825 -18.978 -25.078 1.00 90.62 752 VAL A N 1
ATOM 5746 C CA . VAL A 1 752 ? -3.476 -18.504 -24.746 1.00 90.62 752 VAL A CA 1
ATOM 5747 C C . VAL A 1 752 ? -3.539 -17.148 -24.051 1.00 90.62 752 VAL A C 1
ATOM 5749 O O . VAL A 1 752 ? -4.376 -16.310 -24.384 1.00 90.62 752 VAL A O 1
ATOM 5752 N N . VAL A 1 753 ? -2.606 -16.899 -23.132 1.00 87.00 753 VAL A N 1
ATOM 5753 C CA . VAL A 1 753 ? -2.491 -15.616 -22.425 1.00 87.00 753 VAL A CA 1
ATOM 5754 C C . VAL A 1 753 ? -1.066 -15.087 -22.492 1.00 87.00 753 VAL A C 1
ATOM 5756 O O . VAL A 1 753 ? -0.111 -15.836 -22.295 1.00 87.00 753 VAL A O 1
ATOM 5759 N N . ASN A 1 754 ? -0.902 -13.790 -22.753 1.00 81.88 754 ASN A N 1
ATOM 5760 C CA . ASN A 1 754 ? 0.390 -13.114 -22.617 1.00 81.88 754 ASN A CA 1
ATOM 5761 C C . ASN A 1 754 ? 0.692 -12.803 -21.138 1.00 81.88 754 ASN A C 1
ATOM 5763 O O . ASN A 1 754 ? -0.163 -12.961 -20.262 1.00 81.88 754 ASN A O 1
ATOM 5767 N N . PHE A 1 755 ? 1.903 -12.333 -20.825 1.00 79.50 755 PHE A N 1
ATOM 5768 C CA . PHE A 1 755 ? 2.271 -12.060 -19.429 1.00 79.50 755 PHE A CA 1
ATOM 5769 C C . PHE A 1 755 ? 1.377 -11.009 -18.769 1.00 79.50 755 PHE A C 1
ATOM 5771 O O . PHE A 1 755 ? 1.109 -11.092 -17.573 1.00 79.50 755 PHE A O 1
ATOM 5778 N N . THR A 1 756 ? 0.915 -10.009 -19.519 1.00 75.50 756 THR A N 1
ATOM 5779 C CA . THR A 1 756 ? 0.041 -8.968 -18.970 1.00 75.50 756 THR A CA 1
ATOM 5780 C C . THR A 1 756 ? -1.286 -9.576 -18.527 1.00 75.50 756 THR A C 1
ATOM 5782 O O . THR A 1 756 ? -1.690 -9.384 -17.379 1.00 75.50 756 THR A O 1
ATOM 5785 N N . GLN A 1 757 ? -1.915 -10.377 -19.387 1.00 83.00 757 GLN A N 1
ATOM 5786 C CA . GLN A 1 757 ? -3.123 -11.138 -19.071 1.00 83.00 757 GLN A CA 1
ATOM 5787 C C . GLN A 1 757 ? -2.880 -12.120 -17.926 1.00 83.00 757 GLN A C 1
ATOM 5789 O O . GLN A 1 757 ? -3.672 -12.163 -16.992 1.00 83.00 757 GLN A O 1
ATOM 5794 N N . PHE A 1 758 ? -1.746 -12.823 -17.917 1.00 87.88 758 PHE A N 1
ATOM 5795 C CA . PHE A 1 758 ? -1.383 -13.729 -16.832 1.00 87.88 758 PHE A CA 1
ATOM 5796 C C . PHE A 1 758 ? -1.168 -13.022 -15.494 1.00 87.88 758 PHE A C 1
ATOM 5798 O O . PHE A 1 758 ? -1.632 -13.486 -14.459 1.00 87.88 758 PHE A O 1
ATOM 5805 N N . SER A 1 759 ? -0.485 -11.881 -15.489 1.00 76.38 759 SER A N 1
ATOM 5806 C CA . SER A 1 759 ? -0.227 -11.069 -14.299 1.00 76.38 759 SER A CA 1
ATOM 5807 C C . SER A 1 759 ? -1.523 -10.466 -13.759 1.00 76.38 759 SER A C 1
ATOM 5809 O O . SER A 1 759 ? -1.759 -10.467 -12.548 1.00 76.38 759 SER A O 1
ATOM 5811 N N . VAL A 1 760 ? -2.405 -10.002 -14.649 1.00 76.50 760 VAL A N 1
ATOM 5812 C CA . VAL A 1 760 ? -3.768 -9.578 -14.300 1.00 76.50 760 VAL A CA 1
ATOM 5813 C C . VAL A 1 760 ? -4.570 -10.757 -13.756 1.00 76.50 760 VAL A C 1
ATOM 5815 O O . VAL A 1 760 ? -5.218 -10.605 -12.723 1.00 76.50 760 VAL A O 1
ATOM 5818 N N . GLY A 1 761 ? -4.470 -11.930 -14.375 1.00 88.06 761 GLY A N 1
ATOM 5819 C CA . GLY A 1 761 ? -5.125 -13.153 -13.933 1.00 88.06 761 GLY A CA 1
ATOM 5820 C C . GLY A 1 761 ? -4.619 -13.639 -12.582 1.00 88.06 761 GLY A C 1
ATOM 5821 O O . GLY A 1 761 ? -5.425 -13.955 -11.718 1.00 88.06 761 GLY A O 1
ATOM 5822 N N . CYS A 1 762 ? -3.316 -13.549 -12.307 1.00 83.50 762 CYS A N 1
ATOM 5823 C CA . CYS A 1 762 ? -2.732 -13.813 -10.992 1.00 83.50 762 CYS A CA 1
ATOM 5824 C C . CYS A 1 762 ? -3.301 -12.852 -9.944 1.00 83.50 762 CYS A C 1
ATOM 5826 O O . CYS A 1 762 ? -3.720 -13.278 -8.869 1.00 83.50 762 CYS A O 1
ATOM 5828 N N . LYS A 1 763 ? -3.378 -11.553 -10.261 1.00 75.69 763 LYS A N 1
ATOM 5829 C CA . LYS A 1 763 ? -3.978 -10.547 -9.370 1.00 75.69 763 LYS A CA 1
ATOM 5830 C C . LYS A 1 763 ? -5.468 -10.809 -9.140 1.00 75.69 763 LYS A C 1
ATOM 5832 O O . LYS A 1 763 ? -5.913 -10.753 -7.998 1.00 75.69 763 LYS A O 1
ATOM 5837 N N . LYS A 1 764 ? -6.223 -11.167 -10.183 1.00 80.69 764 LYS A N 1
ATOM 5838 C CA . LYS A 1 764 ? -7.650 -11.538 -10.116 1.00 80.69 764 LYS A CA 1
ATOM 5839 C C . LYS A 1 764 ? -7.861 -12.826 -9.311 1.00 80.69 764 LYS A C 1
ATOM 5841 O O . LYS A 1 764 ? -8.761 -12.923 -8.471 1.00 80.69 764 LYS A O 1
ATOM 5846 N N . ALA A 1 765 ? -6.967 -13.794 -9.478 1.00 86.50 765 ALA A N 1
ATOM 5847 C CA . ALA A 1 765 ? -6.877 -14.990 -8.658 1.00 86.50 765 ALA A CA 1
ATOM 5848 C C . ALA A 1 765 ? -6.495 -14.652 -7.206 1.00 86.50 765 ALA A C 1
ATOM 5850 O O . ALA A 1 765 ? -6.829 -15.410 -6.305 1.00 86.50 765 ALA A O 1
ATOM 5851 N N . GLY A 1 766 ? -5.948 -13.470 -6.914 1.00 81.81 766 GLY A N 1
ATOM 5852 C CA . GLY A 1 766 ? -5.512 -13.079 -5.570 1.00 81.81 766 GLY A CA 1
ATOM 5853 C C . GLY A 1 766 ? -4.166 -13.695 -5.192 1.00 81.81 766 GLY A C 1
ATOM 5854 O O . GLY A 1 766 ? -3.850 -13.817 -4.010 1.00 81.81 766 GLY A O 1
ATOM 5855 N N . TYR A 1 767 ? -3.390 -14.121 -6.190 1.00 85.81 767 TYR A N 1
ATOM 5856 C CA . TYR A 1 767 ? -2.044 -14.630 -6.003 1.00 85.81 767 TYR A CA 1
ATOM 5857 C C . TYR A 1 767 ? -1.127 -13.476 -5.601 1.00 85.81 767 TYR A C 1
ATOM 5859 O O . TYR A 1 767 ? -0.974 -12.494 -6.327 1.00 85.81 767 TYR A O 1
ATOM 5867 N N . VAL A 1 768 ? -0.523 -13.597 -4.421 1.00 69.25 768 VAL A N 1
ATOM 5868 C CA . VAL A 1 768 ? 0.357 -12.574 -3.829 1.00 69.25 768 VAL A CA 1
ATOM 5869 C C . VAL A 1 768 ? 1.844 -12.845 -4.076 1.00 69.25 768 VAL A C 1
ATOM 5871 O O . VAL A 1 768 ? 2.694 -12.096 -3.598 1.00 69.25 768 VAL A O 1
ATOM 5874 N N . GLY A 1 769 ? 2.169 -13.929 -4.787 1.00 71.94 769 GLY A N 1
ATOM 5875 C CA . GLY A 1 769 ? 3.539 -14.279 -5.147 1.00 71.94 769 GLY A CA 1
ATOM 5876 C C . GLY A 1 769 ? 4.072 -13.467 -6.329 1.00 71.94 769 GLY A C 1
ATOM 5877 O O . GLY A 1 769 ? 3.381 -12.648 -6.937 1.00 71.94 769 GLY A O 1
ATOM 5878 N N . ASN A 1 770 ? 5.343 -13.686 -6.667 1.00 70.50 770 ASN A N 1
ATOM 5879 C CA . ASN A 1 770 ? 5.986 -12.984 -7.772 1.00 70.50 770 ASN A CA 1
ATOM 5880 C C . ASN A 1 770 ? 5.520 -13.576 -9.114 1.00 70.50 770 ASN A C 1
ATOM 5882 O O . ASN A 1 770 ? 6.065 -14.578 -9.573 1.00 70.50 770 ASN A O 1
ATOM 5886 N N . ALA A 1 771 ? 4.526 -12.936 -9.738 1.00 78.69 771 ALA A N 1
ATOM 5887 C CA 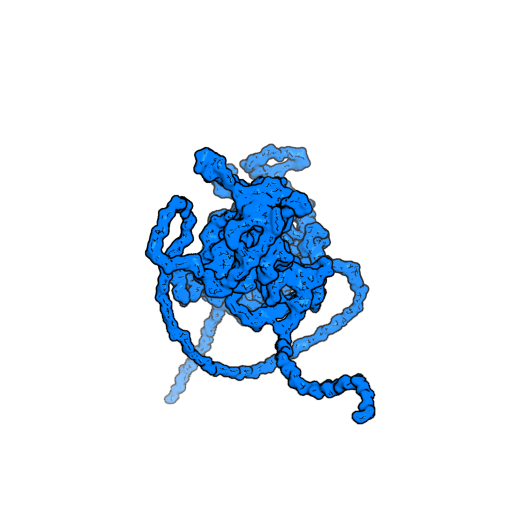. ALA A 1 771 ? 3.963 -13.360 -11.020 1.00 78.69 771 ALA A CA 1
ATOM 5888 C C . ALA A 1 771 ? 5.018 -13.469 -12.133 1.00 78.69 771 ALA A C 1
ATOM 5890 O O . ALA A 1 771 ? 4.909 -14.346 -12.977 1.00 78.69 771 ALA A O 1
ATOM 5891 N N . THR A 1 772 ? 6.065 -12.637 -12.120 1.00 73.50 772 THR A N 1
ATOM 5892 C CA . THR A 1 772 ? 7.169 -12.710 -13.092 1.00 73.50 772 THR A CA 1
ATOM 5893 C C . THR A 1 772 ? 7.989 -13.988 -12.929 1.00 73.50 772 THR A C 1
ATOM 5895 O O . THR A 1 772 ? 8.307 -14.641 -13.918 1.00 73.50 772 THR A O 1
ATOM 5898 N N . ARG A 1 773 ? 8.304 -14.380 -11.688 1.00 74.50 773 ARG A N 1
ATOM 5899 C CA . ARG A 1 773 ? 8.999 -15.649 -11.408 1.00 74.50 773 ARG A CA 1
ATOM 5900 C C . ARG A 1 773 ? 8.128 -16.850 -11.735 1.00 74.50 773 ARG A C 1
ATOM 5902 O O . ARG A 1 773 ? 8.618 -17.827 -12.277 1.00 74.50 773 ARG A O 1
ATOM 5909 N N . LEU A 1 774 ? 6.846 -16.765 -11.405 1.00 83.75 774 LEU A N 1
ATOM 5910 C CA . LEU A 1 774 ? 5.895 -17.829 -11.676 1.00 83.75 774 LEU A CA 1
ATOM 5911 C C . LEU A 1 774 ? 5.666 -18.008 -13.181 1.00 83.75 774 LEU A C 1
ATOM 5913 O O . LEU A 1 774 ? 5.673 -19.132 -13.664 1.00 83.75 774 LEU A O 1
ATOM 5917 N N . TRP A 1 775 ? 5.552 -16.906 -13.925 1.00 82.94 775 TRP A N 1
ATOM 5918 C CA . TRP A 1 775 ? 5.532 -16.922 -15.383 1.00 82.94 775 TRP A CA 1
ATOM 5919 C C . TRP A 1 775 ? 6.773 -17.607 -15.937 1.00 82.94 775 TRP A C 1
ATOM 5921 O O . TRP A 1 775 ? 6.639 -18.529 -16.722 1.00 82.94 775 TRP A O 1
ATOM 5931 N N . ALA A 1 776 ? 7.969 -17.210 -15.490 1.00 76.38 776 ALA A N 1
ATOM 5932 C CA . ALA A 1 776 ? 9.212 -17.839 -15.932 1.00 76.38 776 ALA A CA 1
ATOM 5933 C C . ALA A 1 776 ? 9.279 -19.341 -15.590 1.00 76.38 776 ALA A C 1
ATOM 5935 O O . ALA A 1 776 ? 9.867 -20.102 -16.348 1.00 76.38 776 ALA A O 1
ATOM 5936 N N . ALA A 1 777 ? 8.667 -19.765 -14.479 1.00 79.81 777 ALA A N 1
ATOM 5937 C CA . ALA A 1 777 ? 8.620 -21.164 -14.062 1.00 79.81 777 ALA A CA 1
ATOM 5938 C C . ALA A 1 777 ? 7.633 -22.019 -14.879 1.00 79.81 777 ALA A C 1
ATOM 5940 O O . ALA A 1 777 ? 7.897 -23.196 -15.104 1.00 79.81 777 ALA A O 1
ATOM 5941 N N . ILE A 1 778 ? 6.504 -21.442 -15.302 1.00 86.00 778 ILE A N 1
ATOM 5942 C CA . ILE A 1 778 ? 5.479 -22.120 -16.118 1.00 86.00 778 ILE A CA 1
ATOM 5943 C C . ILE A 1 778 ? 5.866 -22.109 -17.605 1.00 86.00 778 ILE A C 1
ATOM 5945 O O . ILE A 1 778 ? 5.630 -23.072 -18.327 1.00 86.00 778 ILE A O 1
ATOM 5949 N N . ASN A 1 779 ? 6.467 -21.011 -18.058 1.00 80.88 779 ASN A N 1
ATOM 5950 C CA . ASN A 1 779 ? 6.848 -20.748 -19.440 1.00 80.88 779 ASN A CA 1
ATOM 5951 C C . ASN A 1 779 ? 8.263 -21.275 -19.733 1.00 80.88 779 ASN A C 1
ATOM 5953 O O . ASN A 1 779 ? 9.210 -20.511 -19.955 1.00 80.88 779 ASN A O 1
ATOM 5957 N N . ASP A 1 780 ? 8.405 -22.596 -19.662 1.00 71.31 780 ASP A N 1
ATOM 5958 C CA . ASP A 1 780 ? 9.673 -23.312 -19.802 1.00 71.31 780 ASP A CA 1
ATOM 5959 C C . ASP A 1 780 ? 10.261 -23.275 -21.221 1.00 71.31 780 ASP A C 1
ATOM 5961 O O . ASP A 1 780 ? 11.472 -23.405 -21.396 1.00 71.31 780 ASP A O 1
ATOM 5965 N N . ASP A 1 781 ? 9.427 -23.036 -22.232 1.00 70.00 781 ASP A N 1
ATOM 5966 C CA . ASP A 1 781 ? 9.835 -22.817 -23.620 1.00 70.00 781 ASP A CA 1
ATOM 5967 C C . ASP A 1 781 ? 10.208 -21.353 -23.920 1.00 70.00 781 ASP A C 1
ATOM 5969 O O . ASP A 1 781 ? 10.641 -21.028 -25.036 1.00 70.00 781 ASP A O 1
ATOM 5973 N N . HIS A 1 782 ? 10.073 -20.469 -22.924 1.00 65.62 782 HIS A N 1
ATOM 5974 C CA . HIS A 1 782 ? 10.289 -19.031 -23.047 1.00 65.62 782 HIS A CA 1
ATOM 5975 C C . HIS A 1 782 ? 9.493 -18.443 -24.230 1.00 65.62 782 HIS A C 1
ATOM 5977 O O . HIS A 1 782 ? 10.025 -17.704 -25.070 1.00 65.62 782 HIS A O 1
ATOM 5983 N N . GLY A 1 783 ? 8.220 -18.822 -24.347 1.00 65.94 783 GLY A N 1
ATOM 5984 C CA . GLY A 1 783 ? 7.256 -18.231 -25.266 1.00 65.94 783 GLY A CA 1
ATOM 5985 C C . GLY A 1 783 ? 6.826 -16.817 -24.853 1.00 65.94 783 GLY A C 1
ATOM 5986 O O . GLY A 1 783 ? 7.091 -16.354 -23.745 1.00 65.94 783 GLY A O 1
ATOM 5987 N N . ASP A 1 784 ? 6.140 -16.104 -25.746 1.00 65.94 784 ASP A N 1
ATOM 5988 C CA . ASP A 1 784 ? 5.536 -14.797 -25.417 1.00 65.94 784 ASP A CA 1
ATOM 5989 C C . ASP A 1 784 ? 4.137 -14.957 -24.779 1.00 65.94 784 ASP A C 1
ATOM 5991 O O . ASP A 1 784 ? 3.572 -14.011 -24.225 1.00 65.94 784 ASP A O 1
ATOM 5995 N N . VAL A 1 785 ? 3.590 -16.172 -24.840 1.00 83.12 785 VAL A N 1
ATOM 5996 C CA . VAL A 1 785 ? 2.299 -16.580 -24.287 1.00 83.12 785 VAL A CA 1
ATOM 5997 C C . VAL A 1 785 ? 2.458 -17.903 -23.547 1.00 83.12 785 VAL A C 1
ATOM 5999 O O . VAL A 1 785 ? 3.386 -18.651 -23.845 1.00 83.12 785 VAL A O 1
ATOM 6002 N N . ILE A 1 786 ? 1.536 -18.201 -22.636 1.00 89.88 786 ILE A N 1
ATOM 6003 C CA . ILE A 1 786 ? 1.339 -19.557 -22.113 1.00 89.88 786 ILE A CA 1
ATOM 6004 C C . ILE A 1 786 ? -0.054 -20.060 -22.494 1.00 89.88 786 ILE A C 1
ATOM 6006 O O . ILE A 1 786 ? -0.959 -19.248 -22.699 1.00 89.88 786 ILE A O 1
ATOM 6010 N N . CYS A 1 787 ? -0.235 -21.375 -22.578 1.00 93.25 787 CYS A N 1
ATOM 6011 C CA . CYS A 1 787 ? -1.540 -22.025 -22.741 1.00 93.25 787 CYS A CA 1
ATOM 6012 C C . CYS A 1 787 ? -1.982 -22.769 -21.469 1.00 93.25 787 CYS A C 1
ATOM 6014 O O . CYS A 1 787 ? -1.202 -22.942 -20.525 1.00 93.25 787 CYS A O 1
ATOM 6016 N N . LEU A 1 788 ? -3.232 -23.242 -21.471 1.00 93.31 788 LEU A N 1
ATOM 6017 C CA . LEU A 1 788 ? -3.794 -24.059 -20.395 1.00 93.31 788 LEU A CA 1
ATOM 6018 C C . LEU A 1 788 ? -2.926 -25.289 -20.108 1.00 93.31 788 LEU A C 1
ATOM 6020 O O . LEU A 1 788 ? -2.618 -25.541 -18.950 1.00 93.31 788 LEU A O 1
ATOM 6024 N N . ASP A 1 789 ? -2.442 -25.990 -21.136 1.00 90.69 789 ASP A N 1
ATOM 6025 C CA . ASP A 1 789 ? -1.606 -27.186 -20.957 1.00 90.69 789 ASP A CA 1
ATOM 6026 C C . ASP A 1 789 ? -0.298 -26.887 -20.214 1.00 90.69 789 ASP A C 1
ATOM 6028 O O . ASP A 1 789 ? 0.171 -27.707 -19.426 1.00 90.69 789 ASP A O 1
ATOM 6032 N N . GLN A 1 790 ? 0.301 -25.712 -20.436 1.00 89.44 790 GLN A N 1
ATOM 6033 C CA . GLN A 1 790 ? 1.496 -25.287 -19.700 1.00 89.44 790 GLN A CA 1
ATOM 6034 C C . GLN A 1 790 ? 1.158 -24.984 -18.240 1.00 89.44 790 GLN A C 1
ATOM 6036 O O . GLN A 1 790 ? 1.887 -25.401 -17.342 1.00 89.44 790 GLN A O 1
ATOM 6041 N N . LEU A 1 791 ? 0.031 -24.314 -17.982 1.00 90.88 791 LEU A N 1
ATOM 6042 C CA . LEU A 1 791 ? -0.409 -24.018 -16.620 1.00 90.88 791 LEU A CA 1
ATOM 6043 C C . LEU A 1 791 ? -0.855 -25.274 -15.852 1.00 90.88 791 LEU A C 1
ATOM 6045 O O . LEU A 1 791 ? -0.597 -25.372 -14.654 1.00 90.88 791 LEU A O 1
ATOM 6049 N N . ALA A 1 792 ? -1.522 -26.216 -16.518 1.00 88.19 792 ALA A N 1
ATOM 6050 C CA . ALA A 1 792 ? -2.085 -27.438 -15.946 1.00 88.19 792 ALA A CA 1
ATOM 6051 C C . ALA A 1 792 ? -1.093 -28.607 -15.897 1.00 88.19 792 ALA A C 1
ATOM 6053 O O . ALA A 1 792 ? -1.411 -29.660 -15.342 1.00 88.19 792 ALA A O 1
ATOM 6054 N N . ARG A 1 793 ? 0.112 -28.435 -16.455 1.00 86.19 793 ARG A N 1
ATOM 6055 C CA . ARG A 1 793 ? 1.131 -29.483 -16.516 1.00 86.19 793 ARG A CA 1
ATOM 6056 C C . ARG A 1 793 ? 1.391 -30.059 -15.125 1.00 86.19 793 ARG A C 1
ATOM 6058 O O . ARG A 1 793 ? 1.694 -29.334 -14.179 1.00 86.19 793 ARG A O 1
ATOM 6065 N N . ASN A 1 794 ? 1.258 -31.375 -14.990 1.00 71.75 794 ASN A N 1
ATOM 6066 C CA . ASN A 1 794 ? 1.360 -32.033 -13.695 1.00 71.75 794 ASN A CA 1
ATOM 6067 C C . ASN A 1 794 ? 2.835 -32.245 -13.327 1.00 71.75 794 ASN A C 1
ATOM 6069 O O . ASN A 1 794 ? 3.476 -33.198 -13.759 1.00 71.75 794 ASN A O 1
ATOM 6073 N N . TYR A 1 795 ? 3.388 -31.343 -12.521 1.00 65.88 795 TYR A N 1
ATOM 6074 C CA . TYR A 1 795 ? 4.809 -31.345 -12.155 1.00 65.88 795 TYR A CA 1
ATOM 6075 C C . TYR A 1 795 ? 5.196 -32.404 -11.096 1.00 65.88 795 TYR A C 1
ATOM 6077 O O . TYR A 1 795 ? 6.353 -32.453 -10.670 1.00 65.88 795 TYR A O 1
ATOM 6085 N N . LEU A 1 796 ? 4.241 -33.238 -10.655 1.00 49.56 796 LEU A N 1
ATOM 6086 C CA . LEU A 1 796 ? 4.420 -34.277 -9.630 1.00 49.56 796 LEU A CA 1
ATOM 6087 C C . LEU A 1 796 ? 4.613 -35.697 -10.187 1.00 49.56 796 LEU A C 1
ATOM 6089 O O . LEU A 1 796 ? 4.962 -36.590 -9.414 1.00 49.56 796 LEU A O 1
ATOM 6093 N N . GLU A 1 797 ? 4.434 -35.921 -11.490 1.00 45.59 797 GLU A N 1
ATOM 6094 C CA . GLU A 1 797 ? 4.752 -37.211 -12.107 1.00 45.59 797 GLU A CA 1
ATOM 6095 C C . GLU A 1 797 ? 6.177 -37.185 -12.683 1.00 45.59 797 GLU A C 1
ATOM 6097 O O . GLU A 1 797 ? 6.573 -36.203 -13.317 1.00 45.59 797 GLU A O 1
ATOM 6102 N N . PRO A 1 798 ? 7.008 -38.216 -12.440 1.00 39.03 798 PRO A N 1
ATOM 6103 C CA . PRO A 1 798 ? 8.253 -38.351 -13.176 1.00 39.03 798 PRO A CA 1
ATOM 6104 C C . PRO A 1 798 ? 7.921 -38.522 -14.662 1.00 39.03 798 PRO A C 1
ATOM 6106 O O . PRO A 1 798 ? 7.053 -39.322 -15.005 1.00 39.03 798 PRO A O 1
ATOM 6109 N N . GLU A 1 799 ? 8.636 -37.791 -15.523 1.00 39.53 799 GLU A N 1
ATOM 6110 C CA . GLU A 1 799 ? 8.664 -38.060 -16.965 1.00 39.53 799 GLU A CA 1
ATOM 6111 C C . GLU A 1 799 ? 8.770 -39.576 -17.179 1.00 39.53 799 GLU A C 1
ATOM 6113 O O . GLU A 1 799 ? 9.626 -40.211 -16.538 1.00 39.53 799 GLU A O 1
ATOM 6118 N N . PRO A 1 800 ? 7.934 -40.181 -18.041 1.00 35.34 800 PRO A N 1
ATOM 6119 C CA . PRO A 1 800 ? 8.178 -41.532 -18.496 1.00 35.34 800 PRO A CA 1
ATOM 6120 C C . PRO A 1 800 ? 9.581 -41.523 -19.091 1.00 35.34 800 PRO A C 1
ATOM 6122 O O . PRO A 1 800 ? 9.823 -40.915 -20.129 1.00 35.34 800 PRO A O 1
ATOM 6125 N N . SER A 1 801 ? 10.528 -42.149 -18.390 1.00 37.16 801 SER A N 1
ATOM 6126 C CA . SER A 1 801 ? 11.848 -42.426 -18.935 1.00 37.16 801 SER A CA 1
ATOM 6127 C C . SER A 1 801 ? 11.638 -42.988 -20.328 1.00 37.16 801 SER A C 1
ATOM 6129 O O . SER A 1 801 ? 10.869 -43.948 -20.435 1.00 37.16 801 SER A O 1
ATOM 6131 N N . ASP A 1 802 ? 12.295 -42.402 -21.332 1.00 37.16 802 ASP A N 1
ATOM 6132 C CA . ASP A 1 802 ? 12.417 -42.953 -22.675 1.00 37.16 802 ASP A CA 1
ATOM 6133 C C . ASP A 1 802 ? 12.605 -44.468 -22.558 1.00 37.16 802 ASP A C 1
ATOM 6135 O O . ASP A 1 802 ? 13.703 -44.976 -22.298 1.00 37.16 802 ASP A O 1
ATOM 6139 N N . GLN A 1 803 ? 11.504 -45.208 -22.698 1.00 32.53 803 GLN A N 1
ATOM 6140 C CA . GLN A 1 803 ? 11.579 -46.617 -22.986 1.00 32.53 803 GLN A CA 1
ATOM 6141 C C . GLN A 1 803 ? 12.085 -46.633 -24.411 1.00 32.53 803 GLN A C 1
ATOM 6143 O O . GLN A 1 803 ? 11.333 -46.455 -25.363 1.00 32.53 803 GLN A O 1
ATOM 6148 N N . LEU A 1 804 ? 13.407 -46.777 -24.510 1.00 34.50 804 LEU A N 1
ATOM 6149 C CA . LEU A 1 804 ? 14.066 -47.477 -25.592 1.00 34.50 804 LEU A CA 1
ATOM 6150 C C . LEU A 1 804 ? 13.121 -48.580 -26.056 1.00 34.50 804 LEU A C 1
ATOM 6152 O O . LEU A 1 804 ? 12.975 -49.610 -25.395 1.00 34.50 804 LEU A O 1
ATOM 6156 N N . ASP A 1 805 ? 12.452 -48.305 -27.169 1.00 33.06 805 ASP A N 1
ATOM 6157 C CA . ASP A 1 805 ? 11.636 -49.252 -27.894 1.00 33.06 805 ASP A CA 1
ATOM 6158 C C . ASP A 1 805 ? 12.626 -50.275 -28.463 1.00 33.06 805 ASP A C 1
ATOM 6160 O O . ASP A 1 805 ? 13.202 -50.127 -29.544 1.00 33.06 805 ASP A O 1
ATOM 6164 N N . ILE A 1 806 ? 12.965 -51.265 -27.632 1.00 32.19 806 ILE A N 1
ATOM 6165 C CA . ILE A 1 806 ? 13.746 -52.423 -28.039 1.00 32.19 806 ILE A CA 1
ATOM 6166 C C . ILE A 1 806 ? 12.846 -53.164 -29.017 1.00 32.19 806 ILE A C 1
ATOM 6168 O O . ILE A 1 806 ? 11.899 -53.847 -28.625 1.00 32.19 806 ILE A O 1
ATOM 6172 N N . GLY A 1 807 ? 13.158 -52.963 -30.296 1.00 34.75 807 GLY A N 1
ATOM 6173 C CA . GLY A 1 807 ? 12.396 -53.425 -31.439 1.00 34.75 807 GLY A CA 1
ATOM 6174 C C . GLY A 1 807 ? 11.814 -54.821 -31.267 1.00 34.75 807 GLY A C 1
ATOM 6175 O O . GLY A 1 807 ? 12.527 -55.823 -31.166 1.00 34.75 807 GLY A O 1
ATOM 6176 N N . ARG A 1 808 ? 10.487 -54.894 -31.349 1.00 32.28 808 ARG A N 1
ATOM 6177 C CA . ARG A 1 808 ? 9.836 -56.063 -31.925 1.00 32.28 808 ARG A CA 1
ATOM 6178 C C . ARG A 1 808 ? 9.810 -55.878 -33.432 1.00 32.28 808 ARG A C 1
ATOM 6180 O O . ARG A 1 808 ? 8.945 -55.207 -33.979 1.00 32.28 808 ARG A O 1
ATOM 6187 N N . ASN A 1 809 ? 10.795 -56.506 -34.069 1.00 39.34 809 ASN A N 1
ATOM 6188 C CA . ASN A 1 809 ? 10.765 -56.858 -35.479 1.00 39.34 809 ASN A CA 1
ATOM 6189 C C . ASN A 1 809 ? 9.412 -57.498 -35.811 1.00 39.34 809 ASN A C 1
ATOM 6191 O O . ASN A 1 809 ? 9.078 -58.570 -35.303 1.00 39.34 809 ASN A O 1
ATOM 6195 N N . GLY A 1 810 ? 8.665 -56.814 -36.663 1.00 30.75 810 GLY A N 1
ATOM 6196 C CA . GLY A 1 810 ? 7.439 -57.273 -37.294 1.00 30.75 810 GLY A CA 1
ATOM 6197 C C . GLY A 1 810 ? 7.354 -56.649 -38.679 1.00 30.75 810 GLY A C 1
ATOM 6198 O O . GLY A 1 810 ? 6.379 -55.980 -38.998 1.00 30.75 810 GLY A O 1
ATOM 6199 N N . GLU A 1 811 ? 8.423 -56.794 -39.466 1.00 32.75 811 GLU A N 1
ATOM 6200 C CA . GLU A 1 811 ? 8.313 -56.694 -40.917 1.00 32.75 811 GLU A CA 1
ATOM 6201 C C . GLU A 1 811 ? 7.556 -57.938 -41.388 1.00 32.75 811 GLU A C 1
ATOM 6203 O O . GLU A 1 811 ? 8.119 -59.031 -41.410 1.00 32.75 811 GLU A O 1
ATOM 6208 N N . ASP A 1 812 ? 6.286 -57.769 -41.755 1.00 32.25 812 ASP A N 1
ATOM 6209 C CA . ASP A 1 812 ? 5.677 -58.630 -42.764 1.00 32.25 812 ASP A CA 1
ATOM 6210 C C . ASP A 1 812 ? 5.752 -57.914 -44.127 1.00 32.25 812 ASP A C 1
ATOM 6212 O O . ASP A 1 812 ? 5.592 -56.691 -44.199 1.00 32.25 812 ASP A O 1
ATOM 6216 N N . PRO A 1 813 ? 6.067 -58.646 -45.209 1.00 34.00 813 PRO A N 1
ATOM 6217 C CA . PRO A 1 813 ? 6.717 -58.104 -46.397 1.00 34.00 813 PRO A CA 1
ATOM 6218 C C . PRO A 1 813 ? 5.717 -57.614 -47.458 1.00 34.00 813 PRO A C 1
ATOM 6220 O O . PRO A 1 813 ? 4.537 -57.976 -47.422 1.00 34.00 813 PRO A O 1
ATOM 6223 N N . PRO A 1 814 ? 6.164 -56.826 -48.457 1.00 35.66 814 PRO A N 1
ATOM 6224 C CA . PRO A 1 814 ? 5.286 -56.363 -49.520 1.00 35.66 814 PRO A CA 1
ATOM 6225 C C . PRO A 1 814 ? 4.980 -57.517 -50.482 1.00 35.66 814 PRO A C 1
ATOM 6227 O O . PRO A 1 814 ? 5.879 -58.127 -51.060 1.00 35.66 814 PRO A O 1
ATOM 6230 N N . ALA A 1 815 ? 3.695 -57.808 -50.672 1.00 33.22 815 ALA A N 1
ATOM 6231 C CA . ALA A 1 815 ? 3.221 -58.702 -51.720 1.00 33.22 815 ALA A CA 1
ATOM 6232 C C . ALA A 1 815 ? 2.854 -57.893 -52.969 1.00 33.22 815 ALA A C 1
ATOM 6234 O O . ALA A 1 815 ? 2.069 -56.954 -52.848 1.00 33.22 815 ALA A O 1
ATOM 6235 N N . LEU A 1 816 ? 3.424 -58.294 -54.119 1.00 34.50 816 LEU A N 1
ATOM 6236 C CA . LEU A 1 816 ? 3.007 -58.148 -55.538 1.00 34.50 816 LEU A CA 1
ATOM 6237 C C . LEU A 1 816 ? 4.307 -58.194 -56.384 1.00 34.50 816 LEU A C 1
ATOM 6239 O O . LEU A 1 816 ? 5.209 -57.412 -56.123 1.00 34.50 816 LEU A O 1
ATOM 6243 N N . GLU A 1 817 ? 4.570 -59.077 -57.354 1.00 34.12 817 GLU A N 1
ATOM 6244 C CA . GLU A 1 817 ? 3.750 -59.879 -58.268 1.00 34.12 817 GLU A CA 1
ATOM 6245 C C . GLU A 1 817 ? 4.558 -61.068 -58.849 1.00 34.12 817 GLU A C 1
ATOM 6247 O O . GLU A 1 817 ? 5.769 -60.987 -59.020 1.00 34.12 817 GLU A O 1
ATOM 6252 N N . ASN A 1 818 ? 3.831 -62.139 -59.193 1.00 36.97 818 ASN A N 1
ATOM 6253 C CA . ASN A 1 818 ? 3.924 -63.004 -60.384 1.00 36.97 818 ASN A CA 1
ATOM 6254 C C . ASN A 1 818 ? 5.277 -63.352 -61.043 1.00 36.97 818 ASN A C 1
ATOM 6256 O O . ASN A 1 818 ? 5.977 -62.494 -61.567 1.00 36.97 818 ASN A O 1
ATOM 6260 N N . GLY A 1 819 ? 5.457 -64.656 -61.306 1.00 33.94 819 GLY A N 1
ATOM 6261 C CA . GLY A 1 819 ? 6.033 -65.102 -62.582 1.00 33.94 819 GLY A CA 1
ATOM 6262 C C . GLY A 1 819 ? 6.876 -66.369 -62.516 1.00 33.94 819 GLY A C 1
ATOM 6263 O O . GLY A 1 819 ? 8.039 -66.324 -62.143 1.00 33.94 819 GLY A O 1
ATOM 6264 N N . ALA A 1 820 ? 6.290 -67.490 -62.935 1.00 39.44 820 ALA A N 1
ATOM 6265 C CA . ALA A 1 820 ? 7.003 -68.711 -63.290 1.00 39.44 820 ALA A CA 1
ATOM 6266 C C . ALA A 1 820 ? 7.967 -68.480 -64.472 1.00 39.44 820 ALA A C 1
ATOM 6268 O O . ALA A 1 820 ? 7.603 -67.791 -65.428 1.00 39.44 820 ALA A O 1
ATOM 6269 N N . GLY A 1 821 ? 9.145 -69.111 -64.427 1.00 35.16 821 GLY A N 1
ATOM 6270 C CA . GLY A 1 821 ? 10.144 -69.118 -65.501 1.00 35.16 821 GLY A CA 1
ATOM 6271 C C . GLY A 1 821 ? 11.523 -69.497 -65.001 1.00 35.16 821 GLY A C 1
ATOM 6272 O O . GLY A 1 821 ? 12.226 -68.572 -64.546 1.00 35.16 821 GLY A O 1
#

Organism: Symbiodinium microadriaticum (NCBI:txid2951)